Protein 8Y00 (pdb70)

Radius of gyration: 28.51 Å; Cα contacts (8 Å, |Δi|>4): 2225; chains: 4; bounding box: 61×79×67 Å

InterPro domains:
  IPR001137 Glycoside hydrolase family 11 [PR00911] (103-112)
  IPR001137 Glycoside hydrolase family 11 [PR00911] (113-123)
  IPR001137 Glycoside hydrolase family 11 [PR00911] (141-147)
  IPR001137 Glycoside hydrolase family 11 [PR00911] (161-166)
  IPR001137 Glycoside hydrolase family 11 [PR00911] (166-175)
  IPR001137 Glycoside hydrolase family 11 [PR00911] (189-197)
  IPR001137 Glycoside hydrolase family 11 [PTHR46828] (1-220)
  IPR013319 Glycoside hydrolase family 11/12 [G3DSA:2.60.120.180] (32-220)
  IPR013320 Concanavalin A-like lectin/glucanase domain superfamily [SSF49899] (31-219)
  IPR018208 Glycoside hydrolase family 11, active site 1 [PS00776] (113-123)
  IPR033119 Glycoside hydrolase family 11, active site 2 [PS00777] (204-215)
  IPR033123 Glycosyl hydrolase 11 domain [PF00457] (41-218)
  IPR033123 Glycosyl hydrolase 11 domain [PS51761] (32-220)

Nearest PDB structures (foldseek):
  8y00-assembly1_A  TM=1.003E+00  e=8.761E-37  Aspergillus terreus NIH2624
  8xzx-assembly2_B  TM=1.001E+00  e=1.534E-35  Aspergillus terreus NIH2624
  5hxv-assembly11_K  TM=9.974E-01  e=2.060E-30  Talaromyces pinophilus CF-2612
  3wp3-assembly2_B  TM=9.880E-01  e=2.055E-29  Talaromyces funiculosus
  8b8e-assembly5_E  TM=9.827E-01  e=1.948E-28  Blastobotrys mokoenaii

B-factor: mean 23.58, std 7.95, range [11.6, 67.11]

Secondary structure (DSSP, 8-state):
--GGG----B-S-EEEEETTEEEEEEE-S-SEEEEEE-STTEEEEEEES--EEEEEEEESS---PEEEEEEEEEEESSEEEEEEEEEETTTEEEEEEEEESSS-TT-S--EEEEEEETTEEEEEEEEEEEEE--BTBSEEEEEEEEEESS--SSEEEEHHHHHHHHHHTT----EEEEEEEEEEEES-EEEEEEEE-/-B-S-EEEEETTEEEEEEE---SEEEEEE-STTEEEEEEES--EEEEEEEESS---PEEEEEEEEEEESSEEEEEEEEEETTTEEEEEEEEESSS-TTTTSEEEEEEEETTEEEEEEEEEEEEE--BTBSEEEEEEEEEESS--SSEEEEHHHHHHHHHHTT----EEEEEEEEEEEES-EEEEEEEE-/-B-S-EEEEETTEEEEEEE-S-SEEEEEE-STTEEEEEEES--EEEEEEEESS--S-EEEEEEEEEEESSEEEEEEEEEETTTEEEEEEEEE-S--TTTTPPEEEEEEETTEEEEEEEEEEEEE--BTBSEEEEEEEEEESS--SSEEEEHHHHHHHHHHTT----EEEEEEEEEEEES-EEEEEEEE-/-B-S-EEEEETTEEEEEEE-S-SEEEEEE-STTEEEEEEES--SEEEEEEESS---PEEEEEEEEEEESSEEEEEEEEEETTTEEEEEEEEEESS-TTTTSEEEEEEEETTEEEEEEEEEEEEE--BTBSEEEEEEEEEESS--SSEEEEHHHHHHHHHHTT----EEEEEEEEEEESS-EEEEEEEE-

Solvent-accessible surface area: 30187 Å² total; per-residue (Å²): 88,30,60,118,44,44,36,150,117,12,87,78,57,71,81,23,100,43,92,70,41,29,22,6,2,88,14,80,59,26,40,130,8,29,0,14,14,2,77,59,0,16,0,19,0,111,10,44,38,0,11,60,1,16,0,0,0,0,60,69,90,5,85,29,44,76,2,57,4,49,47,89,32,76,36,87,4,6,0,34,0,0,0,9,0,6,0,55,138,59,24,0,15,0,12,0,0,1,3,35,34,16,22,31,11,6,40,61,25,82,72,76,31,81,20,154,9,31,155,15,57,0,50,4,20,62,28,74,98,130,127,2,73,24,60,110,38,110,21,86,8,47,19,2,8,0,9,14,38,86,73,52,64,11,34,49,0,35,0,75,59,0,10,64,13,0,152,123,40,59,10,131,44,17,99,42,31,16,0,0,1,0,0,5,5,43,36,0,29,16,39,3,19,0,37,1,102,168,21,70,24,55,64,85,27,110,37,90,72,39,35,18,6,1,89,14,81,41,28,40,64,6,42,0,52,36,14,106,60,0,38,0,30,0,99,10,22,20,0,11,55,1,18,0,0,0,1,56,77,91,5,81,29,48,78,2,55,6,52,42,107,32,79,34,49,2,11,0,35,0,2,0,12,0,6,0,50,139,63,31,0,15,0,10,0,1,1,2,38,41,17,25,29,15,5,44,67,17,118,105,64,32,78,18,114,10,33,153,12,46,0,87,4,21,55,36,83,96,122,118,3,74,23,55,108,39,109,22,88,8,54,15,1,8,0,7,14,76,103,75,54,62,8,39,46,0,33,0,75,61,0,10,57,16,0,147,125,43,58,6,126,46,18,97,44,33,16,0,0,1,1,0,4,5,54,39,0,25,17,32,4,43,0,41,2,104,159,35,80,79,57,72,80,26,111,39,93,75,41,40,20,6,1,85,13,78,59,29,45,122,5,42,0,47,39,11,110,59,0,36,0,34,2,118,6,57,40,0,10,64,1,22,0,0,0,0,63,66,96,7,68,51,48,77,2,58,6,48,42,108,31,80,36,86,4,10,0,34,0,2,0,8,0,7,0,49,133,60,26,1,13,0,16,0,1,1,3,35,34,20,29,34,13,8,40,61,16,103,78,65,31,71,15,118,11,33,156,14,40,0,44,4,19,58,29,79,98,132,124,3,74,25,58,96,37,110,19,83,10,55,16,6,9,0,9,10,36,90,72,54,59,15,30,49,0,35,0,68,61,0,13,56,15,0,142,131,32,60,8,130,46,16,94,49,33,18,0,0,1,0,0,8,6,51,41,0,25,14,38,3,42,0,32,2,120,146,27,66,26,58,58,81,27,110,38,89,73,35,34,19,6,2,91,14,78,43,29,36,65,6,18,0,50,36,11,100,60,0,45,0,28,1,93,10,21,22,0,9,61,2,20,0,0,0,1,52,81,88,4,80,25,50,80,3,48,4,56,34,119,36,88,38,84,4,15,0,29,0,1,0,12,0,7,0,52,138,59,30,0,13,0,9,0,1,2,2,46,19,30,27,30,19,5,46,78,20,111,101,61,32,81,20,124,9,31,152,9,42,0,82,5,20,57,35,67,95,129,118,2,75,25,57,109,37,113,21,82,7,61,13,1,10,0,8,15,63,109,80,54,59,14,30,50,0,34,0,75,58,0,10,71,14,0,156,140,49,60,19,126,46,16,100,41,32,17,0,0,1,0,0,2,4,44,41,0,27,12,38,6,48,0,52,2,131

Structure (mmCIF, N/CA/C/O backbone):
data_8Y00
#
_entry.id   8Y00
#
_cell.length_a   52.192
_cell.length_b   137.834
_cell.length_c   52.822
_cell.angle_alpha   90.00
_cell.angle_beta   97.85
_cell.angle_gamma   90.00
#
_symmetry.space_group_name_H-M   'P 1 21 1'
#
loop_
_entity.id
_entity.type
_entity.pdbx_description
1 polymer Endo-1,4-beta-xylanase
2 branched beta-D-xylopyranose-(1-4)-beta-D-xylopyranose
3 branched beta-D-xylopyranose-(1-4)-beta-D-xylopyranose-(1-4)-beta-D-xylopyranose
4 non-polymer 'ZINC ION'
5 non-polymer beta-D-xylopyranose
6 water water
#
loop_
_atom_site.group_PDB
_atom_site.id
_atom_site.type_symbol
_atom_site.label_atom_id
_atom_site.label_alt_id
_atom_site.label_comp_id
_atom_site.label_asym_id
_atom_site.label_entity_id
_atom_site.label_seq_id
_atom_site.pdbx_PDB_ins_code
_atom_site.Cartn_x
_atom_site.Cartn_y
_atom_site.Cartn_z
_atom_site.occupancy
_atom_site.B_iso_or_equiv
_atom_site.auth_seq_id
_atom_site.auth_comp_id
_atom_site.auth_asym_id
_atom_site.auth_atom_id
_atom_site.pdbx_PDB_model_num
ATOM 1 N N . GLY A 1 5 ? 6.384 -14.824 7.741 1.00 37.88 -7 GLY A N 1
ATOM 2 C CA . GLY A 1 5 ? 7.880 -14.654 7.714 1.00 35.79 -7 GLY A CA 1
ATOM 3 C C . GLY A 1 5 ? 8.557 -15.690 6.825 1.00 37.19 -7 GLY A C 1
ATOM 4 O O . GLY A 1 5 ? 8.154 -15.788 5.632 1.00 32.79 -7 GLY A O 1
ATOM 5 N N . ALA A 1 6 ? 9.531 -16.431 7.383 1.00 32.43 -6 ALA A N 1
ATOM 6 C CA . ALA A 1 6 ? 10.360 -17.462 6.703 1.00 33.72 -6 ALA A CA 1
ATOM 7 C C . ALA A 1 6 ? 9.630 -18.816 6.637 1.00 34.34 -6 ALA A C 1
ATOM 8 O O . ALA A 1 6 ? 10.244 -19.795 6.119 1.00 31.04 -6 ALA A O 1
ATOM 10 N N . GLY A 1 7 ? 8.400 -18.890 7.171 1.00 32.83 -5 GLY A N 1
ATOM 11 C CA . GLY A 1 7 ? 7.557 -20.100 7.168 1.00 33.30 -5 GLY A CA 1
ATOM 12 C C . GLY A 1 7 ? 8.310 -21.271 7.762 1.00 32.40 -5 GLY A C 1
ATOM 13 O O . GLY A 1 7 ? 8.905 -21.098 8.863 1.00 34.80 -5 GLY A O 1
ATOM 14 N N . ALA A 1 8 ? 8.394 -22.383 7.021 1.00 30.77 -4 ALA A N 1
ATOM 15 C CA . ALA A 1 8 ? 9.134 -23.603 7.441 1.00 33.95 -4 ALA A CA 1
ATOM 16 C C . ALA A 1 8 ? 10.628 -23.296 7.636 1.00 31.85 -4 ALA A C 1
ATOM 17 O O . ALA A 1 8 ? 11.299 -24.107 8.292 1.00 34.46 -4 ALA A O 1
ATOM 19 N N . GLY A 1 9 ? 11.135 -22.189 7.077 1.00 30.31 -3 GLY A N 1
ATOM 20 C CA . GLY A 1 9 ? 12.575 -21.863 7.073 1.00 29.95 -3 GLY A CA 1
ATOM 21 C C . GLY A 1 9 ? 13.082 -21.340 8.409 1.00 29.82 -3 GLY A C 1
ATOM 22 O O . GLY A 1 9 ? 14.305 -21.155 8.528 1.00 31.20 -3 GLY A O 1
ATOM 23 N N . ALA A 1 10 ? 12.194 -21.016 9.357 1.00 31.12 -2 ALA A N 1
ATOM 24 C CA . ALA A 1 10 ? 12.569 -20.417 10.661 1.00 31.15 -2 ALA A CA 1
ATOM 25 C C . ALA A 1 10 ? 13.463 -21.417 11.391 1.00 33.96 -2 ALA A C 1
ATOM 26 O O . ALA A 1 10 ? 13.122 -22.625 11.327 1.00 34.06 -2 ALA A O 1
ATOM 28 N N . GLY A 1 11 ? 14.563 -20.959 12.018 1.00 32.17 -1 GLY A N 1
ATOM 29 C CA . GLY A 1 11 ? 15.447 -21.792 12.862 1.00 31.51 -1 GLY A CA 1
ATOM 30 C C . GLY A 1 11 ? 14.800 -22.146 14.200 1.00 32.48 -1 GLY A C 1
ATOM 31 O O . GLY A 1 11 ? 13.603 -21.849 14.366 1.00 28.54 -1 GLY A O 1
ATOM 32 N N . MET A 1 12 ? 15.551 -22.795 15.108 1.00 32.45 0 MET A N 1
ATOM 33 C CA . MET A 1 12 ? 15.056 -23.227 16.448 1.00 33.03 0 MET A CA 1
ATOM 34 C C . MET A 1 12 ? 14.569 -21.999 17.220 1.00 31.25 0 MET A C 1
ATOM 35 O O . MET A 1 12 ? 15.242 -20.946 17.139 1.00 28.87 0 MET A O 1
ATOM 40 N N . GLU A 1 13 ? 13.494 -22.131 18.000 1.00 28.41 1 GLU A N 1
ATOM 41 C CA . GLU A 1 13 ? 12.979 -20.973 18.787 1.00 26.58 1 GLU A CA 1
ATOM 42 C C . GLU A 1 13 ? 13.954 -20.669 19.929 1.00 25.49 1 GLU A C 1
ATOM 43 O O . GLU A 1 13 ? 14.385 -21.581 20.624 1.00 23.93 1 GLU A O 1
ATOM 49 N N . ILE A 1 14 ? 14.319 -19.407 20.071 1.00 21.60 2 ILE A N 1
ATOM 50 C CA . ILE A 1 14 ? 15.229 -18.877 21.127 1.00 21.97 2 ILE A CA 1
ATOM 51 C C . ILE A 1 14 ? 14.347 -18.041 22.065 1.00 21.69 2 ILE A C 1
ATOM 52 O O . ILE A 1 14 ? 13.654 -17.145 21.548 1.00 22.24 2 ILE A O 1
ATOM 57 N N . THR A 1 15 ? 14.407 -18.271 23.386 1.00 21.37 3 THR A N 1
ATOM 58 C CA . THR A 1 15 ? 13.514 -17.591 24.367 1.00 22.53 3 THR A CA 1
ATOM 59 C C . THR A 1 15 ? 14.304 -16.903 25.481 1.00 21.32 3 THR A C 1
ATOM 60 O O . THR A 1 15 ? 13.673 -16.315 26.361 1.00 23.33 3 THR A O 1
ATOM 64 N N . SER A 1 16 ? 15.624 -17.018 25.481 1.00 19.04 4 SER A N 1
ATOM 65 C CA . SER A 1 16 ? 16.517 -16.387 26.485 1.00 20.92 4 SER A CA 1
ATOM 66 C C . SE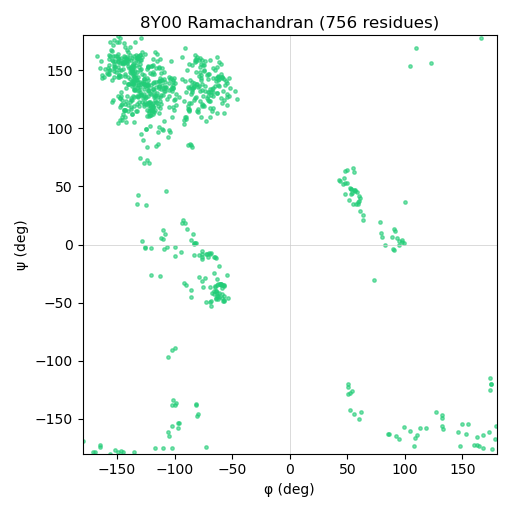R A 1 16 ? 17.715 -15.814 25.739 1.00 19.45 4 SER A C 1
ATOM 67 O O . SER A 1 16 ? 17.978 -16.297 24.613 1.00 18.08 4 SER A O 1
ATOM 70 N N . SER A 1 17 ? 18.300 -14.755 26.303 1.00 19.18 5 SER A N 1
ATOM 71 C CA . SER A 1 17 ? 19.347 -13.889 25.701 1.00 19.01 5 SER A CA 1
ATOM 72 C C . SER A 1 17 ? 20.463 -14.729 25.089 1.00 19.72 5 SER A C 1
ATOM 73 O O . SER A 1 17 ? 20.939 -15.712 25.751 1.00 20.27 5 SER A O 1
ATOM 76 N N . GLU A 1 18 ? 20.852 -14.405 23.860 1.00 17.46 6 GLU A N 1
ATOM 77 C CA . GLU A 1 18 ? 22.047 -15.019 23.274 1.00 19.53 6 GLU A CA 1
ATOM 78 C C . GLU A 1 18 ? 22.444 -14.273 22.035 1.00 16.89 6 GLU A C 1
ATOM 79 O O . GLU A 1 18 ? 21.619 -13.606 21.444 1.00 18.19 6 GLU A O 1
ATOM 85 N N . THR A 1 19 ? 23.681 -14.497 21.637 1.00 17.88 7 THR A N 1
ATOM 86 C CA . THR A 1 19 ? 24.256 -13.887 20.443 1.00 16.64 7 THR A CA 1
ATOM 87 C C . THR A 1 19 ? 24.956 -14.970 19.637 1.00 16.90 7 THR A C 1
ATOM 88 O O . THR A 1 19 ? 25.257 -16.059 20.156 1.00 18.64 7 THR A O 1
ATOM 92 N N . GLY A 1 20 ? 25.176 -14.676 18.379 1.00 17.15 8 GLY A N 1
ATOM 93 C CA . GLY A 1 20 ? 25.927 -15.576 17.496 1.00 15.53 8 GLY A CA 1
ATOM 94 C C . GLY A 1 20 ? 26.008 -15.017 16.100 1.00 16.88 8 GLY A C 1
ATOM 95 O O . GLY A 1 20 ? 25.806 -13.806 15.904 1.00 18.25 8 GLY A O 1
ATOM 96 N N . THR A 1 21 ? 26.434 -15.856 15.176 1.00 16.46 9 THR A N 1
ATOM 97 C CA . THR A 1 21 ? 26.467 -15.556 13.739 1.00 18.17 9 THR A CA 1
ATOM 98 C C . THR A 1 21 ? 25.723 -16.674 13.011 1.00 19.38 9 THR A C 1
ATOM 99 O O . THR A 1 21 ? 26.008 -17.853 13.242 1.00 21.20 9 THR A O 1
ATOM 103 N N . ASN A 1 22 ? 24.761 -16.305 12.180 1.00 17.53 10 ASN A N 1
ATOM 104 C CA . ASN A 1 22 ? 23.817 -17.227 11.505 1.00 18.29 10 ASN A CA 1
ATOM 105 C C . ASN A 1 22 ? 23.743 -16.746 10.051 1.00 17.53 10 ASN A C 1
ATOM 106 O O . ASN A 1 22 ? 23.489 -15.544 9.821 1.00 15.98 10 ASN A O 1
ATOM 111 N N . ASN A 1 23 ? 24.119 -17.601 9.104 1.00 17.80 11 ASN A N 1
ATOM 112 C CA . ASN A 1 23 ? 24.019 -17.306 7.652 1.00 17.19 11 ASN A CA 1
ATOM 113 C C . ASN A 1 23 ? 24.845 -16.042 7.322 1.00 18.88 11 ASN A C 1
ATOM 114 O O . ASN A 1 23 ? 24.431 -15.293 6.419 1.00 22.09 11 ASN A O 1
ATOM 119 N N . GLY A 1 24 ? 25.986 -15.826 7.997 1.00 19.61 12 GLY A N 1
ATOM 120 C CA . GLY A 1 24 ? 26.922 -14.713 7.752 1.00 17.52 12 GLY A CA 1
ATOM 121 C C . GLY A 1 24 ? 26.528 -13.403 8.439 1.00 16.87 12 GLY A C 1
ATOM 122 O O . GLY A 1 24 ? 27.293 -12.434 8.378 1.00 17.74 12 GLY A O 1
ATOM 123 N N . TYR A 1 25 ? 25.412 -13.380 9.162 1.00 16.98 13 TYR A N 1
ATOM 124 C CA . TYR A 1 25 ? 24.969 -12.207 9.942 1.00 15.94 13 TYR A CA 1
ATOM 125 C C . TYR A 1 25 ? 25.128 -12.446 11.442 1.00 15.72 13 TYR A C 1
ATOM 126 O O . TYR A 1 25 ? 24.658 -13.493 12.001 1.00 17.88 13 TYR A O 1
ATOM 135 N N . TYR A 1 26 ? 25.659 -11.424 12.099 1.00 15.82 14 TYR A N 1
ATOM 136 C CA . TYR A 1 26 ? 25.649 -11.343 13.571 1.00 15.43 14 TYR A CA 1
ATOM 137 C C . TYR A 1 26 ? 24.183 -11.263 14.003 1.00 15.97 14 TYR A C 1
ATOM 138 O O . TYR A 1 26 ? 23.395 -10.643 13.301 1.00 16.79 14 TYR A O 1
ATOM 147 N N . TYR A 1 27 ? 23.824 -11.882 15.114 1.00 15.29 15 TYR A N 1
ATOM 148 C CA . TYR A 1 27 ? 22.476 -11.681 15.702 1.00 14.90 15 TYR A CA 1
ATOM 149 C C . TYR A 1 27 ? 22.634 -11.496 17.185 1.00 16.72 15 TYR A C 1
ATOM 150 O O . TYR A 1 27 ? 23.554 -12.098 17.771 1.00 14.54 15 TYR A O 1
ATOM 159 N N . SER A 1 28 ? 21.843 -10.563 17.726 1.00 16.64 16 SER A N 1
ATOM 160 C CA . SER A 1 28 ? 21.750 -10.353 19.180 1.00 15.60 16 SER A CA 1
ATOM 161 C C . SER A 1 28 ? 20.284 -10.521 19.555 1.00 15.87 16 SER A C 1
ATOM 162 O O . SER A 1 28 ? 19.438 -9.870 18.920 1.00 16.37 16 SER A O 1
ATOM 165 N N . PHE A 1 29 ? 20.003 -11.367 20.535 1.00 14.76 17 PHE A N 1
ATOM 166 C CA . PHE A 1 29 ? 18.657 -11.502 21.129 1.00 15.99 17 PHE A CA 1
ATOM 167 C C . PHE A 1 29 ? 18.854 -11.197 22.604 1.00 15.66 17 PHE A C 1
ATOM 168 O O . PHE A 1 29 ? 19.604 -11.943 23.280 1.00 16.16 17 PHE A O 1
ATOM 176 N N . TRP A 1 30 ? 18.313 -10.063 23.072 1.00 15.83 18 TRP A N 1
ATOM 177 C CA . TRP A 1 30 ? 18.390 -9.758 24.524 1.00 16.43 18 TRP A CA 1
ATOM 178 C C . TRP A 1 30 ? 16.982 -9.626 25.082 1.00 16.13 18 TRP A C 1
ATOM 179 O O . TRP A 1 30 ? 16.155 -8.942 24.477 1.00 16.05 18 TRP A O 1
ATOM 190 N N . THR A 1 31 ? 16.684 -10.317 26.162 1.00 15.79 19 THR A N 1
ATOM 191 C CA . THR A 1 31 ? 15.406 -10.090 26.885 1.00 16.67 19 THR A CA 1
ATOM 192 C C . THR A 1 31 ? 15.692 -10.019 28.383 1.00 20.06 19 THR A C 1
ATOM 193 O O . THR A 1 31 ? 16.548 -10.829 28.859 1.00 21.04 19 THR A O 1
ATOM 197 N N . ASP A 1 32 ? 14.943 -9.189 29.126 1.00 19.92 20 ASP A N 1
ATOM 198 C CA . ASP A 1 32 ? 15.034 -9.166 30.611 1.00 22.10 20 ASP A CA 1
ATOM 199 C C . ASP A 1 32 ? 14.300 -10.376 31.214 1.00 23.22 20 ASP A C 1
ATOM 200 O O . ASP A 1 32 ? 14.371 -10.515 32.448 1.00 24.36 20 ASP A O 1
ATOM 205 N N . GLY A 1 33 ? 13.607 -11.193 30.397 1.00 21.26 21 GLY A N 1
ATOM 206 C CA . GLY A 1 33 ? 12.916 -12.426 30.819 1.00 22.70 21 GLY A CA 1
ATOM 207 C C . GLY A 1 33 ? 11.439 -12.211 31.162 1.00 23.42 21 GLY A C 1
ATOM 208 O O . GLY A 1 33 ? 10.777 -13.176 31.549 1.00 25.16 21 GLY A O 1
ATOM 209 N N . GLY A 1 34 ? 10.895 -11.022 30.954 1.00 21.68 22 GLY A N 1
ATOM 210 C CA . GLY A 1 34 ? 9.459 -10.759 31.173 1.00 23.15 22 GLY A CA 1
ATOM 211 C C . GLY A 1 34 ? 8.571 -11.360 30.088 1.00 22.08 22 GLY A C 1
ATOM 212 O O . GLY A 1 34 ? 8.969 -11.433 28.895 1.00 20.47 22 GLY A O 1
ATOM 213 N N . GLY A 1 35 ? 7.355 -11.739 30.454 1.00 21.46 23 GLY A N 1
ATOM 214 C CA . GLY A 1 35 ? 6.375 -12.275 29.500 1.00 23.18 23 GLY A CA 1
ATOM 215 C C . GLY A 1 35 ? 6.958 -13.416 28.693 1.00 24.32 23 GLY A C 1
ATOM 216 O O . GLY A 1 35 ? 7.798 -14.167 29.248 1.00 21.02 23 GLY A O 1
ATOM 217 N N . GLN A 1 36 ? 6.602 -13.492 27.410 1.00 20.59 24 GLN A N 1
ATOM 218 C CA . GLN A 1 36 ? 7.131 -14.497 26.471 1.00 22.84 24 GLN A CA 1
ATOM 219 C C . GLN A 1 36 ? 7.714 -13.764 25.269 1.00 20.01 24 GLN A C 1
ATOM 220 O O . GLN A 1 36 ? 6.998 -12.951 24.668 1.00 19.79 24 GLN A O 1
ATOM 226 N N . VAL A 1 37 ? 8.996 -13.966 24.997 1.00 17.91 25 VAL A N 1
ATOM 227 C CA . VAL A 1 37 ? 9.626 -13.383 23.783 1.00 18.29 25 VAL A CA 1
ATOM 228 C C . VAL A 1 37 ? 10.292 -14.530 23.030 1.00 19.43 25 VAL A C 1
ATOM 229 O O . VAL A 1 37 ? 11.123 -15.253 23.641 1.00 20.63 25 VAL A O 1
ATOM 233 N N . THR A 1 38 ? 9.890 -14.756 21.783 1.00 17.51 26 THR A N 1
ATOM 234 C CA . THR A 1 38 ? 10.400 -15.902 20.992 1.00 17.68 26 THR A CA 1
ATOM 235 C C . THR A 1 38 ? 11.069 -15.369 19.727 1.00 17.15 26 THR A C 1
ATOM 236 O O . THR A 1 38 ? 10.393 -14.774 18.917 1.00 19.40 26 THR A O 1
ATOM 240 N N . TYR A 1 39 ? 12.343 -15.653 19.554 1.00 15.80 27 TYR A N 1
ATOM 241 C CA . TYR A 1 39 ? 13.154 -15.205 18.404 1.00 14.29 27 TYR A CA 1
ATOM 242 C C . TYR A 1 39 ? 13.549 -16.403 17.533 1.00 16.35 27 TYR A C 1
ATOM 243 O O . TYR A 1 39 ? 13.872 -17.457 18.064 1.00 16.50 27 TYR A O 1
ATOM 252 N N . THR A 1 40 ? 13.577 -16.225 16.212 1.00 16.45 28 THR A N 1
ATOM 253 C CA . THR A 1 40 ? 14.093 -17.245 15.270 1.00 17.35 28 THR A CA 1
ATOM 254 C C . THR A 1 40 ? 14.969 -16.582 14.209 1.00 17.23 28 THR A C 1
ATOM 255 O O . THR A 1 40 ? 14.620 -15.481 13.690 1.00 17.28 28 THR A O 1
ATOM 259 N N . ASN A 1 41 ? 16.068 -17.254 13.884 1.00 15.59 29 ASN A N 1
ATOM 260 C CA . ASN A 1 41 ? 16.895 -16.905 12.703 1.00 15.89 29 ASN A CA 1
ATOM 261 C C . ASN A 1 41 ? 16.312 -17.587 11.462 1.00 17.97 29 ASN A C 1
ATOM 262 O O . ASN A 1 41 ? 16.089 -18.853 11.502 1.00 21.38 29 ASN A O 1
ATOM 267 N N . GLY A 1 42 ? 16.177 -16.811 10.397 1.00 15.99 30 GLY A N 1
ATOM 268 C CA . GLY A 1 42 ? 15.801 -17.280 9.068 1.00 17.36 30 GLY A CA 1
ATOM 269 C C . GLY A 1 42 ? 16.998 -17.361 8.146 1.00 16.88 30 GLY A C 1
ATOM 270 O O . GLY A 1 42 ? 18.135 -17.107 8.549 1.00 17.89 30 GLY A O 1
ATOM 271 N N . PRO A 1 43 ? 16.730 -17.683 6.863 1.00 17.54 31 PRO A N 1
ATOM 272 C CA . PRO A 1 43 ? 17.785 -17.715 5.858 1.00 18.59 31 PRO A CA 1
ATOM 273 C C . PRO A 1 43 ? 18.371 -16.309 5.701 1.00 20.42 31 PRO A C 1
ATOM 274 O O . PRO A 1 43 ? 17.651 -15.356 5.935 1.00 20.24 31 PRO A O 1
ATOM 278 N N . ALA A 1 44 ? 19.642 -16.225 5.298 1.00 19.97 32 ALA A N 1
ATOM 279 C CA . ALA A 1 44 ? 20.356 -14.977 4.964 1.00 20.33 32 ALA A CA 1
ATOM 280 C C . ALA A 1 44 ? 20.164 -13.993 6.125 1.00 20.48 32 ALA A C 1
ATOM 281 O O . ALA A 1 44 ? 20.432 -14.381 7.274 1.00 18.14 32 ALA A O 1
ATOM 283 N N . GLY A 1 45 ? 19.728 -12.762 5.874 1.00 18.84 33 GLY A N 1
ATOM 284 C CA . GLY A 1 45 ? 19.668 -11.753 6.944 1.00 15.89 33 GLY A CA 1
ATOM 285 C C . GLY A 1 45 ? 18.309 -11.714 7.630 1.00 13.44 33 GLY A C 1
ATOM 286 O O . GLY A 1 45 ? 17.992 -10.674 8.206 1.00 15.05 33 GLY A O 1
ATOM 287 N N . GLN A 1 46 ? 17.512 -12.775 7.556 1.00 15.51 34 GLN A N 1
ATOM 288 C CA . GLN A 1 46 ? 16.107 -12.770 8.079 1.00 15.56 34 GLN A CA 1
ATOM 289 C C . GLN A 1 46 ? 16.139 -13.130 9.567 1.00 14.78 34 GLN A C 1
ATOM 290 O O . GLN A 1 46 ? 16.812 -14.136 9.956 1.00 14.89 34 GLN A O 1
ATOM 296 N N . TYR A 1 47 ? 15.274 -12.470 10.338 1.00 14.42 35 TYR A N 1
ATOM 297 C CA . TYR A 1 47 ? 14.863 -12.929 11.677 1.00 14.14 35 TYR A CA 1
ATOM 298 C C . TYR A 1 47 ? 13.385 -12.644 11.896 1.00 14.21 35 TYR A C 1
ATOM 299 O O . TYR A 1 47 ? 12.805 -11.736 11.272 1.00 15.40 35 TYR A O 1
ATOM 308 N N . SER A 1 48 ? 12.810 -13.406 12.808 1.00 15.48 36 SER A N 1
ATOM 309 C CA . SER A 1 48 ? 11.428 -13.234 13.314 1.00 15.72 36 SER A CA 1
ATOM 310 C C . SER A 1 48 ? 11.426 -13.139 14.830 1.00 15.65 36 SER A C 1
ATOM 311 O O . SER A 1 48 ? 12.292 -13.725 15.496 1.00 14.10 36 SER A O 1
ATOM 314 N N . VAL A 1 49 ? 10.561 -12.282 15.358 1.00 15.94 37 VAL A N 1
ATOM 315 C CA . VAL A 1 49 ? 10.382 -12.193 16.811 1.00 14.98 37 VAL A CA 1
ATOM 316 C C . VAL A 1 49 ? 8.878 -12.117 17.058 1.00 16.57 37 VAL A C 1
ATOM 317 O O . VAL A 1 49 ? 8.160 -11.429 16.286 1.00 16.64 37 VAL A O 1
ATOM 321 N N . GLU A 1 50 ? 8.408 -12.837 18.073 1.00 17.11 38 GLU A N 1
ATOM 322 C CA . GLU A 1 50 ? 6.973 -12.863 18.477 1.00 18.98 38 GLU A CA 1
ATOM 323 C C . GLU A 1 50 ? 6.976 -12.595 19.977 1.00 18.15 38 GLU A C 1
ATOM 324 O O . GLU A 1 50 ? 7.798 -13.237 20.672 1.00 17.14 38 GLU A O 1
ATOM 330 N N . TRP A 1 51 ? 6.202 -11.637 20.476 1.00 15.72 39 TRP A N 1
ATOM 331 C CA . TRP A 1 51 ? 6.211 -11.369 21.936 1.00 13.41 39 TRP A CA 1
ATOM 332 C C . TRP A 1 51 ? 4.813 -11.177 22.501 1.00 14.16 39 TRP A C 1
ATOM 333 O O . TRP A 1 51 ? 3.871 -10.858 21.768 1.00 14.86 39 TRP A O 1
ATOM 344 N N . SER A 1 52 ? 4.706 -11.443 23.792 1.00 15.58 40 SER A N 1
ATOM 345 C CA . SER A 1 52 ? 3.412 -11.435 24.513 1.00 16.33 40 SER A CA 1
ATOM 346 C C . SER A 1 52 ? 3.652 -10.891 25.919 1.00 15.55 40 SER A C 1
ATOM 347 O O . SER A 1 52 ? 4.420 -11.508 26.643 1.00 17.33 40 SER A O 1
ATOM 350 N N . ASN A 1 53 ? 3.060 -9.736 26.261 1.00 16.65 41 ASN A N 1
ATOM 351 C CA . ASN A 1 53 ? 3.166 -9.086 27.594 1.00 16.74 41 ASN A CA 1
ATOM 352 C C . ASN A 1 53 ? 4.619 -9.034 28.042 1.00 14.37 41 ASN A C 1
ATOM 353 O O . ASN A 1 53 ? 4.944 -9.396 29.172 1.00 16.70 41 ASN A O 1
ATOM 358 N N . SER A 1 54 ? 5.510 -8.672 27.137 1.00 13.39 42 SER A N 1
ATOM 359 C CA . SER A 1 54 ? 6.960 -8.727 27.341 1.00 13.19 42 SER A CA 1
ATOM 360 C C . SER A 1 54 ? 7.409 -7.798 28.458 1.00 14.24 42 SER A C 1
ATOM 361 O O . SER A 1 54 ? 6.738 -6.764 28.732 1.00 14.70 42 SER A O 1
ATOM 364 N N . GLY A 1 55 ? 8.599 -8.054 28.970 1.00 16.06 43 GLY A N 1
ATOM 365 C CA . GLY A 1 55 ? 9.378 -6.987 29.604 1.00 17.03 43 GLY A CA 1
ATOM 366 C C . GLY A 1 55 ? 10.098 -6.160 28.544 1.00 19.87 43 GLY A C 1
ATOM 367 O O . GLY A 1 55 ? 9.518 -5.867 27.475 1.00 19.58 43 GLY A O 1
ATOM 368 N N . ASN A 1 56 ? 11.356 -5.826 28.802 1.00 16.56 44 ASN A N 1
ATOM 369 C CA . ASN A 1 56 ? 12.234 -5.174 27.803 1.00 18.87 44 ASN A CA 1
ATOM 370 C C . ASN A 1 56 ? 12.929 -6.235 26.944 1.00 17.97 44 ASN A C 1
ATOM 371 O O . ASN A 1 56 ? 13.485 -7.212 27.482 1.00 15.96 44 ASN A O 1
ATOM 376 N N . PHE A 1 57 ? 12.966 -6.044 25.638 1.00 15.24 45 PHE A N 1
ATOM 377 C CA . PHE A 1 57 ? 13.768 -6.920 24.776 1.00 14.66 45 PHE A CA 1
ATOM 378 C C . PHE A 1 57 ? 14.246 -6.086 23.597 1.00 15.37 45 PHE A C 1
ATOM 379 O O . PHE A 1 57 ? 13.605 -5.091 23.198 1.00 14.41 45 PHE A O 1
ATOM 387 N N . VAL A 1 58 ? 15.331 -6.551 22.990 1.00 15.38 46 VAL A N 1
ATOM 388 C CA . VAL A 1 58 ? 15.895 -5.923 21.769 1.00 16.20 46 VAL A CA 1
ATOM 389 C C . VAL A 1 58 ? 16.506 -7.057 20.969 1.00 18.10 46 VAL A C 1
ATOM 390 O O . VAL A 1 58 ? 17.339 -7.785 21.554 1.00 16.47 46 VAL A O 1
ATOM 394 N N . ALA A 1 59 ? 16.131 -7.209 19.695 1.00 14.92 47 ALA A N 1
ATOM 395 C CA . ALA A 1 59 ? 16.609 -8.363 18.925 1.00 14.78 47 ALA A CA 1
ATOM 396 C C . ALA A 1 59 ? 16.802 -8.031 17.462 1.00 14.89 47 ALA A C 1
ATOM 397 O O . ALA A 1 59 ? 15.964 -7.226 16.919 1.00 14.57 47 ALA A O 1
ATOM 399 N N . GLY A 1 60 ? 17.816 -8.641 16.866 1.00 12.84 48 GLY A N 1
ATOM 400 C CA . GLY A 1 60 ? 17.950 -8.600 15.402 1.00 12.35 48 GLY A CA 1
ATOM 401 C C . GLY A 1 60 ? 19.307 -8.995 14.886 1.00 11.60 48 GLY A C 1
ATOM 402 O O . GLY A 1 60 ? 20.163 -9.348 15.691 1.00 13.64 48 GLY A O 1
ATOM 403 N N . LYS A 1 61 ? 19.460 -8.831 13.589 1.00 12.53 49 LYS A N 1
ATOM 404 C CA . LYS A 1 61 ? 20.637 -9.208 12.759 1.00 13.36 49 LYS A CA 1
ATOM 405 C C . LYS A 1 61 ? 21.358 -7.979 12.172 1.00 13.83 49 LYS A C 1
ATOM 406 O O . LYS A 1 61 ? 20.758 -6.903 11.908 1.00 13.00 49 LYS A O 1
ATOM 412 N N . GLY A 1 62 ? 22.663 -8.150 11.952 1.00 14.82 50 GLY A N 1
ATOM 413 C CA . GLY A 1 62 ? 23.516 -7.139 11.340 1.00 14.90 50 GLY A CA 1
ATOM 414 C C . GLY A 1 62 ? 24.962 -7.586 11.357 1.00 15.11 50 GLY A C 1
ATOM 415 O O . GLY A 1 62 ? 25.223 -8.750 10.918 1.00 15.39 50 GLY A O 1
ATOM 416 N N . TRP A 1 63 ? 25.813 -6.814 11.999 1.00 16.17 51 TRP A N 1
ATOM 417 C CA . TRP A 1 63 ? 27.289 -6.975 11.922 1.00 18.20 51 TRP A CA 1
ATOM 418 C C . TRP A 1 63 ? 27.922 -6.769 13.288 1.00 18.30 51 TRP A C 1
ATOM 419 O O . TRP A 1 63 ? 27.382 -6.016 14.106 1.00 16.76 51 TRP A O 1
ATOM 430 N N . ASN A 1 64 ? 29.063 -7.412 13.517 1.00 17.60 52 ASN A N 1
ATOM 431 C CA . ASN A 1 64 ? 29.828 -7.194 14.763 1.00 18.49 52 ASN A CA 1
ATOM 432 C C . ASN A 1 64 ? 31.304 -7.396 14.411 1.00 17.70 52 ASN A C 1
ATOM 433 O O . ASN A 1 64 ? 31.741 -8.530 14.248 1.00 19.58 52 ASN A O 1
ATOM 438 N N . PRO A 1 65 ? 32.090 -6.329 14.289 1.00 18.96 53 PRO A N 1
ATOM 439 C CA . PRO A 1 65 ? 31.619 -4.980 14.588 1.00 17.71 53 PRO A CA 1
ATOM 440 C C . PRO A 1 65 ? 30.858 -4.359 13.414 1.00 19.29 53 PRO A C 1
ATOM 441 O O . PRO A 1 65 ? 31.080 -4.774 12.264 1.00 18.36 53 PRO A O 1
ATOM 445 N N . GLY A 1 66 ? 30.093 -3.302 13.696 1.00 19.52 54 GLY A N 1
ATOM 446 C CA . GLY A 1 66 ? 29.526 -2.425 12.676 1.00 20.19 54 GLY A CA 1
ATOM 447 C C . GLY A 1 66 ? 30.627 -1.602 12.017 1.00 19.76 54 GLY A C 1
ATOM 448 O O . GLY A 1 66 ? 31.684 -1.346 12.667 1.00 18.32 54 GLY A O 1
ATOM 449 N N . SER A 1 67 ? 30.478 -1.304 10.732 1.00 19.47 55 SER A N 1
ATOM 450 C CA . SER A 1 67 ? 31.460 -0.424 10.053 1.00 23.67 55 SER A CA 1
ATOM 451 C C . SER A 1 67 ? 30.765 0.676 9.255 1.00 22.53 55 SER A C 1
ATOM 452 O O . SER A 1 67 ? 31.231 0.976 8.151 1.00 25.78 55 SER A O 1
ATOM 455 N N . SER A 1 68 ? 29.734 1.284 9.823 1.00 22.08 56 SER A N 1
ATOM 456 C CA . SER A 1 68 ? 29.088 2.515 9.298 1.00 23.78 56 SER A CA 1
ATOM 457 C C . SER A 1 68 ? 28.554 2.271 7.887 1.00 24.50 56 SER A C 1
ATOM 458 O O . SER A 1 68 ? 28.604 3.169 7.070 1.00 27.59 56 SER A O 1
ATOM 461 N N . GLN A 1 69 ? 28.046 1.084 7.630 1.00 24.35 57 GLN A N 1
ATOM 462 C CA . GLN A 1 69 ? 27.612 0.755 6.258 1.00 24.74 57 GLN A CA 1
ATOM 463 C C . GLN A 1 69 ? 26.219 1.336 6.020 1.00 21.19 57 GLN A C 1
ATOM 464 O O . GLN A 1 69 ? 25.463 1.613 6.964 1.00 20.79 57 GLN A O 1
ATOM 470 N N . THR A 1 70 ? 25.904 1.488 4.755 1.00 21.52 58 THR A N 1
ATOM 471 C CA . THR A 1 70 ? 24.526 1.747 4.301 1.00 19.93 58 THR A CA 1
ATOM 472 C C . THR A 1 70 ? 23.713 0.457 4.385 1.00 21.01 58 THR A C 1
ATOM 473 O O . THR A 1 70 ? 24.099 -0.547 3.771 1.00 23.33 58 THR A O 1
ATOM 477 N N . ILE A 1 71 ? 22.645 0.482 5.178 1.00 20.07 59 ILE A N 1
ATOM 478 C CA . ILE A 1 71 ? 21.853 -0.747 5.445 1.00 19.43 59 ILE A CA 1
ATOM 479 C C . ILE A 1 71 ? 20.616 -0.664 4.554 1.00 17.54 59 ILE A C 1
ATOM 480 O O . ILE A 1 71 ? 20.063 0.440 4.414 1.00 20.50 59 ILE A O 1
ATOM 485 N N . THR A 1 72 ? 20.219 -1.803 4.015 1.00 16.56 60 THR A N 1
ATOM 486 C CA . THR A 1 72 ? 18.905 -1.986 3.344 1.00 18.40 60 THR A CA 1
ATOM 487 C C . THR A 1 72 ? 18.149 -3.039 4.134 1.00 18.58 60 THR A C 1
ATOM 488 O O . THR A 1 72 ? 18.753 -4.058 4.458 1.00 20.81 60 THR A O 1
ATOM 492 N N . TYR A 1 73 ? 16.893 -2.811 4.472 1.00 18.84 61 TYR A N 1
ATOM 493 C CA . TYR A 1 73 ? 16.131 -3.845 5.208 1.00 19.14 61 TYR A CA 1
ATOM 494 C C . TYR A 1 73 ? 14.718 -3.837 4.659 1.00 17.55 61 TYR A C 1
ATOM 495 O O . TYR A 1 73 ? 14.282 -2.782 4.178 1.00 16.47 61 TYR A O 1
ATOM 504 N N . SER A 1 74 ? 14.060 -4.968 4.814 1.00 18.85 62 SER A N 1
ATOM 505 C CA . SER A 1 74 ? 12.676 -5.194 4.320 1.00 18.50 62 SER A CA 1
ATOM 506 C C . SER A 1 74 ? 11.929 -6.005 5.371 1.00 17.22 62 SER A C 1
ATOM 507 O O . SER A 1 74 ? 12.567 -6.492 6.350 1.00 15.81 62 SER A O 1
ATOM 510 N N . GLY A 1 75 ? 10.607 -6.042 5.234 1.00 15.22 63 GLY A N 1
ATOM 511 C CA . GLY A 1 75 ? 9.776 -6.937 6.039 1.00 17.71 63 GLY A CA 1
ATOM 512 C C . GLY A 1 75 ? 8.584 -6.239 6.645 1.00 15.21 63 GLY A C 1
ATOM 513 O O . GLY A 1 75 ? 8.026 -5.286 6.052 1.00 15.31 63 GLY A O 1
ATOM 514 N N . GLU A 1 76 ? 8.178 -6.727 7.797 1.00 15.09 64 GLU A N 1
ATOM 515 C CA . GLU A 1 76 ? 6.926 -6.282 8.448 1.00 15.59 64 GLU A CA 1
ATOM 516 C C . GLU A 1 76 ? 7.175 -6.249 9.952 1.00 15.11 64 GLU A C 1
ATOM 517 O O . GLU A 1 76 ? 8.006 -6.990 10.472 1.00 14.19 64 GLU A O 1
ATOM 523 N N . TRP A 1 77 ? 6.525 -5.308 10.583 1.00 14.24 65 TRP A N 1
ATOM 524 C CA . TRP A 1 77 ? 6.628 -5.020 12.030 1.00 15.33 65 TRP A CA 1
ATOM 525 C C . TRP A 1 77 ? 5.204 -4.692 12.469 1.00 15.64 65 TRP A C 1
ATOM 526 O O . TRP A 1 77 ? 4.687 -3.590 12.103 1.00 16.11 65 TRP A O 1
A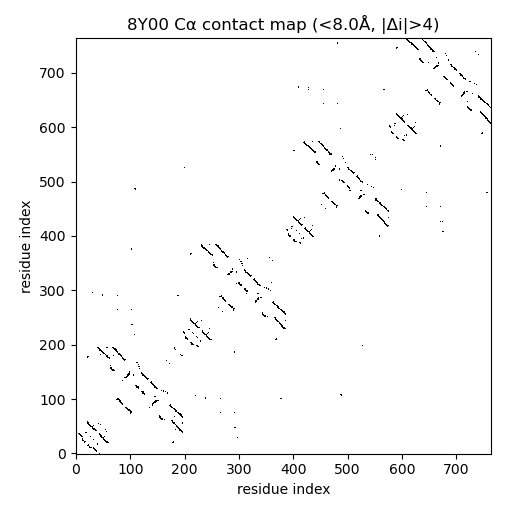TOM 537 N N . ASN A 1 78 ? 4.673 -5.546 13.325 1.00 15.47 66 ASN A N 1
ATOM 538 C CA . ASN A 1 78 ? 3.248 -5.602 13.737 1.00 16.23 66 ASN A CA 1
ATOM 539 C C . ASN A 1 78 ? 3.169 -5.547 15.264 1.00 14.77 66 ASN A C 1
ATOM 540 O O . ASN A 1 78 ? 2.764 -6.518 15.874 1.00 15.02 66 ASN A O 1
ATOM 545 N N . PRO A 1 79 ? 3.466 -4.411 15.929 1.00 16.99 67 PRO A N 1
ATOM 546 C CA . PRO A 1 79 ? 3.341 -4.306 17.383 1.00 16.14 67 PRO A CA 1
ATOM 547 C C . PRO A 1 79 ? 1.869 -4.132 17.768 1.00 17.82 67 PRO A C 1
ATOM 548 O O . PRO A 1 79 ? 1.098 -3.607 16.994 1.00 21.38 67 PRO A O 1
ATOM 552 N N . ASN A 1 80 ? 1.553 -4.518 18.974 1.00 15.83 68 ASN A N 1
ATOM 553 C CA . ASN A 1 80 ? 0.330 -4.162 19.735 1.00 19.20 68 ASN A CA 1
ATOM 554 C C . ASN A 1 80 ? 0.837 -3.545 21.034 1.00 18.75 68 ASN A C 1
ATOM 555 O O . ASN A 1 80 ? 1.009 -4.296 22.007 1.00 19.34 68 ASN A O 1
ATOM 560 N N . GLY A 1 81 ? 1.157 -2.248 20.989 1.00 17.51 69 GLY A N 1
ATOM 561 C CA . GLY A 1 81 ? 1.804 -1.522 22.085 1.00 18.23 69 GLY A CA 1
ATOM 562 C C . GLY A 1 81 ? 3.238 -1.123 21.775 1.00 17.15 69 GLY A C 1
ATOM 563 O O . GLY A 1 81 ? 3.669 -1.126 20.616 1.00 19.24 69 GLY A O 1
ATOM 564 N N . ASN A 1 82 ? 3.939 -0.773 22.828 1.00 17.04 70 ASN A N 1
ATOM 565 C CA . ASN A 1 82 ? 5.227 -0.066 22.806 1.00 16.15 70 ASN A CA 1
ATOM 566 C C . ASN A 1 82 ? 6.293 -0.912 22.123 1.00 14.76 70 ASN A C 1
ATOM 567 O O . ASN A 1 82 ? 6.631 -1.976 22.669 1.00 15.68 70 ASN A O 1
ATOM 572 N N . SER A 1 83 ? 6.774 -0.465 20.971 1.00 14.89 71 SER A N 1
ATOM 573 C CA . SER A 1 83 ? 7.792 -1.144 20.164 1.00 14.94 71 SER A CA 1
ATOM 574 C C . SER A 1 83 ? 8.510 -0.133 19.281 1.00 17.12 71 SER A C 1
ATOM 575 O O . SER A 1 83 ? 7.908 0.918 18.948 1.00 14.81 71 SER A O 1
ATOM 578 N N . TYR A 1 84 ? 9.772 -0.395 18.967 1.00 15.28 72 TYR A N 1
ATOM 579 C CA . TYR A 1 84 ? 10.608 0.482 18.103 1.00 17.01 72 TYR A CA 1
ATOM 580 C C . TYR A 1 84 ? 11.265 -0.446 17.071 1.00 14.82 72 TYR A C 1
ATOM 581 O O . TYR A 1 84 ? 11.548 -1.630 17.380 1.00 14.24 72 TYR A O 1
ATOM 590 N N . LEU A 1 85 ? 11.350 -0.000 15.829 1.00 14.27 73 LEU A N 1
ATOM 591 C CA . LEU A 1 85 ? 12.116 -0.641 14.744 1.00 13.48 73 LEU A CA 1
ATOM 592 C C . LEU A 1 85 ? 13.263 0.293 14.398 1.00 14.76 73 LEU A C 1
ATOM 593 O O . LEU A 1 85 ? 12.981 1.447 14.071 1.00 13.62 73 LEU A O 1
ATOM 598 N N . SER A 1 86 ? 14.525 -0.114 14.569 1.00 15.66 74 SER A N 1
ATOM 599 C CA . SER A 1 86 ? 15.637 0.864 14.576 1.00 15.80 74 SER A CA 1
ATOM 600 C C . SER A 1 86 ? 16.899 0.246 13.996 1.00 14.90 74 SER A C 1
ATOM 601 O O . SER A 1 86 ? 17.013 -0.982 13.976 1.00 14.15 74 SER A O 1
ATOM 604 N N . VAL A 1 87 ? 17.791 1.068 13.498 1.00 12.90 75 VAL A N 1
ATOM 605 C CA . VAL A 1 87 ? 19.206 0.620 13.407 1.00 13.19 75 VAL A CA 1
ATOM 606 C C . VAL A 1 87 ? 19.806 0.877 14.782 1.00 13.94 75 VAL A C 1
ATOM 607 O O . VAL A 1 87 ? 19.645 1.995 15.273 1.00 17.28 75 VAL A O 1
ATOM 611 N N . TYR A 1 88 ? 20.357 -0.165 15.390 1.00 12.67 76 TYR A N 1
ATOM 612 C CA . TYR A 1 88 ? 20.680 -0.166 16.824 1.00 13.22 76 TYR A CA 1
ATOM 613 C C . TYR A 1 88 ? 22.090 -0.683 16.974 1.00 12.24 76 TYR A C 1
ATOM 614 O O . TYR A 1 88 ? 22.422 -1.722 16.396 1.00 13.78 76 TYR A O 1
ATOM 623 N N . GLY A 1 89 ? 22.879 -0.011 17.807 1.00 12.77 77 GLY A N 1
ATOM 624 C CA . GLY A 1 89 ? 24.234 -0.506 18.055 1.00 12.90 77 GLY A CA 1
ATOM 625 C C . GLY A 1 89 ? 24.882 0.100 19.261 1.00 13.13 77 GLY A C 1
ATOM 626 O O . GLY A 1 89 ? 24.229 0.907 20.015 1.00 13.52 77 GLY A O 1
ATOM 627 N N . TRP A 1 90 ? 26.161 -0.237 19.389 1.00 12.96 78 TRP A N 1
ATOM 628 C CA . TRP A 1 90 ? 27.004 0.163 20.547 1.00 13.27 78 TRP A CA 1
ATOM 629 C C . TRP A 1 90 ? 28.353 0.646 20.065 1.00 13.51 78 TRP A C 1
ATOM 630 O O . TRP A 1 90 ? 28.822 0.081 19.046 1.00 13.43 78 TRP A O 1
ATOM 641 N N . THR A 1 91 ? 28.914 1.663 20.760 1.00 13.13 79 THR A N 1
ATOM 642 C CA . THR A 1 91 ? 30.375 1.919 20.715 1.00 12.31 79 THR A CA 1
ATOM 643 C C . THR A 1 91 ? 30.932 1.630 22.093 1.00 11.98 79 THR A C 1
ATOM 644 O O . THR A 1 91 ? 30.206 1.531 23.104 1.00 11.82 79 THR A O 1
ATOM 648 N N . GLN A 1 92 ? 32.222 1.403 22.102 1.00 13.98 80 GLN A N 1
ATOM 649 C CA . GLN A 1 92 ? 33.002 1.222 23.355 1.00 15.77 80 GLN A CA 1
ATOM 650 C C . GLN A 1 92 ? 34.046 2.336 23.447 1.00 15.74 80 GLN A C 1
ATOM 651 O O . GLN A 1 92 ? 34.604 2.732 22.418 1.00 14.31 80 GLN A O 1
ATOM 657 N N . ASN A 1 93 ? 34.347 2.766 24.668 1.00 15.32 81 ASN A N 1
ATOM 658 C CA . ASN A 1 93 ? 35.493 3.654 24.966 1.00 17.92 81 ASN A CA 1
ATOM 659 C C . ASN A 1 93 ? 35.417 4.941 24.139 1.00 16.25 81 ASN A C 1
ATOM 660 O O . ASN A 1 93 ? 36.269 5.252 23.279 1.00 16.37 81 ASN A O 1
ATOM 665 N N . PRO A 1 94 ? 34.371 5.754 24.329 1.00 17.52 82 PRO A N 1
ATOM 666 C CA . PRO A 1 94 ? 33.356 5.545 25.366 1.00 18.88 82 PRO A CA 1
ATOM 667 C C . PRO A 1 94 ? 32.176 4.648 24.991 1.00 17.63 82 PRO A C 1
ATOM 668 O O . PRO A 1 94 ? 31.806 4.553 23.795 1.00 14.59 82 PRO A O 1
ATOM 672 N N . LEU A 1 95 ? 31.602 4.081 26.035 1.00 16.86 83 LEU A N 1
ATOM 673 C CA . LEU A 1 95 ? 30.394 3.223 25.933 1.00 18.83 83 LEU A CA 1
ATOM 674 C C . LEU A 1 95 ? 29.211 4.108 25.543 1.00 15.62 83 LEU A C 1
ATOM 675 O O . LEU A 1 95 ? 28.879 5.111 26.233 1.00 17.24 83 LEU A O 1
ATOM 680 N N . VAL A 1 96 ? 28.569 3.755 24.434 1.00 15.18 84 VAL A N 1
ATOM 681 C CA . VAL A 1 96 ? 27.427 4.489 23.843 1.00 16.28 84 VAL A CA 1
ATOM 682 C C . VAL A 1 96 ? 26.448 3.450 23.298 1.00 14.06 84 VAL A C 1
ATOM 683 O O . VAL A 1 96 ? 26.875 2.525 22.571 1.00 14.06 84 VAL A O 1
ATOM 687 N N . GLU A 1 97 ? 25.171 3.649 23.590 1.00 14.42 85 GLU A N 1
ATOM 688 C CA . GLU A 1 97 ? 24.066 2.901 22.947 1.00 15.34 85 GLU A CA 1
ATOM 689 C C . GLU A 1 97 ? 23.407 3.846 21.962 1.00 15.57 85 GLU A C 1
ATOM 690 O O . GLU A 1 97 ? 23.151 4.987 22.337 1.00 14.67 85 GLU A O 1
ATOM 696 N N . TYR A 1 98 ? 23.135 3.425 20.731 1.00 15.33 86 TYR A N 1
ATOM 697 C CA . TYR A 1 98 ? 22.515 4.379 19.787 1.00 15.81 86 TYR A CA 1
ATOM 698 C C . TYR A 1 98 ? 21.400 3.690 19.006 1.00 14.38 86 TYR A C 1
ATOM 699 O O . TYR A 1 98 ? 21.377 2.440 18.820 1.00 13.55 86 TYR A O 1
ATOM 708 N N . TYR A 1 99 ? 20.468 4.526 18.588 1.00 14.24 87 TYR A N 1
ATOM 709 C CA . TYR A 1 99 ? 19.211 4.125 17.931 1.00 14.98 87 TYR A CA 1
ATOM 710 C C . TYR A 1 99 ? 18.956 5.079 16.783 1.00 15.89 87 TYR A C 1
ATOM 711 O O . TYR A 1 99 ? 18.882 6.321 17.015 1.00 15.40 87 TYR A O 1
ATOM 720 N N . ILE A 1 100 ? 18.798 4.530 15.587 1.00 14.97 88 ILE A N 1
ATOM 721 C CA . ILE A 1 100 ? 18.238 5.215 14.410 1.00 13.84 88 ILE A CA 1
ATOM 722 C C . ILE A 1 100 ? 16.828 4.655 14.224 1.00 13.57 88 ILE A C 1
ATOM 723 O O . ILE A 1 100 ? 16.675 3.528 13.671 1.00 15.38 88 ILE A O 1
ATOM 728 N N . VAL A 1 101 ? 15.876 5.353 14.826 1.00 13.07 89 VAL A N 1
ATOM 729 C CA . VAL A 1 101 ? 14.496 4.879 14.965 1.00 13.28 89 VAL A CA 1
ATOM 730 C C . VAL A 1 101 ? 13.749 5.128 13.655 1.00 12.83 89 VAL A C 1
ATOM 731 O O . VAL A 1 101 ? 13.477 6.296 13.339 1.00 15.77 89 VAL A O 1
ATOM 735 N N . GLU A 1 102 ? 13.357 4.037 12.997 1.00 13.25 90 GLU A N 1
ATOM 736 C CA . GLU A 1 102 ? 12.608 4.047 11.719 1.00 14.15 90 GLU A CA 1
ATOM 737 C C . GLU A 1 102 ? 11.095 4.171 11.980 1.00 16.25 90 GLU A C 1
ATOM 738 O O . GLU A 1 102 ? 10.386 4.910 11.246 1.00 14.15 90 GLU A O 1
ATOM 744 N N . SER A 1 103 ? 10.611 3.499 13.015 1.00 15.65 91 SER A N 1
ATOM 745 C CA . SER A 1 103 ? 9.202 3.588 13.468 1.00 16.47 91 SER A CA 1
ATOM 746 C C . SER A 1 103 ? 9.194 3.387 14.975 1.00 15.46 91 SER A C 1
ATOM 747 O O . SER A 1 103 ? 10.016 2.613 15.532 1.00 15.34 91 SER A O 1
ATOM 750 N N . PHE A 1 104 ? 8.293 4.050 15.658 1.00 14.54 92 PHE A N 1
ATOM 751 C CA . PHE A 1 104 ? 7.890 3.655 17.028 1.00 16.21 92 PHE A CA 1
ATOM 752 C C . PHE A 1 104 ? 6.375 3.610 17.037 1.00 16.75 92 PHE A C 1
ATOM 753 O O . PHE A 1 104 ? 5.744 4.168 16.142 1.00 18.79 92 PHE A O 1
ATOM 761 N N . SER A 1 105 ? 5.783 2.962 18.032 1.00 15.97 93 SER A N 1
ATOM 762 C CA . SER A 1 105 ? 4.322 2.735 18.025 1.00 16.38 93 SER A CA 1
ATOM 763 C C . SER A 1 105 ? 3.699 3.748 18.974 1.00 20.70 93 SER A C 1
ATOM 764 O O . SER A 1 105 ? 3.561 4.951 18.567 1.00 25.74 93 SER A O 1
ATOM 767 N N . THR A 1 106 ? 3.553 3.378 20.244 1.00 22.20 94 THR A N 1
ATOM 768 C CA . THR A 1 106 ? 2.750 4.149 21.231 1.00 20.82 94 THR A CA 1
ATOM 769 C C . THR A 1 106 ? 3.587 5.049 22.155 1.00 20.50 94 THR A C 1
ATOM 770 O O . THR A 1 106 ? 2.989 5.712 23.063 1.00 20.82 94 THR A O 1
ATOM 774 N N . TYR A 1 107 ? 4.912 5.053 22.054 1.00 16.56 95 TYR A N 1
ATOM 775 C CA . TYR A 1 107 ? 5.804 5.751 23.004 1.00 17.46 95 TYR A CA 1
ATOM 776 C C . TYR A 1 107 ? 7.021 6.267 22.240 1.00 17.78 95 TYR A C 1
ATOM 777 O O . TYR A 1 107 ? 7.684 5.474 21.608 1.00 16.34 95 TYR A O 1
ATOM 786 N N . ASP A 1 108 ? 7.228 7.573 22.245 1.00 18.19 96 ASP A N 1
ATOM 787 C CA . ASP A 1 108 ? 8.404 8.203 21.600 1.00 20.28 96 ASP A CA 1
ATOM 788 C C . ASP A 1 108 ? 9.602 7.976 22.521 1.00 22.67 96 ASP A C 1
ATOM 789 O O . ASP A 1 108 ? 9.654 8.556 23.609 1.00 22.17 96 ASP A O 1
ATOM 794 N N . PRO A 1 109 ? 10.570 7.116 22.130 1.00 25.79 97 PRO A N 1
ATOM 795 C CA . PRO A 1 109 ? 11.647 6.702 23.029 1.00 30.44 97 PRO A CA 1
ATOM 796 C C . PRO A 1 109 ? 12.658 7.813 23.285 1.00 34.78 97 PRO A C 1
ATOM 797 O O . PRO A 1 109 ? 13.504 7.614 24.149 1.00 40.70 97 PRO A O 1
ATOM 801 N N . SER A 1 110 ? 12.531 8.929 22.550 1.00 36.95 98 SER A N 1
ATOM 802 C CA . SER A 1 110 ? 13.302 10.182 22.728 1.00 34.26 98 SER A CA 1
ATOM 803 C C . SER A 1 110 ? 12.726 10.972 23.898 1.00 34.79 98 SER A C 1
ATOM 804 O O . SER A 1 110 ? 13.336 11.975 24.264 1.00 37.62 98 SER A O 1
ATOM 807 N N . THR A 1 111 ? 11.571 10.565 24.444 1.00 27.91 99 THR A N 1
ATOM 808 C CA . THR A 1 111 ? 10.978 11.229 25.615 1.00 24.91 99 THR A CA 1
ATOM 809 C C . THR A 1 111 ? 12.024 11.325 26.746 1.00 25.66 99 THR A C 1
ATOM 810 O O . THR A 1 111 ? 12.640 10.280 27.100 1.00 29.69 99 THR A O 1
ATOM 814 N N . GLY A 1 112 ? 12.179 12.560 27.232 1.00 27.51 100 GLY A N 1
ATOM 815 C CA . GLY A 1 112 ? 13.035 13.016 28.353 1.00 35.56 100 GLY A CA 1
ATOM 816 C C . GLY A 1 112 ? 14.347 13.644 27.889 1.00 38.32 100 GLY A C 1
ATOM 817 O O . GLY A 1 112 ? 15.342 13.465 28.613 1.00 36.91 100 GLY A O 1
ATOM 818 N N . ALA A 1 113 ? 14.346 14.400 26.770 1.00 47.21 101 ALA A N 1
ATOM 819 C CA . ALA A 1 113 ? 15.569 14.944 26.114 1.00 40.67 101 ALA A CA 1
ATOM 820 C C . ALA A 1 113 ? 15.342 16.294 25.421 1.00 45.13 101 ALA A C 1
ATOM 821 O O . ALA A 1 113 ? 14.288 16.486 24.788 1.00 44.64 101 ALA A O 1
ATOM 823 N N . GLN A 1 114 ? 16.359 17.165 25.472 1.00 40.95 102 GLN A N 1
ATOM 824 C CA . GLN A 1 114 ? 16.455 18.371 24.613 1.00 43.79 102 GLN A CA 1
ATOM 825 C C . GLN A 1 114 ? 16.845 17.895 23.213 1.00 37.94 102 GLN A C 1
ATOM 826 O O . GLN A 1 114 ? 17.812 17.148 23.089 1.00 38.54 102 GLN A O 1
ATOM 832 N N . GLU A 1 115 ? 16.088 18.298 22.203 1.00 38.83 103 GLU A N 1
ATOM 833 C CA . GLU A 1 115 ? 16.458 18.047 20.798 1.00 37.44 103 GLU A CA 1
ATOM 834 C C . GLU A 1 115 ? 17.721 18.870 20.509 1.00 38.57 103 GLU A C 1
ATOM 835 O O . GLU A 1 115 ? 17.753 20.087 20.868 1.00 40.89 103 GLU A O 1
ATOM 841 N N . LEU A 1 116 ? 18.706 18.249 19.860 1.00 29.93 104 LEU A N 1
ATOM 842 C CA . LEU A 1 116 ? 20.028 18.858 19.548 1.00 33.22 104 LEU A CA 1
ATOM 843 C C . LEU A 1 116 ? 20.083 19.359 18.103 1.00 33.84 104 LEU A C 1
ATOM 844 O O . LEU A 1 116 ? 21.069 20.055 17.755 1.00 36.47 104 LEU A O 1
ATOM 849 N N . GLY A 1 117 ? 19.078 19.026 17.294 1.00 30.42 105 GLY A N 1
ATOM 850 C CA . GLY A 1 117 ? 19.026 19.378 15.865 1.00 31.94 105 GLY A CA 1
ATOM 851 C C . GLY A 1 117 ? 18.343 18.290 15.050 1.00 28.22 105 GLY A C 1
ATOM 852 O O . GLY A 1 117 ? 17.607 17.438 15.641 1.00 24.67 105 GLY A O 1
ATOM 853 N N . THR A 1 118 ? 18.576 18.313 13.740 1.00 28.56 106 THR A N 1
ATOM 854 C CA . THR A 1 118 ? 17.951 17.400 12.759 1.00 27.21 106 THR A CA 1
ATOM 855 C C . THR A 1 118 ? 18.996 16.945 11.748 1.00 26.27 106 THR A C 1
ATOM 856 O O . THR A 1 118 ? 19.993 17.659 11.542 1.00 26.36 106 THR A O 1
ATOM 860 N N . VAL A 1 119 ? 18.808 15.752 11.185 1.00 24.12 107 VAL A N 1
ATOM 861 C CA . VAL A 1 119 ? 19.565 15.296 9.996 1.00 23.26 107 VAL A CA 1
ATOM 862 C C . VAL A 1 119 ? 18.561 14.876 8.913 1.00 24.37 107 VAL A C 1
ATOM 863 O O . VAL A 1 119 ? 17.520 14.261 9.240 1.00 21.45 107 VAL A O 1
ATOM 867 N N . GLU A 1 120 ? 18.843 15.254 7.671 1.00 24.99 108 GLU A N 1
ATOM 868 C CA . GLU A 1 120 ? 18.013 14.875 6.503 1.00 25.89 108 GLU A CA 1
ATOM 869 C C . GLU A 1 120 ? 18.802 13.796 5.765 1.00 24.06 108 GLU A C 1
ATOM 870 O O . GLU A 1 120 ? 19.942 14.048 5.369 1.00 25.05 108 GLU A O 1
ATOM 876 N N . THR A 1 121 ? 18.250 12.600 5.649 1.00 21.02 109 THR A N 1
ATOM 877 C CA . THR A 1 121 ? 18.901 11.432 5.026 1.00 21.99 109 THR A CA 1
ATOM 878 C C . THR A 1 121 ? 17.835 10.389 4.657 1.00 19.93 109 THR A C 1
ATOM 879 O O . THR A 1 121 ? 16.819 10.291 5.382 1.00 20.17 109 THR A O 1
ATOM 883 N N . ASP A 1 122 ? 18.037 9.693 3.542 1.00 19.93 110 ASP A N 1
ATOM 884 C CA . ASP A 1 122 ? 17.237 8.516 3.122 1.00 20.73 110 ASP A CA 1
ATOM 885 C C . ASP A 1 122 ? 15.768 8.937 2.994 1.00 21.50 110 ASP A C 1
ATOM 886 O O . ASP A 1 122 ? 14.892 8.264 3.569 1.00 21.28 110 ASP A O 1
ATOM 891 N N . ASP A 1 123 ? 15.534 10.091 2.353 1.00 22.31 111 ASP A N 1
ATOM 892 C CA . ASP A 1 123 ? 14.191 10.657 2.012 1.00 23.08 111 ASP A CA 1
ATOM 893 C C . ASP A 1 123 ? 13.378 10.996 3.265 1.00 22.00 111 ASP A C 1
ATOM 894 O O . ASP A 1 123 ? 12.159 11.138 3.188 1.00 21.76 111 ASP A O 1
ATOM 899 N N . GLY A 1 124 ? 14.047 11.263 4.373 1.00 21.55 112 GLY A N 1
ATOM 900 C CA . GLY A 1 124 ? 13.348 11.657 5.592 1.00 22.23 112 GLY A CA 1
ATOM 901 C C . GLY A 1 124 ? 14.158 12.616 6.420 1.00 21.65 112 GLY A C 1
ATOM 902 O O . GLY A 1 124 ? 15.283 13.006 5.997 1.00 22.72 112 GLY A O 1
ATOM 903 N N . THR A 1 125 ? 13.536 13.028 7.506 1.00 20.91 113 THR A N 1
ATOM 904 C CA . THR A 1 125 ? 14.087 13.958 8.514 1.00 22.83 113 THR A CA 1
ATOM 905 C C . THR A 1 125 ? 14.142 13.213 9.830 1.00 20.00 113 THR A C 1
ATOM 906 O O . THR A 1 125 ? 13.129 12.598 10.190 1.00 19.40 113 THR A O 1
ATOM 910 N N . TYR A 1 126 ? 15.259 13.305 10.549 1.00 19.72 114 TYR A N 1
ATOM 911 C CA . TYR A 1 126 ? 15.411 12.688 11.884 1.00 20.58 114 TYR A CA 1
ATOM 912 C C . TYR A 1 126 ? 15.762 13.800 12.878 1.00 18.84 114 TYR A C 1
ATOM 913 O O . TYR A 1 126 ? 16.619 14.620 12.577 1.00 22.88 114 TYR A O 1
ATOM 922 N N . LYS A 1 127 ? 15.077 13.826 14.025 1.00 20.81 115 LYS A N 1
ATOM 923 C CA . LYS A 1 127 ? 15.414 14.652 15.210 1.00 20.04 115 LYS A CA 1
ATOM 924 C C . LYS A 1 127 ? 16.481 13.944 16.036 1.00 20.05 115 LYS A C 1
ATOM 925 O O . LYS A 1 127 ? 16.347 12.692 16.249 1.00 17.84 115 LYS A O 1
ATOM 931 N N . ILE A 1 128 ? 17.483 14.691 16.486 1.00 17.32 116 ILE A N 1
ATOM 932 C CA . ILE A 1 128 ? 18.654 14.164 17.237 1.00 18.75 116 ILE A CA 1
ATOM 933 C C . ILE A 1 128 ? 18.476 14.467 18.728 1.00 18.89 116 ILE A C 1
ATOM 934 O O . ILE A 1 128 ? 18.120 15.631 19.084 1.00 19.14 116 ILE A O 1
ATOM 939 N N . TYR A 1 129 ? 18.686 13.459 19.570 1.00 16.86 117 TYR A N 1
ATOM 940 C CA . TYR A 1 129 ? 18.638 13.598 21.043 1.00 17.80 117 TYR A CA 1
ATOM 941 C C . TYR A 1 129 ? 19.807 12.876 21.697 1.00 18.06 117 TYR A C 1
ATOM 942 O O . TYR A 1 129 ? 20.334 11.846 21.168 1.00 18.32 117 TYR A O 1
ATOM 951 N N . GLN A 1 130 ? 20.138 13.320 22.900 1.00 16.66 118 GLN A N 1
ATOM 952 C CA . GLN A 1 130 ? 21.059 12.569 23.766 1.00 20.72 118 GLN A CA 1
ATOM 953 C C . GLN A 1 130 ? 20.413 12.396 25.134 1.00 22.78 118 GLN A C 1
ATOM 954 O O . GLN A 1 130 ? 19.770 13.313 25.636 1.00 20.45 118 GLN A O 1
ATOM 960 N N . THR A 1 131 ? 20.561 11.205 25.699 1.00 23.07 119 THR A N 1
ATOM 961 C CA . THR A 1 131 ? 20.169 10.943 27.101 1.00 27.39 119 THR A CA 1
ATOM 962 C C . THR A 1 131 ? 21.283 10.142 27.785 1.00 27.13 119 THR A C 1
ATOM 963 O O . THR A 1 131 ? 22.364 9.919 27.165 1.00 25.21 119 THR A O 1
ATOM 967 N N . THR A 1 132 ? 21.042 9.804 29.048 1.00 30.27 120 THR A N 1
ATOM 968 C CA . THR A 1 132 ? 21.945 8.985 29.896 1.00 32.89 120 THR A CA 1
ATOM 969 C C . THR A 1 132 ? 21.170 7.807 30.493 1.00 29.52 120 THR A C 1
ATOM 970 O O . THR A 1 132 ? 20.023 7.986 30.884 1.00 35.25 120 THR A O 1
ATOM 974 N N . ARG A 1 133 ? 21.808 6.644 30.566 1.00 24.95 121 ARG A N 1
ATOM 975 C CA . ARG A 1 133 ? 21.323 5.434 31.262 1.00 23.42 121 ARG A CA 1
ATOM 976 C C . ARG A 1 133 ? 22.246 5.194 32.452 1.00 22.45 121 ARG A C 1
ATOM 977 O O . ARG A 1 133 ? 23.460 5.183 32.245 1.00 21.41 121 ARG A O 1
ATOM 985 N N . GLU A 1 134 ? 21.697 5.127 33.654 1.00 23.14 122 GLU A N 1
ATOM 986 C CA . GLU A 1 134 ? 22.530 4.946 34.867 1.00 27.61 122 GLU A CA 1
ATOM 987 C C . GLU A 1 134 ? 22.289 3.539 35.412 1.00 24.38 122 GLU A C 1
ATOM 988 O O . GLU A 1 134 ? 21.132 3.151 35.549 1.00 24.84 122 GLU A O 1
ATOM 994 N N . ASN A 1 135 ? 23.377 2.845 35.719 1.00 25.39 123 ASN A N 1
ATOM 995 C CA . ASN A 1 135 ? 23.364 1.527 36.402 1.00 27.16 123 ASN A CA 1
ATOM 996 C C . ASN A 1 135 ? 22.481 0.579 35.570 1.00 25.22 123 ASN A C 1
ATOM 997 O O . ASN A 1 135 ? 21.601 -0.068 36.143 1.00 23.82 123 ASN A O 1
ATOM 1002 N N . ALA A 1 136 ? 22.693 0.559 34.253 1.00 21.59 124 ALA A N 1
ATOM 1003 C CA . ALA A 1 136 ? 21.786 -0.054 33.240 1.00 22.02 124 ALA A CA 1
ATOM 1004 C C . ALA A 1 136 ? 22.462 -1.261 32.585 1.00 20.69 124 ALA A C 1
ATOM 1005 O O . ALA A 1 136 ? 23.693 -1.319 32.498 1.00 22.68 124 ALA A O 1
ATOM 1007 N N . PRO A 1 137 ? 21.710 -2.267 32.075 1.00 18.03 125 PRO A N 1
ATOM 1008 C CA . PRO A 1 137 ? 22.311 -3.351 31.307 1.00 18.23 125 PRO A CA 1
ATOM 1009 C C . PRO A 1 137 ? 23.041 -2.799 30.081 1.00 20.13 125 PRO A C 1
ATOM 1010 O O . PRO A 1 137 ? 22.646 -1.771 29.509 1.00 17.52 125 PRO A O 1
ATOM 1014 N N . SER A 1 138 ? 24.146 -3.440 29.767 1.00 16.77 126 SER A N 1
ATOM 1015 C CA . SER A 1 138 ? 24.954 -3.030 28.594 1.00 16.67 126 SER A CA 1
ATOM 1016 C C . SER A 1 138 ? 25.796 -4.185 28.092 1.00 15.36 126 SER A C 1
ATOM 1017 O O . SER A 1 138 ? 25.810 -5.250 28.712 1.00 18.19 126 SER A O 1
ATOM 1020 N N . ILE A 1 139 ? 26.483 -3.971 26.971 1.00 15.16 127 ILE A N 1
ATOM 1021 C CA . ILE A 1 139 ? 27.367 -4.997 26.353 1.00 17.33 127 ILE A CA 1
ATOM 1022 C C . ILE A 1 139 ? 28.592 -5.175 27.270 1.00 18.22 127 ILE A C 1
ATOM 1023 O O . ILE A 1 139 ? 29.367 -6.132 27.053 1.00 20.12 127 ILE A O 1
ATOM 1028 N N . GLU A 1 140 ? 28.713 -4.338 28.292 1.00 19.49 128 GLU A N 1
ATOM 1029 C CA . GLU A 1 140 ? 29.851 -4.428 29.262 1.00 22.22 128 GLU A CA 1
ATOM 1030 C C . GLU A 1 140 ? 29.340 -4.873 30.634 1.00 23.43 128 GLU A C 1
ATOM 1031 O O . GLU A 1 140 ? 30.158 -4.861 31.610 1.00 23.46 128 GLU A O 1
ATOM 1037 N N . GLY A 1 141 ? 28.050 -5.214 30.751 1.00 19.62 129 GLY A N 1
ATOM 1038 C CA . GLY A 1 141 ? 27.433 -5.486 32.060 1.00 20.55 129 GLY A CA 1
ATOM 1039 C C . GLY A 1 141 ? 26.811 -4.242 32.651 1.00 20.83 129 GLY A C 1
ATOM 1040 O O . GLY A 1 141 ? 26.661 -3.272 31.909 1.00 21.99 129 GLY A O 1
ATOM 1041 N N . THR A 1 142 ? 26.473 -4.221 33.948 1.00 21.78 130 THR A N 1
ATOM 1042 C CA . THR A 1 142 ? 25.796 -3.051 34.546 1.00 20.70 130 THR A CA 1
ATOM 1043 C C . THR A 1 142 ? 26.677 -1.812 34.380 1.00 22.01 130 THR A C 1
ATOM 1044 O O . THR A 1 142 ? 27.833 -1.894 34.793 1.00 23.09 130 THR A O 1
ATOM 1048 N N . ALA A 1 143 ? 26.160 -0.728 33.804 1.00 21.77 131 ALA A N 1
ATOM 1049 C CA . ALA A 1 143 ? 26.986 0.439 33.416 1.00 23.04 131 ALA A CA 1
ATOM 1050 C C . ALA A 1 143 ? 26.160 1.722 33.306 1.00 24.42 131 ALA A C 1
ATOM 1051 O O . ALA A 1 143 ? 24.902 1.660 33.198 1.00 24.26 131 ALA A O 1
ATOM 1053 N N . THR A 1 144 ? 26.886 2.843 33.305 1.00 22.81 132 THR A N 1
ATOM 1054 C CA . THR A 1 144 ? 26.414 4.224 33.020 1.00 22.85 132 THR A CA 1
ATOM 1055 C C . THR A 1 144 ? 26.932 4.622 31.632 1.00 22.43 132 THR A C 1
ATOM 1056 O O . THR A 1 144 ? 28.104 4.438 31.311 1.00 22.56 132 THR A O 1
ATOM 1060 N N . PHE A 1 145 ? 26.040 5.035 30.737 1.00 22.44 133 PHE A N 1
ATOM 1061 C CA . PHE A 1 145 ? 26.478 5.309 29.348 1.00 22.66 133 PHE A CA 1
ATOM 1062 C C . PHE A 1 145 ? 25.534 6.318 28.711 1.00 19.47 133 PHE A C 1
ATOM 1063 O O . PHE A 1 145 ? 24.388 6.452 29.193 1.00 21.02 133 PHE A O 1
ATOM 1071 N N . ASN A 1 146 ? 26.050 6.958 27.667 1.00 20.55 134 ASN A N 1
ATOM 1072 C CA . ASN A 1 146 ? 25.331 7.926 26.804 1.00 22.63 134 ASN A CA 1
ATOM 1073 C C . ASN A 1 146 ? 24.437 7.091 25.863 1.00 19.85 134 ASN A C 1
ATOM 1074 O O . ASN A 1 146 ? 24.833 5.969 25.412 1.00 16.63 134 ASN A O 1
ATOM 1079 N N . GLN A 1 147 ? 23.237 7.598 25.605 1.00 17.89 135 GLN A N 1
ATOM 1080 C CA . GLN A 1 147 ? 22.334 7.067 24.551 1.00 18.42 135 GLN A CA 1
ATOM 1081 C C . GLN A 1 147 ? 22.109 8.141 23.517 1.00 17.25 135 GLN A C 1
ATOM 1082 O O . GLN A 1 147 ? 21.697 9.269 23.922 1.00 18.89 135 GLN A O 1
ATOM 1088 N N . TYR A 1 148 ? 22.319 7.862 22.233 1.00 16.88 136 TYR A N 1
ATOM 1089 C CA . TYR A 1 148 ? 22.079 8.852 21.161 1.00 16.04 136 TYR A CA 1
ATOM 1090 C C . TYR A 1 148 ? 20.879 8.362 20.360 1.00 16.05 136 TYR A C 1
ATOM 1091 O O . TYR A 1 148 ? 20.738 7.094 20.208 1.00 15.31 136 TYR A O 1
ATOM 1100 N N . TRP A 1 149 ? 20.030 9.283 19.946 1.00 15.49 137 TRP A N 1
ATOM 1101 C CA . TRP A 1 149 ? 18.806 8.995 19.165 1.00 15.92 137 TRP A CA 1
ATOM 1102 C C . TRP A 1 149 ? 18.822 9.783 17.853 1.00 16.40 137 TRP A C 1
ATOM 1103 O O . TRP A 1 149 ? 19.130 10.991 17.878 1.00 17.06 137 TRP A O 1
ATOM 1114 N N . SER A 1 150 ? 18.443 9.135 16.747 1.00 18.18 138 SER A N 1
ATOM 1115 C CA . SER A 1 150 ? 17.918 9.782 15.515 1.00 17.45 138 SER A CA 1
ATOM 1116 C C . SER A 1 150 ? 16.530 9.199 15.318 1.00 15.98 138 SER A C 1
ATOM 1117 O O . SER A 1 150 ? 16.438 7.953 15.209 1.00 16.74 138 SER A O 1
ATOM 1120 N N . VAL A 1 151 ? 15.497 10.047 15.357 1.00 15.39 139 VAL A N 1
ATOM 1121 C CA . VAL A 1 151 ? 14.080 9.591 15.354 1.00 16.56 139 VAL A CA 1
ATOM 1122 C C . VAL A 1 151 ? 13.415 10.160 14.103 1.00 16.37 139 VAL A C 1
ATOM 1123 O O . VAL A 1 151 ? 13.275 11.417 13.965 1.00 17.24 139 VAL A O 1
ATOM 1127 N N . ARG A 1 152 ? 13.075 9.286 13.206 1.00 15.31 140 ARG A N 1
ATOM 1128 C CA . ARG A 1 152 ? 12.462 9.645 11.902 1.00 17.01 140 ARG A CA 1
ATOM 1129 C C . ARG A 1 152 ? 11.114 10.297 12.171 1.00 18.13 140 ARG A C 1
ATOM 1130 O O . ARG A 1 152 ? 10.361 9.778 13.023 1.00 16.78 140 ARG A O 1
ATOM 1138 N N . THR A 1 153 ? 10.866 11.466 11.555 1.00 18.51 141 THR A N 1
ATOM 1139 C CA . THR A 1 153 ? 9.593 12.193 11.743 1.00 19.64 141 THR A CA 1
ATOM 1140 C C . THR A 1 153 ? 8.438 11.504 11.006 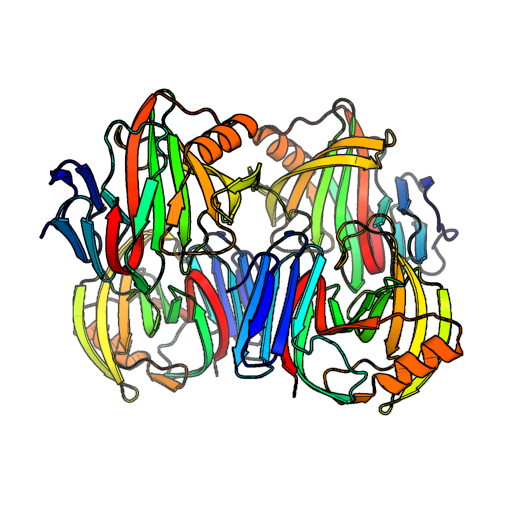1.00 19.63 141 THR A C 1
ATOM 1141 O O . THR A 1 153 ? 7.304 11.710 11.451 1.00 22.86 141 THR A O 1
ATOM 1145 N N . ASP A 1 154 ? 8.692 10.794 9.898 1.00 21.04 142 ASP A N 1
ATOM 1146 C CA . ASP A 1 154 ? 7.685 10.072 9.067 1.00 21.15 142 ASP A CA 1
ATOM 1147 C C . ASP A 1 154 ? 8.012 8.586 9.198 1.00 18.32 142 ASP A C 1
ATOM 1148 O O . ASP A 1 154 ? 8.918 8.077 8.512 1.00 21.09 142 ASP A O 1
ATOM 1153 N N . HIS A 1 155 ? 7.306 7.923 10.088 1.00 18.85 143 HIS A N 1
ATOM 1154 C CA . HIS A 1 155 ? 7.614 6.508 10.419 1.00 17.80 143 HIS A CA 1
ATOM 1155 C C . HIS A 1 155 ? 7.519 5.648 9.175 1.00 17.92 143 HIS A C 1
ATOM 1156 O O . HIS A 1 155 ? 6.601 5.857 8.342 1.00 16.85 143 HIS A O 1
ATOM 1163 N N . ARG A 1 156 ? 8.390 4.650 9.073 1.00 16.84 144 ARG A N 1
ATOM 1164 C CA . ARG A 1 156 ? 8.379 3.702 7.942 1.00 14.92 144 ARG A CA 1
ATOM 1165 C C . ARG A 1 156 ? 8.904 2.349 8.397 1.00 15.13 144 ARG A C 1
ATOM 1166 O O . ARG A 1 156 ? 9.557 2.273 9.484 1.00 16.57 144 ARG A O 1
ATOM 1174 N N . VAL A 1 157 ? 8.591 1.340 7.586 1.00 15.59 145 VAL A N 1
ATOM 1175 C CA . VAL A 1 157 ? 9.055 -0.079 7.684 1.00 15.00 145 VAL A CA 1
ATOM 1176 C C . VAL A 1 157 ? 9.705 -0.470 6.364 1.00 16.67 145 VAL A C 1
ATOM 1177 O O . VAL A 1 157 ? 9.000 -0.779 5.389 1.00 18.23 145 VAL A O 1
ATOM 1181 N N . GLY A 1 158 ? 11.028 -0.416 6.353 1.00 17.22 146 GLY A N 1
ATOM 1182 C CA . GLY A 1 158 ? 11.850 -0.727 5.190 1.00 18.01 146 GLY A CA 1
ATOM 1183 C C . GLY A 1 158 ? 12.499 0.503 4.623 1.00 20.81 146 GLY A C 1
ATOM 1184 O O . GLY A 1 158 ? 12.160 1.603 5.029 1.00 25.02 146 GLY A O 1
ATOM 1185 N N . GLY A 1 159 ? 13.426 0.276 3.719 1.00 21.86 147 GLY A N 1
ATOM 1186 C CA . GLY A 1 159 ? 14.162 1.325 3.002 1.00 19.50 147 GLY A CA 1
ATOM 1187 C C . GLY A 1 159 ? 15.640 1.220 3.315 1.00 19.25 147 GLY A C 1
ATOM 1188 O O . GLY A 1 159 ? 16.113 0.118 3.662 1.00 19.86 147 GLY A O 1
ATOM 1189 N N . THR A 1 160 ? 16.340 2.341 3.126 1.00 17.95 148 THR A N 1
ATOM 1190 C CA . THR A 1 160 ? 17.805 2.444 3.229 1.00 18.24 148 THR A CA 1
ATOM 1191 C C . THR A 1 160 ? 18.114 3.328 4.436 1.00 16.01 148 THR A C 1
ATOM 1192 O O . THR A 1 160 ? 17.504 4.395 4.611 1.00 17.04 148 THR A O 1
ATOM 1196 N N . VAL A 1 161 ? 19.082 2.928 5.248 1.00 15.30 149 VAL A N 1
ATOM 1197 C CA . VAL A 1 161 ? 19.666 3.787 6.299 1.00 16.14 149 VAL A CA 1
ATOM 1198 C C . VAL A 1 161 ? 21.153 4.008 6.014 1.00 16.15 149 VAL A C 1
ATOM 1199 O O . VAL A 1 161 ? 21.909 3.062 6.079 1.00 15.84 149 VAL A O 1
ATOM 1203 N N . THR A 1 162 ? 21.518 5.260 5.718 1.00 15.27 150 THR A N 1
ATOM 1204 C CA . THR A 1 162 ? 22.925 5.654 5.487 1.00 16.66 150 THR A CA 1
ATOM 1205 C C . THR A 1 162 ? 23.496 5.986 6.857 1.00 16.65 150 THR A C 1
ATOM 1206 O O . THR A 1 162 ? 23.405 7.157 7.287 1.00 18.28 150 THR A O 1
ATOM 1210 N N . THR A 1 163 ? 23.996 4.977 7.550 1.00 16.49 151 THR A N 1
ATOM 1211 C CA . THR A 1 163 ? 24.344 5.130 8.993 1.00 18.29 151 THR A CA 1
ATOM 1212 C C . THR A 1 163 ? 25.410 6.207 9.164 1.00 18.87 151 THR A C 1
ATOM 1213 O O . THR A 1 163 ? 25.364 6.938 10.146 1.00 17.22 151 THR A O 1
ATOM 1217 N N . GLN A 1 164 ? 26.320 6.347 8.211 1.00 18.93 152 GLN A N 1
ATOM 1218 C CA . GLN A 1 164 ? 27.373 7.372 8.346 1.00 20.54 152 GLN A CA 1
ATOM 1219 C C . GLN A 1 164 ? 26.774 8.774 8.452 1.00 19.74 152 GLN A C 1
ATOM 1220 O O . GLN A 1 164 ? 27.356 9.535 9.173 1.00 18.66 152 GLN A O 1
ATOM 1226 N N . ASN A 1 165 ? 25.653 9.110 7.778 1.00 18.70 153 ASN A N 1
ATOM 1227 C CA . ASN A 1 165 ? 25.047 10.471 7.869 1.00 18.76 153 ASN A CA 1
ATOM 1228 C C . ASN A 1 165 ? 24.557 10.735 9.308 1.00 17.09 153 ASN A C 1
ATOM 1229 O O . ASN A 1 165 ? 24.540 11.886 9.762 1.00 18.76 153 ASN A O 1
ATOM 1234 N N . HIS A 1 166 ? 24.058 9.706 9.975 1.00 15.78 154 HIS A N 1
ATOM 1235 C CA . HIS A 1 166 ? 23.604 9.821 11.378 1.00 14.40 154 HIS A CA 1
ATOM 1236 C C . HIS A 1 166 ? 24.835 10.053 12.265 1.00 15.42 154 HIS A C 1
ATOM 1237 O O . HIS A 1 166 ? 24.813 10.955 13.115 1.00 18.24 154 HIS A O 1
ATOM 1244 N N . PHE A 1 167 ? 25.825 9.193 12.144 1.00 17.74 155 PHE A N 1
ATOM 1245 C CA . PHE A 1 167 ? 27.059 9.254 12.968 1.00 17.35 155 PHE A CA 1
ATOM 1246 C C . PHE A 1 167 ? 27.643 10.675 12.814 1.00 19.02 155 PHE A C 1
ATOM 1247 O O . PHE A 1 167 ? 28.052 11.261 13.833 1.00 18.69 155 PHE A O 1
ATOM 1255 N N . ASP A 1 168 ? 27.713 11.176 11.578 1.00 19.87 156 ASP A N 1
ATOM 1256 C CA . ASP A 1 168 ? 28.260 12.527 11.251 1.00 22.75 156 ASP A CA 1
ATOM 1257 C C . ASP A 1 168 ? 27.422 13.598 11.945 1.00 23.76 156 ASP A C 1
ATOM 1258 O O . ASP A 1 168 ? 28.010 14.564 12.492 1.00 24.62 156 ASP A O 1
ATOM 1263 N N . ALA A 1 169 ? 26.093 13.502 11.903 1.00 20.91 157 ALA A N 1
ATOM 1264 C CA . ALA A 1 169 ? 25.214 14.524 12.497 1.00 20.46 157 ALA A CA 1
ATOM 1265 C C . ALA A 1 169 ? 25.401 14.523 14.015 1.00 17.89 157 ALA A C 1
ATOM 1266 O O . ALA A 1 169 ? 25.404 15.568 14.645 1.00 20.27 157 ALA A O 1
ATOM 1268 N N . TRP A 1 170 ? 25.526 13.352 14.603 1.00 17.50 158 TRP A N 1
ATOM 1269 C CA . TRP A 1 170 ? 25.756 13.209 16.055 1.00 17.04 158 TRP A CA 1
ATOM 1270 C C . TRP A 1 170 ? 27.096 13.836 16.435 1.00 16.47 158 TRP A C 1
ATOM 1271 O O . TRP A 1 170 ? 27.087 14.639 17.367 1.00 20.17 158 TRP A O 1
ATOM 1282 N N . LYS A 1 171 ? 28.141 13.576 15.654 1.00 17.38 159 LYS A N 1
ATOM 1283 C CA . LYS A 1 171 ? 29.497 14.153 15.935 1.00 18.42 159 LYS A CA 1
ATOM 1284 C C . LYS A 1 171 ? 29.398 15.679 15.800 1.00 19.99 159 LYS A C 1
ATOM 1285 O O . LYS A 1 171 ? 29.970 16.403 16.647 1.00 20.79 159 LYS A O 1
ATOM 1291 N N . ASN A 1 172 ? 28.658 16.155 14.798 1.00 22.69 160 ASN A N 1
ATOM 1292 C CA . ASN A 1 172 ? 28.444 17.609 14.525 1.00 25.20 160 ASN A CA 1
ATOM 1293 C C . ASN A 1 172 ? 27.719 18.287 15.692 1.00 26.04 160 ASN A C 1
ATOM 1294 O O . ASN A 1 172 ? 28.060 19.481 16.000 1.00 27.30 160 ASN A O 1
ATOM 1299 N N . ALA A 1 173 ? 26.809 17.588 16.373 1.00 22.29 161 ALA A N 1
ATOM 1300 C CA . ALA A 1 173 ? 26.042 18.104 17.527 1.00 24.15 161 ALA A CA 1
ATOM 1301 C C . ALA A 1 173 ? 26.873 18.000 18.812 1.00 25.55 161 ALA A C 1
ATOM 1302 O O . ALA A 1 173 ? 26.327 18.339 19.889 1.00 27.29 161 ALA A O 1
ATOM 1304 N N . GLY A 1 174 ? 28.118 17.518 18.729 1.00 25.82 162 GLY A N 1
ATOM 1305 C CA . GLY A 1 174 ? 29.023 17.385 19.889 1.00 27.49 162 GLY A CA 1
ATOM 1306 C C . GLY A 1 174 ? 28.934 16.027 20.594 1.00 29.39 162 GLY A C 1
ATOM 1307 O O . GLY A 1 174 ? 29.491 15.912 21.724 1.00 32.21 162 GLY A O 1
ATOM 1308 N N . LEU A 1 175 ? 28.297 15.021 19.982 1.00 26.12 163 LEU A N 1
ATOM 1309 C CA . LEU A 1 175 ? 28.106 13.651 20.560 1.00 25.55 163 LEU A CA 1
ATOM 1310 C C . LEU A 1 175 ? 29.269 12.749 20.132 1.00 30.96 163 LEU A C 1
ATOM 1311 O O . LEU A 1 175 ? 29.291 12.340 18.939 1.00 31.41 163 LEU A O 1
ATOM 1316 N N . GLU A 1 176 ? 30.132 12.391 21.086 1.00 30.33 164 GLU A N 1
ATOM 1317 C CA . GLU A 1 176 ? 31.329 11.551 20.817 1.00 30.83 164 GLU A CA 1
ATOM 1318 C C . GLU A 1 176 ? 30.938 10.067 20.705 1.00 25.81 164 GLU A C 1
ATOM 1319 O O . GLU A 1 176 ? 30.117 9.606 21.483 1.00 22.47 164 GLU A O 1
ATOM 1325 N N . MET A 1 177 ? 31.494 9.392 19.716 1.00 23.21 165 MET A N 1
ATOM 1326 C CA . MET A 1 177 ? 31.341 7.931 19.479 1.00 23.75 165 MET A CA 1
ATOM 1327 C C . MET A 1 177 ? 32.691 7.264 19.746 1.00 22.33 165 MET A C 1
ATOM 1328 O O . MET A 1 177 ? 33.699 7.808 19.309 1.00 22.63 165 MET A O 1
ATOM 1333 N N . GLY A 1 178 ? 32.677 6.020 20.235 1.00 18.81 166 GLY A N 1
ATOM 1334 C CA . GLY A 1 178 ? 33.882 5.218 20.444 1.00 20.36 166 GLY A CA 1
ATOM 1335 C C . GLY A 1 178 ? 34.116 4.282 19.283 1.00 21.09 166 GLY A C 1
ATOM 1336 O O . GLY A 1 178 ? 33.601 4.576 18.159 1.00 24.34 166 GLY A O 1
ATOM 1337 N N . THR A 1 179 ? 34.788 3.184 19.591 1.00 18.58 167 THR A N 1
ATOM 1338 C CA . THR A 1 179 ? 35.082 2.009 18.737 1.00 20.51 167 THR A CA 1
ATOM 1339 C C . THR A 1 179 ? 33.783 1.245 18.549 1.00 17.93 167 THR A C 1
ATOM 1340 O O . THR A 1 179 ? 33.101 1.008 19.535 1.00 16.31 167 THR A O 1
ATOM 1344 N N . HIS A 1 180 ? 33.414 0.987 17.304 1.00 18.48 168 HIS A N 1
ATOM 1345 C CA . HIS A 1 180 ? 32.107 0.362 17.023 1.00 18.14 168 HIS A CA 1
ATOM 1346 C C . HIS A 1 180 ? 32.155 -1.084 17.505 1.00 16.79 168 HIS A C 1
ATOM 1347 O O . HIS A 1 180 ? 33.180 -1.756 17.304 1.00 19.58 168 HIS A O 1
ATOM 1354 N N . ASN A 1 181 ? 31.134 -1.477 18.249 1.00 14.60 169 ASN A N 1
ATOM 1355 C CA . ASN A 1 181 ? 30.761 -2.882 18.541 1.00 14.54 169 ASN A CA 1
ATOM 1356 C C . ASN A 1 181 ? 29.610 -3.233 17.589 1.00 15.05 169 ASN A C 1
ATOM 1357 O O . ASN A 1 181 ? 29.657 -2.835 16.414 1.00 15.33 169 ASN A O 1
ATOM 1362 N N . TYR A 1 182 ? 28.584 -3.925 18.041 1.00 16.18 170 TYR A N 1
ATOM 1363 C CA . TYR A 1 182 ? 27.621 -4.492 17.047 1.00 15.06 170 TYR A CA 1
ATOM 1364 C C . TYR A 1 182 ? 26.727 -3.397 16.521 1.00 14.34 170 TYR A C 1
ATOM 1365 O O . TYR A 1 182 ? 26.546 -2.358 17.182 1.00 15.73 170 TYR A O 1
ATOM 1374 N N . MET A 1 183 ? 26.146 -3.662 15.349 1.00 14.16 171 MET A N 1
ATOM 1375 C CA . MET A 1 183 ? 25.142 -2.783 14.732 1.00 15.56 171 MET A CA 1
ATOM 1376 C C . MET A 1 183 ? 24.144 -3.718 14.066 1.00 15.11 171 MET A C 1
ATOM 1377 O O . MET A 1 183 ? 24.553 -4.521 13.196 1.00 14.18 171 MET A O 1
ATOM 1382 N N . ILE A 1 184 ? 22.865 -3.646 14.452 1.00 13.70 172 ILE A N 1
ATOM 1383 C CA . ILE A 1 184 ? 21.824 -4.566 13.935 1.00 12.82 172 ILE A CA 1
ATOM 1384 C C . ILE A 1 184 ? 20.561 -3.793 13.561 1.00 12.09 172 ILE A C 1
ATOM 1385 O O . ILE A 1 184 ? 20.437 -2.570 13.914 1.00 12.05 172 ILE A O 1
ATOM 1390 N N . VAL A 1 185 ? 19.713 -4.434 12.754 1.00 12.70 173 VAL A N 1
ATOM 1391 C CA . VAL A 1 185 ? 18.354 -3.911 12.489 1.00 13.26 173 VAL A CA 1
ATOM 1392 C C . VAL A 1 185 ? 17.478 -4.573 13.536 1.00 12.42 173 VAL A C 1
ATOM 1393 O O . VAL A 1 185 ? 17.299 -5.815 13.456 1.00 15.38 173 VAL A O 1
ATOM 1397 N N . ALA A 1 186 ? 17.125 -3.799 14.540 1.00 12.99 174 ALA A N 1
ATOM 1398 C CA . ALA A 1 186 ? 16.538 -4.293 15.786 1.00 13.33 174 ALA A CA 1
ATOM 1399 C C . ALA A 1 186 ? 15.048 -4.011 15.844 1.00 12.68 174 ALA A C 1
ATOM 1400 O O . ALA A 1 186 ? 14.617 -2.859 15.611 1.00 15.26 174 ALA A O 1
ATOM 1402 N N . THR A 1 187 ? 14.371 -5.015 16.345 1.00 12.24 175 THR A N 1
ATOM 1403 C CA . THR A 1 187 ? 13.020 -4.907 16.942 1.00 12.69 175 THR A CA 1
ATOM 1404 C C . THR A 1 187 ? 13.138 -4.858 18.456 1.00 12.75 175 THR A C 1
ATOM 1405 O O . THR A 1 187 ? 13.719 -5.741 19.034 1.00 14.42 175 THR A O 1
ATOM 1409 N N . ALA A 1 188 ? 12.559 -3.823 19.078 1.00 12.91 176 ALA A N 1
ATOM 1410 C CA . ALA A 1 188 ? 12.597 -3.610 20.544 1.00 11.66 176 ALA A CA 1
ATOM 1411 C C . ALA A 1 188 ? 11.160 -3.525 21.019 1.00 12.42 176 ALA A C 1
ATOM 1412 O O . ALA A 1 188 ? 10.254 -3.116 20.236 1.00 14.61 176 ALA A O 1
ATOM 1414 N N . GLY A 1 189 ? 10.934 -3.883 22.264 1.00 12.83 177 GLY A N 1
ATOM 1415 C CA . GLY A 1 189 ? 9.576 -3.815 22.811 1.00 13.26 177 GLY A CA 1
ATOM 1416 C C . GLY A 1 189 ? 9.644 -3.709 24.298 1.00 14.55 177 GLY A C 1
ATOM 1417 O O . GLY A 1 189 ? 10.686 -4.088 24.888 1.00 16.75 177 GLY A O 1
ATOM 1418 N N . TYR A 1 190 ? 8.613 -3.132 24.899 1.00 16.28 178 TYR A N 1
ATOM 1419 C CA . TYR A 1 190 ? 8.498 -3.065 26.368 1.00 16.99 178 TYR A CA 1
ATOM 1420 C C . TYR A 1 190 ? 7.019 -3.134 26.748 1.00 16.45 178 TYR A C 1
ATOM 1421 O O . TYR A 1 190 ? 6.270 -2.282 26.249 1.00 15.86 178 TYR A O 1
ATOM 1430 N N . GLN A 1 191 ? 6.644 -4.068 27.620 1.00 16.45 179 GLN A N 1
ATOM 1431 C CA . GLN A 1 191 ? 5.259 -4.219 28.154 1.00 16.71 179 GLN A CA 1
ATOM 1432 C C . GLN A 1 191 ? 4.271 -4.145 26.990 1.00 17.36 179 GLN A C 1
ATOM 1433 O O . GLN A 1 191 ? 3.362 -3.318 26.985 1.00 16.52 179 GLN A O 1
ATOM 1439 N N . SER A 1 192 ? 4.451 -5.022 26.017 1.00 17.14 180 SER A N 1
ATOM 1440 C CA . SER A 1 192 ? 3.646 -4.979 24.768 1.00 16.14 180 SER A CA 1
ATOM 1441 C C . SER A 1 192 ? 3.565 -6.385 24.206 1.00 15.91 180 SER A C 1
ATOM 1442 O O . SER A 1 192 ? 4.159 -7.300 24.800 1.00 14.57 180 SER A O 1
ATOM 1445 N N . SER A 1 193 ? 2.808 -6.563 23.119 1.00 16.21 181 SER A N 1
ATOM 1446 C CA . SER A 1 193 ? 2.781 -7.833 22.355 1.00 16.20 181 SER A CA 1
ATOM 1447 C C . SER A 1 193 ? 2.997 -7.432 20.898 1.00 15.37 181 SER A C 1
ATOM 1448 O O . SER A 1 193 ? 2.945 -6.203 20.578 1.00 15.58 181 SER A O 1
ATOM 1451 N N . GLY A 1 194 ? 3.431 -8.372 20.112 1.00 14.98 182 GLY A N 1
ATOM 1452 C CA . GLY A 1 194 ? 3.467 -8.205 18.662 1.00 14.07 182 GLY A CA 1
ATOM 1453 C C . GLY A 1 194 ? 4.254 -9.277 17.952 1.00 16.38 182 GLY A C 1
ATOM 1454 O O . GLY A 1 194 ? 4.585 -10.332 18.538 1.00 16.24 182 GLY A O 1
ATOM 1455 N N . SER A 1 195 ? 4.578 -8.971 16.709 1.00 15.81 183 SER A N 1
ATOM 1456 C CA . SER A 1 195 ? 5.408 -9.873 15.885 1.00 15.83 183 SER A CA 1
ATOM 1457 C C . SER A 1 195 ? 6.130 -9.034 14.873 1.00 15.02 183 SER A C 1
ATOM 1458 O O . SER A 1 195 ? 5.649 -7.927 14.570 1.00 14.19 183 SER A O 1
ATOM 1461 N N . ALA A 1 196 ? 7.271 -9.507 14.408 1.00 14.35 184 ALA A N 1
ATOM 1462 C CA . ALA A 1 196 ? 8.004 -8.808 13.342 1.00 14.85 184 ALA A CA 1
ATOM 1463 C C . ALA A 1 196 ? 8.792 -9.870 12.599 1.00 15.14 184 ALA A C 1
ATOM 1464 O O . ALA A 1 196 ? 9.190 -10.912 13.193 1.00 16.65 184 ALA A O 1
ATOM 1466 N N . SER A 1 197 ? 9.029 -9.590 11.316 1.00 16.04 185 SER A N 1
ATOM 1467 C CA . SER A 1 197 ? 9.790 -10.484 10.413 1.00 16.76 185 SER A CA 1
ATOM 1468 C C . SER A 1 197 ? 10.604 -9.563 9.540 1.00 16.43 185 SER A C 1
ATOM 1469 O O . SER A 1 197 ? 10.002 -8.873 8.685 1.00 16.35 185 SER A O 1
ATOM 1472 N N . ILE A 1 198 ? 11.900 -9.481 9.809 1.00 15.32 186 ILE A N 1
ATOM 1473 C CA . ILE A 1 198 ? 12.755 -8.435 9.205 1.00 16.45 186 ILE A CA 1
ATOM 1474 C C . ILE A 1 198 ? 13.907 -9.100 8.479 1.00 17.43 186 ILE A C 1
ATOM 1475 O O . ILE A 1 198 ? 14.456 -10.053 9.032 1.00 18.06 186 ILE A O 1
ATOM 1480 N N . THR A 1 199 ? 14.223 -8.609 7.285 1.00 14.92 187 THR A N 1
ATOM 1481 C CA . THR A 1 199 ? 15.349 -9.124 6.487 1.00 17.46 187 THR A CA 1
ATOM 1482 C C . THR A 1 199 ? 16.363 -8.025 6.264 1.00 17.30 187 THR A C 1
ATOM 1483 O O . THR A 1 199 ? 16.015 -6.954 5.738 1.00 16.57 187 THR A O 1
ATOM 1487 N N . VAL A 1 200 ? 17.588 -8.246 6.744 1.00 16.86 188 VAL A N 1
ATOM 1488 C CA . VAL A 1 200 ? 18.700 -7.305 6.502 1.00 18.99 188 VAL A CA 1
ATOM 1489 C C . VAL A 1 200 ? 19.318 -7.738 5.172 1.00 22.22 188 VAL A C 1
ATOM 1490 O O . VAL A 1 200 ? 19.617 -8.921 5.085 1.00 21.14 188 VAL A O 1
ATOM 1494 N N . GLN A 1 201 ? 19.379 -6.880 4.155 1.00 27.15 189 GLN A N 1
ATOM 1495 C CA . GLN A 1 201 ? 19.964 -7.303 2.838 1.00 30.29 189 GLN A CA 1
ATOM 1496 C C . GLN A 1 201 ? 21.317 -6.606 2.668 1.00 34.26 189 GLN A C 1
ATOM 1497 O O . GLN A 1 201 ? 22.102 -6.562 3.638 1.00 43.71 189 GLN A O 1
ATOM 1503 N N . GLU B 1 13 ? -5.264 21.172 34.288 1.00 38.68 1 GLU B N 1
ATOM 1504 C CA . GLU B 1 13 ? -5.236 22.032 35.507 1.00 32.58 1 GLU B CA 1
ATOM 1505 C C . GLU B 1 13 ? -4.296 21.471 36.590 1.00 28.98 1 GLU B C 1
ATOM 1506 O O . GLU B 1 13 ? -3.719 22.290 37.262 1.00 23.42 1 GLU B O 1
ATOM 1512 N N . ILE B 1 14 ? -4.111 20.158 36.742 1.00 22.50 2 ILE B N 1
ATOM 1513 C CA . ILE B 1 14 ? -3.163 19.534 37.731 1.00 26.41 2 ILE B CA 1
ATOM 1514 C C . ILE B 1 14 ? -2.113 18.719 36.943 1.00 26.74 2 ILE B C 1
ATOM 1515 O O . ILE B 1 14 ? -2.534 17.812 36.220 1.00 24.40 2 ILE B O 1
ATOM 1520 N N . THR B 1 15 ? -0.804 18.996 37.066 1.00 24.79 3 THR B N 1
ATOM 1521 C CA . THR B 1 15 ? 0.267 18.260 36.317 1.00 24.61 3 THR B CA 1
ATOM 1522 C C . THR B 1 15 ? 1.281 17.562 37.246 1.00 23.73 3 THR B C 1
ATOM 1523 O O . THR B 1 15 ? 2.133 16.790 36.727 1.00 21.79 3 THR B O 1
ATOM 1527 N N . SER B 1 16 ? 1.147 17.718 38.564 1.00 21.15 4 SER B N 1
ATOM 1528 C CA . SER B 1 16 ? 1.956 17.022 39.586 1.00 21.31 4 SER B CA 1
ATOM 1529 C C . SER B 1 16 ? 1.008 16.422 40.610 1.00 19.36 4 SER B C 1
ATOM 1530 O O . SER B 1 16 ? -0.137 16.919 40.714 1.00 20.58 4 SER B O 1
ATOM 1533 N N . SER B 1 17 ? 1.470 15.380 41.289 1.00 19.08 5 SER B N 1
ATOM 1534 C CA . SER B 1 17 ? 0.689 14.569 42.244 1.00 17.59 5 SER B CA 1
ATOM 1535 C C . SER B 1 17 ? -0.007 15.439 43.292 1.00 20.37 5 SER B C 1
ATOM 1536 O O . SER B 1 17 ? 0.637 16.327 43.891 1.00 18.86 5 SER B O 1
ATOM 1539 N N . GLU B 1 18 ? -1.269 15.140 43.538 1.00 19.37 6 GLU B N 1
ATOM 1540 C CA . GLU B 1 18 ? -2.032 15.817 44.596 1.00 20.41 6 GLU B CA 1
ATOM 1541 C C . GLU B 1 18 ? -3.272 14.983 44.890 1.00 18.25 6 GLU B C 1
ATOM 1542 O O . GLU B 1 18 ? -3.755 14.277 43.987 1.00 17.59 6 GLU B O 1
ATOM 1548 N N . THR B 1 19 ? -3.817 15.177 46.084 1.00 16.80 7 THR B N 1
ATOM 1549 C CA . THR B 1 19 ? -5.062 14.570 46.529 1.00 15.98 7 THR B CA 1
ATOM 1550 C C . THR B 1 19 ? -5.895 15.658 47.160 1.00 17.32 7 THR B C 1
ATOM 1551 O O . THR B 1 19 ? -5.351 16.719 47.545 1.00 17.97 7 THR B O 1
ATOM 1555 N N . GLY B 1 20 ? -7.185 15.452 47.132 1.00 16.64 8 GLY B N 1
ATOM 1556 C CA . GLY B 1 20 ? -8.078 16.403 47.811 1.00 17.09 8 GLY B CA 1
ATOM 1557 C C . GLY B 1 20 ? -9.493 15.953 47.661 1.00 16.25 8 GLY B C 1
ATOM 1558 O O . GLY B 1 20 ? -9.718 14.763 47.423 1.00 15.25 8 GLY B O 1
ATOM 1559 N N . THR B 1 21 ? -10.400 16.822 48.026 1.00 15.70 9 THR B N 1
ATOM 1560 C CA . THR B 1 21 ? -11.851 16.702 47.789 1.00 15.75 9 THR B CA 1
ATOM 1561 C C . THR B 1 21 ? -12.211 17.650 46.658 1.00 15.49 9 THR B C 1
ATOM 1562 O O . THR B 1 21 ? -11.733 18.803 46.642 1.00 15.05 9 THR B O 1
ATOM 1566 N N . ASN B 1 22 ? -13.149 17.239 45.825 1.00 15.36 10 ASN B N 1
ATOM 1567 C CA . ASN B 1 22 ? -13.644 18.056 44.712 1.00 14.65 10 ASN B CA 1
ATOM 1568 C C . ASN B 1 22 ? -15.116 17.707 44.525 1.00 14.71 10 ASN B C 1
ATOM 1569 O O . ASN B 1 22 ? -15.435 16.546 44.234 1.00 15.87 10 ASN B O 1
ATOM 1574 N N . ASN B 1 23 ? -15.997 18.610 44.908 1.00 15.57 11 ASN B N 1
ATOM 1575 C CA . ASN B 1 23 ? -17.448 18.427 44.643 1.00 15.92 11 ASN B CA 1
ATOM 1576 C C . ASN B 1 23 ? -17.954 17.142 45.315 1.00 17.65 11 ASN B C 1
ATOM 1577 O O . ASN B 1 23 ? -18.807 16.454 44.709 1.00 18.47 11 ASN B O 1
ATOM 1582 N N . GLY B 1 24 ? -17.508 16.887 46.555 1.00 17.12 12 GLY B N 1
ATOM 1583 C CA . GLY B 1 24 ? -17.972 15.805 47.430 1.00 19.19 12 GLY B CA 1
ATOM 1584 C C . GLY B 1 24 ? -17.367 14.461 47.080 1.00 17.36 12 GLY B C 1
ATOM 1585 O O . GLY B 1 24 ? -17.805 13.461 47.610 1.00 22.34 12 GLY B O 1
ATOM 1586 N N . TYR B 1 25 ? -16.373 14.430 46.192 1.00 16.11 13 TYR B N 1
ATOM 1587 C CA . TYR B 1 25 ? -15.622 13.195 45.870 1.00 14.38 13 TYR B CA 1
ATOM 1588 C C . TYR B 1 25 ? -14.189 13.364 46.354 1.00 14.33 13 TYR B C 1
ATOM 1589 O O . TYR B 1 25 ? -13.625 14.442 46.160 1.00 15.35 13 TYR B O 1
ATOM 1598 N N . TYR B 1 26 ? -13.626 12.299 46.900 1.00 13.08 14 TYR B N 1
ATOM 1599 C CA . TYR B 1 26 ? -12.160 12.145 47.064 1.00 13.04 14 TYR B CA 1
ATOM 1600 C C . TYR B 1 26 ? -11.576 12.154 45.656 1.00 13.22 14 TYR B C 1
ATOM 1601 O O . TYR B 1 26 ? -12.186 11.533 44.750 1.00 14.65 14 TYR B O 1
ATOM 1610 N N . TYR B 1 27 ? -10.410 12.717 45.462 1.00 14.18 15 TYR B N 1
ATOM 1611 C CA . TYR B 1 27 ? -9.658 12.522 44.194 1.00 13.87 15 TYR B CA 1
ATOM 1612 C C . TYR B 1 27 ? -8.215 12.270 44.542 1.00 15.72 15 TYR B C 1
ATOM 1613 O O . TYR B 1 27 ? -7.727 12.819 45.518 1.00 14.32 15 TYR B O 1
ATOM 1622 N N . SER B 1 28 ? -7.582 11.421 43.723 1.00 15.94 16 SER B N 1
ATOM 1623 C CA . SER B 1 28 ? -6.128 11.209 43.768 1.00 15.44 16 SER B CA 1
ATOM 1624 C C . SER B 1 28 ? -5.590 11.335 42.356 1.00 15.85 16 SER B C 1
ATOM 1625 O O . SER B 1 28 ? -6.140 10.686 41.447 1.00 15.57 16 SER B O 1
ATOM 1628 N N . PHE B 1 29 ? -4.531 12.129 42.207 1.00 14.91 17 PHE B N 1
ATOM 1629 C CA . PHE B 1 29 ? -3.743 12.215 40.955 1.00 14.68 17 PHE B CA 1
ATOM 1630 C C . PHE B 1 29 ? -2.309 11.909 41.348 1.00 15.22 17 PHE B C 1
ATOM 1631 O O . PHE B 1 29 ? -1.756 12.666 42.160 1.00 16.28 17 PHE B O 1
ATOM 1639 N N . TRP B 1 30 ? -1.800 10.751 40.927 1.00 14.70 18 TRP B N 1
ATOM 1640 C CA . TRP B 1 30 ? -0.396 10.373 41.220 1.00 14.89 18 TRP B CA 1
ATOM 1641 C C . TRP B 1 30 ? 0.333 10.225 39.890 1.00 14.99 18 TRP B C 1
ATOM 1642 O O . TRP B 1 30 ? -0.128 9.408 39.081 1.00 16.34 18 TRP B O 1
ATOM 1653 N N . THR B 1 31 ? 1.479 10.878 39.731 1.00 13.84 19 THR B N 1
ATOM 1654 C CA . THR B 1 31 ? 2.346 10.677 38.548 1.00 15.34 19 THR B CA 1
ATOM 1655 C C . THR B 1 31 ? 3.798 10.591 39.022 1.00 17.54 19 THR B C 1
ATOM 1656 O O . THR B 1 31 ? 4.120 11.273 40.037 1.00 19.74 19 THR B O 1
ATOM 1660 N N . ASP B 1 32 ? 4.589 9.703 38.414 1.00 19.48 20 ASP B N 1
ATOM 1661 C CA . ASP B 1 32 ? 6.061 9.670 38.690 1.00 21.43 20 ASP B CA 1
ATOM 1662 C C . ASP B 1 32 ? 6.720 10.897 38.023 1.00 23.69 20 ASP B C 1
ATOM 1663 O O . ASP B 1 32 ? 7.928 11.077 38.215 1.00 22.66 20 ASP B O 1
ATOM 1668 N N . GLY B 1 33 ? 5.982 11.656 37.204 1.00 23.60 21 GLY B N 1
ATOM 1669 C CA . GLY B 1 33 ? 6.459 12.910 36.590 1.00 25.23 21 GLY B CA 1
ATOM 1670 C C . GLY B 1 33 ? 7.025 12.725 35.190 1.00 24.20 21 GLY B C 1
ATOM 1671 O O . GLY B 1 33 ? 7.426 13.728 34.569 1.00 28.10 21 GLY B O 1
ATOM 1672 N N . GLY B 1 34 ? 6.995 11.519 34.639 1.00 23.75 22 GLY B N 1
ATOM 1673 C CA . GLY B 1 34 ? 7.424 11.291 33.241 1.00 25.44 22 GLY B CA 1
ATOM 1674 C C . GLY B 1 34 ? 6.445 11.871 32.240 1.00 24.05 22 GLY B C 1
ATOM 1675 O O . GLY B 1 34 ? 5.226 11.831 32.507 1.00 23.13 22 GLY B O 1
ATOM 1676 N N . GLY B 1 35 ? 6.963 12.428 31.131 1.00 23.51 23 GLY B N 1
ATOM 1677 C CA . GLY B 1 35 ? 6.151 12.916 30.003 1.00 22.34 23 GLY B CA 1
ATOM 1678 C C . GLY B 1 35 ? 5.223 14.030 30.426 1.00 25.09 23 GLY B C 1
ATOM 1679 O O . GLY B 1 35 ? 5.610 14.882 31.249 1.00 23.78 23 GLY B O 1
ATOM 1680 N N . GLN B 1 36 ? 4.031 14.071 29.850 1.00 22.54 24 GLN B N 1
ATOM 1681 C CA . GLN B 1 36 ? 3.031 15.094 30.171 1.00 24.34 24 GLN B CA 1
ATOM 1682 C C . GLN B 1 36 ? 1.768 14.373 30.619 1.00 20.74 24 GLN B C 1
ATOM 1683 O O . GLN B 1 36 ? 1.219 13.634 29.822 1.00 18.74 24 GLN B O 1
ATOM 1689 N N . VAL B 1 37 ? 1.305 14.636 31.819 1.00 20.91 25 VAL B N 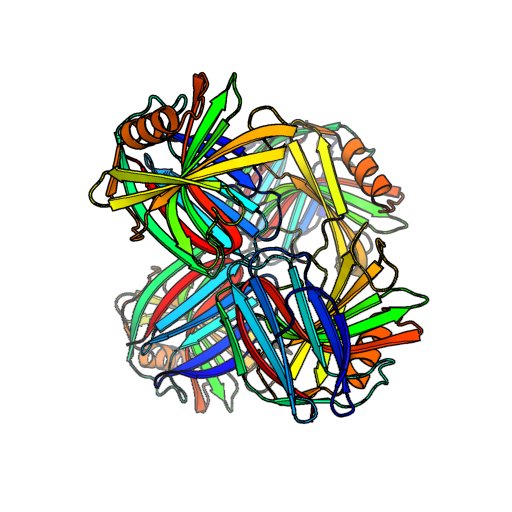1
ATOM 1690 C CA . VAL B 1 37 ? 0.021 14.071 32.305 1.00 20.27 25 VAL B CA 1
ATOM 1691 C C . VAL B 1 37 ? -0.746 15.235 32.913 1.00 17.91 25 VAL B C 1
ATOM 1692 O O . VAL B 1 37 ? -0.220 15.815 33.881 1.00 17.36 25 VAL B O 1
ATOM 1696 N N . THR B 1 38 ? -1.935 15.512 32.382 1.00 15.63 26 THR B N 1
ATOM 1697 C CA . THR B 1 38 ? -2.761 16.653 32.848 1.00 20.12 26 THR B CA 1
ATOM 1698 C C . THR B 1 38 ? -4.083 16.105 33.359 1.00 17.67 26 THR B C 1
ATOM 1699 O O . THR B 1 38 ? -4.853 15.598 32.563 1.00 17.13 26 THR B O 1
ATOM 1703 N N . TYR B 1 39 ? -4.371 16.369 34.626 1.00 16.18 27 TYR B N 1
ATOM 1704 C CA . TYR B 1 39 ? -5.617 15.934 35.302 1.00 16.54 27 TYR B CA 1
ATOM 1705 C C . TYR B 1 39 ? -6.533 17.148 35.529 1.00 16.52 27 TYR B C 1
ATOM 1706 O O . TYR B 1 39 ? -6.051 18.217 35.913 1.00 15.74 27 TYR B O 1
ATOM 1715 N N .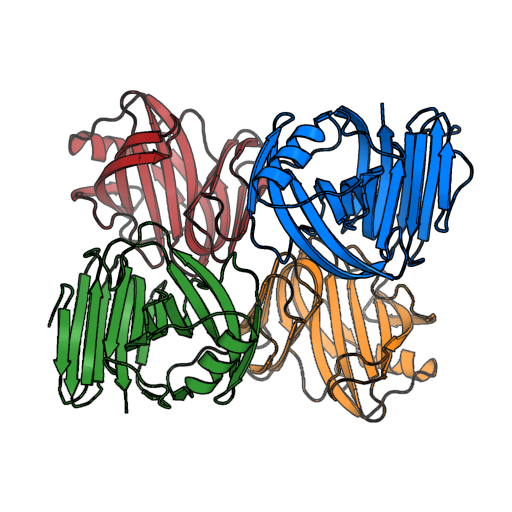 THR B 1 40 ? -7.833 17.010 35.251 1.00 17.18 28 THR B N 1
ATOM 1716 C CA . THR B 1 40 ? -8.793 18.133 35.489 1.00 19.72 28 THR B CA 1
ATOM 1717 C C . THR B 1 40 ? -9.988 17.597 36.259 1.00 18.71 28 THR B C 1
ATOM 1718 O O . THR B 1 40 ? -10.574 16.619 35.794 1.00 19.25 28 THR B O 1
ATOM 1722 N N . ASN B 1 41 ? -10.303 18.154 37.432 1.00 18.13 29 ASN B N 1
ATOM 1723 C CA . ASN B 1 41 ? -11.611 17.885 38.077 1.00 17.98 29 ASN B CA 1
ATOM 1724 C C . ASN B 1 41 ? -12.722 18.626 37.331 1.00 19.04 29 ASN B C 1
ATOM 1725 O O . ASN B 1 41 ? -12.542 19.833 36.997 1.00 20.60 29 ASN B O 1
ATOM 1730 N N . GLY B 1 42 ? -13.830 17.934 37.114 1.00 17.77 30 GLY B N 1
ATOM 1731 C CA . GLY B 1 42 ? -15.096 18.437 36.574 1.00 19.06 30 GLY B CA 1
ATOM 1732 C C . GLY B 1 42 ? -16.160 18.448 37.662 1.00 19.36 30 GLY B C 1
ATOM 1733 O O . GLY B 1 42 ? -15.905 18.077 38.813 1.00 21.05 30 GLY B O 1
ATOM 1734 N N . PRO B 1 43 ? -17.413 18.784 37.300 1.00 21.17 31 PRO B N 1
ATOM 1735 C CA . PRO B 1 43 ? -18.510 18.836 38.263 1.00 21.28 31 PRO B CA 1
ATOM 1736 C C . PRO B 1 43 ? -18.839 17.463 38.855 1.00 21.12 31 PRO B C 1
ATOM 1737 O O . PRO B 1 43 ? -18.601 16.447 38.149 1.00 19.91 31 PRO B O 1
ATOM 1741 N N . ALA B 1 44 ? -19.337 17.419 40.099 1.00 18.40 32 ALA B N 1
ATOM 1742 C CA . ALA B 1 44 ? -19.815 16.168 40.717 1.00 18.39 32 ALA B CA 1
ATOM 1743 C C . ALA B 1 44 ? -18.689 15.138 40.585 1.00 16.94 32 ALA B C 1
ATOM 1744 O O . ALA B 1 44 ? -17.552 15.444 41.006 1.00 18.49 32 ALA B O 1
ATOM 1746 N N . GLY B 1 45 ? -18.969 13.945 40.043 1.00 18.38 33 GLY B N 1
ATOM 1747 C CA . GLY B 1 45 ? -18.000 12.829 40.055 1.00 17.93 33 GLY B CA 1
ATOM 1748 C C . GLY B 1 45 ? -17.081 12.817 38.833 1.00 16.72 33 GLY B C 1
ATOM 1749 O O . GLY B 1 45 ? -16.473 11.766 38.593 1.00 15.79 33 GLY B O 1
ATOM 1750 N N . GLN B 1 46 ? -17.031 13.899 38.052 1.00 17.09 34 GLN B N 1
ATOM 1751 C CA . GLN B 1 46 ? -16.334 13.902 36.729 1.00 17.27 34 GLN B CA 1
ATOM 1752 C C . GLN B 1 46 ? -14.849 14.182 36.938 1.00 16.25 34 GLN B C 1
ATOM 1753 O O . GLN B 1 46 ? -14.483 15.067 37.711 1.00 16.99 34 GLN B O 1
ATOM 1759 N N . TYR B 1 47 ? -14.007 13.483 36.188 1.00 14.57 35 TYR B N 1
ATOM 1760 C CA . TYR B 1 47 ? -12.595 13.887 36.017 1.00 13.83 35 TYR B CA 1
ATOM 1761 C C . TYR B 1 47 ? -12.192 13.554 34.596 1.00 14.45 35 TYR B C 1
ATOM 1762 O O . TYR B 1 47 ? -12.841 12.748 33.955 1.00 14.39 35 TYR B O 1
ATOM 1771 N N . SER B 1 48 ? -11.140 14.218 34.148 1.00 15.56 36 SER B N 1
ATOM 1772 C CA . SER B 1 48 ? -10.540 13.932 32.828 1.00 17.05 36 SER B CA 1
ATOM 1773 C C . SER B 1 48 ? -9.036 13.873 32.993 1.00 15.74 36 SER B C 1
ATOM 1774 O O . SER B 1 48 ? -8.490 14.441 33.926 1.00 17.13 36 SER B O 1
ATOM 1777 N N . VAL B 1 49 ? -8.390 13.060 32.167 1.00 16.43 37 VAL B N 1
ATOM 1778 C CA . VAL B 1 49 ? -6.909 13.056 32.139 1.00 16.85 37 VAL B CA 1
ATOM 1779 C C . VAL B 1 49 ? -6.493 12.952 30.685 1.00 17.59 37 VAL B C 1
ATOM 1780 O O . VAL B 1 49 ? -7.249 12.375 29.867 1.00 17.58 37 VAL B O 1
ATOM 1784 N N . GLU B 1 50 ? -5.425 13.660 30.361 1.00 16.88 38 GLU B N 1
ATOM 1785 C CA . GLU B 1 50 ? -4.860 13.715 28.991 1.00 18.91 38 GLU B CA 1
ATOM 1786 C C . GLU B 1 50 ? -3.376 13.476 29.160 1.00 18.35 38 GLU B C 1
ATOM 1787 O O . GLU B 1 50 ? -2.800 14.021 30.105 1.00 18.31 38 GLU B O 1
ATOM 1793 N N . TRP B 1 51 ? -2.802 12.535 28.427 1.00 17.48 39 TRP B N 1
ATOM 1794 C CA . TRP B 1 51 ? -1.385 12.216 28.692 1.00 16.66 39 TRP B CA 1
ATOM 1795 C C . TRP B 1 51 ? -0.675 11.982 27.378 1.00 15.29 39 TRP B C 1
ATOM 1796 O O . TRP B 1 51 ? -1.335 11.629 26.389 1.00 16.37 39 TRP B O 1
ATOM 1807 N N . SER B 1 52 ? 0.618 12.230 27.424 1.00 16.28 40 SER B N 1
ATOM 1808 C CA . SER B 1 52 ? 1.494 12.191 26.235 1.00 17.81 40 SER B CA 1
ATOM 1809 C C . SER B 1 52 ? 2.853 11.643 26.688 1.00 18.01 40 SER B C 1
ATOM 1810 O O . SER B 1 52 ? 3.510 12.267 27.541 1.00 18.40 40 SER B O 1
ATOM 1813 N N . ASN B 1 53 ? 3.217 10.428 26.236 1.00 17.86 41 ASN B N 1
ATOM 1814 C CA . ASN B 1 53 ? 4.542 9.831 26.522 1.00 18.25 41 ASN B CA 1
ATOM 1815 C C . ASN B 1 53 ? 4.790 9.833 28.024 1.00 16.09 41 ASN B C 1
ATOM 1816 O O . ASN B 1 53 ? 5.922 10.080 28.478 1.00 16.84 41 ASN B O 1
ATOM 1821 N N . SER B 1 54 ? 3.768 9.448 28.774 1.00 17.69 42 SER B N 1
ATOM 1822 C CA . SER B 1 54 ? 3.746 9.406 30.246 1.00 17.66 42 SER B CA 1
ATOM 1823 C C . SER B 1 54 ? 4.823 8.468 30.802 1.00 18.61 42 SER B C 1
ATOM 1824 O O . SER B 1 54 ? 5.201 7.464 30.165 1.00 16.34 42 SER B O 1
ATOM 1827 N N . GLY B 1 55 ? 5.232 8.727 32.039 1.00 18.53 43 GLY B N 1
ATOM 1828 C CA . GLY B 1 55 ? 5.747 7.668 32.899 1.00 19.37 43 GLY B CA 1
ATOM 1829 C C . GLY B 1 55 ? 4.579 6.934 33.515 1.00 20.31 43 GLY B C 1
ATOM 1830 O O . GLY B 1 55 ? 3.558 6.747 32.797 1.00 20.43 43 GLY B O 1
ATOM 1831 N N . ASN B 1 56 ? 4.657 6.610 34.790 1.00 18.51 44 ASN B N 1
ATOM 1832 C CA . ASN B 1 56 ? 3.551 5.881 35.479 1.00 20.77 44 ASN B CA 1
ATOM 1833 C C . ASN B 1 56 ? 2.599 6.929 36.054 1.00 17.02 44 ASN B C 1
ATOM 1834 O O . ASN B 1 56 ? 3.070 7.799 36.717 1.00 17.15 44 ASN B O 1
ATOM 1839 N N . PHE B 1 57 ? 1.285 6.808 35.842 1.00 14.42 45 PHE B N 1
ATOM 1840 C CA . PHE B 1 57 ? 0.318 7.610 36.613 1.00 14.22 45 PHE B CA 1
ATOM 1841 C C . PHE B 1 57 ? -0.904 6.773 36.924 1.00 14.05 45 PHE B C 1
ATOM 1842 O O . PHE B 1 57 ? -1.217 5.794 36.214 1.00 13.65 45 PHE B O 1
ATOM 1850 N N . VAL B 1 58 ? -1.626 7.219 37.949 1.00 15.13 46 VAL B N 1
ATOM 1851 C CA . VAL B 1 58 ? -2.921 6.610 38.356 1.00 17.54 46 VAL B CA 1
ATOM 1852 C C . VAL B 1 58 ? -3.748 7.751 38.934 1.00 17.14 46 VAL B C 1
ATOM 1853 O O . VAL B 1 58 ? -3.257 8.435 39.799 1.00 16.62 46 VAL B O 1
ATOM 1857 N N . ALA B 1 59 ? -4.978 7.952 38.459 1.00 15.35 47 ALA B N 1
ATOM 1858 C CA . ALA B 1 59 ? -5.750 9.117 38.862 1.00 15.96 47 ALA B CA 1
ATOM 1859 C C . ALA B 1 59 ? -7.232 8.808 38.811 1.00 13.95 47 ALA B C 1
ATOM 1860 O O . ALA B 1 59 ? -7.651 8.061 37.901 1.00 13.83 47 ALA B O 1
ATOM 1862 N N . GLY B 1 60 ? -7.991 9.449 39.706 1.00 13.04 48 GLY B N 1
ATOM 1863 C CA . GLY B 1 60 ? -9.448 9.396 39.572 1.00 12.41 48 GLY B CA 1
ATOM 1864 C C . GLY B 1 60 ? -10.171 9.777 40.831 1.00 12.20 48 GLY B C 1
ATOM 1865 O O . GLY B 1 60 ? -9.523 10.290 41.774 1.00 13.10 48 GLY B O 1
ATOM 1866 N N . LYS B 1 61 ? -11.488 9.597 40.792 1.00 12.09 49 LYS B N 1
ATOM 1867 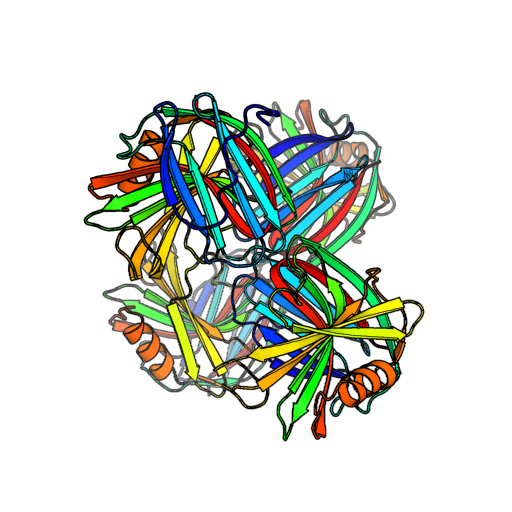C CA . LYS B 1 61 ? -12.426 10.078 41.843 1.00 14.04 49 LYS B CA 1
ATOM 1868 C C . LYS B 1 61 ? -13.122 8.910 42.519 1.00 13.55 49 LYS B C 1
ATOM 1869 O O . LYS B 1 61 ? -13.332 7.814 41.907 1.00 13.19 49 LYS B O 1
ATOM 1875 N N . GLY B 1 62 ? -13.498 9.136 43.781 1.00 14.00 50 GLY B N 1
ATOM 1876 C CA . GLY B 1 62 ? -14.325 8.190 44.511 1.00 14.83 50 GLY B CA 1
ATOM 1877 C C . GLY B 1 62 ? -14.513 8.601 45.948 1.00 14.93 50 GLY B C 1
ATOM 1878 O O . GLY B 1 62 ? -14.954 9.734 46.186 1.00 15.55 50 GLY B O 1
ATOM 1879 N N . TRP B 1 63 ? -14.084 7.739 46.854 1.00 14.51 51 TRP B N 1
ATOM 1880 C CA . TRP B 1 63 ? -14.489 7.773 48.281 1.00 15.65 51 TRP B CA 1
ATOM 1881 C C . TRP B 1 63 ? -13.279 7.560 49.189 1.00 16.62 51 TRP B C 1
ATOM 1882 O O . TRP B 1 63 ? -12.335 6.859 48.853 1.00 14.95 51 TRP B O 1
ATOM 1893 N N . ASN B 1 64 ? -13.320 8.189 50.342 1.00 16.76 52 ASN B N 1
ATOM 1894 C CA . ASN B 1 64 ? -12.367 7.939 51.428 1.00 18.72 52 ASN B CA 1
ATOM 1895 C C . ASN B 1 64 ? -13.181 8.049 52.709 1.00 18.79 52 ASN B C 1
ATOM 1896 O O . ASN B 1 64 ? -13.741 9.112 52.963 1.00 17.59 52 ASN B O 1
ATOM 1901 N N . PRO B 1 65 ? -13.335 6.961 53.489 1.00 18.83 53 PRO B N 1
ATOM 1902 C CA . PRO B 1 65 ? -12.856 5.620 53.118 1.00 19.00 53 PRO B CA 1
ATOM 1903 C C . PRO B 1 65 ? -13.762 4.913 52.110 1.00 18.26 53 PRO B C 1
ATOM 1904 O O . PRO B 1 65 ? -14.958 5.221 52.052 1.00 17.10 53 PRO B O 1
ATOM 1908 N N . GLY B 1 66 ? -13.204 3.998 51.301 1.00 18.63 54 GLY B N 1
ATOM 1909 C CA . GLY B 1 66 ? -14.048 3.013 50.589 1.00 20.29 54 GLY B CA 1
ATOM 1910 C C . GLY B 1 66 ? -14.903 2.244 51.589 1.00 20.71 54 GLY B C 1
ATOM 1911 O O . GLY B 1 66 ? -14.428 1.988 52.693 1.00 20.83 54 GLY B O 1
ATOM 1912 N N . SER B 1 67 ? -16.156 1.958 51.275 1.00 23.40 55 SER B N 1
ATOM 1913 C CA . SER B 1 67 ? -17.025 1.113 52.149 1.00 25.56 55 SER B CA 1
ATOM 1914 C C . SER B 1 67 ? -17.606 -0.080 51.383 1.00 26.07 55 SER B C 1
ATOM 1915 O O . SER B 1 67 ? -18.741 -0.484 51.691 1.00 25.54 55 SER B O 1
ATOM 1918 N N . SER B 1 68 ? -16.865 -0.631 50.431 1.00 22.87 56 SER B N 1
ATOM 1919 C CA . SER B 1 68 ? -17.281 -1.854 49.707 1.00 24.39 56 SER B CA 1
ATOM 1920 C C . SER B 1 68 ? -18.607 -1.573 48.991 1.00 25.42 56 SER B C 1
ATOM 1921 O O . SER B 1 68 ? -19.469 -2.457 48.932 1.00 29.04 56 SER B O 1
ATOM 1924 N N . GLN B 1 69 ? -18.777 -0.365 48.458 1.00 24.64 57 GLN B N 1
ATOM 1925 C CA . GLN B 1 69 ? -20.061 -0.022 47.798 1.00 25.79 57 GLN B CA 1
ATOM 1926 C C . GLN B 1 69 ? -20.084 -0.554 46.368 1.00 20.75 57 GLN B C 1
ATOM 1927 O O . GLN B 1 69 ? -19.041 -0.765 45.767 1.00 19.97 57 GLN B O 1
ATOM 1933 N N . THR B 1 70 ? -21.283 -0.698 45.837 1.00 20.14 58 THR B N 1
ATOM 1934 C CA . THR B 1 70 ? -21.546 -0.938 44.407 1.00 20.11 58 THR B CA 1
ATOM 1935 C C . THR B 1 70 ? -21.351 0.386 43.672 1.00 22.15 58 THR B C 1
ATOM 1936 O O . THR B 1 70 ? -22.016 1.392 44.010 1.00 24.35 58 THR B O 1
ATOM 1940 N N . ILE B 1 71 ? -20.430 0.384 42.712 1.00 19.26 59 ILE B N 1
ATOM 1941 C CA . ILE B 1 71 ? -19.976 1.575 41.947 1.00 20.36 59 ILE B CA 1
ATOM 1942 C C . ILE B 1 71 ? -20.638 1.581 40.574 1.00 21.51 59 ILE B C 1
ATOM 1943 O O . ILE B 1 71 ? -20.621 0.551 39.938 1.00 22.54 59 ILE B O 1
ATOM 1948 N N . THR B 1 72 ? -21.150 2.719 40.144 1.00 21.18 60 THR B N 1
ATOM 1949 C CA . THR B 1 72 ? -21.578 2.915 38.747 1.00 24.00 60 THR B CA 1
ATOM 1950 C C . THR B 1 72 ? -20.797 4.122 38.237 1.00 21.60 60 THR B C 1
ATOM 1951 O O . THR B 1 72 ? -20.501 5.019 39.000 1.00 21.55 60 THR B O 1
ATOM 1955 N N . TYR B 1 73 ? -20.370 4.066 37.000 1.00 20.93 61 TYR B N 1
ATOM 1956 C CA . TYR B 1 73 ? -19.622 5.179 36.413 1.00 20.59 61 TYR B CA 1
ATOM 1957 C C . TYR B 1 73 ? -19.902 5.150 34.915 1.00 22.13 61 TYR B C 1
ATOM 1958 O O . TYR B 1 73 ? -20.355 4.128 34.414 1.00 21.62 61 TYR B O 1
ATOM 1967 N N . SER B 1 74 ? -19.630 6.257 34.245 1.00 21.16 62 SER B N 1
ATOM 1968 C CA . SER B 1 74 ? -19.823 6.376 32.777 1.00 21.17 62 SER B CA 1
ATOM 1969 C C . SER B 1 74 ? -18.644 7.131 32.188 1.00 19.00 62 SER B C 1
ATOM 1970 O O . SER B 1 74 ? -17.783 7.586 32.939 1.00 17.40 62 SER B O 1
ATOM 1973 N N . GLY B 1 75 ? -18.568 7.143 30.868 1.00 17.93 63 GLY B N 1
ATOM 1974 C CA . GLY B 1 75 ? -17.665 8.046 30.150 1.00 17.91 63 GLY B CA 1
ATOM 1975 C C . GLY B 1 75 ? -16.883 7.297 29.094 1.00 15.95 63 GLY B C 1
ATOM 1976 O O . GLY B 1 75 ? -17.422 6.316 28.499 1.00 17.12 63 GLY B O 1
ATOM 1977 N N . GLU B 1 76 ? -15.641 7.734 28.871 1.00 16.05 64 GLU B N 1
ATOM 1978 C CA . GLU B 1 76 ? -14.837 7.418 27.661 1.00 17.98 64 GLU B CA 1
ATOM 1979 C C . GLU B 1 76 ? -13.406 7.185 28.137 1.00 17.06 64 GLU B C 1
ATOM 1980 O O . GLU B 1 76 ? -13.005 7.928 29.038 1.00 16.08 64 GLU B O 1
ATOM 1986 N N . TRP B 1 77 ? -12.720 6.171 27.610 1.00 15.23 65 TRP B N 1
ATOM 1987 C CA . TRP B 1 77 ? -11.288 5.910 27.902 1.00 15.50 65 TRP B CA 1
ATOM 1988 C C . TRP B 1 77 ? -10.595 5.556 26.577 1.00 15.44 65 TRP B C 1
ATOM 1989 O O . TRP B 1 77 ? -10.903 4.497 26.024 1.00 17.14 65 TRP B O 1
ATOM 2000 N N . ASN B 1 78 ? -9.704 6.432 26.118 1.00 16.21 66 ASN B N 1
ATOM 2001 C CA . ASN B 1 78 ? -9.141 6.429 24.752 1.00 18.56 66 ASN B CA 1
ATOM 2002 C C . ASN B 1 78 ? -7.625 6.355 24.857 1.00 18.19 66 ASN B C 1
ATOM 2003 O O . ASN B 1 78 ? -6.948 7.330 24.539 1.00 16.22 66 ASN B O 1
ATOM 2008 N N . PRO B 1 79 ? -7.042 5.199 25.235 1.00 18.78 67 PRO B N 1
ATOM 2009 C CA . PRO B 1 79 ? -5.578 5.098 25.289 1.00 18.31 67 PRO B CA 1
ATOM 2010 C C . PRO B 1 79 ? -4.964 4.803 23.916 1.00 19.38 67 PRO B C 1
ATOM 2011 O O . PRO B 1 79 ? -5.620 4.314 23.018 1.00 22.14 67 PRO B O 1
ATOM 2015 N N . ASN B 1 80 ? -3.706 5.167 23.802 1.00 17.89 68 ASN B N 1
ATOM 2016 C CA . ASN B 1 80 ? -2.779 4.783 22.722 1.00 19.49 68 ASN B CA 1
ATOM 2017 C C . ASN B 1 80 ? -1.549 4.225 23.434 1.00 19.04 68 ASN B C 1
ATOM 2018 O O . ASN B 1 80 ? -0.658 4.996 23.738 1.00 19.25 68 ASN B O 1
ATOM 2023 N N . GLY B 1 81 ? -1.568 2.905 23.682 1.00 17.80 69 GLY B N 1
ATOM 2024 C CA . GLY B 1 81 ? -0.569 2.154 24.451 1.00 17.26 69 GLY B CA 1
ATOM 2025 C C . GLY B 1 81 ? -1.081 1.799 25.831 1.00 16.24 69 GLY B C 1
ATOM 2026 O O . GLY B 1 81 ? -2.309 1.779 26.040 1.00 18.02 69 GLY B O 1
ATOM 2027 N N . ASN B 1 82 ? -0.163 1.493 26.723 1.00 16.81 70 ASN B N 1
ATOM 2028 C CA . ASN B 1 82 ? -0.435 0.771 27.977 1.00 17.11 70 ASN B CA 1
ATOM 2029 C C . ASN B 1 82 ? -1.268 1.648 28.904 1.00 16.35 70 ASN B C 1
ATOM 2030 O O . ASN B 1 82 ? -0.835 2.763 29.274 1.00 16.45 70 ASN B O 1
ATOM 2035 N N . SER B 1 83 ? -2.476 1.195 29.161 1.00 14.53 71 SER B N 1
ATOM 2036 C CA . SER B 1 83 ? -3.403 1.914 30.053 1.00 14.55 71 SER B CA 1
ATOM 2037 C C . SER B 1 83 ? -4.436 0.946 30.590 1.00 14.48 71 SER B C 1
ATOM 2038 O O . SER B 1 83 ? -4.703 -0.076 29.916 1.00 13.97 71 SER B O 1
ATOM 2041 N N . TYR B 1 84 ? -4.978 1.200 31.783 1.00 12.91 72 TYR B N 1
ATOM 2042 C CA . TYR B 1 84 ? -6.129 0.421 32.249 1.00 13.94 72 TYR B CA 1
ATOM 2043 C C . TYR B 1 84 ? -7.051 1.299 33.062 1.00 14.13 72 TYR B C 1
ATOM 2044 O O . TYR B 1 84 ? -6.676 2.443 33.504 1.00 13.48 72 TYR B O 1
ATOM 2053 N N . LEU B 1 85 ? -8.289 0.834 33.057 1.00 13.13 73 LEU B N 1
ATOM 2054 C CA . LEU B 1 85 ? -9.444 1.443 33.719 1.00 14.19 73 LEU B CA 1
ATOM 2055 C C . LEU B 1 85 ? -9.914 0.485 34.780 1.00 13.76 73 LEU B C 1
ATOM 2056 O O . LEU B 1 85 ? -10.130 -0.733 34.458 1.00 14.66 73 LEU B O 1
ATOM 2061 N N . SER B 1 86 ? -9.969 0.941 36.038 1.00 14.31 74 SER B N 1
ATOM 2062 C CA . SER B 1 86 ? -10.142 0.006 37.172 1.00 14.44 74 SER B CA 1
ATOM 2063 C C . SER B 1 86 ? -10.847 0.701 38.328 1.00 14.13 74 SER B C 1
ATOM 2064 O O . SER B 1 86 ? -10.824 1.984 38.390 1.00 15.23 74 SER B O 1
ATOM 2067 N N . VAL B 1 87 ? -11.461 -0.096 39.195 1.00 11.82 75 VAL B N 1
ATOM 2068 C CA . VAL B 1 87 ? -11.703 0.308 40.592 1.00 12.23 75 VAL B CA 1
ATOM 2069 C C . VAL B 1 87 ? -10.406 0.040 41.334 1.00 12.50 75 VAL B C 1
ATOM 2070 O O . VAL B 1 87 ? -9.884 -1.075 41.264 1.00 14.52 75 VAL B O 1
ATOM 2074 N N . TYR B 1 88 ? -9.914 1.049 42.006 1.00 11.87 76 TYR B N 1
ATOM 2075 C CA . TYR B 1 88 ? -8.537 1.030 42.540 1.00 12.08 76 TYR B CA 1
ATOM 2076 C C . TYR B 1 88 ? -8.617 1.499 43.980 1.00 12.42 76 TYR B C 1
ATOM 2077 O O . TYR B 1 88 ? -9.269 2.550 44.250 1.00 13.73 76 TYR B O 1
ATOM 2086 N N . GLY B 1 89 ? -7.826 0.887 44.840 1.00 12.72 77 GLY B N 1
ATOM 2087 C CA . GLY B 1 89 ? -7.929 1.278 46.253 1.00 12.28 77 GLY B CA 1
ATOM 2088 C C . GLY B 1 89 ? -6.815 0.722 47.117 1.00 12.29 77 GLY B C 1
ATOM 2089 O O . GLY B 1 89 ? -5.959 -0.011 46.612 1.00 14.16 77 GLY B O 1
ATOM 2090 N N . TRP B 1 90 ? -6.911 1.040 48.396 1.00 12.51 78 TRP B N 1
ATOM 2091 C CA . TRP B 1 90 ? -5.901 0.655 49.405 1.00 13.60 78 TRP B CA 1
ATOM 2092 C C . TRP B 1 90 ? -6.622 0.160 50.636 1.00 13.65 78 TRP B C 1
ATOM 2093 O O . TRP B 1 90 ? -7.664 0.741 50.972 1.00 14.45 78 TRP B O 1
ATOM 2104 N N . THR B 1 91 ? -5.976 -0.778 51.339 1.00 13.83 79 THR B N 1
ATOM 2105 C CA . THR B 1 91 ? -6.266 -0.999 52.770 1.00 13.56 79 THR B CA 1
ATOM 2106 C C . THR B 1 91 ? -4.999 -0.697 53.546 1.00 12.83 79 THR B C 1
ATOM 2107 O O . THR B 1 91 ? -3.908 -0.680 52.975 1.00 13.91 79 THR B O 1
ATOM 2111 N N . GLN B 1 92 ? -5.181 -0.560 54.830 1.00 14.06 80 GLN B N 1
ATOM 2112 C CA . GLN B 1 92 ? -4.059 -0.398 55.771 1.00 15.25 80 GLN B CA 1
ATOM 2113 C C . GLN B 1 92 ? -4.121 -1.502 56.821 1.00 14.69 80 GLN B C 1
ATOM 2114 O O . GLN B 1 92 ? -5.193 -1.886 57.236 1.00 15.26 80 GLN B O 1
ATOM 2120 N N . ASN B 1 93 ? -2.957 -1.831 57.363 1.00 15.18 81 ASN B N 1
ATOM 2121 C CA . ASN B 1 93 ? -2.844 -2.756 58.507 1.00 15.56 81 ASN B CA 1
ATOM 2122 C C . ASN B 1 93 ? -3.631 -4.062 58.279 1.00 14.61 81 ASN B C 1
ATOM 2123 O O . ASN B 1 93 ? -4.579 -4.419 59.010 1.00 14.63 81 ASN B O 1
ATOM 2128 N N . PRO B 1 94 ? -3.277 -4.883 57.295 1.00 14.45 82 PRO B N 1
ATOM 2129 C CA . PRO B 1 94 ? -2.106 -4.687 56.433 1.00 15.36 82 PRO B CA 1
ATOM 2130 C C . PRO B 1 94 ? -2.306 -3.763 55.222 1.00 16.57 82 PRO B C 1
ATOM 2131 O O . PRO B 1 94 ? -3.440 -3.623 54.704 1.00 14.96 82 PRO B O 1
ATOM 2135 N N . LEU B 1 95 ? -1.185 -3.198 54.795 1.00 16.06 83 LEU B N 1
ATOM 2136 C CA . LEU B 1 95 ? -1.095 -2.374 53.562 1.00 17.32 83 LEU B CA 1
ATOM 2137 C C . LEU B 1 95 ? -1.280 -3.265 52.332 1.00 15.79 83 LEU B C 1
ATOM 2138 O O . LEU B 1 95 ? -0.446 -4.147 52.081 1.00 15.70 83 LEU B O 1
ATOM 2143 N N . VAL B 1 96 ? -2.345 -2.998 51.575 1.00 16.24 84 VAL B N 1
ATOM 2144 C CA . VAL B 1 96 ? -2.724 -3.694 50.329 1.00 14.70 84 VAL B CA 1
ATOM 2145 C C . VAL B 1 96 ? -3.128 -2.645 49.300 1.00 13.75 84 VAL B C 1
ATOM 2146 O O . VAL B 1 96 ? -3.853 -1.698 49.648 1.00 13.85 84 VAL B O 1
ATOM 2150 N N . GLU B 1 97 ? -2.609 -2.791 48.087 1.00 14.65 85 GLU B N 1
ATOM 2151 C CA . GLU B 1 97 ? -3.036 -2.050 46.885 1.00 14.26 85 GLU B CA 1
ATOM 2152 C C . GLU B 1 97 ? -3.893 -3.009 46.047 1.00 14.25 85 GLU B C 1
ATOM 2153 O O . GLU B 1 97 ? -3.498 -4.219 45.864 1.00 13.49 85 GLU B O 1
ATOM 2159 N N . TYR B 1 98 ? -5.039 -2.586 45.555 1.00 14.28 86 TYR B N 1
ATOM 2160 C CA . TYR B 1 98 ? -5.890 -3.520 44.783 1.00 15.66 86 TYR B CA 1
ATOM 2161 C C . TYR B 1 98 ? -6.462 -2.839 43.546 1.00 14.70 86 TYR B C 1
ATOM 2162 O O . TYR B 1 98 ? -6.640 -1.586 43.498 1.00 13.73 86 TYR B O 1
ATOM 2171 N N . TYR B 1 99 ? -6.687 -3.663 42.536 1.00 15.60 87 TYR B N 1
ATOM 2172 C CA . TYR B 1 99 ? -7.212 -3.234 41.215 1.00 15.12 87 TYR B CA 1
ATOM 2173 C C . TYR B 1 99 ? -8.299 -4.211 40.796 1.00 15.32 87 TYR B C 1
ATOM 2174 O O . TYR B 1 99 ? -8.052 -5.446 40.745 1.00 15.65 87 TYR B O 1
ATOM 2183 N N . ILE B 1 100 ? -9.472 -3.670 40.470 1.00 15.24 88 ILE B N 1
ATOM 2184 C CA . ILE B 1 100 ? -10.529 -4.389 39.720 1.00 14.70 88 ILE B CA 1
ATOM 2185 C C . ILE B 1 100 ? -10.525 -3.841 38.297 1.00 14.50 88 ILE B C 1
ATOM 2186 O O . ILE B 1 100 ? -11.016 -2.700 38.069 1.00 15.52 88 ILE B O 1
ATOM 2191 N N . VAL B 1 101 ? -9.874 -4.568 37.398 1.00 12.55 89 VAL B N 1
ATOM 2192 C CA . VAL B 1 101 ? -9.536 -4.049 36.066 1.00 12.79 89 VAL B CA 1
ATOM 2193 C C . VAL B 1 101 ? -10.721 -4.315 35.131 1.00 13.14 89 VAL B C 1
ATOM 2194 O O . VAL B 1 101 ? -11.043 -5.493 34.929 1.00 12.99 89 VAL B O 1
ATOM 2198 N N . GLU B 1 102 ? -11.330 -3.247 34.646 1.00 12.66 90 GLU B N 1
ATOM 2199 C CA . GLU B 1 102 ? -12.514 -3.300 33.748 1.00 13.16 90 GLU B CA 1
ATOM 2200 C C . GLU B 1 102 ? -12.061 -3.347 32.286 1.00 14.18 90 GLU B C 1
ATOM 2201 O O . GLU B 1 102 ? -12.756 -3.989 31.460 1.00 14.75 90 GLU B O 1
ATOM 2207 N N . SER B 1 103 ? -10.973 -2.667 31.958 1.00 15.51 91 SER B N 1
ATOM 2208 C CA . SER B 1 103 ? -10.372 -2.677 30.606 1.00 15.60 91 SER B CA 1
ATOM 2209 C C . SER B 1 103 ? -8.880 -2.517 30.772 1.00 15.17 91 SER B C 1
ATOM 2210 O O . SER B 1 103 ? -8.490 -1.701 31.555 1.00 14.56 91 SER B O 1
ATOM 2213 N N . PHE B 1 104 ? -8.108 -3.145 29.896 1.00 15.63 92 PHE B N 1
ATOM 2214 C CA . PHE B 1 104 ? -6.685 -2.798 29.697 1.00 15.43 92 PHE B CA 1
ATOM 2215 C C . PHE B 1 104 ? -6.433 -2.801 28.206 1.00 15.35 92 PHE B C 1
ATOM 2216 O O . PHE B 1 104 ? -7.254 -3.318 27.442 1.00 15.71 92 PHE B O 1
ATOM 2224 N N . SER B 1 105 ? -5.378 -2.148 27.779 1.00 17.22 93 SER B N 1
ATOM 2225 C CA . SER B 1 105 ? -5.171 -1.911 26.338 1.00 18.34 93 SER B CA 1
ATOM 2226 C C . SER B 1 105 ? -4.175 -2.949 25.817 1.00 23.46 93 SER B C 1
ATOM 2227 O O . SER B 1 105 ? -4.588 -4.099 25.450 1.00 30.95 93 SER B O 1
ATOM 2230 N N . THR B 1 106 ? -2.905 -2.632 25.878 1.00 21.57 94 THR B N 1
ATOM 2231 C CA . THR B 1 106 ? -1.875 -3.381 25.131 1.00 20.27 94 THR B CA 1
ATOM 2232 C C . THR B 1 106 ? -1.033 -4.267 26.049 1.00 19.76 94 THR B C 1
ATOM 2233 O O . THR B 1 106 ? -0.098 -4.923 25.550 1.00 20.95 94 THR B O 1
ATOM 2237 N N . TYR B 1 107 ? -1.279 -4.231 27.348 1.00 15.78 95 TYR B N 1
ATOM 2238 C CA . TYR B 1 107 ? -0.487 -4.970 28.333 1.00 15.40 95 TYR B CA 1
ATOM 2239 C C . TYR B 1 107 ? -1.404 -5.427 29.458 1.00 16.28 95 TYR B C 1
ATOM 2240 O O . TYR B 1 107 ? -2.060 -4.576 30.029 1.00 17.20 95 TYR B O 1
ATOM 2249 N N . ASP B 1 108 ? -1.429 -6.727 29.726 1.00 15.40 96 ASP B N 1
ATOM 2250 C CA . ASP B 1 108 ? -2.214 -7.282 30.857 1.00 15.82 96 ASP B CA 1
ATOM 2251 C C . ASP B 1 108 ? -1.501 -6.917 32.160 1.00 17.28 96 ASP B C 1
ATOM 2252 O O . ASP B 1 108 ? -0.405 -7.415 32.391 1.00 18.62 96 ASP B O 1
ATOM 2257 N N . PRO B 1 109 ? -1.998 -5.953 32.993 1.00 19.47 97 PRO B N 1
ATOM 2258 C CA . PRO B 1 109 ? -1.251 -5.528 34.184 1.00 20.89 97 PRO B CA 1
ATOM 2259 C C . PRO B 1 109 ? -1.045 -6.615 35.250 1.00 20.09 97 PRO B C 1
ATOM 2260 O O . PRO B 1 109 ? -0.225 -6.383 36.162 1.00 19.37 97 PRO B O 1
ATOM 2264 N N . SER B 1 110 ? -1.748 -7.751 35.122 1.00 21.02 98 SER B N 1
ATOM 2265 C CA . SER B 1 110 ? -1.642 -8.975 35.960 1.00 23.21 98 SER B CA 1
ATOM 2266 C C . SER B 1 110 ? -0.384 -9.778 35.596 1.00 23.28 98 SER B C 1
ATOM 2267 O O . SER B 1 110 ? -0.003 -10.653 36.369 1.00 24.65 98 SER B O 1
ATOM 2270 N N . THR B 1 111 ? 0.269 -9.463 34.476 1.00 22.35 99 THR B N 1
ATOM 2271 C CA . THR B 1 111 ? 1.436 -10.230 34.001 1.00 20.10 99 THR B CA 1
ATOM 2272 C C . THR B 1 111 ? 2.460 -10.262 35.143 1.00 19.64 99 THR B C 1
ATOM 2273 O O . THR B 1 111 ? 2.717 -9.190 35.730 1.00 22.05 99 THR B O 1
ATOM 2277 N N . GLY B 1 112 ? 2.954 -11.448 35.481 1.00 19.78 100 GLY B N 1
ATOM 2278 C CA . GLY B 1 112 ? 3.973 -11.613 36.533 1.00 20.58 100 GLY B CA 1
ATOM 2279 C C . GLY B 1 112 ? 3.349 -11.808 37.903 1.00 20.29 100 GLY B C 1
ATOM 2280 O O . GLY B 1 112 ? 4.109 -12.088 38.856 1.00 23.47 100 GLY B O 1
ATOM 2281 N N . ALA B 1 113 ? 2.025 -11.738 38.022 1.00 17.60 101 ALA B N 1
ATOM 2282 C CA . ALA B 1 113 ? 1.322 -12.042 39.292 1.00 17.87 101 ALA B CA 1
ATOM 2283 C C . ALA B 1 113 ? 0.899 -13.522 39.285 1.00 20.43 101 ALA B C 1
ATOM 2284 O O . ALA B 1 113 ? 0.789 -14.143 38.200 1.00 25.63 101 ALA B O 1
ATOM 2286 N N . GLN B 1 114 ? 0.617 -14.054 40.464 1.00 21.16 102 GLN B N 1
ATOM 2287 C CA . GLN B 1 114 ? 0.264 -15.471 40.667 1.00 23.10 102 GLN B CA 1
ATOM 2288 C C . GLN B 1 114 ? -1.270 -15.606 40.587 1.00 24.22 102 GLN B C 1
ATOM 2289 O O . GLN B 1 114 ? -2.001 -14.888 41.317 1.00 21.29 102 GLN B O 1
ATOM 2295 N N . GLU B 1 115 ? -1.746 -16.460 39.676 1.00 22.17 103 GLU B N 1
ATOM 2296 C CA . GLU B 1 115 ? -3.191 -16.622 39.403 1.00 24.72 103 GLU B CA 1
ATOM 2297 C C . GLU B 1 115 ? -3.741 -17.534 40.493 1.00 25.79 103 GLU B C 1
ATOM 2298 O O . GLU B 1 115 ? -3.041 -18.513 40.823 1.00 26.94 103 GLU B O 1
ATOM 2304 N N . LEU B 1 116 ? -4.930 -17.210 41.019 1.00 26.23 104 LEU B N 1
ATOM 2305 C CA . LEU B 1 116 ? -5.530 -17.808 42.244 1.00 28.85 104 LEU B CA 1
ATOM 2306 C C . LEU B 1 116 ? -6.870 -18.466 41.932 1.00 31.39 104 LEU B C 1
ATOM 2307 O O . LEU B 1 116 ? -7.258 -19.363 42.700 1.00 36.79 104 LEU B O 1
ATOM 2312 N N . GLY B 1 117 ? -7.571 -18.016 40.891 1.00 26.32 105 GLY B N 1
ATOM 2313 C CA . GLY B 1 117 ? -8.942 -18.455 40.571 1.00 26.40 105 GLY B CA 1
ATOM 2314 C C . GLY B 1 117 ? -9.738 -17.347 39.893 1.00 24.43 105 GLY B C 1
ATOM 2315 O O . GLY B 1 117 ? -9.132 -16.499 39.228 1.00 24.18 105 GLY B O 1
ATOM 2316 N N . THR B 1 118 ? -11.067 -17.378 40.020 1.00 24.26 106 THR B N 1
ATOM 2317 C CA . THR B 1 118 ? -11.995 -16.517 39.237 1.00 24.24 106 THR B CA 1
ATOM 2318 C C . THR B 1 118 ? -13.174 -16.095 40.115 1.00 24.81 106 THR B C 1
ATOM 2319 O O . THR B 1 118 ? -13.461 -16.755 41.140 1.00 25.29 106 THR B O 1
ATOM 2323 N N . VAL B 1 119 ? -13.824 -15.004 39.739 1.00 22.76 107 VAL B N 1
ATOM 2324 C CA . VAL B 1 119 ? -15.105 -14.581 40.356 1.00 23.37 107 VAL B CA 1
ATOM 2325 C C . VAL B 1 119 ? -16.043 -14.127 39.232 1.00 22.62 107 VAL B C 1
ATOM 2326 O O . VAL B 1 119 ? -15.571 -13.480 38.272 1.00 23.16 107 VAL B O 1
ATOM 2330 N N . GLU B 1 120 ? -17.301 -14.542 39.317 1.00 23.38 108 GLU B N 1
ATOM 2331 C CA . GLU B 1 120 ? -18.369 -14.132 38.370 1.00 24.27 108 GLU B CA 1
ATOM 2332 C C . GLU B 1 120 ? -19.161 -13.016 39.031 1.00 21.17 108 GLU B C 1
ATOM 2333 O O . GLU B 1 120 ? -19.693 -13.249 40.125 1.00 20.61 108 GLU B O 1
ATOM 2339 N N . THR B 1 121 ? -19.217 -11.837 38.421 1.00 20.60 109 THR B N 1
ATOM 2340 C CA . THR B 1 121 ? -19.906 -10.669 39.000 1.00 20.37 109 THR B CA 1
ATOM 2341 C C . THR B 1 121 ? -20.155 -9.644 37.901 1.00 18.53 109 THR B C 1
ATOM 2342 O O . THR B 1 121 ? -19.342 -9.570 36.938 1.00 16.76 109 THR B O 1
ATOM 2346 N N . ASP B 1 122 ? -21.302 -8.969 37.984 1.00 19.44 110 ASP B N 1
ATOM 2347 C CA . ASP B 1 122 ? -21.632 -7.811 37.108 1.00 18.71 110 ASP B CA 1
ATOM 2348 C C . ASP B 1 122 ? -21.537 -8.285 35.642 1.00 19.94 110 ASP B C 1
ATOM 2349 O O . ASP B 1 122 ? -20.841 -7.650 34.834 1.00 18.76 110 ASP B O 1
ATOM 2354 N N . ASP B 1 123 ? -22.123 -9.450 35.351 1.00 21.81 111 ASP B N 1
ATOM 2355 C CA . ASP B 1 123 ? -22.267 -9.958 33.972 1.00 23.45 111 ASP B CA 1
ATOM 2356 C C . ASP B 1 123 ? -20.892 -10.221 33.348 1.00 22.87 111 ASP B C 1
ATOM 2357 O O . ASP B 1 123 ? -20.826 -10.323 32.089 1.00 25.02 111 ASP B O 1
ATOM 2362 N N . GLY B 1 124 ? -19.847 -10.390 34.167 1.00 21.70 112 GLY B N 1
ATOM 2363 C CA . GLY B 1 124 ? -18.496 -10.731 33.680 1.00 25.57 112 GLY B CA 1
ATOM 2364 C C . GLY B 1 124 ? -17.830 -11.843 34.470 1.00 21.84 112 GLY B C 1
ATOM 2365 O O . GLY B 1 124 ? -18.359 -12.315 35.493 1.00 23.06 112 GLY B O 1
ATOM 2366 N N . THR B 1 125 ? -16.671 -12.248 33.976 1.00 19.79 113 THR B N 1
ATOM 2367 C CA . THR B 1 125 ? -15.749 -13.176 34.632 1.00 20.12 113 THR B CA 1
ATOM 2368 C C . THR B 1 125 ? -14.441 -12.422 34.853 1.00 18.71 113 THR B C 1
ATOM 2369 O O . THR B 1 125 ? -13.983 -11.738 33.927 1.00 19.24 113 THR B O 1
ATOM 2373 N N . TYR B 1 126 ? -13.904 -12.555 36.057 1.00 18.02 114 TYR B N 1
ATOM 2374 C CA . TYR B 1 126 ? -12.632 -11.922 36.461 1.00 18.47 114 TYR B CA 1
ATOM 2375 C C . TYR B 1 126 ? -11.683 -13.013 36.927 1.00 17.81 114 TYR B C 1
ATOM 2376 O O . TYR B 1 126 ? -12.041 -13.886 37.720 1.00 19.42 114 TYR B O 1
ATOM 2385 N N . LYS B 1 127 ? -10.462 -12.940 36.442 1.00 16.52 115 LYS B N 1
ATOM 2386 C CA . LYS B 1 127 ? -9.322 -13.738 36.917 1.00 16.89 115 LYS B CA 1
ATOM 2387 C C . LYS B 1 127 ? -8.721 -13.026 38.116 1.00 17.22 115 LYS B C 1
ATOM 2388 O O . LYS B 1 127 ? -8.513 -11.792 38.022 1.00 18.48 115 LYS B O 1
ATOM 2394 N N . ILE B 1 128 ? -8.427 -13.781 39.170 1.00 16.95 116 ILE B N 1
ATOM 2395 C CA . ILE B 1 128 ? -7.853 -13.251 40.426 1.00 17.49 116 ILE B CA 1
ATOM 2396 C C . ILE B 1 128 ? -6.360 -13.533 40.491 1.00 17.04 116 ILE B C 1
ATOM 2397 O O . ILE B 1 128 ? -5.968 -14.667 40.256 1.00 17.67 116 ILE B O 1
ATOM 2402 N N . TYR B 1 129 ? -5.571 -12.529 40.898 1.00 15.13 117 TYR B N 1
ATOM 2403 C CA . TYR B 1 129 ? -4.107 -12.677 41.053 1.00 15.82 117 TYR B CA 1
ATOM 2404 C C . TYR B 1 129 ? -3.626 -11.999 42.322 1.00 16.77 117 TYR B C 1
ATOM 2405 O O . TYR B 1 129 ? -4.254 -11.040 42.793 1.00 15.89 117 TYR B O 1
ATOM 2414 N N . GLN B 1 130 ? -2.453 -12.420 42.801 1.00 17.97 118 GLN B N 1
ATOM 2415 C CA . GLN B 1 130 ? -1.765 -11.710 43.882 1.00 19.58 118 GLN B CA 1
ATOM 2416 C C . GLN B 1 130 ? -0.297 -11.582 43.515 1.00 20.48 118 GLN B C 1
ATOM 2417 O O . GLN B 1 130 ? 0.248 -12.485 42.871 1.00 18.85 118 GLN B O 1
ATOM 2423 N N . THR B 1 131 ? 0.282 -10.431 43.854 1.00 18.78 119 THR B N 1
ATOM 2424 C CA . THR B 1 131 ? 1.746 -10.254 43.818 1.00 20.17 119 THR B CA 1
ATOM 2425 C C . THR B 1 131 ? 2.189 -9.335 44.954 1.00 18.73 119 THR B C 1
ATOM 2426 O O . THR B 1 131 ? 1.384 -9.023 45.867 1.00 18.40 119 THR B O 1
ATOM 2430 N N . THR B 1 132 ? 3.482 -9.071 45.004 1.00 21.44 120 THR B N 1
ATOM 2431 C CA . THR B 1 132 ? 4.055 -8.142 46.005 1.00 24.71 120 THR B CA 1
ATOM 2432 C C . THR B 1 132 ? 4.732 -6.989 45.263 1.00 25.45 120 THR B C 1
ATOM 2433 O O . THR B 1 132 ? 5.266 -7.242 44.135 1.00 25.48 120 THR B O 1
ATOM 2437 N N . ARG B 1 133 ? 4.698 -5.795 45.867 1.00 20.35 121 ARG B N 1
ATOM 2438 C CA . ARG B 1 133 ? 5.474 -4.597 45.458 1.00 20.55 121 ARG B CA 1
ATOM 2439 C C . ARG B 1 133 ? 6.507 -4.290 46.553 1.00 19.96 121 ARG B C 1
ATOM 2440 O O . ARG B 1 133 ? 6.141 -4.321 47.726 1.00 18.28 121 ARG B O 1
ATOM 2448 N N . GLU B 1 134 ? 7.773 -4.173 46.162 1.00 20.86 122 GLU B N 1
ATOM 2449 C CA . GLU B 1 134 ? 8.914 -4.024 47.093 1.00 22.42 122 GLU B CA 1
ATOM 2450 C C . GLU B 1 134 ? 9.429 -2.587 47.002 1.00 22.17 122 GLU B C 1
ATOM 2451 O O . GLU B 1 134 ? 9.617 -2.086 45.869 1.00 23.25 122 GLU B O 1
ATOM 2457 N N . ASN B 1 135 ? 9.641 -1.947 48.151 1.00 22.85 123 ASN B N 1
ATOM 2458 C CA . ASN B 1 135 ? 10.280 -0.599 48.230 1.00 24.38 123 ASN B CA 1
ATOM 2459 C C . ASN B 1 135 ? 9.626 0.320 47.179 1.00 24.96 123 ASN B C 1
ATOM 2460 O O . ASN B 1 135 ? 10.324 0.935 46.354 1.00 22.34 123 ASN B O 1
ATOM 2465 N N . ALA B 1 136 ? 8.301 0.389 47.189 1.00 21.48 124 ALA B N 1
ATOM 2466 C CA . ALA B 1 136 ? 7.499 1.016 46.118 1.00 20.12 124 ALA B CA 1
ATOM 2467 C C . ALA B 1 136 ? 6.723 2.178 46.712 1.00 21.52 124 ALA B C 1
ATOM 2468 O O . ALA B 1 136 ? 6.417 2.183 47.915 1.00 19.35 124 ALA B O 1
ATOM 2470 N N . PRO B 1 137 ? 6.259 3.132 45.880 1.00 21.05 125 PRO B N 1
ATOM 2471 C CA . PRO B 1 137 ? 5.424 4.207 46.379 1.00 20.72 125 PRO B CA 1
ATOM 2472 C C . PRO B 1 137 ? 4.128 3.615 46.938 1.00 19.24 125 PRO B C 1
ATOM 2473 O O . PRO B 1 137 ? 3.637 2.659 46.406 1.00 17.92 125 PRO B O 1
ATOM 2477 N N . SER B 1 138 ? 3.625 4.221 47.998 1.00 19.21 126 SER B N 1
ATOM 2478 C CA . SER B 1 138 ? 2.371 3.782 48.645 1.00 18.99 126 SER B CA 1
ATOM 2479 C C . SER B 1 138 ? 1.722 4.955 49.350 1.00 17.86 126 SER B C 1
ATOM 2480 O O . SER B 1 138 ? 2.346 6.018 49.516 1.00 16.99 126 SER B O 1
ATOM 2483 N N . ILE B 1 139 ? 0.505 4.749 49.838 1.00 16.61 127 ILE B N 1
ATOM 2484 C CA . ILE B 1 139 ? -0.178 5.752 50.691 1.00 19.15 127 ILE B CA 1
ATOM 2485 C C . ILE B 1 139 ? 0.569 5.925 52.031 1.00 19.65 127 ILE B C 1
ATOM 2486 O O . ILE B 1 139 ? 0.220 6.849 52.738 1.00 20.78 127 ILE B O 1
ATOM 2491 N N . GLU B 1 140 ? 1.530 5.070 52.363 1.00 20.07 128 GLU B N 1
ATOM 2492 C CA . GLU B 1 140 ? 2.332 5.226 53.616 1.00 20.42 128 GLU B CA 1
ATOM 2493 C C . GLU B 1 140 ? 3.781 5.617 53.319 1.00 21.28 128 GLU B C 1
ATOM 2494 O O . GLU B 1 140 ? 4.602 5.557 54.277 1.00 23.94 128 GLU B O 1
ATOM 2500 N N . GLY B 1 141 ? 4.087 6.023 52.079 1.00 19.81 129 GLY B N 1
ATOM 2501 C CA . GLY B 1 141 ? 5.456 6.243 51.572 1.00 19.82 129 GLY B CA 1
ATOM 2502 C C . GLY B 1 141 ? 6.078 4.965 51.043 1.00 20.41 129 GLY B C 1
ATOM 2503 O O . GLY B 1 141 ? 5.369 3.983 50.783 1.00 21.89 129 GLY B O 1
ATOM 2504 N N . THR B 1 142 ? 7.400 4.959 50.888 1.00 19.57 130 THR B N 1
ATOM 2505 C CA . THR B 1 142 ? 8.123 3.823 50.318 1.00 17.64 130 THR B CA 1
ATOM 2506 C C . THR B 1 142 ? 7.842 2.596 51.188 1.00 19.60 130 THR B C 1
ATOM 2507 O O . THR B 1 142 ? 8.083 2.654 52.399 1.00 17.58 130 THR B O 1
ATOM 2511 N N . ALA B 1 143 ? 7.300 1.543 50.591 1.00 18.28 131 ALA B N 1
ATOM 2512 C CA . ALA B 1 143 ? 6.826 0.395 51.378 1.00 18.67 131 ALA B CA 1
ATOM 2513 C C . ALA B 1 143 ? 6.825 -0.869 50.541 1.00 19.89 131 ALA B C 1
ATOM 2514 O O . ALA B 1 143 ? 6.935 -0.809 49.265 1.00 19.01 131 ALA B O 1
ATOM 2516 N N . THR B 1 144 ? 6.671 -1.976 51.256 1.00 18.38 132 THR B N 1
ATOM 2517 C CA . THR B 1 144 ? 6.516 -3.349 50.702 1.00 19.24 132 THR B CA 1
ATOM 2518 C C . THR B 1 144 ? 5.119 -3.850 51.035 1.00 20.05 132 THR B C 1
ATOM 2519 O O . THR B 1 144 ? 4.754 -3.846 52.222 1.00 22.26 132 THR B O 1
ATOM 2523 N N . PHE B 1 145 ? 4.318 -4.157 50.015 1.00 16.40 133 PHE B N 1
ATOM 2524 C CA . PHE B 1 145 ? 2.884 -4.412 50.250 1.00 17.48 133 PHE B CA 1
ATOM 2525 C C . PHE B 1 145 ? 2.367 -5.428 49.228 1.00 17.61 133 PHE B C 1
ATOM 2526 O O . PHE B 1 145 ? 2.993 -5.641 48.170 1.00 17.67 133 PHE B O 1
ATOM 2534 N N . ASN B 1 146 ? 1.269 -6.071 49.599 1.00 17.44 134 ASN B N 1
ATOM 2535 C CA . ASN B 1 146 ? 0.544 -7.078 48.782 1.00 18.37 134 ASN B CA 1
ATOM 2536 C C . ASN B 1 146 ? -0.239 -6.280 47.734 1.00 16.60 134 ASN B C 1
ATOM 2537 O O . ASN B 1 146 ? -0.711 -5.141 48.030 1.00 15.49 134 ASN B O 1
ATOM 2542 N N . GLN B 1 147 ? -0.324 -6.821 46.533 1.00 15.54 135 GLN B N 1
ATOM 2543 C CA . GLN B 1 147 ? -1.076 -6.209 45.424 1.00 17.29 135 GLN B CA 1
ATOM 2544 C C . GLN B 1 147 ? -2.023 -7.254 44.847 1.00 18.74 135 GLN B C 1
ATOM 2545 O O . GLN B 1 147 ? -1.574 -8.373 44.488 1.00 18.46 135 GLN B O 1
ATOM 2551 N N . TYR B 1 148 ? -3.313 -6.939 44.830 1.00 16.27 136 TYR B N 1
ATOM 2552 C CA . TYR B 1 148 ? -4.361 -7.906 44.446 1.00 15.41 136 TYR B CA 1
ATOM 2553 C C . TYR B 1 148 ? -5.040 -7.382 43.181 1.00 16.12 136 TYR B C 1
ATOM 2554 O O . TYR B 1 148 ? -5.242 -6.142 43.012 1.00 15.23 136 TYR B O 1
ATOM 2563 N N . TRP B 1 149 ? -5.316 -8.318 42.291 1.00 13.90 137 TRP B N 1
ATOM 2564 C CA . TRP B 1 149 ? -5.942 -8.054 40.980 1.00 13.82 137 TRP B CA 1
ATOM 2565 C C . TRP B 1 149 ? -7.208 -8.869 40.799 1.00 14.03 137 TRP B C 1
ATOM 2566 O O . TRP B 1 149 ? -7.187 -10.147 41.024 1.00 14.46 137 TRP B O 1
ATOM 2577 N N . SER B 1 150 ? -8.232 -8.216 40.233 1.00 14.73 138 SER B N 1
ATOM 2578 C CA . SER B 1 150 ? -9.383 -8.845 39.549 1.00 16.85 138 SER B CA 1
ATOM 2579 C C . SER B 1 150 ? -9.384 -8.302 38.125 1.00 15.58 138 SER B C 1
ATOM 2580 O O . SER B 1 150 ? -9.462 -7.083 37.975 1.00 16.18 138 SER B O 1
ATOM 2583 N N . VAL B 1 151 ? -9.221 -9.144 37.109 1.00 14.45 139 VAL B N 1
ATOM 2584 C CA . VAL B 1 151 ? -9.102 -8.665 35.707 1.00 13.75 139 VAL B CA 1
ATOM 2585 C C . VAL B 1 151 ? -10.218 -9.263 34.843 1.00 14.88 139 VAL B C 1
ATOM 2586 O O . VAL B 1 151 ? -10.282 -10.519 34.657 1.00 15.04 139 VAL B O 1
ATOM 2590 N N . ARG B 1 152 ? -11.082 -8.395 34.348 1.00 15.03 140 ARG B N 1
ATOM 2591 C CA . ARG B 1 152 ? -12.277 -8.815 33.584 1.00 16.27 140 ARG B CA 1
ATOM 2592 C C . ARG B 1 152 ? -11.818 -9.477 32.287 1.00 16.97 140 ARG B C 1
ATOM 2593 O O . ARG B 1 152 ? -10.868 -8.983 31.636 1.00 18.17 140 ARG B O 1
ATOM 2601 N N . THR B 1 153 ? -12.440 -10.601 31.921 1.00 19.80 141 THR B N 1
ATOM 2602 C CA . THR B 1 153 ? -12.064 -11.345 30.685 1.00 20.50 141 THR B CA 1
ATOM 2603 C C . THR B 1 153 ? -12.656 -10.671 29.434 1.00 21.16 141 THR B C 1
ATOM 2604 O O . THR B 1 153 ? -12.060 -10.866 28.364 1.00 22.97 141 THR B O 1
ATOM 2608 N N . ASP B 1 154 ? -13.783 -9.970 29.544 1.00 22.74 142 ASP B N 1
ATOM 2609 C CA . ASP B 1 154 ? -14.463 -9.197 28.469 1.00 25.92 142 ASP B CA 1
ATOM 2610 C C . ASP B 1 154 ? -14.391 -7.714 28.841 1.00 23.54 142 ASP B C 1
ATOM 2611 O O . ASP B 1 154 ? -15.198 -7.268 29.692 1.00 24.59 142 ASP B O 1
ATOM 2616 N N . HIS B 1 155 ? -13.465 -6.984 28.222 1.00 20.59 143 HIS B N 1
ATOM 2617 C CA . HIS B 1 155 ? -13.193 -5.557 28.554 1.00 21.06 143 HIS B CA 1
ATOM 2618 C C . HIS B 1 155 ? -14.448 -4.707 28.411 1.00 19.89 143 HIS B C 1
ATOM 2619 O O . HIS B 1 155 ? -15.215 -4.865 27.420 1.00 19.26 143 HIS B O 1
ATOM 2626 N N . ARG B 1 156 ? -14.617 -3.753 29.309 1.00 16.37 144 ARG B N 1
ATOM 2627 C CA . ARG B 1 156 ? -15.688 -2.773 29.145 1.00 17.95 144 ARG B CA 1
ATOM 2628 C C . ARG B 1 156 ? -15.321 -1.415 29.737 1.00 17.49 144 ARG B C 1
ATOM 2629 O O . ARG B 1 156 ? -14.430 -1.312 30.611 1.00 17.79 144 ARG B O 1
ATOM 2637 N N . VAL B 1 157 ? -16.088 -0.437 29.323 1.00 16.35 145 VAL B N 1
ATOM 2638 C CA . VAL B 1 157 ? -16.026 0.967 29.818 1.00 16.31 145 VAL B CA 1
ATOM 2639 C C . VAL B 1 157 ? -17.407 1.375 30.301 1.00 17.51 145 VAL B C 1
ATOM 2640 O O . VAL B 1 157 ? -18.264 1.659 29.457 1.00 17.97 145 VAL B O 1
ATOM 2644 N N . GLY B 1 158 ? -17.583 1.306 31.611 1.00 19.80 146 GLY B N 1
ATOM 2645 C CA . GLY B 1 158 ? -18.849 1.625 32.277 1.00 20.50 146 GLY B CA 1
ATOM 2646 C C . GLY B 1 158 ? -19.544 0.396 32.805 1.00 23.04 146 GLY B C 1
ATOM 2647 O O . GLY B 1 158 ? -19.011 -0.722 32.739 1.00 24.08 146 GLY B O 1
ATOM 2648 N N . GLY B 1 159 ? -20.745 0.590 33.301 1.00 25.79 147 GLY B N 1
ATOM 2649 C CA . GLY B 1 159 ? -21.475 -0.487 33.973 1.00 22.72 147 GLY B CA 1
ATOM 2650 C C . GLY B 1 159 ? -21.330 -0.336 35.467 1.00 21.47 147 GLY B C 1
ATOM 2651 O O . GLY B 1 159 ? -21.043 0.766 35.939 1.00 22.39 147 GLY B O 1
ATOM 2652 N N . THR B 1 160 ? -21.514 -1.432 36.184 1.00 17.94 148 THR B N 1
ATOM 2653 C CA . THR B 1 160 ? -21.599 -1.476 37.651 1.00 18.92 148 THR B CA 1
ATOM 2654 C C . THR B 1 160 ? -20.540 -2.436 38.142 1.00 16.82 148 THR B C 1
ATOM 2655 O O . THR B 1 160 ? -20.382 -3.503 37.533 1.00 17.61 148 THR B O 1
ATOM 2659 N N . VAL B 1 161 ? -19.865 -2.064 39.219 1.00 16.19 149 VAL B N 1
ATOM 2660 C CA . VAL B 1 161 ? -18.856 -2.901 39.889 1.00 16.90 149 VAL B CA 1
ATOM 2661 C C . VAL B 1 161 ? -19.343 -3.111 41.314 1.00 15.49 149 VAL B C 1
ATOM 2662 O O . VAL B 1 161 ? -19.431 -2.133 42.060 1.00 16.58 149 VAL B O 1
ATOM 2666 N N . THR B 1 162 ? -19.720 -4.349 41.610 1.00 15.26 150 THR B N 1
ATOM 2667 C CA . THR B 1 162 ? -20.144 -4.765 42.977 1.00 15.88 150 THR B CA 1
ATOM 2668 C C . THR B 1 162 ? -18.852 -5.119 43.714 1.00 15.36 150 THR B C 1
ATOM 2669 O O . THR B 1 162 ? -18.450 -6.304 43.711 1.00 15.64 150 THR B O 1
ATOM 2673 N N . THR B 1 163 ? -18.200 -4.135 44.304 1.00 16.00 151 THR B N 1
ATOM 2674 C CA . THR B 1 163 ? -16.843 -4.313 44.897 1.00 16.23 151 THR B CA 1
ATOM 2675 C C . THR B 1 163 ? -16.867 -5.426 45.945 1.00 16.78 151 THR B C 1
ATOM 2676 O O . THR B 1 163 ? -15.843 -6.106 46.087 1.00 16.35 151 THR B O 1
ATOM 2680 N N . GLN B 1 164 ? -17.960 -5.585 46.702 1.00 17.21 152 GLN B N 1
ATOM 2681 C CA . GLN B 1 164 ? -18.013 -6.552 47.817 1.00 18.48 152 GLN B CA 1
ATOM 2682 C C . GLN B 1 164 ? -17.840 -7.979 47.260 1.00 17.12 152 GLN B C 1
ATOM 2683 O O . GLN B 1 164 ? -17.174 -8.783 47.911 1.00 18.43 152 GLN B O 1
ATOM 2689 N N . ASN B 1 165 ? -18.261 -8.249 46.023 1.00 16.09 153 ASN B N 1
ATOM 2690 C CA . ASN B 1 165 ? -18.082 -9.603 45.424 1.00 16.83 153 ASN B CA 1
ATOM 2691 C C . ASN B 1 165 ? -16.584 -9.877 45.152 1.00 18.01 153 ASN B C 1
ATOM 2692 O O . ASN B 1 165 ? -16.132 -11.047 45.304 1.00 18.79 153 ASN B O 1
ATOM 2697 N N . HIS B 1 166 ? -15.813 -8.864 44.742 1.00 17.26 154 HIS B N 1
ATOM 2698 C CA . HIS B 1 166 ? -14.352 -9.007 44.536 1.00 17.81 154 HIS B CA 1
ATOM 2699 C C . HIS B 1 166 ? -13.653 -9.209 45.875 1.00 17.95 154 HIS B C 1
ATOM 2700 O O . HIS B 1 166 ? -12.878 -10.161 46.021 1.00 17.93 154 HIS B O 1
ATOM 2707 N N . PHE B 1 167 ? -13.964 -8.364 46.847 1.00 17.12 155 PHE B N 1
ATOM 2708 C CA . PHE B 1 167 ? -13.311 -8.471 48.183 1.00 16.97 155 PHE B CA 1
ATOM 2709 C C . PHE B 1 167 ? -13.589 -9.865 48.769 1.00 19.07 155 PHE B C 1
ATOM 2710 O O . PHE B 1 167 ? -12.658 -10.472 49.373 1.00 18.79 155 PHE B O 1
ATOM 2718 N N . ASP B 1 168 ? -14.851 -10.300 48.683 1.00 19.24 156 ASP B N 1
ATOM 2719 C CA . ASP B 1 168 ? -15.279 -11.627 49.187 1.00 22.76 156 ASP B CA 1
ATOM 2720 C C . ASP B 1 168 ? -14.433 -12.702 48.495 1.00 21.25 156 ASP B C 1
ATOM 2721 O O . ASP B 1 168 ? -13.981 -13.677 49.189 1.00 20.76 156 ASP B O 1
ATOM 2726 N N . ALA B 1 169 ? -14.308 -12.644 47.159 1.00 21.09 157 ALA B N 1
ATOM 2727 C CA . ALA B 1 169 ? -13.609 -13.676 46.372 1.00 20.61 157 ALA B CA 1
ATOM 2728 C C . ALA B 1 169 ? -12.135 -13.680 46.764 1.00 20.61 157 ALA B C 1
ATOM 2729 O O . ALA B 1 169 ? -11.565 -14.756 46.961 1.00 21.57 157 ALA B O 1
ATOM 2731 N N . TRP B 1 170 ? -11.551 -12.508 46.968 1.00 17.32 158 TRP B N 1
ATOM 2732 C CA . TRP B 1 170 ? -10.136 -12.413 47.409 1.00 18.32 158 TRP B CA 1
ATOM 2733 C C . TRP B 1 170 ? -9.971 -13.035 48.800 1.00 17.15 158 TRP B C 1
ATOM 2734 O O . TRP B 1 170 ? -9.034 -13.811 48.985 1.00 20.98 158 TRP B O 1
ATOM 2745 N N . LYS B 1 171 ? -10.846 -12.717 49.750 1.00 19.59 159 LYS B N 1
ATOM 2746 C CA . LYS B 1 171 ? -10.721 -13.170 51.150 1.00 21.65 159 LYS B CA 1
ATOM 2747 C C . LYS B 1 171 ? -10.922 -14.689 51.199 1.00 23.12 159 LYS B C 1
ATOM 2748 O O . LYS B 1 171 ? -10.233 -15.372 51.973 1.00 21.77 159 LYS B O 1
ATOM 2754 N N . ASN B 1 172 ? -11.905 -15.141 50.426 1.00 24.31 160 ASN B N 1
ATOM 2755 C CA . ASN B 1 172 ? -12.279 -16.570 50.285 1.00 28.80 160 ASN B CA 1
ATOM 2756 C C . ASN B 1 172 ? -11.086 -17.355 49.751 1.00 27.02 160 ASN B C 1
ATOM 2757 O O . ASN B 1 172 ? -10.945 -18.560 50.145 1.00 28.01 160 ASN B O 1
ATOM 2762 N N . ALA B 1 173 ? -10.269 -16.733 48.890 1.00 23.34 161 ALA B N 1
ATOM 2763 C CA . ALA B 1 173 ? -9.045 -17.292 48.262 1.00 24.32 161 ALA B CA 1
ATOM 2764 C C . ALA B 1 173 ? -7.820 -17.173 49.184 1.00 24.53 161 ALA B C 1
ATOM 2765 O O . ALA B 1 173 ? -6.697 -17.563 48.740 1.00 25.60 161 ALA B O 1
ATOM 2767 N N . GLY B 1 174 ? -8.000 -16.632 50.389 1.00 21.49 162 GLY B N 1
ATOM 2768 C CA . GLY B 1 174 ? -6.940 -16.525 51.401 1.00 22.85 162 GLY B CA 1
ATOM 2769 C C . GLY B 1 174 ? -6.155 -15.232 51.360 1.00 24.81 162 GLY B C 1
ATOM 2770 O O . GLY B 1 174 ? -5.112 -15.168 52.080 1.00 30.11 162 GLY B O 1
ATOM 2771 N N . LEU B 1 175 ? -6.616 -14.224 50.604 1.00 20.87 163 LEU B N 1
ATOM 2772 C CA . LEU B 1 175 ? -5.928 -12.914 50.480 1.00 22.21 163 LEU B CA 1
ATOM 2773 C C . LEU B 1 175 ? -6.418 -11.990 51.588 1.00 24.86 163 LEU B C 1
ATOM 2774 O O . LEU B 1 175 ? -7.560 -11.552 51.513 1.00 29.27 163 LEU B O 1
ATOM 2779 N N . GLU B 1 176 ? -5.524 -11.591 52.487 1.00 23.68 164 GLU B N 1
ATOM 2780 C CA . GLU B 1 176 ? -5.911 -10.802 53.669 1.00 23.04 164 GLU B CA 1
ATOM 2781 C C . GLU B 1 176 ? -6.014 -9.314 53.301 1.00 20.89 164 GLU B C 1
ATOM 2782 O O . GLU B 1 176 ? -5.154 -8.837 52.567 1.00 21.28 164 GLU B O 1
ATOM 2788 N N . MET B 1 177 ? -7.066 -8.669 53.782 1.00 20.08 165 MET B N 1
ATOM 2789 C CA . MET B 1 177 ? -7.338 -7.224 53.573 1.00 21.35 165 MET B CA 1
ATOM 2790 C C . MET B 1 177 ? -7.347 -6.566 54.939 1.00 20.67 165 MET B C 1
ATOM 2791 O O . MET B 1 177 ? -7.813 -7.206 55.923 1.00 20.61 165 MET B O 1
ATOM 2796 N N . GLY B 1 178 ? -6.935 -5.299 54.978 1.00 19.06 166 GLY B N 1
ATOM 2797 C CA . GLY B 1 178 ? -6.984 -4.476 56.197 1.00 18.96 166 GLY B CA 1
ATOM 2798 C C . GLY B 1 178 ? -8.139 -3.506 56.203 1.00 18.60 166 GLY B C 1
ATOM 2799 O O . GLY B 1 178 ? -9.180 -3.758 55.527 1.00 18.30 166 GLY B O 1
ATOM 2800 N N . THR B 1 179 ? -7.997 -2.439 56.975 1.00 19.82 167 THR B N 1
ATOM 2801 C CA . THR B 1 179 ? -8.943 -1.301 57.053 1.00 20.67 167 THR B CA 1
ATOM 2802 C C . THR B 1 179 ? -8.927 -0.519 55.732 1.00 16.73 167 THR B C 1
ATOM 2803 O O . THR B 1 179 ? -7.881 -0.110 55.302 1.00 16.35 167 THR B O 1
ATOM 2807 N N . HIS B 1 180 ? -10.092 -0.263 55.136 1.00 16.94 168 HIS B N 1
ATOM 2808 C CA . HIS B 1 180 ? -10.167 0.430 53.828 1.00 15.29 168 HIS B CA 1
ATOM 2809 C C . HIS B 1 180 ? -9.719 1.903 53.969 1.00 15.40 168 HIS B C 1
ATOM 2810 O O . HIS B 1 180 ? -10.124 2.620 54.878 1.00 15.85 168 HIS B O 1
ATOM 2817 N N . ASN B 1 181 ? -8.834 2.303 53.082 1.00 13.93 169 ASN B N 1
ATOM 2818 C CA . ASN B 1 181 ? -8.500 3.721 52.837 1.00 14.93 169 ASN B CA 1
ATOM 2819 C C . ASN B 1 181 ? -9.268 4.088 51.562 1.00 14.95 169 ASN B C 1
ATOM 2820 O O . ASN B 1 181 ? -10.424 3.712 51.425 1.00 15.35 169 ASN B O 1
ATOM 2825 N N . TYR B 1 182 ? -8.643 4.754 50.616 1.00 14.88 170 TYR B N 1
ATOM 2826 C CA . TYR B 1 182 ? -9.433 5.311 49.496 1.00 14.65 170 TYR B CA 1
ATOM 2827 C C . TYR B 1 182 ? -9.802 4.227 48.494 1.00 14.47 170 TYR B C 1
ATOM 2828 O O . TYR B 1 182 ? -9.164 3.181 48.420 1.00 13.95 170 TYR B O 1
ATOM 2837 N N . MET B 1 183 ? -10.829 4.540 47.704 1.00 14.07 171 MET B N 1
ATOM 2838 C CA . MET B 1 183 ? -11.301 3.687 46.597 1.00 16.32 171 MET B CA 1
ATOM 2839 C C . MET B 1 183 ? -11.800 4.626 45.485 1.00 14.67 171 MET B C 1
ATOM 2840 O O . MET B 1 183 ? -12.636 5.459 45.753 1.00 15.21 171 MET B O 1
ATOM 2845 N N . ILE B 1 184 ? -11.213 4.528 44.291 1.00 14.32 172 ILE B N 1
ATOM 2846 C CA . ILE B 1 184 ? -11.505 5.453 43.167 1.00 14.04 172 ILE B CA 1
ATOM 2847 C C . ILE B 1 184 ? -11.756 4.662 41.907 1.00 14.36 172 ILE B C 1
ATOM 2848 O O . ILE B 1 184 ? -11.371 3.448 41.820 1.00 12.27 172 ILE B O 1
ATOM 2853 N N . VAL B 1 185 ? -12.445 5.291 40.973 1.00 13.27 173 VAL B N 1
ATOM 2854 C CA . VAL B 1 185 ? -12.486 4.756 39.594 1.00 14.51 173 VAL B CA 1
ATOM 2855 C C . VAL B 1 185 ? -11.316 5.404 38.883 1.00 13.31 173 VAL B C 1
ATOM 2856 O O . VAL B 1 185 ? -11.332 6.627 38.695 1.00 13.54 173 VAL B O 1
ATOM 2860 N N . ALA B 1 186 ? -10.306 4.624 38.578 1.00 12.31 174 ALA B N 1
ATOM 2861 C CA . ALA B 1 186 ? -8.999 5.164 38.206 1.00 13.81 174 ALA B CA 1
ATOM 2862 C C . ALA B 1 186 ? -8.683 4.847 36.759 1.00 14.09 174 ALA B C 1
ATOM 2863 O O . ALA B 1 186 ? -8.877 3.674 36.301 1.00 14.12 174 ALA B O 1
ATOM 2865 N N . THR B 1 187 ? -8.093 5.834 36.128 1.00 12.25 175 THR B N 1
ATOM 2866 C CA . THR B 1 187 ? -7.342 5.740 34.869 1.00 12.17 175 THR B CA 1
ATOM 2867 C C . THR B 1 187 ? -5.849 5.611 35.173 1.00 13.11 175 THR B C 1
ATOM 2868 O O . THR B 1 187 ? -5.312 6.456 35.870 1.00 13.41 175 THR B O 1
ATOM 2872 N N . ALA B 1 188 ? -5.189 4.594 34.621 1.00 12.76 176 ALA B N 1
ATOM 2873 C CA . ALA B 1 188 ? -3.734 4.418 34.839 1.00 14.04 176 ALA B CA 1
ATOM 2874 C C . ALA B 1 188 ? -3.071 4.395 33.464 1.00 14.50 176 ALA B C 1
ATOM 2875 O O . ALA B 1 188 ? -3.662 3.843 32.523 1.00 16.06 176 ALA B O 1
ATOM 2877 N N . GLY B 1 189 ? -1.816 4.782 33.409 1.00 13.91 177 GLY B N 1
ATOM 2878 C CA . GLY B 1 189 ? -1.087 4.678 32.143 1.00 14.65 177 GLY B CA 1
ATOM 2879 C C . GLY B 1 189 ? 0.370 4.538 32.413 1.00 16.34 177 GLY B C 1
ATOM 2880 O O . GLY B 1 189 ? 0.802 4.885 33.517 1.00 17.42 177 GLY B O 1
ATOM 2881 N N . TYR B 1 190 ? 1.099 3.992 31.447 1.00 17.42 178 TYR B N 1
ATOM 2882 C CA . TYR B 1 190 ? 2.567 3.835 31.573 1.00 18.21 178 TYR B CA 1
ATOM 2883 C C . TYR B 1 190 ? 3.133 3.809 30.155 1.00 17.16 178 TYR B C 1
ATOM 2884 O O . TYR B 1 190 ? 2.702 2.968 29.311 1.00 17.54 178 TYR B O 1
ATOM 2893 N N . GLN B 1 191 ? 4.042 4.730 29.873 1.00 17.87 179 GLN B N 1
ATOM 2894 C CA . GLN B 1 191 ? 4.756 4.823 28.566 1.00 19.00 179 GLN B CA 1
ATOM 2895 C C . GLN B 1 191 ? 3.717 4.782 27.427 1.00 19.75 179 GLN B C 1
ATOM 2896 O O . GLN B 1 191 ? 3.850 3.951 26.502 1.00 17.24 179 GLN B O 1
ATOM 2902 N N . SER B 1 192 ? 2.721 5.661 27.509 1.00 17.58 180 SER B N 1
ATOM 2903 C CA . SER B 1 192 ? 1.590 5.734 26.552 1.00 16.59 180 SER B CA 1
ATOM 2904 C C . SER B 1 192 ? 1.097 7.171 26.423 1.00 15.73 180 SER B C 1
ATOM 2905 O O . SER B 1 192 ? 1.632 8.060 27.085 1.00 16.38 180 SER B O 1
ATOM 2908 N N . SER B 1 193 ? 0.087 7.366 25.584 1.00 15.17 181 SER B N 1
ATOM 2909 C CA . SER B 1 193 ? -0.612 8.647 25.411 1.00 17.00 181 SER B CA 1
ATOM 2910 C C . SER B 1 193 ? -2.089 8.304 25.489 1.00 16.78 181 SER B C 1
ATOM 2911 O O . SER B 1 193 ? -2.451 7.105 25.344 1.00 16.78 181 SER B O 1
ATOM 2914 N N . GLY B 1 194 ? -2.901 9.303 25.727 1.00 15.54 182 GLY B N 1
ATOM 2915 C CA . GLY B 1 194 ? -4.343 9.104 25.590 1.00 17.18 182 GLY B CA 1
ATOM 2916 C C . GLY B 1 194 ? -5.132 10.130 26.330 1.00 17.45 182 GLY B C 1
ATOM 2917 O O . GLY B 1 194 ? -4.606 11.210 26.736 1.00 17.14 182 GLY B O 1
ATOM 2918 N N . SER B 1 195 ? -6.428 9.874 26.352 1.00 15.68 183 SER B N 1
ATOM 2919 C CA . SER B 1 195 ? -7.334 10.754 27.104 1.00 17.60 183 SER B CA 1
ATOM 2920 C C . SER B 1 195 ? -8.444 9.911 27.674 1.00 15.83 183 SER B C 1
ATOM 2921 O O . SER B 1 195 ? -8.709 8.801 27.150 1.00 16.66 183 SER B O 1
ATOM 2924 N N . ALA B 1 196 ? -9.047 10.432 28.729 1.00 16.49 184 ALA B N 1
ATOM 2925 C CA . ALA B 1 196 ? -10.183 9.768 29.376 1.00 16.23 184 ALA B CA 1
ATOM 2926 C C . ALA B 1 196 ? -11.035 10.825 30.048 1.00 15.65 184 ALA B C 1
ATOM 2927 O O . ALA B 1 196 ? -10.512 11.832 30.489 1.00 17.48 184 ALA B O 1
ATOM 2929 N N . SER B 1 197 ? -12.321 10.566 30.111 1.00 15.01 185 SER B N 1
ATOM 2930 C CA . SER B 1 197 ? -13.268 11.466 30.776 1.00 18.24 185 SER B CA 1
ATOM 2931 C C . SER B 1 197 ? -14.284 10.570 31.444 1.00 16.62 185 SER B C 1
ATOM 2932 O O . SER B 1 197 ? -15.033 9.909 30.718 1.00 16.72 185 SER B O 1
ATOM 2935 N N . ILE B 1 198 ? -14.255 10.509 32.761 1.00 15.40 186 ILE B N 1
ATOM 2936 C CA . ILE B 1 198 ? -14.957 9.463 33.552 1.00 16.32 186 ILE B CA 1
ATOM 2937 C C . ILE B 1 198 ? -15.813 10.193 34.577 1.00 16.73 186 ILE B C 1
ATOM 2938 O O . ILE B 1 198 ? -15.317 11.105 35.206 1.00 17.39 186 ILE B O 1
ATOM 2943 N N . THR B 1 199 ? -17.052 9.781 34.715 1.00 16.01 187 THR B N 1
ATOM 2944 C CA . THR B 1 199 ? -17.982 10.352 35.721 1.00 17.21 187 THR B CA 1
ATOM 2945 C C . THR B 1 199 ? -18.395 9.244 36.679 1.00 17.91 187 THR B C 1
ATOM 2946 O O . THR B 1 199 ? -19.045 8.286 36.235 1.00 19.18 187 THR B O 1
ATOM 2950 N N . VAL B 1 200 ? -18.014 9.364 37.959 1.00 17.30 188 VAL B N 1
ATOM 2951 C CA . VAL B 1 200 ? -18.445 8.399 38.990 1.00 18.65 188 VAL B CA 1
ATOM 2952 C C . VAL B 1 200 ? -19.828 8.893 39.445 1.00 21.99 188 VAL B C 1
ATOM 2953 O O . VAL B 1 200 ? -19.964 10.125 39.604 1.00 20.10 188 VAL B O 1
ATOM 2957 N N . GLN B 1 201 ? -20.798 8.002 39.566 1.00 24.42 189 GLN B N 1
ATOM 2958 C CA . GLN B 1 201 ? -22.191 8.328 40.007 1.00 31.64 189 GLN B CA 1
ATOM 2959 C C . GLN B 1 201 ? -22.467 7.655 41.358 1.00 34.12 189 GLN B C 1
ATOM 2960 O O . GLN B 1 201 ? -21.555 7.540 42.193 1.00 37.61 189 GLN B O 1
ATOM 2966 N N . GLU C 1 13 ? -0.228 54.456 34.075 1.00 49.19 1 GLU C N 1
ATOM 2967 C CA . GLU C 1 13 ? -0.209 55.715 33.285 1.00 42.73 1 GLU C CA 1
ATOM 2968 C C . GLU C 1 13 ? 1.037 55.770 32.398 1.00 38.51 1 GLU C C 1
ATOM 2969 O O . GLU C 1 13 ? 1.348 56.865 31.903 1.00 38.02 1 GLU C O 1
ATOM 2975 N N . ILE C 1 14 ? 1.735 54.653 32.193 1.00 30.12 2 ILE C N 1
ATOM 2976 C CA . ILE C 1 14 ? 2.894 54.610 31.259 1.00 30.10 2 ILE C CA 1
ATOM 2977 C C . ILE C 1 14 ? 2.685 53.425 30.323 1.00 29.04 2 ILE C C 1
ATOM 2978 O O . ILE C 1 14 ? 2.198 52.366 30.810 1.00 25.15 2 ILE C O 1
ATOM 2983 N N . THR C 1 15 ? 2.979 53.616 29.033 1.00 25.67 3 THR C N 1
ATOM 2984 C CA . THR C 1 15 ? 2.642 52.640 27.959 1.00 25.59 3 THR C CA 1
ATOM 2985 C C . THR C 1 15 ? 3.870 52.297 27.108 1.00 24.95 3 THR C C 1
ATOM 2986 O O . THR C 1 15 ? 3.731 51.444 26.200 1.00 25.46 3 THR C O 1
ATOM 2990 N N . SER C 1 16 ? 5.044 52.828 27.440 1.00 23.75 4 SER C N 1
ATOM 2991 C CA . SER C 1 16 ? 6.333 52.412 26.837 1.00 27.51 4 SER C CA 1
ATOM 2992 C C . SER C 1 16 ? 7.355 52.156 27.950 1.00 23.89 4 SER C C 1
ATOM 2993 O O . SER C 1 16 ? 7.182 52.690 29.073 1.00 23.50 4 SER C O 1
ATOM 2996 N N . SER C 1 17 ? 8.402 51.415 27.615 1.00 23.92 5 SER C N 1
ATOM 2997 C CA . SER C 1 17 ? 9.386 50.863 28.583 1.00 23.06 5 SER C CA 1
ATOM 2998 C C . SER C 1 17 ? 10.001 51.981 29.425 1.00 25.11 5 SER C C 1
ATOM 2999 O O . SER C 1 17 ? 10.353 53.043 28.879 1.00 23.85 5 SER C O 1
ATOM 3002 N N . GLU C 1 18 ? 10.145 51.735 30.720 1.00 22.13 6 GLU C N 1
ATOM 3003 C CA . GLU C 1 18 ? 10.685 52.733 31.672 1.00 25.19 6 GLU C CA 1
ATOM 3004 C C . GLU C 1 18 ? 11.199 51.967 32.889 1.00 23.43 6 GLU C C 1
ATOM 3005 O O . GLU C 1 18 ? 10.606 50.947 33.235 1.00 21.25 6 GLU C O 1
ATOM 3011 N N . THR C 1 19 ? 12.249 52.483 33.517 1.00 23.88 7 THR C N 1
ATOM 3012 C CA . THR C 1 19 ? 12.677 52.049 34.865 1.00 20.78 7 THR C CA 1
ATOM 3013 C C . THR C 1 19 ? 12.759 53.282 35.757 1.00 21.10 7 THR C C 1
ATOM 3014 O O . THR C 1 19 ? 12.754 54.418 35.258 1.00 19.33 7 THR C O 1
ATOM 3018 N N . GLY C 1 20 ? 12.808 53.051 37.059 1.00 19.29 8 GLY C N 1
ATOM 3019 C CA . GLY C 1 20 ? 12.973 54.138 38.025 1.00 18.75 8 GLY C CA 1
ATOM 3020 C C . GLY C 1 20 ? 12.836 53.630 39.433 1.00 17.96 8 GLY C C 1
ATOM 3021 O O . GLY C 1 20 ? 12.892 52.393 39.666 1.00 17.27 8 GLY C O 1
ATOM 3022 N N . THR C 1 21 ? 12.591 54.550 40.340 1.00 20.10 9 THR C N 1
ATOM 3023 C CA . THR C 1 21 ? 12.264 54.228 41.744 1.00 21.65 9 THR C CA 1
ATOM 3024 C C . THR C 1 21 ? 10.929 54.886 42.044 1.00 21.90 9 THR C C 1
ATOM 3025 O O . THR C 1 21 ? 10.686 56.037 41.579 1.00 23.63 9 THR C O 1
ATOM 3029 N N . ASN C 1 22 ? 10.108 54.207 42.832 1.00 21.12 10 ASN C N 1
ATOM 3030 C CA . ASN C 1 22 ? 8.759 54.689 43.155 1.00 20.95 10 ASN C CA 1
ATOM 3031 C C . ASN C 1 22 ? 8.397 54.238 44.563 1.00 21.20 10 ASN C C 1
ATOM 3032 O O . ASN C 1 22 ? 8.386 53.023 44.812 1.00 21.64 10 ASN C O 1
ATOM 3037 N N . ASN C 1 23 ? 8.160 55.190 45.453 1.00 25.68 11 ASN C N 1
ATOM 3038 C CA . ASN C 1 23 ? 7.758 54.905 46.855 1.00 28.08 11 ASN C CA 1
ATOM 3039 C C . ASN C 1 23 ? 8.724 53.911 47.513 1.00 26.93 11 ASN C C 1
ATOM 3040 O O . ASN C 1 23 ? 8.257 53.076 48.292 1.00 28.80 11 ASN C O 1
ATOM 3045 N N . GLY C 1 24 ? 10.025 54.012 47.229 1.00 25.33 12 GLY C N 1
ATOM 3046 C CA . GLY C 1 24 ? 11.091 53.286 47.925 1.00 25.24 12 GLY C CA 1
ATOM 3047 C C . GLY C 1 24 ? 11.480 52.008 47.219 1.00 24.51 12 GLY C C 1
ATOM 3048 O O . GLY C 1 24 ? 12.381 51.352 47.689 1.00 28.87 12 GLY C O 1
ATOM 3049 N N . TYR C 1 25 ? 10.828 51.691 46.096 1.00 21.54 13 TYR C N 1
ATOM 3050 C CA . TYR C 1 25 ? 11.038 50.439 45.322 1.00 19.95 13 TYR C CA 1
ATOM 3051 C C . TYR C 1 25 ? 11.526 50.763 43.905 1.00 18.09 13 TYR C C 1
ATOM 3052 O O . TYR C 1 25 ? 10.951 51.620 43.230 1.00 20.55 13 TYR C O 1
ATOM 3061 N N . TYR C 1 26 ? 12.481 49.971 43.445 1.00 18.37 14 TYR C N 1
ATOM 3062 C CA . TYR C 1 26 ? 12.885 49.911 42.024 1.00 16.16 14 TYR C CA 1
ATOM 3063 C C . TYR C 1 26 ? 11.682 49.427 41.219 1.00 16.93 14 TYR C C 1
ATOM 3064 O O . TYR C 1 26 ? 10.990 48.504 41.681 1.00 16.67 14 TYR C O 1
ATOM 3073 N N . TYR C 1 27 ? 11.454 49.968 40.030 1.00 16.59 15 TYR C N 1
ATOM 3074 C CA . TYR C 1 27 ? 10.427 49.394 39.112 1.00 16.74 15 TYR C CA 1
ATOM 3075 C C . TYR C 1 27 ? 11.038 49.256 37.735 1.00 18.13 15 TYR C C 1
ATOM 3076 O O . TYR C 1 27 ? 11.905 50.084 37.369 1.00 17.52 15 TYR C O 1
ATOM 3085 N N . SER C 1 28 ? 10.653 48.185 37.038 1.00 15.89 16 SER C N 1
ATOM 3086 C CA . SER C 1 28 ? 11.015 47.977 35.621 1.00 16.31 16 SER C CA 1
ATOM 3087 C C . SER C 1 28 ? 9.735 47.696 34.844 1.00 18.24 16 SER C C 1
ATOM 3088 O O . SER C 1 28 ? 9.019 46.729 35.198 1.00 18.57 16 SER C O 1
ATOM 3091 N N . PHE C 1 29 ? 9.495 48.459 33.791 1.00 17.54 17 PHE C N 1
ATOM 3092 C CA . PHE C 1 29 ? 8.412 48.179 32.828 1.00 16.97 17 PHE C CA 1
ATOM 3093 C C . PHE C 1 29 ? 9.056 48.095 31.452 1.00 17.96 17 PHE C C 1
ATOM 3094 O O . PHE C 1 29 ? 9.687 49.069 31.010 1.00 18.29 17 PHE C O 1
ATOM 3102 N N . TRP C 1 30 ? 8.981 46.917 30.851 1.00 18.89 18 TRP C N 1
ATOM 3103 C CA . TRP C 1 30 ? 9.485 46.704 29.476 1.00 18.38 18 TRP C CA 1
ATOM 3104 C C . TRP C 1 30 ? 8.328 46.172 28.633 1.00 19.68 18 TRP C C 1
ATOM 3105 O O . TRP C 1 30 ? 7.692 45.182 29.028 1.00 16.69 18 TRP C O 1
ATOM 3116 N N . THR C 1 31 ? 8.124 46.743 27.461 1.00 17.94 19 THR C N 1
ATOM 3117 C CA . THR C 1 31 ? 7.191 46.167 26.470 1.00 18.00 19 THR C CA 1
ATOM 3118 C C . THR C 1 31 ? 7.824 46.333 25.103 1.00 20.10 19 THR C C 1
ATOM 3119 O O . THR C 1 31 ? 8.496 47.379 24.885 1.00 22.49 19 THR C O 1
ATOM 3123 N N . ASP C 1 32 ? 7.621 45.356 24.244 1.00 20.99 20 ASP C N 1
ATOM 3124 C CA . ASP C 1 32 ? 8.102 45.408 22.837 1.00 22.98 20 ASP C CA 1
ATOM 3125 C C . ASP C 1 32 ? 7.204 46.336 21.998 1.00 24.37 20 ASP C C 1
ATOM 3126 O O . ASP C 1 32 ? 7.560 46.528 20.828 1.00 26.00 20 ASP C O 1
ATOM 3131 N N . GLY C 1 33 ? 6.065 46.821 22.526 1.00 22.74 21 GLY C N 1
ATOM 3132 C CA . GLY C 1 33 ? 5.190 47.837 21.901 1.00 22.41 21 GLY C CA 1
ATOM 3133 C C . GLY C 1 33 ? 3.975 47.254 21.192 1.00 24.51 21 GLY C C 1
ATOM 3134 O O . GLY C 1 33 ? 3.132 48.037 20.711 1.00 26.05 21 GLY C O 1
ATOM 3135 N N . GLY C 1 34 ? 3.789 45.929 21.215 1.00 23.36 22 GLY C N 1
ATOM 3136 C CA . GLY C 1 34 ? 2.591 45.309 20.620 1.00 23.36 22 GLY C CA 1
ATOM 3137 C C . GLY C 1 34 ? 1.353 45.515 21.474 1.00 21.73 22 GLY C C 1
ATOM 3138 O O . GLY C 1 34 ? 1.489 45.603 22.699 1.00 23.30 22 GLY C O 1
ATOM 3139 N N . GLY C 1 35 ? 0.183 45.577 20.848 1.00 22.34 23 GLY C N 1
ATOM 3140 C CA . GLY C 1 35 ? -1.111 45.767 21.540 1.00 22.70 23 GLY C CA 1
ATOM 3141 C C . GLY C 1 35 ? -1.148 47.017 22.401 1.00 24.19 23 GLY C C 1
ATOM 3142 O O . GLY C 1 35 ? -0.510 48.032 22.056 1.00 23.42 23 GLY C O 1
ATOM 3143 N N . GLN C 1 36 ? -1.855 46.948 23.529 1.00 25.05 24 GLN C N 1
ATOM 3144 C CA . GLN C 1 36 ? -1.823 48.012 24.563 1.00 27.06 24 GLN C CA 1
ATOM 3145 C C . GLN C 1 36 ? -1.458 47.340 25.884 1.00 23.84 24 GLN C C 1
ATOM 3146 O O . GLN C 1 36 ? -2.022 46.267 26.168 1.00 25.23 24 GLN C O 1
ATOM 3152 N N . VAL C 1 37 ? -0.425 47.865 26.528 1.00 21.00 25 VAL C N 1
ATOM 3153 C CA . VAL C 1 37 ? 0.085 47.461 27.866 1.00 21.24 25 VAL C CA 1
ATOM 3154 C C . VAL C 1 37 ? 0.226 48.776 28.643 1.00 22.71 25 VAL C C 1
ATOM 3155 O O . VAL C 1 37 ? 0.953 49.652 28.157 1.00 23.71 25 VAL C O 1
ATOM 3159 N N . THR C 1 38 ? -0.491 48.927 29.759 1.00 20.89 26 THR C N 1
ATOM 3160 C CA . THR C 1 38 ? -0.570 50.160 30.563 1.00 20.72 26 THR C CA 1
ATOM 3161 C C . THR C 1 38 ? -0.111 49.792 31.970 1.00 20.55 26 THR C C 1
ATOM 3162 O O . THR C 1 38 ? -0.765 48.976 32.568 1.00 21.06 26 THR C O 1
ATOM 3166 N N . TYR C 1 39 ? 1.017 50.325 32.406 1.00 18.28 27 TYR C N 1
ATOM 3167 C CA . TYR C 1 39 ? 1.630 50.096 33.733 1.00 17.21 27 TYR C CA 1
ATOM 3168 C C . TYR C 1 39 ? 1.345 51.285 34.638 1.00 20.76 27 TYR C C 1
ATOM 3169 O O . TYR C 1 39 ? 1.511 52.423 34.176 1.00 19.43 27 TYR C O 1
ATOM 3178 N N . THR C 1 40 ? 1.000 51.040 35.901 1.00 20.82 28 THR C N 1
ATOM 3179 C CA . THR C 1 40 ? 0.766 52.117 36.889 1.00 22.48 28 THR C CA 1
ATOM 3180 C C . THR C 1 40 ? 1.512 51.768 38.174 1.00 22.16 28 THR C C 1
ATOM 3181 O O . THR C 1 40 ? 1.285 50.661 38.674 1.00 25.27 28 THR C O 1
ATOM 3185 N N . ASN C 1 41 ? 2.325 52.693 38.685 1.00 21.01 29 ASN C N 1
ATOM 3186 C CA . ASN C 1 41 ? 2.879 52.621 40.060 1.00 20.72 29 ASN C CA 1
ATOM 3187 C C . ASN C 1 41 ? 1.802 53.005 41.070 1.00 23.04 29 ASN C C 1
ATOM 3188 O O . ASN C 1 41 ? 1.059 53.997 40.838 1.00 27.16 29 ASN C O 1
ATOM 3193 N N . GLY C 1 42 ? 1.773 52.247 42.151 1.00 21.85 30 GLY C N 1
ATOM 3194 C CA . GLY C 1 42 ? 0.887 52.498 43.292 1.00 24.05 30 GLY C CA 1
ATOM 3195 C C . GLY C 1 42 ? 1.682 52.787 44.545 1.00 23.10 30 GLY C C 1
ATOM 3196 O O . GLY C 1 42 ? 2.911 52.812 44.559 1.00 24.87 30 GLY C O 1
ATOM 3197 N N . PRO C 1 43 ? 0.959 52.919 45.666 1.00 23.72 31 PRO C N 1
ATOM 3198 C CA . PRO C 1 43 ? 1.587 53.170 46.961 1.00 25.96 31 PRO C CA 1
ATOM 3199 C C . PRO C 1 43 ? 2.537 52.042 47.392 1.00 26.03 31 PRO C C 1
ATOM 3200 O O . PRO C 1 43 ? 2.234 50.892 47.092 1.00 23.04 31 PRO C O 1
ATOM 3204 N N . ALA C 1 44 ? 3.665 52.404 48.021 1.00 26.83 32 ALA C N 1
ATOM 3205 C CA . ALA C 1 44 ? 4.715 51.499 48.558 1.00 25.94 32 ALA C CA 1
ATOM 3206 C C . ALA C 1 44 ? 5.131 50.503 47.468 1.00 22.85 32 ALA C C 1
ATOM 3207 O O . ALA C 1 44 ? 5.562 50.955 46.401 1.00 21.40 32 ALA C O 1
ATOM 3209 N N . GLY C 1 45 ? 4.982 49.192 47.686 1.00 24.81 33 GLY C N 1
ATOM 3210 C CA . GLY C 1 45 ? 5.486 48.186 46.732 1.00 20.14 33 GLY C CA 1
ATOM 3211 C C . GLY C 1 45 ? 4.440 47.800 45.693 1.00 21.33 33 GLY C C 1
ATOM 3212 O O . GLY C 1 45 ? 4.599 46.732 45.118 1.00 18.63 33 GLY C O 1
ATOM 3213 N N . GLN C 1 46 ? 3.392 48.599 45.481 1.00 19.45 34 GLN C N 1
ATOM 3214 C CA . GLN C 1 46 ? 2.262 48.187 44.616 1.00 19.47 34 GLN C CA 1
ATOM 3215 C C . GLN C 1 46 ? 2.503 48.627 43.181 1.00 19.43 34 GLN C C 1
ATOM 3216 O O . GLN C 1 46 ? 2.861 49.803 42.933 1.00 17.44 34 GLN C O 1
ATOM 3222 N N . TYR C 1 47 ? 2.144 47.775 42.234 1.00 17.47 35 TYR C N 1
ATOM 3223 C CA . TYR C 1 47 ? 1.986 48.198 40.834 1.00 16.66 35 TYR C CA 1
ATOM 3224 C C . TYR C 1 47 ? 0.784 47.475 40.254 1.00 17.79 35 TYR C C 1
ATOM 3225 O O . TYR C 1 47 ? 0.361 46.410 40.752 1.00 17.10 35 TYR C O 1
ATOM 3234 N N . SER C 1 48 ? 0.280 48.018 39.164 1.00 19.68 36 SER C N 1
ATOM 3235 C CA . SER C 1 48 ? -0.744 47.378 38.329 1.00 21.21 36 SER C CA 1
ATOM 3236 C C . SER C 1 48 ? -0.318 47.434 36.862 1.00 19.64 36 SER C C 1
ATOM 3237 O O . SER C 1 48 ? 0.381 48.381 36.424 1.00 21.09 36 SER C O 1
ATOM 3240 N N . VAL C 1 49 ? -0.800 46.474 36.111 1.00 20.99 37 VAL C N 1
ATOM 3241 C CA . VAL C 1 49 ? -0.650 46.477 34.641 1.00 20.86 37 VAL C CA 1
ATOM 3242 C C . VAL C 1 49 ? -1.952 45.967 34.032 1.00 21.81 37 VAL C C 1
ATOM 3243 O O . VAL C 1 49 ? -2.587 45.042 34.598 1.00 20.94 37 VAL C O 1
ATOM 3247 N N . GLU C 1 50 ? -2.377 46.618 32.956 1.00 19.82 38 GLU C N 1
ATOM 3248 C CA . GLU C 1 50 ? -3.611 46.263 32.225 1.00 23.52 38 GLU C CA 1
ATOM 3249 C C . GLU C 1 50 ? -3.152 46.050 30.789 1.00 21.31 38 GLU C C 1
ATOM 3250 O O . GLU C 1 50 ? -2.361 46.894 30.331 1.00 19.95 38 GLU C O 1
ATOM 3256 N N . TRP C 1 51 ? -3.471 44.909 30.172 1.00 19.25 39 TRP C N 1
ATOM 3257 C CA . TRP C 1 51 ? -2.991 44.664 28.787 1.00 19.14 39 TRP C CA 1
ATOM 3258 C C . TRP C 1 51 ? -4.088 44.080 27.895 1.00 20.81 39 TRP C C 1
ATOM 3259 O O . TRP C 1 51 ? -5.003 43.377 28.375 1.00 20.35 39 TRP C O 1
ATOM 3270 N N . SER C 1 52 ? -3.967 44.356 26.603 1.00 20.65 40 SER C N 1
ATOM 3271 C CA . SER C 1 52 ? -4.960 43.947 25.592 1.00 21.39 40 SER C CA 1
ATOM 3272 C C . SER C 1 52 ? -4.203 43.562 24.325 1.00 22.15 40 SER C C 1
ATOM 3273 O O . SER C 1 52 ? -3.541 44.424 23.764 1.00 20.34 40 SER C O 1
ATOM 3276 N N . ASN C 1 53 ? -4.282 42.295 23.920 1.00 18.98 41 ASN C N 1
ATOM 3277 C CA . ASN C 1 53 ? -3.694 41.813 22.640 1.00 19.41 41 ASN C CA 1
ATOM 3278 C C . ASN C 1 53 ? -2.230 42.210 22.574 1.00 17.06 41 ASN C C 1
ATOM 3279 O O . ASN C 1 53 ? -1.753 42.644 21.465 1.00 17.97 41 ASN C O 1
ATOM 3284 N N . SER C 1 54 ? -1.533 42.024 23.690 1.00 16.96 42 SER C N 1
ATOM 3285 C CA . SER C 1 54 ? -0.123 42.427 23.881 1.00 17.72 42 SER C CA 1
ATOM 3286 C C . SER C 1 54 ? 0.839 41.722 22.913 1.00 16.79 42 SER C C 1
ATOM 3287 O O . SER C 1 54 ? 0.605 40.546 22.484 1.00 17.85 42 SER C O 1
ATOM 3290 N N . GLY C 1 55 ? 1.995 42.349 22.695 1.00 18.34 43 GLY C N 1
ATOM 3291 C CA . GLY C 1 55 ? 3.233 41.637 22.389 1.00 18.62 43 GLY C CA 1
ATOM 3292 C C . GLY C 1 55 ? 3.839 41.084 23.654 1.00 19.93 43 GLY C C 1
ATOM 3293 O O . GLY C 1 55 ? 3.083 40.741 24.577 1.00 20.61 43 GLY C O 1
ATOM 3294 N N . ASN C 1 56 ? 5.156 41.051 23.717 1.00 19.81 44 ASN C N 1
ATOM 3295 C CA . ASN C 1 56 ? 5.907 40.670 24.930 1.00 22.06 44 ASN C CA 1
ATOM 3296 C C . ASN C 1 56 ? 5.961 41.857 25.900 1.00 19.51 44 ASN C C 1
ATOM 3297 O O . ASN C 1 56 ? 6.283 42.968 25.475 1.00 18.28 44 ASN C O 1
ATOM 3302 N N . PHE C 1 57 ? 5.719 41.627 27.196 1.00 19.79 45 PHE C N 1
ATOM 3303 C CA . PHE C 1 57 ? 5.980 42.656 28.229 1.00 17.55 45 PHE C CA 1
ATOM 3304 C C . PHE C 1 57 ? 6.365 41.975 29.542 1.00 16.69 45 PHE C C 1
ATOM 3305 O O . PHE C 1 57 ? 6.031 40.797 29.739 1.00 14.89 45 PHE C O 1
ATOM 3313 N N . VAL C 1 58 ? 7.143 42.664 30.363 1.00 16.13 46 VAL C N 1
ATOM 3314 C CA . VAL C 1 58 ? 7.511 42.220 31.736 1.00 17.99 46 VAL C CA 1
ATOM 3315 C C . VAL C 1 58 ? 7.506 43.470 32.604 1.00 20.31 46 VAL C C 1
ATOM 3316 O O . VAL C 1 58 ? 8.155 44.439 32.220 1.00 21.47 46 VAL C O 1
ATOM 3320 N N . ALA C 1 59 ? 6.800 43.462 33.733 1.00 16.83 47 ALA C N 1
ATOM 3321 C CA . ALA C 1 59 ? 6.654 44.675 34.563 1.00 18.77 47 ALA C CA 1
ATOM 3322 C C . ALA C 1 59 ? 6.661 44.239 36.016 1.00 16.77 47 ALA C C 1
ATOM 3323 O O . ALA C 1 59 ? 5.981 43.227 36.319 1.00 17.56 47 ALA C O 1
ATOM 3325 N N . GLY C 1 60 ? 7.323 45.011 36.861 1.00 15.32 48 GLY C N 1
ATOM 3326 C CA . GLY C 1 60 ? 7.096 44.899 38.304 1.00 15.72 48 GLY C CA 1
ATOM 3327 C C . GLY C 1 60 ? 7.999 45.765 39.157 1.00 16.37 48 GLY C C 1
ATOM 3328 O O . GLY C 1 60 ? 8.783 46.536 38.625 1.00 16.16 48 GLY C O 1
ATOM 3329 N N . LYS C 1 61 ? 7.855 45.608 40.467 1.00 16.01 49 LYS C N 1
ATOM 3330 C CA . LYS C 1 61 ? 8.651 46.289 41.512 1.00 16.78 49 LYS C CA 1
ATOM 3331 C C . LYS C 1 61 ? 9.581 45.338 42.256 1.00 16.07 49 LYS C C 1
ATOM 3332 O O . LYS C 1 61 ? 9.300 44.131 42.397 1.00 15.02 49 LYS C O 1
ATOM 3338 N N . GLY C 1 62 ? 10.689 45.887 42.749 1.00 16.48 50 GLY C N 1
ATOM 3339 C CA . GLY C 1 62 ? 11.616 45.177 43.644 1.00 16.82 50 GLY C CA 1
ATOM 3340 C C . GLY C 1 62 ? 12.850 46.023 43.898 1.00 17.47 50 GLY C C 1
ATOM 3341 O O . GLY C 1 62 ? 12.696 47.142 44.480 1.00 16.72 50 GLY C O 1
ATOM 3342 N N . TRP C 1 63 ? 14.003 45.548 43.426 1.00 17.11 51 TRP C N 1
ATOM 3343 C CA . TRP C 1 63 ? 15.323 46.064 43.868 1.00 18.26 51 TRP C CA 1
ATOM 3344 C C . TRP C 1 63 ? 16.288 46.095 42.712 1.00 19.69 51 TRP C C 1
ATOM 3345 O O . TRP C 1 63 ? 16.261 45.171 41.909 1.00 17.56 51 TRP C O 1
ATOM 3356 N N . ASN C 1 64 ? 17.163 47.103 42.692 1.00 16.24 52 ASN C N 1
ATOM 3357 C CA . ASN C 1 64 ? 18.278 47.053 41.733 1.00 16.50 52 ASN C CA 1
ATOM 3358 C C . ASN C 1 64 ? 19.504 47.692 42.361 1.00 17.88 52 ASN C C 1
ATOM 3359 O O . ASN C 1 64 ? 19.523 48.920 42.538 1.00 17.70 52 ASN C O 1
ATOM 3364 N N . PRO C 1 65 ? 20.546 46.922 42.718 1.00 19.95 53 PRO C N 1
ATOM 3365 C CA . PRO C 1 65 ? 20.600 45.472 42.550 1.00 19.75 53 PRO C CA 1
ATOM 3366 C C . PRO C 1 65 ? 19.761 44.650 43.522 1.00 20.54 53 PRO C C 1
ATOM 3367 O O . PRO C 1 65 ? 19.520 45.104 44.621 1.00 21.67 53 PRO C O 1
ATOM 3371 N N . GLY C 1 66 ? 19.371 43.448 43.080 1.00 21.22 54 GLY C N 1
ATOM 3372 C CA . GLY C 1 66 ? 18.772 42.425 43.940 1.00 21.14 54 GLY C CA 1
ATOM 3373 C C . GLY C 1 66 ? 19.809 41.851 44.886 1.00 22.27 54 GLY C C 1
ATOM 3374 O O . GLY C 1 66 ? 20.994 41.825 44.562 1.00 23.91 54 GLY C O 1
ATOM 3375 N N . SER C 1 67 ? 19.366 41.501 46.069 1.00 23.80 55 SER C N 1
ATOM 3376 C CA . SER C 1 67 ? 20.118 40.695 47.045 1.00 29.10 55 SER C CA 1
ATOM 3377 C C . SER C 1 67 ? 19.472 39.307 47.005 1.00 29.22 55 SER C C 1
ATOM 3378 O O . SER C 1 67 ? 18.759 39.016 46.061 1.00 33.10 55 SER C O 1
ATOM 3381 N N . SER C 1 68 ? 19.682 38.490 48.006 1.00 34.73 56 SER C N 1
ATOM 3382 C CA . SER C 1 68 ? 19.072 37.144 48.015 1.00 33.72 56 SER C CA 1
ATOM 3383 C C . SER C 1 68 ? 17.964 37.192 49.055 1.00 31.39 56 SER C C 1
ATOM 3384 O O . SER C 1 68 ? 17.915 36.304 49.907 1.00 37.85 56 SER C O 1
ATOM 3387 N N . GLN C 1 69 ? 17.163 38.257 48.997 1.00 36.93 57 GLN C N 1
ATOM 3388 C CA . GLN C 1 69 ? 16.217 38.620 50.083 1.00 37.96 57 GLN C CA 1
ATOM 3389 C C . GLN C 1 69 ? 14.992 37.705 49.951 1.00 30.33 57 GLN C C 1
ATOM 3390 O O . GLN C 1 69 ? 14.626 37.310 48.835 1.00 27.82 57 GLN C O 1
ATOM 3396 N N . THR C 1 70 ? 14.422 37.327 51.080 1.00 28.78 58 THR C N 1
ATOM 3397 C CA . THR C 1 70 ? 13.095 36.667 51.140 1.00 28.43 58 THR C CA 1
ATOM 3398 C C . THR C 1 70 ? 12.028 37.691 50.768 1.00 24.93 58 THR C C 1
ATOM 3399 O O . THR C 1 70 ? 11.978 38.801 51.382 1.00 27.34 58 THR C O 1
ATOM 3403 N N . ILE C 1 71 ? 11.237 37.381 49.747 1.00 22.32 59 ILE C N 1
ATOM 3404 C CA . ILE C 1 71 ? 10.234 38.343 49.219 1.00 22.06 59 ILE C CA 1
ATOM 3405 C C . ILE C 1 71 ? 8.879 37.875 49.714 1.00 22.30 59 ILE C C 1
ATOM 3406 O O . ILE C 1 71 ? 8.634 36.628 49.735 1.00 22.77 59 ILE C O 1
ATOM 3411 N N . THR C 1 72 ? 8.040 38.831 50.051 1.00 20.95 60 THR C N 1
ATOM 3412 C CA . THR C 1 72 ? 6.613 38.610 50.361 1.00 21.28 60 THR C CA 1
ATOM 3413 C C . THR C 1 72 ? 5.808 39.453 49.382 1.00 21.23 60 THR C C 1
ATOM 3414 O O . THR C 1 72 ? 6.131 40.670 49.208 1.00 22.15 60 THR C O 1
ATOM 3418 N N . TYR C 1 73 ? 4.818 38.847 48.730 1.00 20.10 61 TYR C N 1
ATOM 3419 C CA . TYR C 1 73 ? 3.993 39.585 47.747 1.00 20.53 61 TYR C CA 1
ATOM 3420 C C . TYR C 1 73 ? 2.548 39.107 47.920 1.00 21.20 61 TYR C C 1
ATOM 3421 O O . TYR C 1 73 ? 2.300 37.960 48.385 1.00 21.13 61 TYR C O 1
ATOM 3430 N N . SER C 1 74 ? 1.641 39.942 47.471 1.00 21.47 62 SER C N 1
ATOM 3431 C CA . SER C 1 74 ? 0.191 39.668 47.492 1.00 21.57 62 SER C CA 1
ATOM 3432 C C . SER C 1 74 ? -0.464 40.378 46.318 1.00 22.15 62 SER C C 1
ATOM 3433 O O . SER C 1 74 ? 0.224 41.167 45.636 1.00 20.64 62 SER C O 1
ATOM 3436 N N . GLY C 1 75 ? -1.753 40.129 46.148 1.00 20.78 63 GLY C N 1
ATOM 3437 C CA . GLY C 1 75 ? -2.641 40.817 45.208 1.00 21.66 63 GLY C CA 1
ATOM 3438 C C . GLY C 1 75 ? -3.390 39.858 44.311 1.00 22.00 63 GLY C C 1
ATOM 3439 O O . GLY C 1 75 ? -3.765 38.716 44.757 1.00 19.91 63 GLY C O 1
ATOM 3440 N N . GLU C 1 76 ? -3.580 40.295 43.066 1.00 19.98 64 GLU C N 1
ATOM 3441 C CA . GLU C 1 76 ? -4.466 39.672 42.065 1.00 22.27 64 GLU C CA 1
ATOM 3442 C C . GLU C 1 76 ? -3.730 39.616 40.732 1.00 21.55 64 GLU C C 1
ATOM 3443 O O . GLU C 1 76 ? -3.045 40.608 40.385 1.00 20.61 64 GLU C O 1
ATOM 3449 N N . TRP C 1 77 ? -3.989 38.547 39.998 1.00 19.00 65 TRP C N 1
ATOM 3450 C CA . TRP C 1 77 ? -3.394 38.283 38.667 1.00 19.54 65 TRP C CA 1
ATOM 3451 C C . TRP C 1 77 ? -4.445 37.572 37.828 1.00 21.26 65 TRP C C 1
ATOM 3452 O O . TRP C 1 77 ? -4.786 36.366 38.118 1.00 19.01 65 TRP C O 1
ATOM 3463 N N . ASN C 1 78 ? -4.986 38.327 36.876 1.00 19.40 66 ASN C N 1
ATOM 3464 C CA . ASN C 1 78 ? -6.181 37.947 36.090 1.00 20.81 66 ASN C CA 1
ATOM 3465 C C . ASN C 1 78 ? -5.828 37.954 34.602 1.00 20.22 66 ASN C C 1
ATOM 3466 O O . ASN C 1 78 ? -6.400 38.745 33.852 1.00 18.95 66 ASN C O 1
ATOM 3471 N N . PRO C 1 79 ? -4.997 36.999 34.127 1.00 22.01 67 PRO C N 1
ATOM 3472 C CA . PRO C 1 79 ? -4.731 36.875 32.692 1.00 21.23 67 PRO C CA 1
ATOM 3473 C C . PRO C 1 79 ? -5.867 36.198 31.909 1.00 25.19 67 PRO C C 1
ATOM 3474 O O . PRO C 1 79 ? -6.552 35.336 32.435 1.00 23.42 67 PRO C O 1
ATOM 3478 N N . ASN C 1 80 ? -6.058 36.639 30.667 1.00 23.32 68 ASN C N 1
ATOM 3479 C CA . ASN C 1 80 ? -6.838 35.920 29.626 1.00 25.14 68 ASN C CA 1
ATOM 3480 C C . ASN C 1 80 ? -5.866 35.519 28.512 1.00 25.40 68 ASN C C 1
ATOM 3481 O O . ASN C 1 80 ? -5.732 36.281 27.539 1.00 22.58 68 ASN C O 1
ATOM 3486 N N . GLY C 1 81 ? -5.221 34.354 28.657 1.00 20.81 69 GLY C N 1
ATOM 3487 C CA . GLY C 1 81 ? -4.114 33.907 27.803 1.00 21.08 69 GLY C CA 1
ATOM 3488 C C . GLY C 1 81 ? -2.771 33.923 28.514 1.00 18.71 69 GLY C C 1
ATOM 3489 O O . GLY C 1 81 ? -2.713 34.081 29.738 1.00 20.20 69 GLY C O 1
ATOM 3490 N N . ASN C 1 82 ? -1.721 33.795 27.720 1.00 17.84 70 ASN C N 1
ATOM 3491 C CA . ASN C 1 82 ? -0.320 33.543 28.120 1.00 18.15 70 ASN C CA 1
ATOM 3492 C C . ASN C 1 82 ? 0.189 34.618 29.072 1.00 18.42 70 ASN C C 1
ATOM 3493 O O . ASN C 1 82 ? 0.378 35.787 28.645 1.00 16.63 70 ASN C O 1
ATOM 3498 N N . SER C 1 83 ? 0.451 34.245 30.322 1.00 17.30 71 SER C N 1
ATOM 3499 C CA . SER C 1 83 ? 0.973 35.180 31.345 1.00 18.33 71 SER C CA 1
ATOM 3500 C C . SER C 1 83 ? 1.691 34.380 32.430 1.00 19.28 71 SER C C 1
ATOM 3501 O O . SER C 1 83 ? 1.404 33.142 32.617 1.00 19.20 71 SER C O 1
ATOM 3504 N N . TYR C 1 84 ? 2.722 34.984 32.989 1.00 19.69 72 TYR C N 1
ATOM 3505 C CA . TYR C 1 84 ? 3.517 34.386 34.092 1.00 21.80 72 TYR C CA 1
ATOM 3506 C C . TYR C 1 84 ? 3.548 35.416 35.207 1.00 18.07 72 TYR C C 1
ATOM 3507 O O . TYR C 1 84 ? 3.564 36.648 34.969 1.00 15.38 72 TYR C O 1
ATOM 3516 N N . LEU C 1 85 ? 3.470 34.930 36.436 1.00 18.49 73 LEU C N 1
ATOM 3517 C CA . LEU C 1 85 ? 3.719 35.725 37.652 1.00 17.07 73 LEU C CA 1
ATOM 3518 C C . LEU C 1 85 ? 4.957 35.118 38.313 1.00 17.04 73 LEU C C 1
ATOM 3519 O O . LEU C 1 85 ? 4.991 33.889 38.585 1.00 15.93 73 LEU C O 1
ATOM 3524 N N . SER C 1 86 ? 6.003 35.898 38.510 1.00 17.32 74 SER C N 1
ATOM 3525 C CA . SER C 1 86 ? 7.318 35.333 38.863 1.00 18.51 74 SER C CA 1
ATOM 3526 C C . SER C 1 86 ? 8.136 36.319 39.665 1.00 17.60 74 SER C C 1
ATOM 3527 O O . SER C 1 86 ? 7.956 37.549 39.500 1.00 18.21 74 SER C O 1
ATOM 3530 N N . VAL C 1 87 ? 9.057 35.782 40.446 1.00 15.81 75 VAL C N 1
ATOM 3531 C CA . VAL C 1 87 ? 10.220 36.586 40.875 1.00 15.00 75 VAL C CA 1
ATOM 3532 C C . VAL C 1 87 ? 11.204 36.517 39.715 1.00 16.25 75 VAL C C 1
ATOM 3533 O O . VAL C 1 87 ? 11.477 35.403 39.196 1.00 18.04 75 VAL C O 1
ATOM 3537 N N . TYR C 1 88 ? 11.617 37.690 39.253 1.00 14.48 76 TYR C N 1
ATOM 3538 C CA . TYR C 1 88 ? 12.252 37.833 37.917 1.00 15.10 76 TYR C CA 1
ATOM 3539 C C . TYR C 1 88 ? 13.492 38.681 38.054 1.00 15.44 76 TYR C C 1
ATOM 3540 O O . TYR C 1 88 ? 13.415 39.736 38.652 1.00 14.64 76 TYR C O 1
ATOM 3549 N N . GLY C 1 89 ? 14.584 38.291 37.394 1.00 16.51 77 GLY C N 1
ATOM 3550 C CA . GLY C 1 89 ? 15.790 39.102 37.572 1.00 17.22 77 GLY C CA 1
ATOM 3551 C C . GLY C 1 89 ? 16.908 38.733 36.637 1.00 17.59 77 GLY C C 1
ATOM 3552 O O . GLY C 1 89 ? 16.733 37.801 35.829 1.00 17.29 77 GLY C O 1
ATOM 3553 N N . TRP C 1 90 ? 18.027 39.435 36.794 1.00 16.74 78 TRP C N 1
ATOM 3554 C CA . TRP C 1 90 ? 19.194 39.323 35.900 1.00 16.66 78 TRP C CA 1
ATOM 3555 C C . TRP C 1 90 ? 20.441 39.296 36.770 1.00 18.17 78 TRP C C 1
ATOM 3556 O O . TRP C 1 90 ? 20.449 39.898 37.847 1.00 19.85 78 TRP C O 1
ATOM 3567 N N . THR C 1 91 ? 21.456 38.641 36.248 1.00 20.26 79 THR C N 1
ATOM 3568 C CA . THR C 1 91 ? 22.852 38.698 36.723 1.00 20.43 79 THR C CA 1
ATOM 3569 C C . THR C 1 91 ? 23.709 39.009 35.508 1.00 19.97 79 THR C C 1
ATOM 3570 O O . THR C 1 91 ? 23.235 38.906 34.347 1.00 20.55 79 THR C O 1
ATOM 3574 N N . GLN C 1 92 ? 24.950 39.401 35.774 1.00 21.79 80 GLN C N 1
ATOM 3575 C CA . GLN C 1 92 ? 25.920 39.790 34.713 1.00 23.62 80 GLN C CA 1
ATOM 3576 C C . GLN C 1 92 ? 27.253 39.118 35.048 1.00 24.57 80 GLN C C 1
ATOM 3577 O O . GLN C 1 92 ? 27.450 38.818 36.218 1.00 25.81 80 GLN C O 1
ATOM 3583 N N . ASN C 1 93 ? 28.081 38.845 34.038 1.00 30.83 81 ASN C N 1
ATOM 3584 C CA . ASN C 1 93 ? 29.372 38.117 34.190 1.00 31.25 81 ASN C CA 1
ATOM 3585 C C . ASN C 1 93 ? 29.183 36.848 35.020 1.00 30.00 81 ASN C C 1
ATOM 3586 O O . ASN C 1 93 ? 29.751 36.731 36.111 1.00 27.12 81 ASN C O 1
ATOM 3591 N N . PRO C 1 94 ? 28.378 35.860 34.556 1.00 25.63 82 PRO C N 1
ATOM 3592 C CA . PRO C 1 94 ? 27.749 35.893 33.236 1.00 24.57 82 PRO C CA 1
ATOM 3593 C C . PRO C 1 94 ? 26.355 36.528 33.184 1.00 23.55 82 PRO C C 1
ATOM 3594 O O . PRO C 1 94 ? 25.719 36.656 34.249 1.00 21.61 82 PRO C O 1
ATOM 3598 N N . LEU C 1 95 ? 25.886 36.768 31.965 1.00 23.73 83 LEU C N 1
ATOM 3599 C CA . LEU C 1 95 ? 24.550 37.352 31.700 1.00 25.28 83 LEU C CA 1
ATOM 3600 C C . LEU C 1 95 ? 23.535 36.218 31.827 1.00 24.33 83 LEU C C 1
ATOM 3601 O O . LEU C 1 95 ? 23.599 35.263 31.057 1.00 25.70 83 LEU C O 1
ATOM 3606 N N . VAL C 1 96 ? 22.628 36.334 32.793 1.00 23.58 84 VAL C N 1
ATOM 3607 C CA . VAL C 1 96 ? 21.566 35.330 33.020 1.00 21.82 84 VAL C CA 1
ATOM 3608 C C . VAL C 1 96 ? 20.246 36.042 33.251 1.00 19.55 84 VAL C C 1
ATOM 3609 O O . VAL C 1 96 ? 20.225 36.996 34.004 1.00 18.25 84 VAL C O 1
ATOM 3613 N N . GLU C 1 97 ? 19.197 35.575 32.601 1.00 19.72 85 GLU C N 1
ATOM 3614 C CA . GLU C 1 97 ? 17.802 35.939 32.955 1.00 19.10 85 GLU C CA 1
ATOM 3615 C C . GLU C 1 97 ? 17.207 34.809 33.799 1.00 17.53 85 GLU C C 1
ATOM 3616 O O . GLU C 1 97 ? 17.320 33.631 33.384 1.00 20.49 85 GLU C O 1
ATOM 3622 N N . TYR C 1 98 ? 16.608 35.107 34.946 1.00 18.58 86 TYR C N 1
ATOM 3623 C CA . TYR C 1 98 ? 16.097 34.007 35.801 1.00 17.83 86 TYR C CA 1
ATOM 3624 C C . TYR C 1 98 ? 14.649 34.273 36.184 1.00 17.37 86 TYR C C 1
ATOM 3625 O O . TYR C 1 98 ? 14.183 35.430 36.305 1.00 15.74 86 TYR C O 1
ATOM 3634 N N . TYR C 1 99 ? 13.934 33.175 36.394 1.00 17.93 87 TYR C N 1
ATOM 3635 C CA . TYR C 1 99 ? 12.507 33.215 36.759 1.00 19.23 87 TYR C CA 1
ATOM 3636 C C . TYR C 1 99 ? 12.212 32.196 37.832 1.00 18.38 87 TYR C C 1
ATOM 3637 O O . TYR C 1 99 ? 12.550 30.993 37.673 1.00 22.32 87 TYR C O 1
ATOM 3646 N N . ILE C 1 100 ? 11.623 32.665 38.912 1.00 17.63 88 ILE C N 1
ATOM 3647 C CA . ILE C 1 100 ? 10.946 31.815 39.927 1.00 18.08 88 ILE C CA 1
ATOM 3648 C C . ILE C 1 100 ? 9.452 31.984 39.688 1.00 16.21 88 ILE C C 1
ATOM 3649 O O . ILE C 1 100 ? 8.873 33.025 40.063 1.00 17.53 88 ILE C O 1
ATOM 3654 N N . VAL C 1 101 ? 8.893 31.039 38.942 1.00 17.18 89 VAL C N 1
ATOM 3655 C CA . VAL C 1 101 ? 7.518 31.187 38.396 1.00 17.25 89 VAL C CA 1
ATOM 3656 C C . VAL C 1 101 ? 6.527 30.669 39.443 1.00 17.03 89 VAL C C 1
ATOM 3657 O O . VAL C 1 101 ? 6.558 29.432 39.703 1.00 18.85 89 VAL C O 1
ATOM 3661 N N . GLU C 1 102 ? 5.688 31.558 39.943 1.00 17.41 90 GLU C N 1
ATOM 3662 C CA . GLU C 1 102 ? 4.647 31.269 40.967 1.00 18.62 90 GLU C CA 1
ATOM 3663 C C . GLU C 1 102 ? 3.370 30.762 40.276 1.00 19.90 90 GLU C C 1
ATOM 3664 O O . GLU C 1 102 ? 2.709 29.861 40.820 1.00 18.20 90 GLU C O 1
ATOM 3670 N N . SER C 1 103 ? 2.961 31.418 39.198 1.00 18.46 91 SER C N 1
ATOM 3671 C CA . SER C 1 103 ? 1.846 30.977 38.320 1.00 19.30 91 SER C CA 1
ATOM 3672 C C . SER C 1 103 ? 2.249 31.154 36.867 1.00 18.41 91 SER C C 1
ATOM 3673 O O . SER C 1 103 ? 2.953 32.115 36.565 1.00 19.63 91 SER C O 1
ATOM 3676 N N . PHE C 1 104 ? 1.727 30.294 35.998 1.00 18.67 92 PHE C N 1
ATOM 3677 C CA . PHE C 1 104 ? 1.602 30.558 34.547 1.00 18.58 92 PHE C CA 1
ATOM 3678 C C . PHE C 1 104 ? 0.187 30.148 34.156 1.00 19.98 92 PHE C C 1
ATOM 3679 O O . PHE C 1 104 ? -0.522 29.440 34.911 1.00 22.43 92 PHE C O 1
ATOM 3687 N N . SER C 1 105 ? -0.270 30.598 33.007 1.00 18.94 93 SER C N 1
ATOM 3688 C CA . SER C 1 105 ? -1.685 30.392 32.623 1.00 19.14 93 SER C CA 1
ATOM 3689 C C . SER C 1 105 ? -1.685 29.314 31.550 1.00 21.41 93 SER C C 1
ATOM 3690 O O . SER C 1 105 ? -1.508 28.126 31.909 1.00 22.76 93 SER C O 1
ATOM 3693 N N . THR C 1 106 ? -1.712 29.690 30.278 1.00 22.31 94 THR C N 1
ATOM 3694 C CA . THR C 1 106 ? -2.003 28.774 29.149 1.00 22.78 94 THR C CA 1
ATOM 3695 C C . THR C 1 106 ? -0.740 28.198 28.496 1.00 23.18 94 THR C C 1
ATOM 3696 O O . THR C 1 106 ? -0.895 27.269 27.674 1.00 28.02 94 THR C O 1
ATOM 3700 N N . TYR C 1 107 ? 0.470 28.629 28.875 1.00 20.69 95 TYR C N 1
ATOM 3701 C CA . TYR C 1 107 ? 1.728 28.162 28.244 1.00 21.52 95 TYR C CA 1
ATOM 3702 C C . TYR C 1 107 ? 2.800 27.928 29.322 1.00 21.20 95 TYR C C 1
ATOM 3703 O O . TYR C 1 107 ? 3.017 28.845 30.103 1.00 22.71 95 TYR C O 1
ATOM 3712 N N . ASP C 1 108 ? 3.337 26.717 29.392 1.00 22.02 96 ASP C N 1
ATOM 3713 C CA . ASP C 1 108 ? 4.449 26.330 30.310 1.00 23.78 96 ASP C CA 1
ATOM 3714 C C . ASP C 1 108 ? 5.775 26.804 29.711 1.00 25.50 96 ASP C C 1
ATOM 3715 O O . ASP C 1 108 ? 6.211 26.307 28.686 1.00 23.35 96 ASP C O 1
ATOM 3720 N N . PRO C 1 109 ? 6.466 27.766 30.355 1.00 29.47 97 PRO C N 1
ATOM 3721 C CA . PRO C 1 109 ? 7.787 28.235 29.909 1.00 33.45 97 PRO C CA 1
ATOM 3722 C C . PRO C 1 109 ? 8.927 27.228 29.710 1.00 37.64 97 PRO C C 1
ATOM 3723 O O . PRO C 1 109 ? 9.852 27.546 28.982 1.00 39.92 97 PRO C O 1
ATOM 3727 N N . SER C 1 110 ? 8.885 26.096 30.413 1.00 35.79 98 SER C N 1
ATOM 3728 C CA . SER C 1 110 ? 9.949 25.060 30.408 1.00 37.30 98 SER C CA 1
ATOM 3729 C C . SER C 1 110 ? 9.754 24.075 29.253 1.00 36.10 98 SER C C 1
ATOM 3730 O O . SER C 1 110 ? 10.500 23.057 29.216 1.00 38.62 98 SER C O 1
ATOM 3733 N N . THR C 1 111 ? 8.758 24.288 28.381 1.00 32.92 99 THR C N 1
ATOM 3734 C CA . THR C 1 111 ? 8.476 23.351 27.262 1.00 33.74 99 THR C CA 1
ATOM 3735 C C . THR C 1 111 ? 9.764 23.151 26.439 1.00 32.95 99 THR C C 1
ATOM 3736 O O . THR C 1 111 ? 10.382 24.152 26.060 1.00 33.21 99 THR C O 1
ATOM 3740 N N . GLY C 1 112 ? 10.184 21.899 26.227 1.00 35.14 100 GLY C N 1
ATOM 3741 C CA . GLY C 1 112 ? 11.330 21.553 25.358 1.00 38.10 100 GLY C CA 1
ATOM 3742 C C . GLY C 1 112 ? 12.658 21.504 26.107 1.00 37.76 100 GLY C C 1
ATOM 3743 O O . GLY C 1 112 ? 13.684 21.156 25.462 1.00 36.44 100 GLY C O 1
ATOM 3744 N N . ALA C 1 113 ? 12.671 21.862 27.395 1.00 34.84 101 ALA C N 1
ATOM 3745 C CA . ALA C 1 113 ? 13.906 21.903 28.224 1.00 34.95 101 ALA C CA 1
ATOM 3746 C C . ALA C 1 113 ? 14.021 20.665 29.119 1.00 35.67 101 ALA C C 1
ATOM 3747 O O . ALA C 1 113 ? 12.987 20.210 29.675 1.00 34.67 101 ALA C O 1
ATOM 3749 N N . GLN C 1 114 ? 15.257 20.187 29.300 1.00 37.53 102 GLN C N 1
ATOM 3750 C CA . GLN C 1 114 ? 15.597 19.057 30.208 1.00 38.99 102 GLN C CA 1
ATOM 3751 C C . GLN C 1 114 ? 15.340 19.508 31.649 1.00 35.88 102 GLN C C 1
ATOM 3752 O O . GLN C 1 114 ? 15.817 20.595 32.046 1.00 32.54 102 GLN C O 1
ATOM 3758 N N . GLU C 1 115 ? 14.581 18.721 32.402 1.00 34.21 103 GLU C N 1
ATOM 3759 C CA . GLU C 1 115 ? 14.422 18.963 33.852 1.00 33.62 103 GLU C CA 1
ATOM 3760 C C . GLU C 1 115 ? 15.762 18.647 34.504 1.00 31.38 103 GLU C C 1
ATOM 3761 O O . GLU C 1 115 ? 16.334 17.606 34.174 1.00 34.22 103 GLU C O 1
ATOM 3767 N N . LEU C 1 116 ? 16.244 19.510 35.397 1.00 28.78 104 LEU C N 1
ATOM 3768 C CA . LEU C 1 116 ? 17.587 19.366 36.027 1.00 30.04 104 LEU C CA 1
ATOM 3769 C C . LEU C 1 116 ? 17.469 18.989 37.508 1.00 34.96 104 LEU C C 1
ATOM 3770 O O . LEU C 1 116 ? 18.525 18.751 38.113 1.00 39.26 104 LEU C O 1
ATOM 3775 N N . GLY C 1 117 ? 16.260 18.920 38.073 1.00 33.77 105 GLY C N 1
ATOM 3776 C CA . GLY C 1 117 ? 16.063 18.705 39.521 1.00 32.30 105 GLY C CA 1
ATOM 3777 C C . GLY C 1 117 ? 14.817 19.399 40.034 1.00 33.36 105 GLY C C 1
ATOM 3778 O O . GLY C 1 117 ? 14.026 19.928 39.196 1.00 28.90 105 GLY C O 1
ATOM 3779 N N . THR C 1 118 ? 14.623 19.384 41.357 1.00 32.14 106 THR C N 1
ATOM 3780 C CA . THR C 1 118 ? 13.497 20.070 42.051 1.00 32.36 106 THR C CA 1
ATOM 3781 C C . THR C 1 118 ? 14.033 20.755 43.300 1.00 29.53 106 THR C C 1
ATOM 3782 O O . THR C 1 118 ? 15.105 20.300 43.794 1.00 33.00 106 THR C O 1
ATOM 3786 N N . VAL C 1 119 ? 13.361 21.828 43.747 1.00 27.44 107 VAL C N 1
ATOM 3787 C CA . VAL C 1 119 ? 13.606 22.454 45.073 1.00 27.31 107 VAL C CA 1
ATOM 3788 C C . VAL C 1 119 ? 12.269 22.523 45.831 1.00 27.02 107 VAL C C 1
ATOM 3789 O O . VAL C 1 119 ? 11.214 22.835 45.220 1.00 24.03 107 VAL C O 1
ATOM 3793 N N . GLU C 1 120 ? 12.302 22.175 47.108 1.00 28.07 108 GLU C N 1
ATOM 3794 C CA . GLU C 1 120 ? 11.157 22.270 48.040 1.00 29.18 108 GLU C CA 1
ATOM 3795 C C . GLU C 1 120 ? 11.390 23.528 48.876 1.00 27.34 108 GLU C C 1
ATOM 3796 O O . GLU C 1 120 ? 12.448 23.620 49.510 1.00 24.05 108 GLU C O 1
ATOM 3802 N N . THR C 1 121 ? 10.490 24.493 48.802 1.00 26.12 109 THR C N 1
ATOM 3803 C CA . THR C 1 121 ? 10.626 25.796 49.484 1.00 26.71 109 THR C CA 1
ATOM 3804 C C . THR C 1 121 ? 9.249 26.463 49.529 1.00 25.69 109 THR C C 1
ATOM 3805 O O . THR C 1 121 ? 8.441 26.281 48.569 1.00 24.43 109 THR C O 1
ATOM 3809 N N . ASP C 1 122 ? 8.986 27.199 50.615 1.00 27.68 110 ASP C N 1
ATOM 3810 C CA . ASP C 1 122 ? 7.784 28.058 50.761 1.00 24.89 110 ASP C CA 1
ATOM 3811 C C . ASP C 1 122 ? 6.535 27.197 50.487 1.00 26.81 110 ASP C C 1
ATOM 3812 O O . ASP C 1 122 ? 5.670 27.621 49.698 1.00 24.32 110 ASP C O 1
ATOM 3817 N N . ASP C 1 123 ? 6.475 26.012 51.122 1.00 28.28 111 ASP C N 1
ATOM 3818 C CA . ASP C 1 123 ? 5.354 25.020 51.101 1.00 30.20 111 ASP C CA 1
ATOM 3819 C C . ASP C 1 123 ? 4.999 24.634 49.658 1.00 28.63 111 ASP C C 1
ATOM 3820 O O . ASP C 1 123 ? 3.801 24.346 49.350 1.00 26.48 111 ASP C O 1
ATOM 3825 N N . GLY C 1 124 ? 6.012 24.581 48.792 1.00 28.12 112 GLY C N 1
ATOM 3826 C CA . GLY C 1 124 ? 5.845 24.196 47.387 1.00 25.48 112 GLY C CA 1
ATOM 3827 C C . GLY C 1 124 ? 7.014 23.375 46.886 1.00 25.38 112 GLY C C 1
ATOM 3828 O O . GLY C 1 124 ? 8.074 23.298 47.565 1.00 27.65 112 GLY C O 1
ATOM 3829 N N . THR C 1 125 ? 6.835 22.826 45.699 1.00 23.61 113 THR C N 1
ATOM 3830 C CA . THR C 1 125 ? 7.881 22.204 44.889 1.00 23.27 113 THR C CA 1
ATOM 3831 C C . THR C 1 125 ? 8.028 22.964 43.582 1.00 21.53 113 THR C C 1
ATOM 3832 O O . THR C 1 125 ? 7.003 23.294 42.942 1.00 20.15 113 THR C O 1
ATOM 3836 N N . TYR C 1 126 ? 9.267 23.128 43.161 1.00 21.98 114 TYR C N 1
ATOM 3837 C CA . TYR C 1 126 ? 9.632 23.843 41.918 1.00 23.22 114 TYR C CA 1
ATOM 3838 C C . TYR C 1 126 ? 10.581 22.969 41.104 1.00 21.84 114 TYR C C 1
ATOM 3839 O O . TYR C 1 126 ? 11.572 22.464 41.648 1.00 23.90 114 TYR C O 1
ATOM 3848 N N . LYS C 1 127 ? 10.251 22.785 39.828 1.00 22.21 115 LYS C N 1
ATOM 3849 C CA . LYS C 1 127 ? 11.078 22.066 38.831 1.00 23.88 115 LYS C CA 1
ATOM 3850 C C . LYS C 1 127 ? 12.078 23.061 38.246 1.00 23.65 115 LYS C C 1
ATOM 3851 O O . LYS C 1 127 ? 11.658 24.171 37.927 1.00 23.53 115 LYS C O 1
ATOM 3857 N N . ILE C 1 128 ? 13.334 22.656 38.090 1.00 21.91 116 ILE C N 1
ATOM 3858 C CA . ILE C 1 128 ? 14.469 23.488 37.620 1.00 22.90 116 ILE C CA 1
ATOM 3859 C C . ILE C 1 128 ? 14.764 23.185 36.153 1.00 22.35 116 ILE C C 1
ATOM 3860 O O . ILE C 1 128 ? 14.841 21.980 35.759 1.00 24.85 116 ILE C O 1
ATOM 3865 N N . TYR C 1 129 ? 14.950 24.240 35.371 1.00 20.62 117 TYR C N 1
ATOM 3866 C CA . TYR C 1 129 ? 15.269 24.150 33.930 1.00 21.69 117 TYR C CA 1
ATOM 3867 C C . TYR C 1 129 ? 16.228 25.259 33.544 1.00 23.85 117 TYR C C 1
ATOM 3868 O O . TYR C 1 129 ? 16.276 26.347 34.184 1.00 23.72 117 TYR C O 1
ATOM 3877 N N . GLN C 1 130 ? 16.937 24.983 32.463 1.00 24.80 118 GLN C N 1
ATOM 3878 C CA . GLN C 1 130 ? 17.799 25.966 31.781 1.00 25.69 118 GLN C CA 1
ATOM 3879 C C . GLN C 1 130 ? 17.460 25.918 30.301 1.00 26.11 118 GLN C C 1
ATOM 3880 O O . GLN C 1 130 ? 17.347 24.778 29.747 1.00 28.87 118 GLN C O 1
ATOM 3886 N N . THR C 1 131 ? 17.290 27.107 29.728 1.00 25.79 119 THR C N 1
ATOM 3887 C CA . THR C 1 131 ? 17.074 27.371 28.282 1.00 27.57 119 THR C CA 1
ATOM 3888 C C . THR C 1 131 ? 18.085 28.444 27.834 1.00 29.05 119 THR C C 1
ATOM 3889 O O . THR C 1 131 ? 18.886 28.927 28.676 1.00 26.52 119 THR C O 1
ATOM 3893 N N . THR C 1 132 ? 18.061 28.772 26.544 1.00 30.99 120 THR C N 1
ATOM 3894 C CA . THR C 1 132 ? 19.031 29.676 25.879 1.00 35.31 120 THR C CA 1
ATOM 3895 C C . THR C 1 132 ? 18.236 30.680 25.057 1.00 35.02 120 THR C C 1
ATOM 3896 O O . THR C 1 132 ? 17.269 30.255 24.398 1.00 39.10 120 THR C O 1
ATOM 3900 N N . ARG C 1 133 ? 18.642 31.951 25.112 1.00 33.29 121 ARG C N 1
ATOM 3901 C CA . ARG C 1 133 ? 18.079 33.071 24.316 1.00 31.73 121 ARG C CA 1
ATOM 3902 C C . ARG C 1 133 ? 19.183 33.613 23.398 1.00 30.31 121 ARG C C 1
ATOM 3903 O O 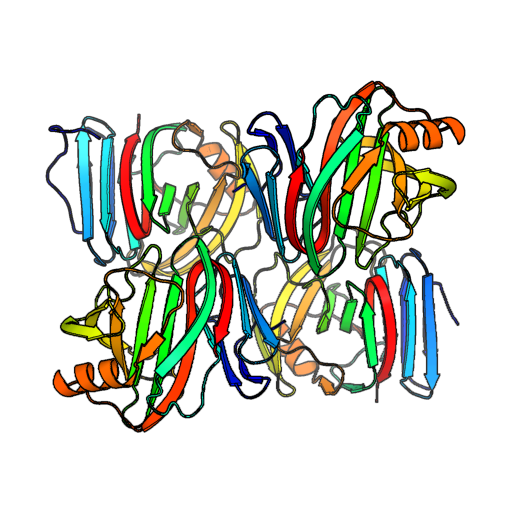. ARG C 1 133 ? 20.262 33.948 23.901 1.00 32.76 121 ARG C O 1
ATOM 3911 N N . GLU C 1 134 ? 18.922 33.656 22.093 1.00 32.51 122 GLU C N 1
ATOM 3912 C CA . GLU C 1 134 ? 19.885 34.108 21.045 1.00 33.40 122 GLU C CA 1
ATOM 3913 C C . GLU C 1 134 ? 19.411 35.436 20.436 1.00 31.34 122 GLU C C 1
ATOM 3914 O O . GLU C 1 134 ? 18.229 35.519 20.073 1.00 30.69 122 GLU C O 1
ATOM 3920 N N . ASN C 1 135 ? 20.311 36.419 20.289 1.00 34.42 123 ASN C N 1
ATOM 3921 C CA . ASN C 1 135 ? 20.032 37.747 19.669 1.00 33.69 123 ASN C CA 1
ATOM 3922 C C . ASN C 1 135 ? 18.684 38.261 20.182 1.00 31.56 123 ASN C C 1
ATOM 3923 O O . ASN C 1 135 ? 17.799 38.599 19.372 1.00 30.48 123 ASN C O 1
ATOM 3928 N N . ALA C 1 136 ? 18.558 38.341 21.506 1.00 29.42 124 ALA C N 1
ATOM 3929 C CA . ALA C 1 136 ? 17.307 38.695 22.214 1.00 27.96 124 ALA C CA 1
ATOM 3930 C C . ALA C 1 136 ? 17.512 39.971 23.032 1.00 27.09 124 ALA C C 1
ATOM 3931 O O . ALA C 1 136 ? 18.632 40.306 23.423 1.00 27.81 124 ALA C O 1
ATOM 3933 N N . PRO C 1 137 ? 16.424 40.728 23.302 1.00 27.16 125 PRO C N 1
ATOM 3934 C CA . PRO C 1 137 ? 16.482 41.848 24.228 1.00 29.27 125 PRO C CA 1
ATOM 3935 C C . PRO C 1 137 ? 17.078 41.406 25.565 1.00 27.56 125 PRO C C 1
ATOM 3936 O O . PRO C 1 137 ? 16.832 40.313 26.033 1.00 24.90 125 PRO C O 1
ATOM 3940 N N . SER C 1 138 ? 17.859 42.283 26.174 1.00 24.09 126 SER C N 1
ATOM 3941 C CA . SER C 1 138 ? 18.389 42.023 27.530 1.00 23.19 126 SER C CA 1
ATOM 3942 C C . SER C 1 138 ? 18.718 43.357 28.191 1.00 20.70 126 SER C C 1
ATOM 3943 O O . SER C 1 138 ? 18.489 44.430 27.549 1.00 23.13 126 SER C O 1
ATOM 3946 N N . ILE C 1 139 ? 19.211 43.291 29.428 1.00 20.77 127 ILE C N 1
ATOM 3947 C CA . ILE C 1 139 ? 19.702 44.475 30.192 1.00 24.73 127 ILE C CA 1
ATOM 3948 C C . ILE C 1 139 ? 21.021 44.983 29.596 1.00 26.40 127 ILE C C 1
ATOM 3949 O O . ILE C 1 139 ? 21.426 46.092 29.975 1.00 26.94 127 ILE C O 1
ATOM 3954 N N . GLU C 1 140 ? 21.637 44.225 28.693 1.00 27.04 128 GLU C N 1
ATOM 3955 C CA . GLU C 1 140 ? 22.881 44.658 27.990 1.00 28.61 128 GLU C CA 1
ATOM 3956 C C . GLU C 1 140 ? 22.573 44.978 26.518 1.00 28.29 128 GLU C C 1
ATOM 3957 O O . GLU C 1 140 ? 23.533 45.160 25.746 1.00 32.80 128 GLU C O 1
ATOM 3963 N N . GLY C 1 141 ? 21.304 45.013 26.122 1.00 24.79 129 GLY C N 1
ATOM 3964 C CA . GLY C 1 141 ? 20.867 45.154 24.719 1.00 26.51 129 GLY C CA 1
ATOM 3965 C C . GLY C 1 141 ? 20.834 43.806 24.032 1.00 29.47 129 GLY C C 1
ATOM 3966 O O . GLY C 1 141 ? 20.875 42.788 24.742 1.00 26.07 129 GLY C O 1
ATOM 3967 N N . THR C 1 142 ? 20.802 43.774 22.695 1.00 28.01 130 THR C N 1
ATOM 3968 C CA . THR C 1 142 ? 20.660 42.506 21.936 1.00 30.37 130 THR C CA 1
ATOM 3969 C C . THR C 1 142 ? 21.798 41.581 22.349 1.00 31.48 130 THR C C 1
ATOM 3970 O O . THR C 1 142 ? 22.969 42.016 22.250 1.00 30.73 130 THR C O 1
ATOM 3974 N N . ALA C 1 143 ? 21.480 40.366 22.812 1.00 28.64 131 ALA C N 1
ATOM 3975 C CA . ALA C 1 143 ? 22.449 39.508 23.518 1.00 28.57 131 ALA C CA 1
ATOM 3976 C C . ALA C 1 143 ? 22.050 38.039 23.415 1.00 25.91 131 ALA C C 1
ATOM 3977 O O . ALA C 1 143 ? 20.887 37.750 23.131 1.00 27.72 131 ALA C O 1
ATOM 3979 N N . THR C 1 144 ? 23.008 37.167 23.682 1.00 29.46 132 THR C N 1
ATOM 3980 C CA . THR C 1 144 ? 22.807 35.704 23.817 1.00 28.88 132 THR C CA 1
ATOM 3981 C C . THR C 1 144 ? 23.104 35.339 25.273 1.00 30.13 132 THR C C 1
ATOM 3982 O O . THR C 1 144 ? 24.167 35.727 25.776 1.00 32.37 132 THR C O 1
ATOM 3986 N N . PHE C 1 145 ? 22.171 34.656 25.944 1.00 29.57 133 PHE C N 1
ATOM 3987 C CA . PHE C 1 145 ? 22.272 34.409 27.404 1.00 26.84 133 PHE C CA 1
ATOM 3988 C C . PHE C 1 145 ? 21.440 33.185 27.787 1.00 26.55 133 PHE C C 1
ATOM 3989 O O . PHE C 1 145 ? 20.562 32.755 27.014 1.00 29.27 133 PHE C O 1
ATOM 3997 N N . ASN C 1 146 ? 21.771 32.631 28.942 1.00 25.51 134 ASN C N 1
ATOM 3998 C CA . ASN C 1 146 ? 21.054 31.466 29.509 1.00 25.21 134 ASN C CA 1
ATOM 3999 C C . ASN C 1 146 ? 19.910 32.015 30.351 1.00 23.78 134 ASN C C 1
ATOM 4000 O O . ASN C 1 146 ? 20.002 33.158 30.849 1.00 21.26 134 ASN C O 1
ATOM 4005 N N . GLN C 1 147 ? 18.856 31.224 30.416 1.00 22.54 135 GLN C N 1
ATOM 4006 C CA . GLN C 1 147 ? 17.644 31.519 31.196 1.00 23.14 135 GLN C CA 1
ATOM 4007 C C . GLN C 1 147 ? 17.539 30.422 32.226 1.00 22.17 135 GLN C C 1
ATOM 4008 O O . GLN C 1 147 ? 17.632 29.214 31.832 1.00 23.58 135 GLN C O 1
ATOM 4014 N N . TYR C 1 148 ? 17.417 30.776 33.505 1.00 20.65 136 TYR C N 1
ATOM 4015 C CA . TYR C 1 148 ? 17.236 29.744 34.552 1.00 21.54 136 TYR C CA 1
ATOM 4016 C C . TYR C 1 148 ? 15.805 29.824 35.055 1.00 21.37 136 TYR C C 1
ATOM 4017 O O . TYR C 1 148 ? 15.289 30.936 35.219 1.00 21.59 136 TYR C O 1
ATOM 4026 N N . TRP C 1 149 ? 15.198 28.665 35.297 1.00 20.18 137 TRP C N 1
ATOM 4027 C CA . TRP C 1 149 ? 13.775 28.579 35.697 1.00 20.61 137 TRP C CA 1
ATOM 4028 C C . TRP C 1 149 ? 13.633 27.705 36.938 1.00 21.36 137 TRP C C 1
ATOM 4029 O O . TRP C 1 149 ? 14.222 26.572 36.973 1.00 21.61 137 TRP C O 1
ATOM 4040 N N . SER C 1 150 ? 12.825 28.178 37.879 1.00 19.87 138 SER C N 1
ATOM 4041 C CA . SER C 1 150 ? 12.177 27.394 38.950 1.00 20.86 138 SER C CA 1
ATOM 4042 C C . SER C 1 150 ? 10.693 27.508 38.715 1.00 21.50 138 SER C C 1
ATOM 4043 O O . SER C 1 150 ? 10.188 28.620 38.797 1.00 21.51 138 SER C O 1
ATOM 4046 N N . VAL C 1 151 ? 10.014 26.407 38.408 1.00 20.59 139 VAL C N 1
ATOM 4047 C CA . VAL C 1 151 ? 8.567 26.470 38.080 1.00 20.54 139 VAL C CA 1
ATOM 4048 C C . VAL C 1 151 ? 7.747 25.740 39.156 1.00 19.36 139 VAL C C 1
ATOM 4049 O O . VAL C 1 151 ? 7.919 24.518 39.314 1.00 21.60 139 VAL C O 1
ATOM 4053 N N . ARG C 1 152 ? 6.953 26.482 39.916 1.00 19.00 140 ARG C N 1
ATOM 4054 C CA . ARG C 1 152 ? 6.100 25.944 41.013 1.00 18.92 140 ARG C CA 1
ATOM 4055 C C . ARG C 1 152 ? 5.148 24.885 40.433 1.00 20.06 140 ARG C C 1
ATOM 4056 O O . ARG C 1 152 ? 4.559 25.124 39.345 1.00 21.14 140 ARG C O 1
ATOM 4064 N N . THR C 1 153 ? 5.047 23.716 41.068 1.00 22.90 141 THR C N 1
ATOM 4065 C CA . THR C 1 153 ? 4.156 22.633 40.563 1.00 23.78 141 THR C CA 1
ATOM 4066 C C . THR C 1 153 ? 2.696 22.985 40.904 1.00 25.02 141 THR C C 1
ATOM 4067 O O . THR C 1 153 ? 1.824 22.611 40.093 1.00 29.96 141 THR C O 1
ATOM 4071 N N . ASP C 1 154 ? 2.418 23.684 42.021 1.00 26.37 142 ASP C N 1
ATOM 4072 C CA . ASP C 1 154 ? 1.058 24.128 42.466 1.00 26.44 142 ASP C CA 1
ATOM 4073 C C . ASP C 1 154 ? 0.969 25.652 42.314 1.00 24.94 142 ASP C C 1
ATOM 4074 O O . ASP C 1 154 ? 1.474 26.388 43.198 1.00 23.92 142 ASP C O 1
ATOM 4079 N N . HIS C 1 155 ? 0.362 26.123 41.229 1.00 20.32 143 HIS C N 1
ATOM 4080 C CA . HIS C 1 155 ? 0.370 27.584 40.907 1.00 19.98 143 HIS C CA 1
ATOM 4081 C C . HIS C 1 155 ? -0.291 28.333 42.055 1.00 19.01 143 HIS C C 1
ATOM 4082 O O . HIS C 1 155 ? -1.317 27.816 42.605 1.00 22.42 143 HIS C O 1
ATOM 4089 N N . ARG C 1 156 ? 0.149 29.564 42.356 1.00 18.93 144 ARG C N 1
ATOM 4090 C CA . ARG C 1 156 ? -0.485 30.415 43.387 1.00 17.33 144 ARG C CA 1
ATOM 4091 C C . ARG C 1 156 ? -0.197 31.877 43.065 1.00 17.66 144 ARG C C 1
ATOM 4092 O O . ARG C 1 156 ? 0.715 32.164 42.265 1.00 18.53 144 ARG C O 1
ATOM 4100 N N . VAL C 1 157 ? -0.938 32.715 43.741 1.00 16.40 145 VAL C N 1
ATOM 4101 C CA . VAL C 1 157 ? -0.864 34.201 43.692 1.00 15.95 145 VAL C CA 1
ATOM 4102 C C . VAL C 1 157 ? -0.775 34.676 45.123 1.00 19.14 145 VAL C C 1
ATOM 4103 O O . VAL C 1 157 ? -1.799 34.794 45.775 1.00 21.69 145 VAL C O 1
ATOM 4107 N N . GLY C 1 158 ? 0.449 34.895 45.568 1.00 22.14 146 GLY C N 1
ATOM 4108 C CA . GLY C 1 158 ? 0.723 35.417 46.903 1.00 22.58 146 GLY C CA 1
ATOM 4109 C C . GLY C 1 158 ? 1.598 34.463 47.648 1.00 23.31 146 GLY C C 1
ATOM 4110 O O . GLY C 1 158 ? 1.616 33.267 47.327 1.00 26.52 146 GLY C O 1
ATOM 4111 N N . GLY C 1 159 ? 2.302 34.990 48.620 1.00 23.92 147 GLY C N 1
ATOM 4112 C CA . GLY C 1 159 ? 3.029 34.155 49.569 1.00 23.57 147 GLY C CA 1
ATOM 4113 C C . GLY C 1 159 ? 4.427 34.687 49.715 1.00 22.01 147 GLY C C 1
ATOM 4114 O O . GLY C 1 159 ? 4.631 35.910 49.546 1.00 24.14 147 GLY C O 1
ATOM 4115 N N . THR C 1 160 ? 5.315 33.799 50.118 1.00 19.53 148 THR C N 1
ATOM 4116 C CA . THR C 1 160 ? 6.735 34.064 50.426 1.00 19.07 148 THR C CA 1
ATOM 4117 C C . THR C 1 160 ? 7.573 33.328 49.397 1.00 18.63 148 THR C C 1
ATOM 4118 O O . THR C 1 160 ? 7.376 32.114 49.234 1.00 19.73 148 THR C O 1
ATOM 4122 N N . VAL C 1 161 ? 8.595 33.991 48.875 1.00 17.27 149 VAL C N 1
ATOM 4123 C CA . VAL C 1 161 ? 9.646 33.382 48.027 1.00 16.69 149 VAL C CA 1
ATOM 4124 C C . VAL C 1 161 ? 11.005 33.643 48.705 1.00 17.20 149 VAL C C 1
ATOM 4125 O O . VAL C 1 161 ? 11.452 34.846 48.777 1.00 19.73 149 VAL C O 1
ATOM 4129 N N . THR C 1 162 ? 11.592 32.566 49.200 1.00 18.20 150 THR C N 1
ATOM 4130 C CA . THR C 1 162 ? 12.955 32.495 49.794 1.00 19.48 150 THR C CA 1
ATOM 4131 C C . THR C 1 162 ? 13.930 32.297 48.629 1.00 19.01 150 THR C C 1
ATOM 4132 O O . THR C 1 162 ? 14.220 31.159 48.257 1.00 22.68 150 THR C O 1
ATOM 4136 N N . THR C 1 163 ? 14.323 33.384 47.996 1.00 20.40 151 THR C N 1
ATOM 4137 C CA . THR C 1 163 ? 15.079 33.369 46.718 1.00 20.49 151 THR C CA 1
ATOM 4138 C C . THR C 1 163 ? 16.405 32.631 46.906 1.00 22.07 151 THR C C 1
ATOM 4139 O O . THR C 1 163 ? 16.801 31.910 45.988 1.00 23.68 151 THR C O 1
ATOM 4143 N N . GLN C 1 164 ? 17.045 32.717 48.074 1.00 23.09 152 GLN C N 1
ATOM 4144 C CA . GLN C 1 164 ? 18.314 31.981 48.313 1.00 23.10 152 GLN C CA 1
ATOM 4145 C C . GLN C 1 164 ? 18.132 30.477 48.092 1.00 24.28 152 GLN C C 1
ATOM 4146 O O . GLN C 1 164 ? 19.099 29.844 47.616 1.00 25.54 152 GLN C O 1
ATOM 4152 N N . ASN C 1 165 ? 16.972 29.894 48.435 1.00 22.29 153 ASN C N 1
ATOM 4153 C CA . ASN C 1 165 ? 16.785 28.425 48.249 1.00 20.76 153 ASN C CA 1
ATOM 4154 C C . ASN C 1 165 ? 16.828 28.101 46.756 1.00 22.17 153 ASN C C 1
ATOM 4155 O O . ASN C 1 165 ? 17.332 27.001 46.402 1.00 23.62 153 ASN C O 1
ATOM 4160 N N . HIS C 1 166 ? 16.287 28.981 45.909 1.00 20.60 154 HIS C N 1
ATOM 4161 C CA . HIS C 1 166 ? 16.301 28.813 44.443 1.00 21.31 154 HIS C CA 1
ATOM 4162 C C . HIS C 1 166 ? 17.742 28.976 43.947 1.00 21.92 154 HIS C C 1
ATOM 4163 O O . HIS C 1 166 ? 18.184 28.179 43.136 1.00 22.45 154 HIS C O 1
ATOM 4170 N N . PHE C 1 167 ? 18.420 30.040 44.359 1.00 23.69 155 PHE C N 1
ATOM 4171 C CA . PHE C 1 167 ? 19.787 30.329 43.864 1.00 25.00 155 PHE C CA 1
ATOM 4172 C C . PHE C 1 167 ? 20.694 29.137 44.210 1.00 23.45 155 PHE C C 1
ATOM 4173 O O . PHE C 1 167 ? 21.514 28.757 43.358 1.00 22.16 155 PHE C O 1
ATOM 4181 N N . ASP C 1 168 ? 20.552 28.606 45.418 1.00 24.51 156 ASP C N 1
ATOM 4182 C CA . ASP C 1 168 ? 21.336 27.453 45.946 1.00 26.97 156 ASP C CA 1
ATOM 4183 C C . ASP C 1 168 ? 21.020 26.199 45.113 1.00 29.40 156 ASP C C 1
ATOM 4184 O O . ASP C 1 168 ? 21.961 25.508 44.676 1.00 27.66 156 ASP C O 1
ATOM 4189 N N . ALA C 1 169 ? 19.743 25.928 44.833 1.00 28.37 157 ALA C N 1
ATOM 4190 C CA . ALA C 1 169 ? 19.307 24.797 43.991 1.00 27.01 157 ALA C CA 1
ATOM 4191 C C . ALA C 1 169 ? 19.878 24.949 42.576 1.00 25.19 157 ALA C C 1
ATOM 4192 O O . ALA C 1 169 ? 20.317 23.966 42.030 1.00 26.92 157 ALA C O 1
ATOM 4194 N N . TRP C 1 170 ? 19.883 26.151 42.000 1.00 22.13 158 TRP C N 1
ATOM 4195 C CA . TRP C 1 170 ? 20.436 26.352 40.639 1.00 22.76 158 TRP C CA 1
ATOM 4196 C C . TRP C 1 170 ? 21.941 26.087 40.701 1.00 23.57 158 TRP C C 1
ATOM 4197 O O . TRP C 1 170 ? 22.455 25.465 39.761 1.00 23.97 158 TRP C O 1
ATOM 4208 N N . LYS C 1 171 ? 22.606 26.578 41.752 1.00 26.02 159 LYS C N 1
ATOM 4209 C CA . LYS C 1 171 ? 24.072 26.373 41.885 1.00 26.22 159 LYS C CA 1
ATOM 4210 C C . LYS C 1 171 ? 24.334 24.866 41.881 1.00 28.78 159 LYS C C 1
ATOM 4211 O O . LYS C 1 171 ? 25.222 24.428 41.135 1.00 27.15 159 LYS C O 1
ATOM 4217 N N . ASN C 1 172 ? 23.590 24.118 42.692 1.00 30.81 160 ASN C N 1
ATOM 4218 C CA . ASN C 1 172 ? 23.776 22.643 42.861 1.00 32.95 160 ASN C CA 1
ATOM 4219 C C . ASN C 1 172 ? 23.449 21.893 41.563 1.00 33.90 160 ASN C C 1
ATOM 4220 O O . ASN C 1 172 ? 24.007 20.763 41.362 1.00 31.67 160 ASN C O 1
ATOM 4225 N N . ALA C 1 173 ? 22.614 22.460 40.685 1.00 29.91 161 ALA C N 1
ATOM 4226 C CA . ALA C 1 173 ? 22.309 21.896 39.346 1.00 33.10 161 ALA C CA 1
ATOM 4227 C C . ALA C 1 173 ? 23.357 22.306 38.301 1.00 33.57 161 ALA C C 1
ATOM 4228 O O . ALA C 1 173 ? 23.108 22.084 37.118 1.00 34.64 161 ALA C O 1
ATOM 4230 N N . GLY C 1 174 ? 24.471 22.922 38.699 1.00 34.75 162 GLY C N 1
ATOM 4231 C CA . GLY C 1 174 ? 25.538 23.368 37.777 1.00 34.95 162 GLY C CA 1
ATOM 4232 C C . GLY C 1 174 ? 25.215 24.667 37.048 1.00 33.62 162 GLY C C 1
ATOM 4233 O O . GLY C 1 174 ? 25.855 24.929 36.017 1.00 35.24 162 GLY C O 1
ATOM 4234 N N . LEU C 1 175 ? 24.267 25.474 37.540 1.00 32.46 163 LEU C N 1
ATOM 4235 C CA . LEU C 1 175 ? 23.885 26.760 36.880 1.00 32.21 163 LEU C CA 1
ATOM 4236 C C . LEU C 1 175 ? 24.530 27.930 37.635 1.00 29.86 163 LEU C C 1
ATOM 4237 O O . LEU C 1 175 ? 24.053 28.262 38.733 1.00 28.91 163 LEU C O 1
ATOM 4242 N N . GLU C 1 176 ? 25.515 28.559 37.005 1.00 30.55 164 GLU C N 1
ATOM 4243 C CA . GLU C 1 176 ? 26.354 29.653 37.561 1.00 34.19 164 GLU C CA 1
ATOM 4244 C C . GLU C 1 176 ? 25.570 30.966 37.529 1.00 30.44 164 GLU C C 1
ATOM 4245 O O . GLU C 1 176 ? 25.022 31.295 36.463 1.00 28.44 164 GLU C O 1
ATOM 4251 N N . MET C 1 177 ? 25.567 31.704 38.641 1.00 28.31 165 MET C N 1
ATOM 4252 C CA . MET C 1 177 ? 24.950 33.053 38.756 1.00 31.03 165 MET C CA 1
ATOM 4253 C C . MET C 1 177 ? 26.066 34.091 38.716 1.00 28.30 165 MET C C 1
ATOM 4254 O O . MET C 1 177 ? 27.111 33.837 39.314 1.00 27.66 165 MET C O 1
ATOM 4259 N N . GLY C 1 178 ? 25.837 35.236 38.085 1.00 27.54 166 GLY C N 1
ATOM 4260 C CA . GLY C 1 178 ? 26.820 36.334 38.111 1.00 27.33 166 GLY C CA 1
ATOM 4261 C C . GLY C 1 178 ? 26.508 37.364 39.173 1.00 27.01 166 GLY C C 1
ATOM 4262 O O . GLY C 1 178 ? 25.861 37.036 40.179 1.00 28.43 166 GLY C O 1
ATOM 4263 N N . THR C 1 179 ? 26.958 38.587 38.920 1.00 27.11 167 THR C N 1
ATOM 4264 C CA . THR C 1 179 ? 26.698 39.813 39.708 1.00 25.37 167 THR C CA 1
ATOM 4265 C C . THR C 1 179 ? 25.237 40.224 39.520 1.00 22.25 167 THR C C 1
ATOM 4266 O O . THR C 1 179 ? 24.824 40.370 38.373 1.00 21.98 167 THR C O 1
ATOM 4270 N N . HIS C 1 180 ? 24.497 40.358 40.613 1.00 23.58 168 HIS C N 1
ATOM 4271 C CA . HIS C 1 180 ? 23.044 40.649 40.562 1.00 21.52 168 HIS C CA 1
ATOM 4272 C C . HIS C 1 180 ? 22.846 42.018 39.913 1.00 22.58 168 HIS C C 1
ATOM 4273 O O . HIS C 1 180 ? 23.520 42.998 40.327 1.00 23.65 168 HIS C O 1
ATOM 4280 N N . ASN C 1 181 ? 21.947 42.093 38.928 1.00 20.52 169 ASN C N 1
ATOM 4281 C CA . ASN C 1 181 ? 21.296 43.355 38.504 1.00 20.37 169 ASN C CA 1
ATOM 4282 C C . ASN C 1 181 ? 19.918 43.373 39.179 1.00 20.23 169 ASN C C 1
ATOM 4283 O O . ASN C 1 181 ? 19.818 42.932 40.321 1.00 18.99 169 ASN C O 1
ATOM 4288 N N . TYR C 1 182 ? 18.852 43.743 38.480 1.00 18.00 170 TYR C N 1
ATOM 4289 C CA . TYR C 1 182 ? 17.549 43.934 39.173 1.00 15.80 170 TYR C CA 1
ATOM 4290 C C . TYR C 1 182 ? 16.909 42.598 39.524 1.00 17.13 170 TYR C C 1
ATOM 4291 O O . TYR C 1 182 ? 17.205 41.546 38.959 1.00 16.01 170 TYR C O 1
ATOM 4300 N N . MET C 1 183 ? 16.076 42.657 40.551 1.00 16.47 171 MET C N 1
ATOM 4301 C CA . MET C 1 183 ? 15.168 41.561 40.924 1.00 17.80 171 MET C CA 1
ATOM 4302 C C . MET C 1 183 ? 13.818 42.174 41.271 1.00 17.18 171 MET C C 1
ATOM 4303 O O . MET C 1 183 ? 13.755 43.041 42.140 1.00 18.28 171 MET C O 1
ATOM 4308 N N . ILE C 1 184 ? 12.765 41.713 40.599 1.00 16.56 172 ILE C N 1
ATOM 4309 C CA . ILE C 1 184 ? 11.388 42.243 40.760 1.00 16.41 172 ILE C CA 1
ATOM 4310 C C . ILE C 1 184 ? 10.382 41.096 40.902 1.00 17.87 172 ILE C C 1
ATOM 4311 O O . ILE C 1 184 ? 10.685 39.946 40.475 1.00 15.83 172 ILE C O 1
ATOM 4316 N N . VAL C 1 185 ? 9.222 41.421 41.477 1.00 17.72 173 VAL C N 1
ATOM 4317 C CA . VAL C 1 185 ? 8.045 40.511 41.381 1.00 16.86 173 VAL C CA 1
ATOM 4318 C C . VAL C 1 185 ? 7.296 40.936 40.125 1.00 15.44 173 VAL C C 1
ATOM 4319 O O . VAL C 1 185 ? 6.753 42.056 40.102 1.00 17.38 173 VAL C O 1
ATOM 4323 N N . ALA C 1 186 ? 7.369 40.118 39.089 1.00 14.57 174 ALA C N 1
ATOM 4324 C CA . ALA C 1 186 ? 7.018 40.550 37.727 1.00 15.13 174 ALA C CA 1
ATOM 4325 C C . ALA C 1 186 ? 5.762 39.853 37.223 1.00 16.01 174 ALA C C 1
ATOM 4326 O O . ALA C 1 186 ? 5.619 38.595 37.376 1.00 16.47 174 ALA C O 1
ATOM 4328 N N . THR C 1 187 ? 4.961 40.637 36.521 1.00 13.90 175 THR C N 1
ATOM 4329 C CA . THR C 1 187 ? 3.859 40.162 35.668 1.00 14.96 175 THR C CA 1
ATOM 4330 C C . THR C 1 187 ? 4.367 40.191 34.224 1.00 15.51 175 THR C C 1
ATOM 4331 O O . THR C 1 187 ? 4.880 41.243 33.802 1.00 16.31 175 THR C O 1
ATOM 4335 N N . ALA C 1 188 ? 4.300 39.058 33.532 1.00 15.05 176 ALA C N 1
ATOM 4336 C CA . ALA C 1 188 ? 4.736 38.986 32.121 1.00 16.39 176 ALA C CA 1
ATOM 4337 C C . ALA C 1 188 ? 3.581 38.465 31.284 1.00 17.82 176 ALA C C 1
ATOM 4338 O O . ALA C 1 188 ? 2.745 37.653 31.756 1.00 19.15 176 ALA C O 1
ATOM 4340 N N . GLY C 1 189 ? 3.571 38.876 30.037 1.00 17.88 177 GLY C N 1
ATOM 4341 C CA . GLY C 1 189 ? 2.521 38.429 29.112 1.00 18.75 177 GLY C CA 1
ATOM 4342 C C . GLY C 1 189 ? 3.058 38.368 27.707 1.00 19.52 177 GLY C C 1
ATOM 4343 O O . GLY C 1 189 ? 4.093 39.037 27.418 1.00 19.44 177 GLY C O 1
ATOM 4344 N N . TYR C 1 190 ? 2.371 37.620 26.852 1.00 19.22 178 TYR C N 1
ATOM 4345 C CA . TYR C 1 190 ? 2.664 37.585 25.395 1.00 20.64 178 TYR C CA 1
ATOM 4346 C C . TYR C 1 190 ? 1.394 37.218 24.639 1.00 18.69 178 TYR C C 1
ATOM 4347 O O . TYR C 1 190 ? 0.866 36.129 24.916 1.00 18.10 178 TYR C O 1
ATOM 4356 N N . GLN C 1 191 ? 0.979 38.055 23.687 1.00 17.43 179 GLN C N 1
ATOM 4357 C CA . GLN C 1 191 ? -0.202 37.807 22.809 1.00 19.87 179 GLN C CA 1
ATOM 4358 C C . GLN C 1 191 ? -1.376 37.378 23.689 1.00 20.15 179 GLN C C 1
ATOM 4359 O O . GLN C 1 191 ? -2.011 36.305 23.462 1.00 17.91 179 GLN C O 1
ATOM 4365 N N . SER C 1 192 ? -1.645 38.190 24.690 1.00 18.51 180 SER C N 1
ATOM 4366 C CA . SER C 1 192 ? -2.759 37.934 25.626 1.00 18.22 180 SER C CA 1
ATOM 4367 C C . SER C 1 192 ? -3.360 39.249 26.098 1.00 19.39 180 SER C C 1
ATOM 4368 O O . SER C 1 192 ? -2.947 40.284 25.653 1.00 18.76 180 SER C O 1
ATOM 4371 N N . SER C 1 193 ? -4.348 39.164 26.987 1.00 19.70 181 SER C N 1
ATOM 4372 C CA . SER C 1 193 ? -4.991 40.324 27.623 1.00 18.46 181 SER C CA 1
ATOM 4373 C C . SER C 1 193 ? -5.044 39.980 29.107 1.00 18.09 181 SER C C 1
ATOM 4374 O O . SER C 1 193 ? -4.875 38.818 29.446 1.00 18.40 181 SER C O 1
ATOM 4377 N N . GLY C 1 194 ? -5.202 40.971 29.928 1.00 19.91 182 GLY C N 1
ATOM 4378 C CA . GLY C 1 194 ? -5.340 40.693 31.362 1.00 19.90 182 GLY C CA 1
ATOM 4379 C C . GLY C 1 194 ? -5.214 41.922 32.197 1.00 20.84 182 GLY C C 1
ATOM 4380 O O . GLY C 1 194 ? -5.147 43.058 31.674 1.00 20.00 182 GLY C O 1
ATOM 4381 N N . SER C 1 195 ? -5.230 41.689 33.511 1.00 20.29 183 SER C N 1
ATOM 4382 C CA . SER C 1 195 ? -4.972 42.737 34.510 1.00 20.96 183 SER C CA 1
ATOM 4383 C C . SER C 1 195 ? -4.270 42.064 35.682 1.00 18.13 183 SER C C 1
ATOM 4384 O O . SER C 1 195 ? -4.378 40.817 35.856 1.00 19.82 183 SER C O 1
ATOM 4387 N N . ALA C 1 196 ? -3.442 42.828 36.356 1.00 18.65 184 ALA C N 1
ATOM 4388 C CA . ALA C 1 196 ? -2.779 42.401 37.595 1.00 19.07 184 ALA C CA 1
ATOM 4389 C C . ALA C 1 196 ? -2.550 43.603 38.499 1.00 18.99 184 ALA C C 1
ATOM 4390 O O . ALA C 1 196 ? -2.304 44.709 38.026 1.00 19.73 184 ALA C O 1
ATOM 4392 N N . SER C 1 197 ? -2.685 43.365 39.795 1.00 18.99 185 SER C N 1
ATOM 4393 C CA . SER C 1 197 ? -2.372 44.369 40.832 1.00 20.56 185 SER C CA 1
ATOM 4394 C C . SER C 1 197 ? -1.581 43.641 41.921 1.00 21.33 185 SER C C 1
ATOM 4395 O O . SER C 1 197 ? -2.176 42.803 42.652 1.00 21.60 185 SER C O 1
ATOM 4398 N N . ILE C 1 198 ? -0.273 43.879 41.970 1.00 19.21 186 ILE C N 1
ATOM 4399 C CA . ILE C 1 198 ? 0.674 43.134 42.839 1.00 19.71 186 ILE C CA 1
ATOM 4400 C C . ILE C 1 198 ? 1.375 44.092 43.791 1.00 20.91 186 ILE C C 1
ATOM 4401 O O . ILE C 1 198 ? 1.679 45.288 43.409 1.00 19.27 186 ILE C O 1
ATOM 4406 N N . THR C 1 199 ? 1.499 43.651 45.046 1.00 20.06 187 THR C N 1
ATOM 4407 C CA . THR C 1 199 ? 2.145 44.454 46.110 1.00 20.86 187 THR C CA 1
ATOM 4408 C C . THR C 1 199 ? 3.360 43.692 46.616 1.00 21.46 187 THR C C 1
ATOM 4409 O O . THR C 1 199 ? 3.194 42.597 47.140 1.00 19.71 187 THR C O 1
ATOM 4413 N N . VAL C 1 200 ? 4.552 44.258 46.482 1.00 21.07 188 VAL C N 1
ATOM 4414 C CA . VAL C 1 200 ? 5.769 43.669 47.111 1.00 23.81 188 VAL C CA 1
ATOM 4415 C C . VAL C 1 200 ? 5.810 44.266 48.523 1.00 28.02 188 VAL C C 1
ATOM 4416 O O . VAL C 1 200 ? 5.810 45.494 48.611 1.00 27.09 188 VAL C O 1
ATOM 4420 N N . GLN C 1 201 ? 5.659 43.446 49.566 1.00 33.79 189 GLN C N 1
ATOM 4421 C CA . GLN C 1 201 ? 5.683 43.898 50.989 1.00 37.76 189 GLN C CA 1
ATOM 4422 C C . GLN C 1 201 ? 7.097 43.669 51.531 1.00 39.55 189 GLN C C 1
ATOM 4423 O O . GLN C 1 201 ? 8.044 43.686 50.729 1.00 48.21 189 GLN C O 1
ATOM 4429 N N . GLU D 1 13 ? -1.218 8.805 13.026 1.00 34.23 1 GLU D N 1
ATOM 4430 C CA . GLU D 1 13 ? -0.893 10.096 13.745 1.00 35.74 1 GLU D CA 1
ATOM 4431 C C . GLU D 1 13 ? 0.301 10.808 13.091 1.00 34.06 1 GLU D C 1
ATOM 4432 O O . GLU D 1 13 ? 1.313 10.154 12.807 1.00 35.19 1 GLU D O 1
ATOM 4438 N N . ILE D 1 14 ? 0.198 12.130 12.947 1.00 28.05 2 ILE D N 1
ATOM 4439 C CA . ILE D 1 14 ? 1.119 13.019 12.180 1.00 29.11 2 ILE D CA 1
ATOM 4440 C C . ILE D 1 14 ? 1.618 14.062 13.195 1.00 30.07 2 ILE D C 1
ATOM 4441 O O . ILE D 1 14 ? 0.764 14.638 13.887 1.00 27.41 2 ILE D O 1
ATOM 4446 N N . THR D 1 15 ? 2.934 14.199 13.402 1.00 28.64 3 THR D N 1
ATOM 4447 C CA . THR D 1 15 ? 3.470 15.118 14.450 1.00 28.72 3 THR D CA 1
ATOM 4448 C C . THR D 1 15 ? 4.487 16.110 13.863 1.00 26.49 3 THR D C 1
ATOM 4449 O O . THR D 1 15 ? 4.956 16.978 14.614 1.00 26.44 3 THR D O 1
ATOM 4453 N N . SER D 1 16 ? 4.811 16.003 12.575 1.00 25.44 4 SER D N 1
ATOM 4454 C CA . SER D 1 16 ? 5.677 16.962 11.846 1.00 25.18 4 SER D CA 1
ATOM 4455 C C . SER D 1 16 ? 4.956 17.380 10.561 1.00 24.21 4 SER D C 1
ATOM 4456 O O . SER D 1 16 ? 4.016 16.679 10.171 1.00 25.53 4 SER D O 1
ATOM 4459 N N . SER D 1 17 ? 5.321 18.518 9.975 1.00 21.64 5 SER D N 1
ATOM 4460 C CA . SER D 1 17 ? 4.565 19.062 8.805 1.00 21.90 5 SER D CA 1
ATOM 4461 C C . SER D 1 17 ? 4.448 18.042 7.665 1.00 22.57 5 SER D C 1
ATOM 4462 O O . SER D 1 17 ? 5.481 17.515 7.236 1.00 20.02 5 SER D O 1
ATOM 4465 N N . GLU D 1 18 ? 3.270 17.973 7.037 1.00 20.13 6 GLU D N 1
ATOM 4466 C CA . GLU D 1 18 ? 2.992 17.060 5.910 1.00 22.76 6 GLU D CA 1
ATOM 4467 C C . GLU D 1 18 ? 1.772 17.588 5.167 1.00 22.33 6 GLU D C 1
ATOM 4468 O O . GLU D 1 18 ? 0.872 18.182 5.815 1.00 22.07 6 GLU D O 1
ATOM 4474 N N . THR D 1 19 ? 1.699 17.319 3.873 1.00 19.59 7 THR D N 1
ATOM 4475 C CA . THR D 1 19 ? 0.428 17.518 3.133 1.00 19.16 7 THR D CA 1
ATOM 4476 C C . THR D 1 19 ? 0.146 16.216 2.391 1.00 21.28 7 THR D C 1
ATOM 4477 O O . THR D 1 19 ? 1.077 15.420 2.180 1.00 19.10 7 THR D O 1
ATOM 4481 N N . GLY D 1 20 ? -1.091 16.036 1.987 1.00 19.22 8 GLY D N 1
ATOM 4482 C CA . GLY D 1 20 ? -1.424 14.999 1.014 1.00 20.10 8 GLY D CA 1
ATOM 4483 C C . GLY D 1 20 ? -2.898 14.997 0.736 1.00 18.57 8 GLY D C 1
ATOM 4484 O O . GLY D 1 20 ? -3.565 16.063 0.841 1.00 19.50 8 GLY D O 1
ATOM 4485 N N . THR D 1 21 ? -3.378 13.860 0.290 1.00 18.40 9 THR D N 1
ATOM 4486 C CA . THR D 1 21 ? -4.805 13.590 0.063 1.00 18.12 9 THR D CA 1
ATOM 4487 C C . THR D 1 21 ? -5.223 12.539 1.072 1.00 19.13 9 THR D C 1
ATOM 4488 O O . THR D 1 21 ? -4.455 11.566 1.298 1.00 18.76 9 THR D O 1
ATOM 4492 N N . ASN D 1 22 ? -6.360 12.731 1.720 1.00 19.92 10 ASN D N 1
ATOM 4493 C CA . ASN D 1 22 ? -6.907 11.686 2.618 1.00 19.71 10 ASN D CA 1
ATOM 4494 C C . ASN D 1 22 ? -8.404 11.614 2.355 1.00 18.22 10 ASN D C 1
ATOM 4495 O O . ASN D 1 22 ? -9.075 12.599 2.594 1.00 17.80 10 ASN D O 1
ATOM 4500 N N . ASN D 1 23 ? -8.895 10.515 1.786 1.00 16.28 11 ASN D N 1
ATOM 4501 C CA . ASN D 1 23 ? -10.359 10.304 1.624 1.00 17.65 11 ASN D CA 1
ATOM 4502 C C . ASN D 1 23 ? -11.014 11.384 0.750 1.00 20.11 11 ASN D C 1
ATOM 4503 O O . ASN D 1 23 ? -12.169 11.760 1.034 1.00 19.63 11 ASN D O 1
ATOM 4508 N N . GLY D 1 24 ? -10.346 11.803 -0.326 1.00 17.87 12 GLY D N 1
ATOM 4509 C CA . GLY D 1 24 ? -10.865 12.751 -1.321 1.00 20.52 12 GLY D CA 1
ATOM 4510 C C . GLY D 1 24 ? -10.752 14.198 -0.863 1.00 18.70 12 GLY D C 1
ATOM 4511 O O . GLY D 1 24 ? -11.329 15.055 -1.539 1.00 21.00 12 GLY D O 1
ATOM 4512 N N . TYR D 1 25 ? -10.097 14.458 0.277 1.00 18.33 13 TYR D N 1
ATOM 4513 C CA . TYR D 1 25 ? -9.825 15.845 0.755 1.00 18.74 13 TYR D CA 1
ATOM 4514 C C . TYR D 1 25 ? -8.332 16.126 0.687 1.00 16.41 13 TYR D C 1
ATOM 4515 O O . TYR D 1 25 ? -7.520 15.290 1.084 1.00 16.97 13 TYR D O 1
ATOM 4524 N N . TYR D 1 26 ? -8.012 17.372 0.303 1.00 16.86 14 TYR D N 1
ATOM 4525 C CA . TYR D 1 26 ? -6.673 17.953 0.483 1.00 15.88 14 TYR D CA 1
ATOM 4526 C C . TYR D 1 26 ? -6.486 18.017 1.999 1.00 15.76 14 TYR D C 1
ATOM 4527 O O . TYR D 1 26 ? -7.457 18.399 2.678 1.00 16.07 14 TYR D O 1
ATOM 4536 N N . TYR D 1 27 ? -5.306 17.736 2.526 1.00 16.02 15 TYR D N 1
ATOM 4537 C CA . TYR D 1 27 ? -5.012 18.082 3.939 1.00 16.82 15 TYR D CA 1
ATOM 4538 C C . TYR D 1 27 ? -3.651 18.741 4.017 1.00 17.64 15 TYR D C 1
ATOM 4539 O O . TYR D 1 27 ? -2.692 18.372 3.320 1.00 16.74 15 TYR D O 1
ATOM 4548 N N . SER D 1 28 ? -3.580 19.760 4.891 1.00 16.30 16 SER D N 1
ATOM 4549 C CA . SER D 1 28 ? -2.309 20.379 5.270 1.00 15.52 16 SER D CA 1
ATOM 4550 C C . SER D 1 28 ? -2.163 20.312 6.790 1.00 15.09 16 SER D C 1
ATOM 4551 O O . SER D 1 28 ? -3.108 20.668 7.507 1.00 17.09 16 SER D O 1
ATOM 4554 N N . PHE D 1 29 ? -0.978 19.964 7.244 1.00 16.80 17 PHE D N 1
ATOM 4555 C CA . PHE D 1 29 ? -0.575 20.033 8.672 1.00 18.36 17 PHE D CA 1
ATOM 4556 C C . PHE D 1 29 ? 0.782 20.698 8.675 1.00 17.71 17 PHE D C 1
ATOM 4557 O O . PHE D 1 29 ? 1.721 20.201 8.038 1.00 17.53 17 PHE D O 1
ATOM 4565 N N . TRP D 1 30 ? 0.824 21.887 9.268 1.00 17.63 18 TRP D N 1
ATOM 4566 C CA . TRP D 1 30 ? 2.067 22.682 9.366 1.00 18.40 18 TRP D CA 1
ATOM 4567 C C . TRP D 1 30 ? 2.293 23.037 10.830 1.00 18.66 18 TRP D C 1
ATOM 4568 O O . TRP D 1 30 ? 1.357 23.509 11.473 1.00 18.10 18 TRP D O 1
ATOM 4579 N N . THR D 1 31 ? 3.494 22.774 11.328 1.00 20.06 19 THR D N 1
ATOM 4580 C CA . THR D 1 31 ? 3.906 23.162 12.697 1.00 20.25 19 THR D CA 1
ATOM 4581 C C . THR D 1 31 ? 5.343 23.661 12.605 1.00 24.32 19 THR D C 1
ATOM 4582 O O . THR D 1 31 ? 6.131 23.068 11.829 1.00 22.35 19 THR D O 1
ATOM 4586 N N . ASP D 1 32 ? 5.653 24.750 13.316 1.00 23.90 20 ASP D N 1
ATOM 4587 C CA . ASP D 1 32 ? 7.053 25.221 13.520 1.00 24.82 20 ASP D CA 1
ATOM 4588 C C . ASP D 1 32 ? 7.826 24.227 14.411 1.00 26.91 20 ASP D C 1
ATOM 4589 O O . ASP D 1 32 ? 9.060 24.395 14.534 1.00 31.52 20 ASP D O 1
ATOM 4594 N N . GLY D 1 33 ? 7.168 23.211 14.987 1.00 28.18 21 GLY D N 1
ATOM 4595 C CA . GLY D 1 33 ? 7.801 22.055 15.663 1.00 30.38 21 GLY D CA 1
ATOM 4596 C C . GLY D 1 33 ? 7.860 22.219 17.179 1.00 30.07 21 GLY D C 1
ATOM 4597 O O . GLY D 1 33 ? 8.325 21.307 17.878 1.00 31.70 21 GLY D O 1
ATOM 4598 N N . GLY D 1 34 ? 7.323 23.309 17.710 1.00 26.43 22 GLY D N 1
ATOM 4599 C CA . GLY D 1 34 ? 7.341 23.575 19.158 1.00 25.92 22 GLY D CA 1
ATOM 4600 C C . GLY D 1 34 ? 6.287 22.770 19.892 1.00 26.14 22 GLY D C 1
ATOM 4601 O O . GLY D 1 34 ? 5.203 22.518 19.328 1.00 24.43 22 GLY D O 1
ATOM 4602 N N . GLY D 1 35 ? 6.574 22.391 21.140 1.00 28.17 23 GLY D N 1
ATOM 4603 C CA . GLY D 1 35 ? 5.640 21.640 21.996 1.00 25.97 23 GLY D CA 1
ATOM 4604 C C . GLY D 1 35 ? 5.275 20.303 21.372 1.00 27.42 23 GLY D C 1
ATOM 4605 O O . GLY D 1 35 ? 6.087 19.782 20.581 1.00 27.04 23 GLY D O 1
ATOM 4606 N N . GLN D 1 36 ? 4.068 19.824 21.654 1.00 25.02 24 GLN D N 1
ATOM 4607 C CA . GLN D 1 36 ? 3.486 18.586 21.075 1.00 28.47 24 GLN D CA 1
ATOM 4608 C C . GLN D 1 36 ? 2.222 18.987 20.315 1.00 24.03 24 GLN D C 1
ATOM 4609 O O . GLN D 1 36 ? 1.323 19.594 20.918 1.00 25.68 24 GLN D O 1
ATOM 4615 N N . VAL D 1 37 ? 2.218 18.751 19.015 1.00 21.86 25 VAL D N 1
ATOM 4616 C CA . VAL D 1 37 ? 0.999 18.884 18.175 1.00 21.51 25 VAL D CA 1
ATOM 4617 C C . VAL D 1 37 ? 0.789 17.574 17.440 1.00 21.80 25 VAL D C 1
ATOM 4618 O O . VAL D 1 37 ? 1.700 17.207 16.658 1.00 25.15 25 VAL D O 1
ATOM 4622 N N . THR D 1 38 ? -0.375 16.949 17.630 1.00 22.44 26 THR D N 1
ATOM 4623 C CA . THR D 1 38 ? -0.718 15.618 17.029 1.00 23.08 26 THR D CA 1
ATOM 4624 C C . THR D 1 38 ? -1.977 15.770 16.152 1.00 22.11 26 THR D C 1
ATOM 4625 O O . THR D 1 38 ? -3.071 16.017 16.699 1.00 22.46 26 THR D O 1
ATOM 4629 N N . TYR D 1 39 ? -1.812 15.541 14.849 1.00 18.90 27 TYR D N 1
ATOM 4630 C CA . TYR D 1 39 ? -2.849 15.683 13.795 1.00 19.53 27 TYR D CA 1
ATOM 4631 C C . TYR D 1 39 ? -3.237 14.268 13.343 1.00 18.46 27 TYR D C 1
ATOM 4632 O O . TYR D 1 39 ? -2.339 13.417 13.113 1.00 22.29 27 TYR D O 1
ATOM 4641 N N . THR D 1 40 ? -4.532 14.050 13.222 1.00 17.54 28 THR D N 1
ATOM 4642 C CA . THR D 1 40 ? -5.100 12.735 12.840 1.00 21.82 28 THR D CA 1
ATOM 4643 C C . THR D 1 40 ? -6.140 12.928 11.732 1.00 22.41 28 THR D C 1
ATOM 4644 O O . THR D 1 40 ? -7.137 13.651 11.958 1.00 22.77 28 THR D O 1
ATOM 4648 N N . ASN D 1 41 ? -5.984 12.193 10.624 1.00 19.99 29 ASN D N 1
ATOM 4649 C CA . ASN D 1 41 ? -7.003 12.188 9.543 1.00 20.48 29 ASN D CA 1
ATOM 4650 C C . ASN D 1 41 ? -8.054 11.161 9.907 1.00 23.03 29 ASN D C 1
ATOM 4651 O O . ASN D 1 41 ? -7.657 9.993 10.212 1.00 24.61 29 ASN D O 1
ATOM 4656 N N . GLY D 1 42 ? -9.324 11.551 9.835 1.00 22.87 30 GLY D N 1
ATOM 4657 C CA . GLY D 1 42 ? -10.412 10.571 10.014 1.00 25.17 30 GLY D CA 1
ATOM 4658 C C . GLY D 1 42 ? -11.066 10.216 8.688 1.00 25.15 30 GLY D C 1
ATOM 4659 O O . GLY D 1 42 ? -10.614 10.597 7.604 1.00 25.99 30 GLY D O 1
ATOM 4660 N N . PRO D 1 43 ? -12.247 9.585 8.758 1.00 22.81 31 PRO D N 1
ATOM 4661 C CA . PRO D 1 43 ? -13.014 9.285 7.553 1.00 23.04 31 PRO D CA 1
ATOM 4662 C C . PRO D 1 43 ? -13.519 10.552 6.861 1.00 23.36 31 PRO D C 1
ATOM 4663 O O . PRO D 1 43 ? -13.797 11.509 7.565 1.00 23.54 31 PRO D O 1
ATOM 4667 N N . ALA D 1 44 ? -13.702 10.483 5.537 1.00 24.82 32 ALA D N 1
ATOM 4668 C CA . ALA D 1 44 ? -14.307 11.526 4.684 1.00 22.73 32 ALA D CA 1
ATOM 4669 C C . ALA D 1 44 ? -13.596 12.854 4.995 1.00 21.36 32 ALA D C 1
ATOM 4670 O O . ALA D 1 44 ? -12.362 12.877 4.912 1.00 21.67 32 ALA D O 1
ATOM 4672 N N . GLY D 1 45 ? -14.328 13.882 5.404 1.00 19.25 33 GLY D N 1
ATOM 4673 C CA . GLY D 1 45 ? -13.733 15.228 5.582 1.00 19.48 33 GLY D CA 1
ATOM 4674 C C . GLY D 1 45 ? -13.273 15.498 7.000 1.00 17.85 33 GLY D C 1
ATOM 4675 O O . GLY D 1 45 ? -13.160 16.703 7.346 1.00 20.72 33 GLY D O 1
ATOM 4676 N N . GLN D 1 46 ? -13.069 14.485 7.831 1.00 20.11 34 GLN D N 1
ATOM 4677 C CA . GLN D 1 46 ? -12.824 14.690 9.273 1.00 20.88 34 GLN D CA 1
ATOM 4678 C C . GLN D 1 46 ? -11.329 14.757 9.546 1.00 19.02 34 GLN D C 1
ATOM 4679 O O . GLN D 1 46 ? -10.540 14.001 8.924 1.00 20.90 34 GLN D O 1
ATOM 4685 N N . TYR D 1 47 ? -10.951 15.637 10.470 1.00 17.78 35 TYR D N 1
ATOM 4686 C CA . TYR D 1 47 ? -9.617 15.622 11.093 1.00 17.47 35 TYR D CA 1
ATOM 4687 C C . TYR D 1 47 ? -9.747 16.016 12.550 1.00 17.49 35 TYR D C 1
ATOM 4688 O O . TYR D 1 47 ? -10.719 16.674 12.949 1.00 18.05 35 TYR D O 1
ATOM 4697 N N . SER D 1 48 ? -8.718 15.672 13.296 1.00 19.61 36 SER D N 1
ATOM 4698 C CA . SER D 1 48 ? -8.634 16.050 14.717 1.00 22.26 36 SER D CA 1
ATOM 4699 C C . SER D 1 48 ? -7.244 16.611 14.957 1.00 20.65 36 SER D C 1
ATOM 4700 O O . SER D 1 48 ? -6.268 16.218 14.273 1.00 20.26 36 SER D O 1
ATOM 4703 N N . VAL D 1 49 ? -7.134 17.553 15.878 1.00 21.79 37 VAL D N 1
ATOM 4704 C CA . VAL D 1 49 ? -5.791 17.978 16.346 1.00 20.92 37 VAL D CA 1
ATOM 4705 C C . VAL D 1 49 ? -5.852 18.071 17.863 1.00 21.58 37 VAL D C 1
ATOM 4706 O O . VAL D 1 49 ? -6.903 18.391 18.377 1.00 20.35 37 VAL D O 1
ATOM 4710 N N . GLU D 1 50 ? -4.774 17.670 18.513 1.00 21.59 38 GLU D N 1
ATOM 4711 C CA . GLU D 1 50 ? -4.579 17.742 19.987 1.00 26.13 38 GLU D CA 1
ATOM 4712 C C . GLU D 1 50 ? -3.236 18.420 20.147 1.00 23.20 38 GLU D C 1
ATOM 4713 O O . GLU D 1 50 ? -2.273 17.993 19.461 1.00 22.38 38 GLU D O 1
ATOM 4719 N N . TRP D 1 51 ? -3.154 19.466 20.964 1.00 23.21 39 TRP D N 1
ATOM 4720 C CA . TRP D 1 51 ? -1.861 20.158 21.109 1.00 21.44 39 TRP D CA 1
ATOM 4721 C C . TRP D 1 51 ? -1.632 20.494 22.578 1.00 19.62 39 TRP D C 1
ATOM 4722 O O . TRP D 1 51 ? -2.614 20.661 23.343 1.00 22.24 39 TRP D O 1
ATOM 4733 N N . SER D 1 52 ? -0.369 20.528 22.951 1.00 20.20 40 SER D N 1
ATOM 4734 C CA . SER D 1 52 ? 0.082 20.880 24.315 1.00 21.95 40 SER D CA 1
ATOM 4735 C C . SER D 1 52 ? 1.301 21.790 24.215 1.00 21.33 40 SER D C 1
ATOM 4736 O O . SER D 1 52 ? 2.310 21.350 23.652 1.00 22.71 40 SER D O 1
ATOM 4739 N N . ASN D 1 53 ? 1.188 23.032 24.725 1.00 20.78 41 ASN D N 1
ATOM 4740 C CA . ASN D 1 53 ? 2.305 24.002 24.795 1.00 21.51 41 ASN D CA 1
ATOM 4741 C C . ASN D 1 53 ? 2.936 24.148 23.418 1.00 21.38 41 ASN D C 1
ATOM 4742 O O . ASN D 1 53 ? 4.148 24.098 23.327 1.00 20.91 41 ASN D O 1
ATOM 4747 N N . SER D 1 54 ? 2.108 24.350 22.404 1.00 20.84 42 SER D N 1
ATOM 4748 C CA . SER D 1 54 ? 2.515 24.331 20.988 1.00 21.66 42 SER D CA 1
ATOM 4749 C C . SER D 1 54 ? 3.394 25.533 20.659 1.00 22.19 42 SER D C 1
ATOM 4750 O O . SER D 1 54 ? 3.301 26.573 21.314 1.00 21.72 42 SER D O 1
ATOM 4753 N N . GLY D 1 55 ? 4.169 25.435 19.588 1.00 21.85 43 GLY D N 1
ATOM 4754 C CA . GLY D 1 55 ? 4.533 26.634 18.833 1.00 20.75 43 GLY D CA 1
ATOM 4755 C C . GLY D 1 55 ? 3.386 27.015 17.913 1.00 22.04 43 GLY D C 1
ATOM 4756 O O . GLY D 1 55 ? 2.188 26.834 18.310 1.00 21.04 43 GLY D O 1
ATOM 4757 N N . ASN D 1 56 ? 3.716 27.580 16.758 1.00 21.00 44 ASN D N 1
ATOM 4758 C CA . ASN D 1 56 ? 2.739 27.920 15.693 1.00 21.26 44 ASN D CA 1
ATOM 4759 C C . ASN D 1 56 ? 2.368 26.612 14.991 1.00 18.62 44 ASN D C 1
ATOM 4760 O O . ASN D 1 56 ? 3.303 25.897 14.555 1.00 17.37 44 ASN D O 1
ATOM 4765 N N . PHE D 1 57 ? 1.071 26.383 14.788 1.00 17.64 45 PHE D N 1
ATOM 4766 C CA . PHE D 1 57 ? 0.589 25.372 13.833 1.00 16.46 45 PHE D CA 1
ATOM 4767 C C . PHE D 1 57 ? -0.696 25.860 13.178 1.00 16.50 45 PHE D C 1
ATOM 4768 O O . PHE D 1 57 ? -1.460 26.673 13.739 1.00 15.94 45 PHE D O 1
ATOM 4776 N N . VAL D 1 58 ? -0.953 25.295 12.0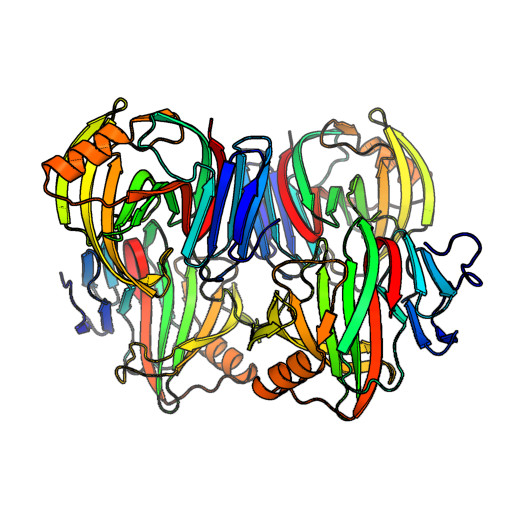03 1.00 16.85 46 VAL D N 1
ATOM 4777 C CA . VAL D 1 58 ? -2.204 25.491 11.227 1.00 18.47 46 VAL D CA 1
ATOM 4778 C C . VAL D 1 58 ? -2.450 24.165 10.527 1.00 17.96 46 VAL D C 1
ATOM 4779 O O . VAL D 1 58 ? -1.540 23.716 9.819 1.00 17.63 46 VAL D O 1
ATOM 4783 N N . ALA D 1 59 ? -3.662 23.633 10.610 1.00 16.56 47 ALA D N 1
ATOM 4784 C CA . ALA D 1 59 ? -3.951 22.260 10.123 1.00 16.79 47 ALA D CA 1
ATOM 4785 C C . ALA D 1 59 ? -5.413 22.076 9.731 1.00 15.13 47 ALA D C 1
ATOM 4786 O O . ALA D 1 59 ? -6.305 22.639 10.378 1.00 15.41 47 ALA D O 1
ATOM 4788 N N . GLY D 1 60 ? -5.651 21.333 8.665 1.00 15.81 48 GLY D N 1
ATOM 4789 C CA . GLY D 1 60 ? -7.008 20.852 8.386 1.00 15.13 48 GLY D CA 1
ATOM 4790 C C . GLY D 1 60 ? -7.205 20.386 6.977 1.00 14.27 48 GLY D C 1
ATOM 4791 O O . GLY D 1 60 ? -6.194 20.169 6.264 1.00 14.21 48 GLY D O 1
ATOM 4792 N N . LYS D 1 61 ? -8.473 20.228 6.617 1.00 15.95 49 LYS D N 1
ATOM 4793 C CA . LYS D 1 61 ? -8.912 19.573 5.367 1.00 17.47 49 LYS D CA 1
ATOM 4794 C C . LYS D 1 61 ? -9.736 20.518 4.501 1.00 16.77 49 LYS D C 1
ATOM 4795 O O . LYS D 1 61 ? -10.421 21.490 4.999 1.00 16.22 49 LYS D O 1
ATOM 4801 N N . GLY D 1 62 ? -9.690 20.244 3.198 1.00 16.98 50 GLY D N 1
ATOM 4802 C CA . GLY D 1 62 ? -10.436 21.024 2.208 1.00 18.02 50 GLY D CA 1
ATOM 4803 C C . GLY D 1 62 ? -10.082 20.597 0.803 1.00 19.40 50 GLY D C 1
ATOM 4804 O O . GLY D 1 62 ? -10.151 19.346 0.492 1.00 17.76 50 GLY D O 1
ATOM 4805 N N . TRP D 1 63 ? -9.668 21.571 0.006 1.00 16.56 51 TRP D N 1
ATOM 4806 C CA . TRP D 1 63 ? -9.680 21.464 -1.464 1.00 18.37 51 TRP D CA 1
ATOM 4807 C C . TRP D 1 63 ? -8.419 22.040 -2.060 1.00 16.21 51 TRP D C 1
ATOM 4808 O O . TRP D 1 63 ? -7.908 23.029 -1.564 1.00 18.21 51 TRP D O 1
ATOM 4819 N N . ASN D 1 64 ? -7.996 21.460 -3.164 1.00 16.28 52 ASN D N 1
ATOM 4820 C CA . ASN D 1 64 ? -6.907 22.038 -3.967 1.00 16.90 52 ASN D CA 1
ATOM 4821 C C . ASN D 1 64 ? -7.226 21.767 -5.429 1.00 18.23 52 ASN D C 1
ATOM 4822 O O . ASN D 1 64 ? -7.400 20.617 -5.831 1.00 17.54 52 ASN D O 1
ATOM 4827 N N . PRO D 1 65 ? -7.449 22.818 -6.230 1.00 16.99 53 PRO D N 1
ATOM 4828 C CA . PRO D 1 65 ? -7.456 24.196 -5.753 1.00 18.11 53 PRO D CA 1
ATOM 4829 C C . PRO D 1 65 ? -8.786 24.580 -5.091 1.00 18.37 53 PRO D C 1
ATOM 4830 O O . PRO D 1 65 ? -9.786 23.910 -5.313 1.00 19.74 53 PRO D O 1
ATOM 4834 N N . GLY D 1 66 ? -8.768 25.654 -4.306 1.00 18.49 54 GLY D N 1
ATOM 4835 C CA . GLY D 1 66 ? -9.985 26.341 -3.870 1.00 21.01 54 GLY D CA 1
ATOM 4836 C C . GLY D 1 66 ? -10.692 26.867 -5.101 1.00 20.19 54 GLY D C 1
ATOM 4837 O O . GLY D 1 66 ? -10.006 27.229 -6.072 1.00 22.32 54 GLY D O 1
ATOM 4838 N N . SER D 1 67 ? -12.013 26.854 -5.122 1.00 24.59 55 SER D N 1
ATOM 4839 C CA . SER D 1 67 ? -12.752 27.434 -6.275 1.00 26.81 55 SER D CA 1
ATOM 4840 C C . SER D 1 67 ? -13.858 28.339 -5.742 1.00 26.71 55 SER D C 1
ATOM 4841 O O . SER D 1 67 ? -14.912 28.474 -6.391 1.00 27.23 55 SER D O 1
ATOM 4844 N N . SER D 1 68 ? -13.576 29.009 -4.629 1.00 22.13 56 SER D N 1
ATOM 4845 C CA . SER D 1 68 ? -14.471 30.054 -4.037 1.00 25.99 56 SER D CA 1
ATOM 4846 C C . SER D 1 68 ? -15.845 29.451 -3.760 1.00 26.29 56 SER D C 1
ATOM 4847 O O . SER D 1 68 ? -16.888 30.181 -3.889 1.00 28.80 56 SER D O 1
ATOM 4850 N N . GLN D 1 69 ? -15.855 28.180 -3.370 1.00 27.09 57 GLN D N 1
ATOM 4851 C CA . GLN D 1 69 ? -17.117 27.439 -3.165 1.00 30.77 57 GLN D CA 1
ATOM 4852 C C . GLN D 1 69 ? -17.703 27.830 -1.808 1.00 25.32 57 GLN D C 1
ATOM 4853 O O . GLN D 1 69 ? -16.991 28.326 -0.908 1.00 23.32 57 GLN D O 1
ATOM 4859 N N . THR D 1 70 ? -18.996 27.603 -1.674 1.00 27.59 58 THR D N 1
ATOM 4860 C CA . THR D 1 70 ? -19.739 27.659 -0.400 1.00 24.79 58 THR D CA 1
ATOM 4861 C C . THR D 1 70 ? -19.420 26.381 0.381 1.00 29.09 58 THR D C 1
ATOM 4862 O O . THR D 1 70 ? -19.697 25.275 -0.141 1.00 32.62 58 THR D O 1
ATOM 4866 N N . ILE D 1 71 ? -18.827 26.549 1.564 1.00 26.33 59 ILE D N 1
ATOM 4867 C CA . ILE D 1 71 ? -18.251 25.506 2.463 1.00 27.13 59 ILE D CA 1
ATOM 4868 C C . ILE D 1 71 ? -19.275 25.262 3.567 1.00 24.73 59 ILE D C 1
ATOM 4869 O O . ILE D 1 71 ? -19.771 26.250 4.076 1.00 24.63 59 ILE D O 1
ATOM 4874 N N . THR D 1 72 ? -19.504 24.019 3.986 1.00 22.08 60 THR D N 1
ATOM 4875 C CA . THR D 1 72 ? -20.125 23.805 5.320 1.00 24.15 60 THR D CA 1
ATOM 4876 C C . THR D 1 72 ? -19.289 22.794 6.096 1.00 24.49 60 THR D C 1
ATOM 4877 O O . THR D 1 72 ? -18.707 21.870 5.508 1.00 24.76 60 THR D O 1
ATOM 4881 N N . TYR D 1 73 ? -19.142 23.077 7.376 1.00 24.62 61 TYR D N 1
ATOM 4882 C CA . TYR D 1 73 ? -18.312 22.282 8.294 1.00 23.71 61 TYR D CA 1
ATOM 4883 C C . TYR D 1 73 ? -19.072 22.232 9.619 1.00 23.40 61 TYR D C 1
ATOM 4884 O O . TYR D 1 73 ? -19.949 23.064 9.897 1.00 22.55 61 TYR D O 1
ATOM 4893 N N . SER D 1 74 ? -18.712 21.254 10.415 1.00 23.15 62 SER D N 1
ATOM 4894 C CA . SER D 1 74 ? -19.194 21.153 11.812 1.00 24.22 62 SER D CA 1
ATOM 4895 C C . SER D 1 74 ? -18.061 20.590 12.649 1.00 23.43 62 SER D C 1
ATOM 4896 O O . SER D 1 74 ? -17.039 20.203 12.082 1.00 24.88 62 SER D O 1
ATOM 4899 N N . GLY D 1 75 ? -18.230 20.538 13.957 1.00 22.14 63 GLY D N 1
ATOM 4900 C CA . GLY D 1 75 ? -17.176 19.986 14.818 1.00 24.00 63 GLY D CA 1
ATOM 4901 C C . GLY D 1 75 ? -17.216 20.565 16.208 1.00 21.06 63 GLY D C 1
ATOM 4902 O O . GLY D 1 75 ? -18.203 21.202 16.563 1.00 24.70 63 GLY D O 1
ATOM 4903 N N . GLU D 1 76 ? -16.106 20.396 16.914 1.00 22.02 64 GLU D N 1
ATOM 4904 C CA . GLU D 1 76 ? -15.878 20.812 18.317 1.00 23.76 64 GLU D CA 1
ATOM 4905 C C . GLU D 1 76 ? -14.506 21.484 18.331 1.00 24.14 64 GLU D C 1
ATOM 4906 O O . GLU D 1 76 ? -13.618 21.018 17.607 1.00 24.08 64 GLU D O 1
ATOM 4912 N N . TRP D 1 77 ? -14.394 22.641 18.979 1.00 23.84 65 TRP D N 1
ATOM 4913 C CA . TRP D 1 77 ? -13.106 23.366 19.078 1.00 22.39 65 TRP D CA 1
ATOM 4914 C C . TRP D 1 77 ? -12.949 23.790 20.537 1.00 24.04 65 TRP D C 1
ATOM 4915 O O . TRP D 1 77 ? -13.808 24.540 21.021 1.00 25.57 65 TRP D O 1
ATOM 4926 N N . ASN D 1 78 ? -11.945 23.236 21.225 1.00 22.20 66 ASN D N 1
ATOM 4927 C CA . ASN D 1 78 ? -11.794 23.327 22.700 1.00 24.63 66 ASN D CA 1
ATOM 4928 C C . ASN D 1 78 ? -10.376 23.787 23.004 1.00 21.97 66 ASN D C 1
ATOM 4929 O O . ASN D 1 78 ? -9.533 23.005 23.423 1.00 21.03 66 ASN D O 1
ATOM 4934 N N . PRO D 1 79 ? -10.091 25.089 22.783 1.00 22.62 67 PRO D N 1
ATOM 4935 C CA . PRO D 1 79 ? -8.774 25.650 23.054 1.00 23.12 67 PRO D CA 1
ATOM 4936 C C . PRO D 1 79 ? -8.606 25.985 24.537 1.00 24.11 67 PRO D C 1
ATOM 4937 O O . PRO D 1 79 ? -9.584 26.310 25.193 1.00 25.71 67 PRO D O 1
ATOM 4941 N N . ASN D 1 80 ? -7.381 25.863 25.020 1.00 21.37 68 ASN D N 1
ATOM 4942 C CA . ASN D 1 80 ? -6.916 26.523 26.265 1.00 24.84 68 ASN D CA 1
ATOM 4943 C C . ASN D 1 80 ? -5.810 27.520 25.901 1.00 20.34 68 ASN D C 1
ATOM 4944 O O . ASN D 1 80 ? -4.614 27.156 25.967 1.00 21.15 68 ASN D O 1
ATOM 4949 N N . GLY D 1 81 ? -6.190 28.740 25.513 1.00 22.51 69 GLY D N 1
ATOM 4950 C CA . GLY D 1 81 ? -5.248 29.790 25.097 1.00 22.64 69 GLY D CA 1
ATOM 4951 C C . GLY D 1 81 ? -5.410 30.104 23.625 1.00 20.14 69 GLY D C 1
ATOM 4952 O O . GLY D 1 81 ? -6.484 29.839 23.050 1.00 20.22 69 GLY D O 1
ATOM 4953 N N . ASN D 1 82 ? -4.368 30.665 23.025 1.00 19.30 70 ASN D N 1
ATOM 4954 C CA . ASN D 1 82 ? -4.426 31.310 21.698 1.00 21.77 70 ASN D CA 1
ATOM 4955 C C . ASN D 1 82 ? -4.719 30.261 20.623 1.00 19.31 70 ASN D C 1
ATOM 4956 O O . ASN D 1 82 ? -3.887 29.371 20.411 1.00 19.93 70 ASN D O 1
ATOM 4961 N N . SER D 1 83 ? -5.847 30.391 19.939 1.00 18.13 71 SER D N 1
ATOM 4962 C CA . SER D 1 83 ? -6.227 29.446 18.862 1.00 16.66 71 SER D CA 1
ATOM 4963 C C . SER D 1 83 ? -7.334 30.090 18.055 1.00 16.98 71 SER D C 1
ATOM 4964 O O . SER D 1 83 ? -8.003 31.015 18.583 1.00 15.64 71 SER D O 1
ATOM 4967 N N . TYR D 1 84 ? -7.445 29.757 16.772 1.00 15.55 72 TYR D N 1
ATOM 4968 C CA . TYR D 1 84 ? -8.582 30.253 15.958 1.00 16.82 72 TYR D CA 1
ATOM 4969 C C . TYR D 1 84 ? -8.973 29.187 14.958 1.00 17.10 72 TYR D C 1
ATOM 4970 O O . TYR D 1 84 ? -8.132 28.309 14.688 1.00 16.43 72 TYR D O 1
ATOM 4979 N N . LEU D 1 85 ? -10.222 29.258 14.511 1.00 17.10 73 LEU D N 1
ATOM 4980 C CA . LEU D 1 85 ? -10.868 28.298 13.590 1.00 19.49 73 LEU D CA 1
ATOM 4981 C C . LEU D 1 85 ? -11.291 29.140 12.394 1.00 17.30 73 LEU D C 1
ATOM 4982 O O . LEU D 1 85 ? -11.887 30.189 12.589 1.00 16.42 73 LEU D O 1
ATOM 4987 N N . SER D 1 86 ? -10.832 28.787 11.209 1.00 18.28 74 SER D N 1
ATOM 4988 C CA . SER D 1 86 ? -10.951 29.694 10.055 1.00 17.99 74 SER D CA 1
ATOM 4989 C C . SER D 1 86 ? -11.119 28.890 8.775 1.00 18.81 74 SER D C 1
ATOM 4990 O O . SER D 1 86 ? -10.745 27.683 8.750 1.00 18.73 74 SER D O 1
ATOM 4993 N N . VAL D 1 87 ? -11.646 29.526 7.752 1.00 16.06 75 VAL D N 1
ATOM 4994 C CA . VAL D 1 87 ? -11.377 29.044 6.371 1.00 15.86 75 VAL D CA 1
ATOM 4995 C C . VAL D 1 87 ? -10.072 29.697 5.956 1.00 15.91 75 VAL D C 1
ATOM 4996 O O . VAL D 1 87 ? -9.947 30.931 6.108 1.00 18.32 75 VAL D O 1
ATOM 5000 N N . TYR D 1 88 ? -9.152 28.889 5.474 1.00 14.64 76 TYR D N 1
ATOM 5001 C CA . TYR D 1 88 ? -7.746 29.306 5.354 1.00 15.57 76 TYR D CA 1
ATOM 5002 C C . TYR D 1 88 ? -7.236 28.888 3.990 1.00 14.17 76 TYR D C 1
ATOM 5003 O O . TYR D 1 88 ? -7.401 27.721 3.611 1.00 14.34 76 TYR D O 1
ATOM 5012 N N . GLY D 1 89 ? -6.571 29.783 3.299 1.00 13.32 77 GLY D N 1
ATOM 5013 C CA . GLY D 1 89 ? -6.009 29.360 2.001 1.00 13.04 77 GLY D CA 1
ATOM 5014 C C . GLY D 1 89 ? -4.972 30.272 1.419 1.00 13.62 77 GLY D C 1
ATOM 5015 O O . GLY D 1 89 ? -4.622 31.349 2.017 1.00 13.69 77 GLY D O 1
ATOM 5016 N N . TRP D 1 90 ? -4.571 29.928 0.197 1.00 14.25 78 TRP D N 1
ATOM 5017 C CA . TRP D 1 90 ? -3.542 30.738 -0.508 1.00 15.89 78 TRP D CA 1
ATOM 5018 C C . TRP D 1 90 ? -3.977 31.105 -1.906 1.00 16.83 78 TRP D C 1
ATOM 5019 O O . TRP D 1 90 ? -4.636 30.292 -2.500 1.00 14.94 78 TRP D O 1
ATOM 5030 N N . THR D 1 91 ? -3.516 32.255 -2.409 1.00 15.43 79 THR D N 1
ATOM 5031 C CA . THR D 1 91 ? -3.402 32.457 -3.883 1.00 14.77 79 THR D CA 1
ATOM 5032 C C . THR D 1 91 ? -1.939 32.630 -4.266 1.00 15.19 79 THR D C 1
ATOM 5033 O O . THR D 1 91 ? -1.064 32.847 -3.411 1.00 15.51 79 THR D O 1
ATOM 5037 N N . GLN D 1 92 ? -1.691 32.485 -5.543 1.00 17.40 80 GLN D N 1
ATOM 5038 C CA . GLN D 1 92 ? -0.331 32.655 -6.133 1.00 16.83 80 GLN D CA 1
ATOM 5039 C C . GLN D 1 92 ? -0.433 33.658 -7.272 1.00 18.51 80 GLN D C 1
ATOM 5040 O O . GLN D 1 92 ? -1.484 33.771 -7.897 1.00 16.42 80 GLN D O 1
ATOM 5046 N N . ASN D 1 93 ? 0.626 34.427 -7.428 1.00 18.34 81 ASN D N 1
ATOM 5047 C CA . ASN D 1 93 ? 0.758 35.404 -8.541 1.00 20.24 81 ASN D CA 1
ATOM 5048 C C . ASN D 1 93 ? -0.424 36.374 -8.589 1.00 17.38 81 ASN D C 1
ATOM 5049 O O . ASN D 1 93 ? -1.160 36.417 -9.593 1.00 18.63 81 ASN D O 1
ATOM 5054 N N . PRO D 1 94 ? -0.622 37.268 -7.584 1.00 19.69 82 PRO D N 1
ATOM 5055 C CA . PRO D 1 94 ? 0.257 37.381 -6.404 1.00 20.49 82 PRO D CA 1
ATOM 5056 C C . PRO D 1 94 ? 0.036 36.377 -5.266 1.00 21.85 82 PRO D C 1
ATOM 5057 O O . PRO D 1 94 ? -1.063 35.819 -5.145 1.00 19.94 82 PRO D O 1
ATOM 5061 N N . LEU D 1 95 ? 1.098 36.199 -4.466 1.00 20.04 83 LEU D N 1
ATOM 5062 C CA . LEU D 1 95 ? 1.102 35.306 -3.285 1.00 20.50 83 LEU D CA 1
ATOM 5063 C C . LEU D 1 95 ? 0.307 35.998 -2.188 1.00 18.83 83 LEU D C 1
ATOM 5064 O O . LEU D 1 95 ? 0.665 37.099 -1.750 1.00 16.88 83 LEU D O 1
ATOM 5069 N N . VAL D 1 96 ? -0.772 35.364 -1.750 1.00 18.52 84 VAL D N 1
ATOM 5070 C CA . VAL D 1 96 ? -1.666 35.918 -0.711 1.00 17.93 84 VAL D CA 1
ATOM 5071 C C . VAL D 1 96 ? -1.968 34.776 0.237 1.00 17.27 84 VAL D C 1
ATOM 5072 O O . VAL D 1 96 ? -2.229 33.663 -0.251 1.00 16.08 84 VAL D O 1
ATOM 5076 N N . GLU D 1 97 ? -1.957 35.069 1.522 1.00 16.88 85 GLU D N 1
ATOM 5077 C CA . GLU D 1 97 ? -2.456 34.155 2.581 1.00 16.96 85 GLU D CA 1
ATOM 5078 C C . GLU D 1 97 ? -3.743 34.792 3.115 1.00 15.48 85 GLU D C 1
ATOM 5079 O O . GLU D 1 97 ? -3.733 36.036 3.397 1.00 16.12 85 GLU D O 1
ATOM 5085 N N . TYR D 1 98 ? -4.811 34.015 3.295 1.00 16.80 86 TYR D N 1
ATOM 5086 C CA . TYR D 1 98 ? -6.093 34.592 3.761 1.00 16.38 86 TYR D CA 1
ATOM 5087 C C . TYR D 1 98 ? -6.744 33.675 4.785 1.00 16.98 86 TYR D C 1
ATOM 5088 O O . TYR D 1 98 ? -6.574 32.469 4.732 1.00 16.39 86 TYR D O 1
ATOM 5097 N N . TYR D 1 99 ? -7.459 34.322 5.700 1.00 19.40 87 TYR D N 1
ATOM 5098 C CA . TYR D 1 99 ? -8.209 33.711 6.814 1.00 18.04 87 TYR D CA 1
ATOM 5099 C C . TYR D 1 99 ? -9.606 34.312 6.833 1.00 16.70 87 TYR D C 1
ATOM 5100 O O . TYR D 1 99 ? -9.767 35.565 6.838 1.00 17.83 87 TYR D O 1
ATOM 5109 N N . ILE D 1 100 ? -10.590 33.440 6.926 1.00 17.30 88 ILE D N 1
ATOM 5110 C CA . ILE D 1 100 ? -11.982 33.827 7.272 1.00 16.71 88 ILE D CA 1
ATOM 5111 C C . ILE D 1 100 ? -12.218 33.262 8.660 1.00 17.47 88 ILE D C 1
ATOM 5112 O O . ILE D 1 100 ? -12.371 32.034 8.781 1.00 16.90 88 ILE D O 1
ATOM 5117 N N . VAL D 1 101 ? -12.098 34.117 9.666 1.00 18.43 89 VAL D N 1
ATOM 5118 C CA . VAL D 1 101 ? -11.992 33.632 11.069 1.00 18.44 89 VAL D CA 1
ATOM 5119 C C . VAL D 1 101 ? -13.408 33.492 11.632 1.00 18.83 89 VAL D C 1
ATOM 5120 O O . VAL D 1 101 ? -14.100 34.471 11.682 1.00 17.34 89 VAL D O 1
ATOM 5124 N N . GLU D 1 102 ? -13.790 32.272 12.020 1.00 17.72 90 GLU D N 1
ATOM 5125 C CA . GLU D 1 102 ? -15.143 31.918 12.540 1.00 18.66 90 GLU D CA 1
ATOM 5126 C C . GLU D 1 102 ? -15.164 32.047 14.072 1.00 19.06 90 GLU D C 1
ATOM 5127 O O . GLU D 1 102 ? -16.226 32.381 14.651 1.00 20.35 90 GLU D O 1
ATOM 5133 N N . SER D 1 103 ? -14.037 31.752 14.709 1.00 19.12 91 SER D N 1
ATOM 5134 C CA . SER D 1 103 ? -13.870 31.765 16.179 1.00 19.37 91 SER D CA 1
ATOM 5135 C C . SER D 1 103 ? -12.415 32.056 16.490 1.00 18.34 91 SER D C 1
ATOM 5136 O O . SER D 1 103 ? -11.518 31.583 15.766 1.00 18.37 91 SER D O 1
ATOM 5139 N N . PHE D 1 104 ? -12.174 32.797 17.552 1.00 17.35 92 PHE D N 1
ATOM 5140 C CA . PHE D 1 104 ? -10.821 32.882 18.146 1.00 18.16 92 PHE D CA 1
ATOM 5141 C C . PHE D 1 104 ? -10.977 32.975 19.650 1.00 19.61 92 PHE D C 1
ATOM 5142 O O . PHE D 1 104 ? -12.039 33.350 20.143 1.00 20.13 92 PHE D O 1
ATOM 5150 N N . SER D 1 105 ? -9.872 32.688 20.313 1.00 19.76 93 SER D N 1
ATOM 5151 C CA . SER D 1 105 ? -9.759 32.560 21.783 1.00 21.87 93 SER D CA 1
ATOM 5152 C C . SER D 1 105 ? -8.484 33.281 22.181 1.00 25.90 93 SER D C 1
ATOM 5153 O O . SER D 1 105 ? -7.431 33.046 21.502 1.00 32.26 93 SER D O 1
ATOM 5156 N N . THR D 1 106 ? -8.620 34.185 23.143 1.00 27.52 94 THR D N 1
ATOM 5157 C CA . THR D 1 106 ? -7.573 34.879 23.952 1.00 25.47 94 THR D CA 1
ATOM 5158 C C . THR D 1 106 ? -6.785 35.942 23.170 1.00 25.29 94 THR D C 1
ATOM 5159 O O . THR D 1 106 ? -6.321 36.897 23.842 1.00 28.39 94 THR D O 1
ATOM 5163 N N . TYR D 1 107 ? -6.587 35.786 21.859 1.00 20.08 95 TYR D N 1
ATOM 5164 C CA . TYR D 1 107 ? -5.825 36.751 21.038 1.00 19.95 95 TYR D CA 1
ATOM 5165 C C . TYR D 1 107 ? -6.506 36.920 19.680 1.00 19.07 95 TYR D C 1
ATOM 5166 O O . TYR D 1 107 ? -6.640 35.956 18.950 1.00 18.63 95 TYR D O 1
ATOM 5175 N N . ASP D 1 108 ? -6.911 38.152 19.374 1.00 20.61 96 ASP D N 1
ATOM 5176 C CA . ASP D 1 108 ? -7.496 38.499 18.056 1.00 20.60 96 ASP D CA 1
ATOM 5177 C C . ASP D 1 108 ? -6.370 38.409 17.023 1.00 20.89 96 ASP D C 1
ATOM 5178 O O . ASP D 1 108 ? -5.448 39.219 17.035 1.00 21.14 96 ASP D O 1
ATOM 5183 N N . PRO D 1 109 ? -6.382 37.403 16.120 1.00 20.02 97 PRO D N 1
ATOM 5184 C CA . PRO D 1 109 ? -5.266 37.204 15.195 1.00 22.00 97 PRO D CA 1
ATOM 5185 C C . PRO D 1 109 ? -5.134 38.300 14.126 1.00 21.59 97 PRO D C 1
ATOM 5186 O O . PRO D 1 109 ? -4.120 38.326 13.418 1.00 21.53 97 PRO D O 1
ATOM 5190 N N . SER D 1 110 ? -6.118 39.196 14.035 1.00 24.39 98 SER D N 1
ATOM 5191 C CA . SER D 1 110 ? -6.064 40.389 13.146 1.00 23.78 98 SER D CA 1
ATOM 5192 C C . SER D 1 110 ? -5.304 41.538 13.827 1.00 25.81 98 SER D C 1
ATOM 5193 O O . SER D 1 110 ? -4.957 42.521 13.105 1.00 24.58 98 SER D O 1
ATOM 5196 N N . THR D 1 111 ? -4.964 41.417 15.123 1.00 22.53 99 THR D N 1
ATOM 5197 C CA . THR D 1 111 ? -4.146 42.422 15.845 1.00 23.61 99 THR D CA 1
ATOM 5198 C C . THR D 1 111 ? -2.930 42.841 14.991 1.00 23.79 99 THR D C 1
ATOM 5199 O O . THR D 1 111 ? -2.122 41.951 14.594 1.00 23.44 99 THR D O 1
ATOM 5203 N N . GLY D 1 112 ? -2.793 44.156 14.757 1.00 23.68 100 GLY D N 1
ATOM 5204 C CA . GLY D 1 112 ? -1.645 44.723 14.028 1.00 24.50 100 GLY D CA 1
ATOM 5205 C C . GLY D 1 112 ? -1.897 44.759 12.541 1.00 24.95 100 GLY D C 1
ATOM 5206 O O . GLY D 1 112 ? -0.984 45.155 11.803 1.00 30.35 100 GLY D O 1
ATOM 5207 N N . ALA D 1 113 ? -3.106 44.427 12.096 1.00 22.64 101 ALA D N 1
ATOM 5208 C CA . ALA D 1 113 ? -3.507 44.567 10.676 1.00 21.03 101 ALA D CA 1
ATOM 5209 C C . ALA D 1 113 ? -4.406 45.798 10.516 1.00 21.31 101 ALA D C 1
ATOM 5210 O O . ALA D 1 113 ? -5.074 46.200 11.481 1.00 22.85 101 ALA D O 1
ATOM 5212 N N . GLN D 1 114 ? -4.486 46.328 9.312 1.00 21.57 102 GLN D N 1
ATOM 5213 C CA . GLN D 1 114 ? -5.282 47.555 9.047 1.00 24.05 102 GLN D CA 1
ATOM 5214 C C . GLN D 1 114 ? -6.734 47.165 8.789 1.00 23.08 102 GLN D C 1
ATOM 5215 O O . GLN D 1 114 ? -6.988 46.359 7.881 1.00 23.21 102 GLN D O 1
ATOM 5221 N N . GLU D 1 115 ? -7.642 47.709 9.603 1.00 20.39 103 GLU D N 1
ATOM 5222 C CA . GLU D 1 115 ? -9.101 47.542 9.458 1.00 22.47 103 GLU D CA 1
ATOM 5223 C C . GLU D 1 115 ? -9.556 48.333 8.218 1.00 23.35 103 GLU D C 1
ATOM 5224 O O . GLU D 1 115 ? -9.270 49.595 8.129 1.00 23.56 103 GLU D O 1
ATOM 5230 N N . LEU D 1 116 ? -10.291 47.673 7.311 1.00 23.97 104 LEU D N 1
ATOM 5231 C CA . LEU D 1 116 ? -10.692 48.266 6.002 1.00 26.26 104 LEU D CA 1
ATOM 5232 C C . LEU D 1 116 ? -12.201 48.487 5.919 1.00 31.12 104 LEU D C 1
ATOM 5233 O O . LEU D 1 116 ? -12.590 49.419 5.201 1.00 32.94 104 LEU D O 1
ATOM 5238 N N . GLY D 1 117 ? -12.996 47.700 6.647 1.00 29.11 105 GLY D N 1
ATOM 5239 C CA . GLY D 1 117 ? -14.471 47.742 6.618 1.00 28.25 105 GLY D CA 1
ATOM 5240 C C . GLY D 1 117 ? -15.059 46.401 7.021 1.00 28.59 105 GLY D C 1
ATOM 5241 O O . GLY D 1 117 ? -14.403 45.678 7.800 1.00 25.59 105 GLY D O 1
ATOM 5242 N N . THR D 1 118 ? -16.276 46.100 6.571 1.00 25.39 106 THR D N 1
ATOM 5243 C CA . THR D 1 118 ? -17.018 44.904 7.038 1.00 28.34 106 THR D CA 1
ATOM 5244 C C . THR D 1 118 ? -17.722 44.228 5.863 1.00 29.48 106 THR D C 1
ATOM 5245 O O . THR D 1 118 ? -17.959 44.863 4.819 1.00 30.11 106 THR D O 1
ATOM 5249 N N . VAL D 1 119 ? -18.114 42.984 6.085 1.00 28.35 107 VAL D N 1
ATOM 5250 C CA . VAL D 1 119 ? -18.984 42.232 5.151 1.00 28.04 107 VAL D CA 1
ATOM 5251 C C . VAL D 1 119 ? -20.013 41.480 5.987 1.00 27.84 107 VAL D C 1
ATOM 5252 O O . VAL D 1 119 ? -19.685 41.023 7.121 1.00 25.43 107 VAL D O 1
ATOM 5256 N N . GLU D 1 120 ? -21.247 41.492 5.487 1.00 28.42 108 GLU D N 1
ATOM 5257 C CA . GLU D 1 120 ? -22.389 40.766 6.075 1.00 31.92 108 GLU D CA 1
ATOM 5258 C C . GLU D 1 120 ? -22.553 39.498 5.242 1.00 28.27 108 GLU D C 1
ATOM 5259 O O . GLU D 1 120 ? -22.840 39.618 4.038 1.00 27.59 108 GLU D O 1
ATOM 5265 N N . THR D 1 121 ? -22.353 38.333 5.837 1.00 26.73 109 THR D N 1
ATOM 5266 C CA . THR D 1 121 ? -22.512 37.048 5.113 1.00 26.47 109 THR D CA 1
ATOM 5267 C C . THR D 1 121 ? -22.773 35.937 6.134 1.00 26.39 109 THR D C 1
ATOM 5268 O O . THR D 1 121 ? -22.295 36.035 7.283 1.00 24.32 109 THR D O 1
ATOM 5272 N N . ASP D 1 122 ? -23.571 34.949 5.742 1.00 26.22 110 ASP D N 1
ATOM 5273 C CA . ASP D 1 122 ? -23.830 33.731 6.549 1.00 27.38 110 ASP D CA 1
ATOM 5274 C C . ASP D 1 122 ? -24.292 34.139 7.959 1.00 28.08 110 ASP D C 1
ATOM 5275 O O . ASP D 1 122 ? -23.753 33.627 8.944 1.00 26.06 110 ASP D O 1
ATOM 5280 N N . ASP D 1 123 ? -25.245 35.074 8.037 1.00 33.86 111 ASP D N 1
ATOM 5281 C CA . ASP D 1 123 ? -25.928 35.494 9.297 1.00 33.70 111 ASP D CA 1
ATOM 5282 C C . ASP D 1 123 ? -24.938 36.077 10.306 1.00 31.93 111 ASP D C 1
ATOM 5283 O O . ASP D 1 123 ? -25.206 35.993 11.534 1.00 32.75 111 ASP D O 1
ATOM 5288 N N . GLY D 1 124 ? -23.859 36.676 9.808 1.00 27.81 112 GLY D N 1
ATOM 5289 C CA . GLY D 1 124 ? -22.796 37.259 10.633 1.00 26.79 112 GLY D CA 1
ATOM 5290 C C . GLY D 1 124 ? -22.291 38.554 10.023 1.00 26.74 112 GLY D C 1
ATOM 5291 O O . GLY D 1 124 ? -22.627 38.851 8.872 1.00 28.59 112 GLY D O 1
ATOM 5292 N N . THR D 1 125 ? -21.519 39.287 10.802 1.00 27.68 113 THR D N 1
ATOM 5293 C CA . THR D 1 125 ? -20.759 40.476 10.379 1.00 29.22 113 THR D CA 1
ATOM 5294 C C . THR D 1 125 ? -19.288 40.113 10.538 1.00 27.46 113 THR D C 1
ATOM 5295 O O . THR D 1 125 ? -18.931 39.557 11.599 1.00 27.69 113 THR D O 1
ATOM 5299 N N . TYR D 1 126 ? -18.498 40.356 9.502 1.00 25.01 114 TYR D N 1
ATOM 5300 C CA . TYR D 1 126 ? -17.030 40.138 9.541 1.00 24.87 114 TYR D CA 1
ATOM 5301 C C . TYR D 1 126 ? -16.327 41.475 9.360 1.00 22.26 114 TYR D C 1
ATOM 5302 O O . TYR D 1 126 ? -16.673 42.242 8.437 1.00 24.48 114 TYR D O 1
ATOM 5311 N N . LYS D 1 127 ? -15.312 41.733 10.171 1.00 20.54 115 LYS D N 1
ATOM 5312 C CA . LYS D 1 127 ? -14.421 42.891 9.932 1.00 21.61 115 LYS D CA 1
ATOM 5313 C C . LYS D 1 127 ? -13.297 42.413 9.014 1.00 21.48 115 LYS D C 1
ATOM 5314 O O . LYS D 1 127 ? -12.800 41.306 9.252 1.00 19.76 115 LYS D O 1
ATOM 5320 N N . ILE D 1 128 ? -12.965 43.222 8.005 1.00 23.17 116 ILE D N 1
ATOM 5321 C CA . ILE D 1 128 ? -11.938 42.913 6.968 1.00 23.26 116 ILE D CA 1
ATOM 5322 C C . ILE D 1 128 ? -10.663 43.626 7.362 1.00 21.01 116 ILE D C 1
ATOM 5323 O O . ILE D 1 128 ? -10.746 44.823 7.701 1.00 20.65 116 ILE D O 1
ATOM 5328 N N . TYR D 1 129 ? -9.520 42.983 7.205 1.00 21.18 117 TYR D N 1
ATOM 5329 C CA . TYR D 1 129 ? -8.211 43.606 7.486 1.00 21.13 117 TYR D CA 1
ATOM 5330 C C . TYR D 1 129 ? -7.197 43.176 6.434 1.00 21.37 117 TYR D C 1
ATOM 5331 O O . TYR D 1 129 ? -7.331 42.108 5.830 1.00 20.70 117 TYR D O 1
ATOM 5340 N N . GLN D 1 130 ? -6.143 43.965 6.309 1.00 21.06 118 GLN D N 1
ATOM 5341 C CA . GLN D 1 130 ? -4.987 43.622 5.455 1.00 23.57 118 GLN D CA 1
ATOM 5342 C C . GLN D 1 130 ? -3.707 43.886 6.240 1.00 23.61 118 GLN D C 1
ATOM 5343 O O . GLN D 1 130 ? -3.633 44.837 7.021 1.00 23.59 118 GLN D O 1
ATOM 5349 N N . THR D 1 131 ? -2.715 43.032 6.033 1.00 22.41 119 THR D N 1
ATOM 5350 C CA . THR D 1 131 ? -1.345 43.210 6.548 1.00 21.96 119 THR D CA 1
ATOM 5351 C C . THR D 1 131 ? -0.380 42.501 5.601 1.00 20.14 119 THR D C 1
ATOM 5352 O O . THR D 1 131 ? -0.814 42.052 4.541 1.00 21.17 119 THR D O 1
ATOM 5356 N N . THR D 1 132 ? 0.894 42.503 5.949 1.00 22.26 120 THR D N 1
ATOM 5357 C CA . THR D 1 132 ? 1.991 41.881 5.162 1.00 26.57 120 THR D CA 1
ATOM 5358 C C . THR D 1 132 ? 2.777 40.985 6.101 1.00 25.40 120 THR D C 1
ATOM 5359 O O . THR D 1 132 ? 2.749 41.265 7.322 1.00 28.70 120 THR D O 1
ATOM 5363 N N . ARG D 1 133 ? 3.307 39.880 5.564 1.00 23.30 121 ARG D N 1
ATOM 5364 C CA . ARG D 1 133 ? 4.242 38.949 6.235 1.00 22.02 121 ARG D CA 1
ATOM 5365 C C . ARG D 1 133 ? 5.548 39.024 5.444 1.00 23.97 121 ARG D C 1
ATOM 5366 O O . ARG D 1 133 ? 5.492 38.895 4.193 1.00 23.24 121 ARG D O 1
ATOM 5374 N N . GLU D 1 134 ? 6.674 39.255 6.127 1.00 23.93 122 GLU D N 1
ATOM 5375 C CA . GLU D 1 134 ? 7.993 39.516 5.497 1.00 25.51 122 GLU D CA 1
ATOM 5376 C C . GLU D 1 134 ? 8.887 38.319 5.806 1.00 24.75 122 GLU D C 1
ATOM 5377 O O . GLU D 1 134 ? 8.933 37.917 6.969 1.00 25.73 122 GLU D O 1
ATOM 5383 N N . ASN D 1 135 ? 9.511 37.726 4.788 1.00 26.98 123 ASN D N 1
ATOM 5384 C CA . ASN D 1 135 ? 10.550 36.688 4.974 1.00 28.02 123 ASN D CA 1
ATOM 5385 C C . ASN D 1 135 ? 9.948 35.551 5.800 1.00 26.63 123 ASN D C 1
ATOM 5386 O O . ASN D 1 135 ? 10.574 35.121 6.772 1.00 28.66 123 ASN D O 1
ATOM 5391 N N . ALA D 1 136 ? 8.743 35.126 5.424 1.00 23.41 124 ALA D N 1
ATOM 5392 C CA . ALA D 1 136 ? 7.878 34.267 6.253 1.00 21.36 124 ALA D CA 1
ATOM 5393 C C . ALA D 1 136 ? 7.699 32.921 5.557 1.00 21.50 124 ALA D C 1
ATOM 5394 O O . ALA D 1 136 ? 7.762 32.821 4.325 1.00 21.95 124 ALA D O 1
ATOM 5396 N N . PRO D 1 137 ? 7.342 31.869 6.304 1.00 19.85 125 PRO D N 1
ATOM 5397 C CA . PRO D 1 137 ? 7.010 30.576 5.682 1.00 19.89 125 PRO D CA 1
ATOM 5398 C C . PRO D 1 137 ? 5.786 30.741 4.764 1.00 18.49 125 PRO D C 1
ATOM 5399 O O . PRO D 1 137 ? 4.883 31.541 5.089 1.00 22.12 125 PRO D O 1
ATOM 5403 N N . SER D 1 138 ? 5.832 30.130 3.596 1.00 18.92 126 SER D N 1
ATOM 5404 C CA . SER D 1 138 ? 4.713 30.133 2.618 1.00 17.90 126 SER D CA 1
ATOM 5405 C C . SER D 1 138 ? 4.677 28.821 1.806 1.00 18.73 126 SER D C 1
ATOM 5406 O O . SER D 1 138 ? 5.642 28.010 1.871 1.00 19.32 126 SER D O 1
ATOM 5409 N N . ILE D 1 139 ? 3.636 28.650 0.975 1.00 18.04 127 ILE D N 1
ATOM 5410 C CA . ILE D 1 139 ? 3.554 27.526 0.005 1.00 19.75 127 ILE D CA 1
ATOM 5411 C C . ILE D 1 139 ? 4.663 27.658 -1.051 1.00 20.72 127 ILE D C 1
ATOM 5412 O O . ILE D 1 139 ? 4.849 26.679 -1.820 1.00 21.58 127 ILE D O 1
ATOM 5417 N N . GLU D 1 140 ? 5.364 28.793 -1.102 1.00 20.65 128 GLU D N 1
ATOM 5418 C CA . GLU D 1 140 ? 6.444 28.995 -2.093 1.00 21.73 128 GLU D CA 1
ATOM 5419 C C . GLU D 1 140 ? 7.814 28.998 -1.410 1.00 21.93 128 GLU D C 1
ATOM 5420 O O . GLU D 1 140 ? 8.826 29.170 -2.137 1.00 25.19 128 GLU D O 1
ATOM 5426 N N . GLY D 1 141 ? 7.868 28.735 -0.107 1.00 18.81 129 GLY D N 1
ATOM 5427 C CA . GLY D 1 141 ? 9.097 28.839 0.694 1.00 21.27 129 GLY D CA 1
ATOM 5428 C C . GLY D 1 141 ? 9.162 30.193 1.358 1.00 20.19 129 GLY D C 1
ATOM 5429 O O . GLY D 1 141 ? 8.130 30.860 1.422 1.00 21.46 129 GLY D O 1
ATOM 5430 N N . THR D 1 142 ? 10.313 30.559 1.898 1.00 20.45 130 THR D N 1
ATOM 5431 C CA . THR D 1 142 ? 10.487 31.866 2.554 1.00 20.86 130 THR D CA 1
ATOM 5432 C C . THR D 1 142 ? 10.075 32.971 1.572 1.00 21.27 130 THR D C 1
ATOM 5433 O O . THR D 1 142 ? 10.647 33.086 0.473 1.00 21.47 130 THR D O 1
ATOM 5437 N N . ALA D 1 143 ? 9.094 33.761 1.941 1.00 19.71 131 ALA D N 1
ATOM 5438 C CA . ALA D 1 143 ? 8.533 34.755 1.012 1.00 22.13 131 ALA D CA 1
ATOM 5439 C C . ALA D 1 143 ? 7.927 35.939 1.752 1.00 21.93 131 ALA D C 1
ATOM 5440 O O . ALA D 1 143 ? 7.604 35.820 2.968 1.00 22.42 131 ALA D O 1
ATOM 5442 N N . THR D 1 144 ? 7.744 37.036 1.016 1.00 20.64 132 THR D N 1
ATOM 5443 C CA . THR D 1 144 ? 6.969 38.225 1.432 1.00 20.27 132 THR D CA 1
ATOM 5444 C C . THR D 1 144 ? 5.625 38.228 0.685 1.00 21.22 132 THR D C 1
ATOM 5445 O O . THR D 1 144 ? 5.606 38.095 -0.545 1.00 22.50 132 THR D O 1
ATOM 5449 N N . PHE D 1 145 ? 4.515 38.352 1.400 1.00 19.78 133 PHE D N 1
ATOM 5450 C CA . PHE D 1 145 ? 3.151 38.159 0.835 1.00 19.77 133 PHE D CA 1
ATOM 5451 C C . PHE D 1 145 ? 2.153 39.007 1.627 1.00 19.28 133 PHE D C 1
ATOM 5452 O O . PHE D 1 145 ? 2.363 39.326 2.813 1.00 20.84 133 PHE D O 1
ATOM 5460 N N . ASN D 1 146 ? 1.082 39.393 0.960 1.00 21.10 134 ASN D N 1
ATOM 5461 C CA . ASN D 1 146 ? -0.090 40.012 1.607 1.00 21.59 134 ASN D CA 1
ATOM 5462 C C . ASN D 1 146 ? -0.849 38.946 2.405 1.00 16.83 134 ASN D C 1
ATOM 5463 O O . ASN D 1 146 ? -0.820 37.709 2.062 1.00 17.49 134 ASN D O 1
ATOM 5468 N N . GLN D 1 147 ? -1.426 39.377 3.523 1.00 19.22 135 GLN D N 1
ATOM 5469 C CA . GLN D 1 147 ? -2.253 38.505 4.404 1.00 17.71 135 GLN D CA 1
ATOM 5470 C C . GLN D 1 147 ? -3.597 39.206 4.614 1.00 16.68 135 GLN D C 1
ATOM 5471 O O . GLN D 1 147 ? -3.597 40.413 5.020 1.00 19.28 135 GLN D O 1
ATOM 5477 N N . TYR D 1 148 ? -4.704 38.593 4.217 1.00 15.71 136 TYR D N 1
ATOM 5478 C CA . TYR D 1 148 ? -6.058 39.176 4.337 1.00 16.54 136 TYR D CA 1
ATOM 5479 C C . TYR D 1 148 ? -6.825 38.419 5.414 1.00 16.74 136 TYR D C 1
ATOM 5480 O O . TYR D 1 148 ? -6.743 37.179 5.471 1.00 19.00 136 TYR D O 1
ATOM 5489 N N . TRP D 1 149 ? -7.621 39.165 6.166 1.00 17.29 137 TRP D N 1
ATOM 5490 C CA . TRP D 1 149 ? -8.482 38.676 7.266 1.00 17.34 137 TRP D CA 1
ATOM 5491 C C . TRP D 1 149 ? -9.921 39.135 7.043 1.00 16.41 137 TRP D C 1
ATOM 5492 O O . TRP D 1 149 ? -10.187 40.373 6.747 1.00 20.30 137 TRP D O 1
ATOM 5503 N N . SER D 1 150 ? -10.815 38.206 7.316 1.00 20.36 138 SER D N 1
ATOM 5504 C CA . SER D 1 150 ? -12.234 38.459 7.623 1.00 19.93 138 SER D CA 1
ATOM 5505 C C . SER D 1 150 ? -12.501 37.852 8.986 1.00 19.33 138 SER D C 1
ATOM 5506 O O . SER D 1 150 ? -12.261 36.643 9.134 1.00 19.61 138 SER D O 1
ATOM 5509 N N . VAL D 1 151 ? -12.950 38.633 9.966 1.00 18.50 139 VAL D N 1
ATOM 5510 C CA . VAL D 1 151 ? -13.063 38.066 11.333 1.00 18.57 139 VAL D CA 1
ATOM 5511 C C . VAL D 1 151 ? -14.517 38.215 11.805 1.00 18.88 139 VAL D C 1
ATOM 5512 O O . VAL D 1 151 ? -15.018 39.360 11.898 1.00 18.92 139 VAL D O 1
ATOM 5516 N N . ARG D 1 152 ? -15.182 37.104 12.112 1.00 20.04 140 ARG D N 1
ATOM 5517 C CA . ARG D 1 152 ? -16.620 37.148 12.499 1.00 20.57 140 ARG D CA 1
ATOM 5518 C C . ARG D 1 152 ? -16.791 37.859 13.852 1.00 22.33 140 ARG D C 1
ATOM 5519 O O . ARG D 1 152 ? -16.003 37.604 14.763 1.00 21.89 140 ARG D O 1
ATOM 5527 N N . THR D 1 153 ? -17.748 38.774 13.976 1.00 24.35 141 THR D N 1
ATOM 5528 C CA . THR D 1 153 ? -17.914 39.562 15.237 1.00 27.99 141 THR D CA 1
ATOM 5529 C C . THR D 1 153 ? -18.551 38.674 16.310 1.00 28.77 141 THR D C 1
ATOM 5530 O O . THR D 1 153 ? -18.189 38.826 17.503 1.00 30.65 141 THR D O 1
ATOM 5534 N N . ASP D 1 154 ? -19.466 37.802 15.903 1.00 28.40 142 ASP D N 1
ATOM 5535 C CA . ASP D 1 154 ? -20.136 36.817 16.785 1.00 31.65 142 ASP D CA 1
ATOM 5536 C C . ASP D 1 154 ? -19.618 35.417 16.425 1.00 28.22 142 ASP D C 1
ATOM 5537 O O . ASP D 1 154 ? -20.020 34.892 15.360 1.00 29.98 142 ASP D O 1
ATOM 5542 N N . HIS D 1 155 ? -18.777 34.860 17.297 1.00 27.48 143 HIS D N 1
ATOM 5543 C CA . HIS D 1 155 ? -18.014 33.606 17.075 1.00 27.62 143 HIS D CA 1
ATOM 5544 C C . HIS D 1 155 ? -18.967 32.421 16.996 1.00 28.03 143 HIS D C 1
ATOM 5545 O O . HIS D 1 155 ? -19.979 32.391 17.728 1.00 25.49 143 HIS D O 1
ATOM 5552 N N . ARG D 1 156 ? -18.630 31.481 16.135 1.00 23.99 144 ARG D N 1
ATOM 5553 C CA . ARG D 1 156 ? -19.340 30.196 16.011 1.00 25.88 144 ARG D CA 1
ATOM 5554 C C . ARG D 1 156 ? -18.339 29.110 15.635 1.00 24.81 144 ARG D C 1
ATOM 5555 O O . ARG D 1 156 ? -17.237 29.431 15.133 1.00 22.27 144 ARG D O 1
ATOM 5563 N N . VAL D 1 157 ? -18.753 27.879 15.887 1.00 23.07 145 VAL D N 1
ATOM 5564 C CA . VAL D 1 157 ? -18.063 26.626 15.496 1.00 23.69 145 VAL D CA 1
ATOM 5565 C C . VAL D 1 157 ? -19.080 25.876 14.646 1.00 25.26 145 VAL D C 1
ATOM 5566 O O . VAL D 1 157 ? -20.082 25.375 15.216 1.00 28.86 145 VAL D O 1
ATOM 5570 N N . GLY D 1 158 ? -18.910 25.919 13.332 1.00 25.71 146 GLY D N 1
ATOM 5571 C CA . GLY D 1 158 ? -19.730 25.153 12.380 1.00 26.60 146 GLY D CA 1
ATOM 5572 C C . GLY D 1 158 ? -20.726 26.053 11.680 1.00 30.82 146 GLY D C 1
ATOM 5573 O O . GLY D 1 158 ? -21.156 27.070 12.267 1.00 32.40 146 GLY D O 1
ATOM 5574 N N . GLY D 1 159 ? -21.123 25.648 10.481 1.00 26.99 147 GLY D N 1
ATOM 5575 C CA . GLY D 1 159 ? -22.140 26.330 9.678 1.00 26.65 147 GLY D CA 1
ATOM 5576 C C . GLY D 1 159 ? -21.608 26.458 8.274 1.00 24.89 147 GLY D C 1
ATOM 5577 O O . GLY D 1 159 ? -20.697 25.695 7.929 1.00 24.56 147 GLY D O 1
ATOM 5578 N N . THR D 1 160 ? -22.142 27.400 7.513 1.00 22.74 148 THR D N 1
ATOM 5579 C CA . THR D 1 160 ? -21.835 27.554 6.075 1.00 22.56 148 THR D CA 1
ATOM 5580 C C . THR D 1 160 ? -21.038 28.835 5.903 1.00 22.83 148 THR D C 1
ATOM 5581 O O . THR D 1 160 ? -21.417 29.803 6.495 1.00 22.62 148 THR D O 1
ATOM 5585 N N . VAL D 1 161 ? -19.991 28.812 5.084 1.00 21.84 149 VAL D N 1
ATOM 5586 C CA . VAL D 1 161 ? -19.164 29.999 4.771 1.00 19.32 149 VAL D CA 1
ATOM 5587 C C . VAL D 1 161 ? -19.194 30.212 3.259 1.00 20.79 149 VAL D C 1
ATOM 5588 O O . VAL D 1 161 ? -18.734 29.313 2.537 1.00 20.66 149 VAL D O 1
ATOM 5592 N N . THR D 1 162 ? -19.770 31.336 2.809 1.00 20.79 150 THR D N 1
ATOM 5593 C CA . THR D 1 162 ? -19.947 31.647 1.372 1.00 20.31 150 THR D CA 1
ATOM 5594 C C . THR D 1 162 ? -18.663 32.359 0.974 1.00 19.57 150 THR D C 1
ATOM 5595 O O . THR D 1 162 ? -18.615 33.622 1.131 1.00 19.28 150 THR D O 1
ATOM 5599 N N . THR D 1 163 ? -17.624 31.605 0.617 1.00 20.37 151 THR D N 1
ATOM 5600 C CA . THR D 1 163 ? -16.262 32.191 0.515 1.00 19.52 151 THR D CA 1
ATOM 5601 C C . THR D 1 163 ? -16.251 33.319 -0.528 1.00 20.10 151 THR D C 1
ATOM 5602 O O . THR D 1 163 ? -15.568 34.318 -0.297 1.00 19.39 151 THR D O 1
ATOM 5606 N N . GLN D 1 164 ? -17.029 33.222 -1.604 1.00 22.25 152 GLN D N 1
ATOM 5607 C CA . GLN D 1 164 ? -17.061 34.274 -2.654 1.00 24.42 152 GLN D CA 1
ATOM 5608 C C . GLN D 1 164 ? -17.444 35.624 -2.040 1.00 22.56 152 GLN D C 1
ATOM 5609 O O . GLN D 1 164 ? -16.937 36.612 -2.491 1.00 24.92 152 GLN D O 1
ATOM 5615 N N . ASN D 1 165 ? -18.315 35.678 -1.034 1.00 22.52 153 ASN D N 1
ATOM 5616 C CA . ASN D 1 165 ? -18.725 36.964 -0.414 1.00 22.02 153 ASN D CA 1
ATOM 5617 C C . ASN D 1 165 ? -17.508 37.633 0.244 1.00 21.55 153 ASN D C 1
ATOM 5618 O O . ASN D 1 165 ? -17.458 38.876 0.259 1.00 21.89 153 ASN D O 1
ATOM 5623 N N . HIS D 1 166 ? -16.570 36.864 0.824 1.00 19.62 154 HIS D N 1
ATOM 5624 C CA . HIS D 1 166 ? -15.346 37.391 1.485 1.00 19.94 154 HIS D CA 1
ATOM 5625 C C . HIS D 1 166 ? -14.396 37.897 0.396 1.00 19.56 154 HIS D C 1
ATOM 5626 O O . HIS D 1 166 ? -13.897 39.062 0.502 1.00 21.23 154 HIS D O 1
ATOM 5633 N N . PHE D 1 167 ? -14.165 37.062 -0.617 1.00 20.55 155 PHE D N 1
ATOM 5634 C CA . PHE D 1 167 ? -13.276 37.404 -1.752 1.00 20.34 155 PHE D CA 1
ATOM 5635 C C . PHE D 1 167 ? -13.787 38.696 -2.416 1.00 22.15 155 PHE D C 1
ATOM 5636 O O . PHE D 1 167 ? -12.945 39.582 -2.708 1.00 22.91 155 PHE D O 1
ATOM 5644 N N . ASP D 1 168 ? -15.107 38.806 -2.630 1.00 24.66 156 ASP D N 1
ATOM 5645 C CA . ASP D 1 168 ? -15.764 40.009 -3.215 1.00 24.18 156 ASP D CA 1
ATOM 5646 C C . ASP D 1 168 ? -15.583 41.219 -2.304 1.00 25.15 156 ASP D C 1
ATOM 5647 O O . ASP D 1 168 ? -15.316 42.313 -2.848 1.00 22.97 156 ASP D O 1
ATOM 5652 N N . ALA D 1 169 ? -15.709 41.052 -0.984 1.00 22.95 157 ALA D N 1
ATOM 5653 C CA . ALA D 1 169 ? -15.493 42.132 0.006 1.00 23.99 157 ALA D CA 1
ATOM 5654 C C . ALA D 1 169 ? -14.037 42.610 -0.067 1.00 24.50 157 ALA D C 1
ATOM 5655 O O . ALA D 1 169 ? -13.804 43.820 -0.107 1.00 21.86 157 ALA D O 1
ATOM 5657 N N . TRP D 1 170 ? -13.068 41.698 -0.089 1.00 22.36 158 TRP D N 1
ATOM 5658 C CA . TRP D 1 170 ? -11.636 42.082 -0.174 1.00 22.48 158 TRP D CA 1
ATOM 5659 C C . TRP D 1 170 ? -11.367 42.824 -1.501 1.00 22.41 158 TRP D C 1
ATOM 5660 O O . TRP D 1 170 ? -10.715 43.883 -1.440 1.00 23.25 158 TRP D O 1
ATOM 5671 N N . LYS D 1 171 ? -11.894 42.317 -2.620 1.00 23.45 159 LYS D N 1
ATOM 5672 C CA . LYS D 1 171 ? -11.774 42.950 -3.965 1.00 26.77 159 LYS D CA 1
ATOM 5673 C C . LYS D 1 171 ? -12.341 44.380 -3.894 1.00 27.00 159 LYS D C 1
ATOM 5674 O O . LYS D 1 171 ? -11.661 45.288 -4.351 1.00 27.92 159 LYS D O 1
ATOM 5680 N N . ASN D 1 172 ? -13.533 44.556 -3.315 1.00 27.70 160 ASN D N 1
ATOM 5681 C CA . ASN D 1 172 ? -14.258 45.854 -3.181 1.00 28.82 160 ASN D CA 1
ATOM 5682 C C . ASN D 1 172 ? -13.416 46.875 -2.402 1.00 29.56 160 ASN D C 1
ATOM 5683 O O . ASN D 1 172 ? -13.416 48.066 -2.764 1.00 31.49 160 ASN D O 1
ATOM 5688 N N . ALA D 1 173 ? -12.685 46.429 -1.383 1.00 27.75 161 ALA D N 1
ATOM 5689 C CA . ALA D 1 173 ? -11.772 47.259 -0.573 1.00 29.73 161 ALA D CA 1
ATOM 5690 C C . ALA D 1 173 ? -10.428 47.436 -1.300 1.00 27.48 161 ALA D C 1
ATOM 5691 O O . ALA D 1 173 ? -9.521 48.057 -0.715 1.00 33.15 161 ALA D O 1
ATOM 5693 N N . GLY D 1 174 ? -10.288 46.873 -2.510 1.00 27.08 162 GLY D N 1
ATOM 5694 C CA . GLY D 1 174 ? -9.161 47.133 -3.423 1.00 27.55 162 GLY D CA 1
ATOM 5695 C C . GLY D 1 174 ? -8.072 46.077 -3.356 1.00 29.83 162 GLY D C 1
ATOM 5696 O O . GLY D 1 174 ? -7.043 46.254 -4.054 1.00 32.82 162 GLY D O 1
ATOM 5697 N N . LEU D 1 175 ? -8.284 45.015 -2.566 1.00 27.31 163 LEU D N 1
ATOM 5698 C CA . LEU D 1 175 ? -7.288 43.940 -2.291 1.00 27.63 163 LEU D CA 1
ATOM 5699 C C . LEU D 1 175 ? -7.214 42.972 -3.477 1.00 27.13 163 LEU D C 1
ATOM 5700 O O . LEU D 1 175 ? -8.244 42.387 -3.864 1.00 27.32 163 LEU D O 1
ATOM 5705 N N . GLU D 1 176 ? -6.012 42.806 -4.015 1.00 27.24 164 GLU D N 1
ATOM 5706 C CA . GLU D 1 176 ? -5.724 41.917 -5.167 1.00 28.39 164 GLU D CA 1
ATOM 5707 C C . GLU D 1 176 ? -5.575 40.482 -4.679 1.00 27.95 164 GLU D C 1
ATOM 5708 O O . GLU D 1 176 ? -4.889 40.290 -3.653 1.00 32.91 164 GLU D O 1
ATOM 5714 N N . MET D 1 177 ? -6.144 39.537 -5.430 1.00 25.25 165 MET D N 1
ATOM 5715 C CA . MET D 1 177 ? -5.994 38.065 -5.226 1.00 26.46 165 MET D CA 1
ATOM 5716 C C . MET D 1 177 ? -5.413 37.434 -6.493 1.00 25.18 165 MET D C 1
ATOM 5717 O O . MET D 1 177 ? -5.772 37.861 -7.594 1.00 22.25 165 MET D O 1
ATOM 5722 N N . GLY D 1 178 ? -4.624 36.384 -6.325 1.00 22.07 166 GLY D N 1
ATOM 5723 C CA . GLY D 1 178 ? -4.019 35.639 -7.438 1.00 22.43 166 GLY D CA 1
ATOM 5724 C C . GLY D 1 178 ? -4.847 34.412 -7.776 1.00 20.87 166 GLY D C 1
ATOM 5725 O O . GLY D 1 178 ? -6.054 34.384 -7.445 1.00 20.51 166 GLY D O 1
ATOM 5726 N N . THR D 1 179 ? -4.219 33.437 -8.410 1.00 19.85 167 THR D N 1
ATOM 5727 C CA . THR D 1 179 ? -4.814 32.145 -8.764 1.00 20.76 167 THR D CA 1
ATOM 5728 C C . THR D 1 179 ? -4.932 31.331 -7.484 1.00 17.84 167 THR D C 1
ATOM 5729 O O . THR D 1 179 ? -3.946 31.236 -6.771 1.00 15.82 167 THR D O 1
ATOM 5733 N N . HIS D 1 180 ? -6.090 30.732 -7.220 1.00 20.30 168 HIS D N 1
ATOM 5734 C CA . HIS D 1 180 ? -6.310 29.974 -5.962 1.00 19.48 168 HIS D CA 1
ATOM 5735 C C . HIS D 1 180 ? -5.443 28.722 -5.900 1.00 19.65 168 HIS D C 1
ATOM 5736 O O . HIS D 1 180 ? -5.433 27.919 -6.885 1.00 17.78 168 HIS D O 1
ATOM 5743 N N . ASN D 1 181 ? -4.764 28.560 -4.759 1.00 15.59 169 ASN D N 1
ATOM 5744 C CA . ASN D 1 181 ? -4.141 27.275 -4.381 1.00 17.19 169 ASN D CA 1
ATOM 5745 C C . ASN D 1 181 ? -5.088 26.646 -3.344 1.00 15.94 169 ASN D C 1
ATOM 5746 O O . ASN D 1 181 ? -6.328 26.706 -3.542 1.00 15.58 169 ASN D O 1
ATOM 5751 N N . TYR D 1 182 ? -4.554 26.060 -2.283 1.00 15.53 170 TYR D N 1
ATOM 5752 C CA . TYR D 1 182 ? -5.436 25.254 -1.396 1.00 14.68 170 TYR D CA 1
ATOM 5753 C C . TYR D 1 182 ? -6.328 26.164 -0.566 1.00 15.76 170 TYR D C 1
ATOM 5754 O O . TYR D 1 182 ? -6.070 27.365 -0.360 1.00 14.70 170 TYR D O 1
ATOM 5763 N N . MET D 1 183 ? -7.424 25.567 -0.122 1.00 16.34 171 MET D N 1
ATOM 5764 C CA . MET D 1 183 ? -8.383 26.214 0.801 1.00 16.23 171 MET D CA 1
ATOM 5765 C C . MET D 1 183 ? -8.869 25.130 1.761 1.00 15.53 171 MET D C 1
ATOM 5766 O O . MET D 1 183 ? -9.286 24.032 1.282 1.00 14.97 171 MET D O 1
ATOM 5771 N N . ILE D 1 184 ? -8.696 25.354 3.066 1.00 15.16 172 ILE D N 1
ATOM 5772 C CA . ILE D 1 184 ? -9.013 24.311 4.084 1.00 15.37 172 ILE D CA 1
ATOM 5773 C C . ILE D 1 184 ? -9.855 24.944 5.179 1.00 14.18 172 ILE D C 1
ATOM 5774 O O . ILE D 1 184 ? -9.833 26.230 5.333 1.00 14.47 172 ILE D O 1
ATOM 5779 N N . VAL D 1 185 ? -10.540 24.087 5.939 1.00 13.56 173 VAL D N 1
ATOM 5780 C CA . VAL D 1 185 ? -11.123 24.488 7.233 1.00 15.33 173 VAL D CA 1
ATOM 5781 C C . VAL D 1 185 ? -10.073 24.166 8.295 1.00 15.49 173 VAL D C 1
ATOM 5782 O O . VAL D 1 185 ? -9.821 22.953 8.573 1.00 17.46 173 VAL D O 1
ATOM 5786 N N . ALA D 1 186 ? -9.448 25.231 8.814 1.00 14.80 174 ALA D N 1
ATOM 5787 C CA . ALA D 1 186 ? -8.211 25.090 9.608 1.00 16.01 174 ALA D CA 1
ATOM 5788 C C . ALA D 1 186 ? -8.445 25.377 11.097 1.00 15.56 174 ALA D C 1
ATOM 5789 O O . ALA D 1 186 ? -9.128 26.360 11.440 1.00 17.10 174 ALA D O 1
ATOM 5791 N N . THR D 1 187 ? -7.659 24.686 11.890 1.00 15.15 175 THR D N 1
ATOM 5792 C CA . THR D 1 187 ? -7.483 24.849 13.344 1.00 16.15 175 THR D CA 1
ATOM 5793 C C . THR D 1 187 ? -6.063 25.378 13.516 1.00 16.60 175 THR D C 1
ATOM 5794 O O . THR D 1 187 ? -5.175 24.817 12.957 1.00 15.14 175 THR D O 1
ATOM 5798 N N . ALA D 1 188 ? -5.900 26.549 14.114 1.00 15.06 176 ALA D N 1
ATOM 5799 C CA . ALA D 1 188 ? -4.564 27.144 14.332 1.00 15.98 176 ALA D CA 1
ATOM 5800 C C . ALA D 1 188 ? -4.345 27.320 15.831 1.00 14.92 176 ALA D C 1
ATOM 5801 O O . ALA D 1 188 ? -5.328 27.480 16.563 1.00 15.65 176 ALA D O 1
ATOM 5803 N N . GLY D 1 189 ? -3.084 27.316 16.258 1.00 15.91 177 GLY D N 1
ATOM 5804 C CA . GLY D 1 189 ? -2.766 27.527 17.681 1.00 18.30 177 GLY D CA 1
ATOM 5805 C C . GLY D 1 189 ? -1.362 28.035 17.828 1.00 20.19 177 GLY D C 1
ATOM 5806 O O . GLY D 1 189 ? -0.543 27.794 16.934 1.00 21.13 177 GLY D O 1
ATOM 5807 N N . TYR D 1 190 ? -1.103 28.829 18.882 1.00 22.69 178 TYR D N 1
ATOM 5808 C CA . TYR D 1 190 ? 0.248 29.364 19.170 1.00 22.34 178 TYR D CA 1
ATOM 5809 C C . TYR D 1 190 ? 0.365 29.435 20.683 1.00 20.62 178 TYR D C 1
ATOM 5810 O O . TYR D 1 190 ? -0.553 29.992 21.285 1.00 19.57 178 TYR D O 1
ATOM 5819 N N . GLN D 1 191 ? 1.432 28.855 21.240 1.00 21.95 179 GLN D N 1
ATOM 5820 C CA . GLN D 1 191 ? 1.783 28.865 22.681 1.00 21.79 179 GLN D CA 1
ATOM 5821 C C . GLN D 1 191 ? 0.513 28.599 23.503 1.00 22.14 179 GLN D C 1
ATOM 5822 O O . GLN D 1 191 ? 0.135 29.396 24.391 1.00 20.81 179 GLN D O 1
ATOM 5828 N N . SER D 1 192 ? -0.150 27.483 23.190 1.00 20.72 180 SER D N 1
ATOM 5829 C CA . SER D 1 192 ? -1.420 27.112 23.834 1.00 19.69 180 SER D CA 1
ATOM 5830 C C . SER D 1 192 ? -1.527 25.588 23.885 1.00 17.30 180 SER D C 1
ATOM 5831 O O . SER D 1 192 ? -0.572 24.899 23.466 1.00 16.96 180 SER D O 1
ATOM 5834 N N . SER D 1 193 ? -2.649 25.140 24.421 1.00 18.96 181 SER D N 1
ATOM 5835 C CA . SER D 1 193 ? -3.082 23.720 24.458 1.00 19.75 181 SER D CA 1
ATOM 5836 C C . SER D 1 193 ? -4.519 23.692 23.942 1.00 19.26 181 SER D C 1
ATOM 5837 O O . SER D 1 193 ? -5.188 24.750 23.911 1.00 21.59 181 SER D O 1
ATOM 5840 N N . GLY D 1 194 ? -5.006 22.517 23.562 1.00 20.08 182 GLY D N 1
ATOM 5841 C CA . GLY D 1 194 ? -6.374 22.406 23.068 1.00 18.82 182 GLY D CA 1
ATOM 5842 C C . GLY D 1 194 ? -6.612 21.081 22.387 1.00 20.37 182 GLY D C 1
ATOM 5843 O O . GLY D 1 194 ? -5.675 20.317 22.200 1.00 19.47 182 GLY D O 1
ATOM 5844 N N . SER D 1 195 ? -7.848 20.896 21.958 1.00 21.52 183 SER D N 1
ATOM 5845 C CA . SER D 1 195 ? -8.227 19.834 21.021 1.00 21.93 183 SER D CA 1
ATOM 5846 C C . SER D 1 195 ? -9.324 20.380 20.129 1.00 21.03 183 SER D C 1
ATOM 5847 O O . SER D 1 195 ? -9.981 21.366 20.487 1.00 23.02 183 SER D O 1
ATOM 5850 N N . ALA D 1 196 ? -9.393 19.862 18.919 1.00 20.68 184 ALA D N 1
ATOM 5851 C CA . ALA D 1 196 ? -10.495 20.155 17.990 1.00 19.31 184 ALA D CA 1
ATOM 5852 C C . ALA D 1 196 ? -10.707 18.922 17.127 1.00 20.69 184 ALA D C 1
ATOM 5853 O O . ALA D 1 196 ? -9.768 18.148 16.878 1.00 22.38 184 ALA D O 1
ATOM 5855 N N . SER D 1 197 ? -11.943 18.751 16.715 1.00 21.54 185 SER D N 1
ATOM 5856 C CA . SER D 1 197 ? -12.333 17.695 15.776 1.00 22.53 185 SER D CA 1
ATOM 5857 C C . SER D 1 197 ? -13.305 18.353 14.812 1.00 21.26 185 SER D C 1
ATOM 5858 O O . SER D 1 197 ? -14.365 18.824 15.260 1.00 20.38 185 SER D O 1
ATOM 5861 N N . ILE D 1 198 ? -12.930 18.414 13.538 1.00 21.12 186 ILE D N 1
ATOM 5862 C CA . ILE D 1 198 ? -13.685 19.149 12.496 1.00 20.80 186 ILE D CA 1
ATOM 5863 C C . ILE D 1 198 ? -13.987 18.237 11.320 1.00 20.48 186 ILE D C 1
ATOM 5864 O O . ILE D 1 198 ? -13.081 17.508 10.910 1.00 22.29 186 ILE D O 1
ATOM 5869 N N . THR D 1 199 ? -15.206 18.323 10.795 1.00 21.06 187 THR D N 1
ATOM 5870 C CA . THR D 1 199 ? -15.662 17.608 9.576 1.00 23.98 187 THR D CA 1
ATOM 5871 C C . THR D 1 199 ? -16.077 18.642 8.542 1.00 22.71 187 THR D C 1
ATOM 5872 O O . THR D 1 199 ? -16.943 19.435 8.819 1.00 22.12 187 THR D O 1
ATOM 5876 N N . VAL D 1 200 ? -15.344 18.664 7.440 1.00 21.38 188 VAL D N 1
ATOM 5877 C CA . VAL D 1 200 ? -15.666 19.375 6.181 1.00 23.48 188 VAL D CA 1
ATOM 5878 C C . VAL D 1 200 ? -16.607 18.489 5.345 1.00 23.71 188 VAL D C 1
ATOM 5879 O O . VAL D 1 200 ? -16.390 17.252 5.282 1.00 24.26 188 VAL D O 1
ATOM 5883 N N . GLN D 1 201 ? -17.610 19.088 4.720 1.00 28.82 189 GLN D N 1
ATOM 5884 C CA . GLN D 1 201 ? -18.554 18.397 3.796 1.00 31.55 189 GLN D CA 1
ATOM 5885 C C . GLN D 1 201 ? -18.139 18.605 2.337 1.00 35.97 189 GLN D C 1
ATOM 5886 O O . GLN D 1 201 ? -17.072 19.121 2.009 1.00 37.40 189 GLN D O 1
#

Sequence (764 aa):
GAGAGAGMEITSSETGTNNGYYYSFWTDGGGQVTYTNGPAGQYSVEWSNSGNFVAGKGWNPGSSQTITYSGEWNPNGNSYLSVYGWTQNPLVEYYIVESFSTYDPSTGAQELGTVETDDGTYKIYQTTRENAPSIEGTATFNQYWSVRTDHRVGGTVTTQNHFDAWKNAGLEMGTHNYMIVATAGYQSSGSASITVQEITSSETGTNNGYYYSFWTDGGGQVTYTNGPAGQYSVEWSNSGNFVAGKGWNPGSSQTITYSGEWNPNGNSYLSVYGWTQNPLVEYYIVESFSTYDPSTGAQELGTVETDDGTYKIYQTTRENAPSIEGTATFNQYWSVRTDHRVGGTVTTQNHFDAWKNAGLEMGTHNYMIVATAGYQSSGSASITVQEITSSETGTNNGYYYSFWTDGGGQVTYTNGPAGQYSVEWSNSGNFVAGKGWNPGSSQTITYSGEWNPNGNSYLSVYGWTQNPLVEYYIVESFSTYDPSTGAQELGTVETDDGTYKIYQTTRENAPSIEGTATFNQYWSVRTDHRVGGTVTTQNHFDAWKNAGLEMGTHNYMIVATAGYQSSGSASITVQEITSSETGTNNGYYYSFWTDGGGQVTYTNGPAGQYSVEWSNSGNFVAGKGWNPGSSQTITYSGEWNPNGNSYLSVYGWTQNPLVEYYIVESFSTYDPSTGAQELGTVETDDGTYKIYQTTRENAPSIEGTATFNQYWSVRTDHRVGGTVTTQNHFDAWKNAGLEMGTHNYMIVATAGYQSSGSASITVQ

Organism: Aspergillus terreus (strain NIH 2624 / FGSC A1156) (NCBI:txid341663)

Foldseek 3Di:
DQVVQWADKDFAWDWDADQNKTKTKHFPNAFTWIKTDGHHQKIKIWGDQGAKIKIGIHDFFDDQAKWWKAWDWWWFDWKFFFFWFFFVPPTETETETQDTDDDDPLPPFDFLDWFDDQNFIWTKTKDWDALDQDPVGRHIYIYIYTHTPDHDGTGIDSRVSVVVVCVVSVHDGHHGGHIGRMMIGHSITTMIMMGID/DDFAWDWDDDQNKTKTKHFPNAFTKDKDDDHAQKIKIWTDQGAKIKIGIHDFFDDLAKWWKAWDWWWFDWKWWFWWFFAVPPTETETETQDTDDDDPCPPWAWQAWFDDQNWIWTKTKDWDALDQGPVGRHIHIYIYTHTPDHDGTGIDSRNRVVCVCVVSVNDGHHGGHIGGMMIGHSITTMIMMGID/DDFAWDWDADQRWTKTKHFPRAFTWDKADDHHQKIKIWGDQGAKIKIGIHDFQDDLDKWWKAWDWWWFDWKWWFWWFFAVPPTETETETQDTDDDDPCPPWDFLDWFCPQNWIWTKTKDWDALDQDPVGRDIYIYIYTHTPDHDGTGIDSSVSVVVVCVVSVHDGHHGGHIGRMMIGHSITIMIMMGTD/DDFAWDWDDDQNKTKTKHFPNAFTWDKADDHHQKIKIWTDQGAKIKIGIHDFFDPLAKWWKAWDWWWFEWKWWWWWFFAVPPTETETETQDTPHDDPCPPWAFQAWFCPQNFIWTKTKDWDALDQDPVGRHIHIYIYTHTPDHDGTDIDSRVRVVVVCVVSVHDGHHGGHIGGMMIGHSITIMMMMGID